Protein AF-0000000084557630 (afdb_homodimer)

Nearest PDB structures (foldseek):
  6l1n-assembly1_A  TM=9.238E-01  e=1.389E-36  Bacillus subtilis
  6l1n-assembly1_B  TM=9.199E-01  e=1.053E-36  Bacillus subtilis
  5bj3-assembly1_B  TM=9.329E-01  e=5.381E-33  Thermus aquaticus
  2gb3-assembly3_E  TM=9.002E-01  e=1.197E-29  Thermotoga maritima
  1v2d-assembly1_A-2  TM=9.119E-01  e=4.164E-28  Thermus thermophilus

Secondary structure (DSSP, 8-state):
----PPPHHHHTS---HHHHHHHHHHHHHHTT---EE-S-----SPPPHHHHHHHHHHHTSGGGGSPPPTT--HHHHHHHHHHHHHHH-----TTTSEEEESSHHHHHHHHHHHHPPTT-EEEEEES--HHHHTHHHHTTTPEEEEEEP-GGGTT---GGGSPTT-SEEEE-SS-TTT-----HHHHHHHHHHHHHHT-EEEEE-TTTT-B-TT--PPPHHHH-SSSEEEEESTTTT--GGG--EEEEE-HHHHHHHHHHHHHH-----HHHHHHHHHHHHTS-TT-PPPHHHHHHHHHHHHHHHHHHHHHHHTT--B---SBSSEEEEE-SS-HHHHHHHHHHTTEE-EEGGGG-GGGTTEEEEE--S-HHHHHHHHHHHHHHHH-TT-/----PPPHHHHTS---HHHHHHHHHHHHHHTT---EE-S-----SPPPHHHHHHHHHHHTSGGGGSPPPTT--HHHHHHHHHHHHHHH-----TTTSEEEESSHHHHHHHHHHHHPPTT-EEEEEES--HHHHTHHHHTTT-EEEEEEP-GGGTT---GGGSPTT-SEEEE-SS-TTT-----HHHHHHHHHHHHHHT-EEEEE-TTTT-B-TT--PPPHHHH-SSSEEEEESTTTT--GGG--EEEEE-HHHHHHHHHHHHHH-----HHHHHHHHHHHHTS-TT----HHHHHHHHHHHHHHHHHHHHHHHTT--B---SBSSEEEEE-SS-HHHHHHHHHHTTEE-EEGGGG-GGGTTEEEEE--S-HHHHHHHHHHHHHHHH-TT-

Radius of gyration: 26.82 Å; Cα contacts (8 Å, |Δi|>4): 1753; chains: 2; bounding box: 57×84×60 Å

Solvent-accessible surface area (backbone atoms only — not comparable to full-atom values): 38888 Å² total; per-residue (Å²): 132,83,85,69,69,63,10,68,58,52,67,65,52,66,78,53,65,62,54,60,54,50,50,53,47,49,54,41,44,72,74,65,48,74,69,46,70,20,53,59,93,55,64,66,58,60,46,54,63,71,32,51,50,44,21,44,58,33,50,72,36,56,84,29,32,31,73,31,45,38,45,36,56,66,69,41,28,41,43,52,25,52,45,38,32,39,58,67,69,38,89,55,54,35,86,50,19,35,32,43,29,58,17,36,62,34,48,58,37,37,42,34,56,17,43,45,41,68,66,38,33,36,38,21,48,12,52,19,60,52,50,59,59,39,44,29,16,46,68,37,48,32,38,66,46,73,37,67,36,37,77,93,55,58,50,45,82,55,69,90,69,52,72,79,69,26,52,30,36,49,47,53,42,27,18,57,54,60,5,33,67,60,56,58,68,59,45,32,52,54,49,49,51,22,62,74,41,66,23,44,41,37,37,42,34,47,29,42,71,35,47,37,94,87,50,72,50,55,58,68,64,75,54,40,61,77,29,39,35,31,31,39,39,26,61,64,49,22,32,41,10,69,39,37,21,30,36,41,34,25,47,57,59,37,48,33,32,34,56,44,36,56,56,47,44,58,41,50,37,37,15,58,43,55,14,49,37,50,54,59,59,56,39,50,83,76,39,46,74,32,71,73,49,40,51,53,49,50,52,43,51,51,25,44,48,52,49,46,53,48,41,41,72,71,67,38,70,60,69,84,55,46,14,49,60,31,44,35,34,56,71,85,45,57,23,67,61,52,40,52,55,34,46,74,67,28,30,41,54,32,44,25,53,68,28,26,80,68,30,72,20,21,36,32,36,30,40,49,49,57,59,69,55,47,52,49,49,47,51,47,48,51,54,51,69,71,43,61,91,106,131,82,83,69,68,63,9,69,58,54,67,65,52,66,78,54,62,62,54,60,54,50,51,53,48,50,54,42,44,74,72,66,49,73,69,47,70,19,52,60,93,55,65,66,58,60,46,55,63,72,32,51,51,44,21,42,60,35,50,72,37,57,84,31,32,30,72,31,47,37,45,36,57,67,70,40,28,42,42,52,26,51,46,38,32,40,59,70,68,38,89,54,53,36,87,49,18,36,33,43,30,57,17,38,62,33,48,58,38,38,44,33,57,16,44,46,40,68,66,39,35,35,38,20,47,13,52,20,60,52,51,60,58,39,44,30,17,45,67,37,50,32,39,66,48,74,38,66,36,39,76,94,54,58,52,45,81,56,68,89,70,51,71,79,70,25,50,31,35,48,48,52,42,25,18,56,56,58,3,33,66,60,54,56,69,57,46,32,53,53,49,50,52,23,63,75,41,65,23,44,41,37,37,41,34,48,29,43,73,34,46,36,94,86,50,71,50,59,57,66,61,76,53,39,60,77,30,39,36,30,31,39,39,26,60,64,50,22,32,41,10,70,38,37,23,29,37,42,36,24,46,56,58,38,49,33,34,33,56,42,35,56,58,46,45,58,40,48,37,38,16,57,44,54,14,48,37,51,55,58,60,55,39,46,83,77,39,45,75,32,72,73,49,41,49,53,46,51,52,43,52,49,25,43,49,52,49,46,54,47,42,39,72,72,67,39,70,58,70,83,55,46,14,49,62,32,43,34,33,55,71,84,43,58,22,68,61,52,40,51,56,34,47,74,68,27,30,40,53,32,43,25,50,69,27,27,78,68,29,72,18,20,36,31,35,31,40,51,51,56,60,70,57,48,52,50,50,48,52,49,48,50,54,51,68,71,44,62,90,104

Foldseek 3Di:
DDDDDDDPLVVPDPDLPVVVLVVLLVVCVVVPDAFDEQADQFFQDDFPPLLVVLLVVLCVDPVLQDFAALQGDLLLLVLVQLLCCLAAVDHADSVQFKGKFLALLLLLQQLLVLFPAAAAEEEEEALADCSRQRNNCSVRNYHYDYFYQDVVNQRDGDCVRPDAQHAEYEDEPCGPPALGHDDLVSLLVVVVSCVVRVYAYEYEYQFQQLFADPDGGHDSCSSHQRHKYKYGCCALRVCVVLRIIMMGGDSVSSVSSSVSSNVPHRDRRSSSSSSVSVVSVQADSNSHRHPVSVVVSVQLLVLLVLLQVLVVVLPWDWDRRGTRQKTKTFQPDFQVVVQVLLVVLNYHWAGSCSSPNNDTRMIIGGSSDGNVSSVVSSVSVSVSSVPVVD/DDDDDDDPLVVPDPDLPVVVLVVLLVVVVVVPDAFDEQADQFFQDDFPPLLVVLLVVLCVDPVLQDFAALQGDLLLLVLVQLLCCLAAVDHADSVQFKGKFLALLLLLQQLLVLFPAAAAEEEEEALADCSRQRNNCSVRNYHYDYFYQDVVNQRDGDCVRPDAQHAEYEDEPCGPPALGHDDPVSLLVVVVSCVVRVYAYEYEYQFQQLFDDPDGGHDSCSSHQRHKYKYGCCALRVCVVLRIIMMGGDSVSSVSSSVSSNVPHRDRRSSSSSSVSVVSVQADSNSHDHPVSVVVSVQLLVLLVLLQVLVVVLPWDWDRRGTRQKTKTQQPDFQVVVQVLLVVLNYHWAGSCSSPNNDTRMIIGGSSDGNVSSVVSSVSVSVCSVPVVD

Organism: NCBI:txid1577791

InterPro domains:
  IPR004838 Aminotransferases, class-I, pyridoxal-phosphate-binding site [PS00105] (232-245)
  IPR004839 Aminotransferase, class I/classII, large domain [PF00155] (34-380)
  IPR015421 Pyridoxal phosphate-dependent transferase, major domain [G3DSA:3.40.640.10] (45-282)
  IPR015422 Pyridoxal phosphate-dependent transferase, small domain [G3DSA:3.90.1150.10] (22-382)
  IPR015424 Pyridoxal phosphate-dependent transferase [SSF53383] (6-382)
  IPR050881 LL-diaminopimelate aminotransferase [PTHR42832] (7-384)

Sequence (780 aa):
MAKFEQSERLKALPPYLFVRLEELAAVKRKEGMDMIDFGIGDPDLPTPEKIVKTMQIAAAVNDNQKYSSSQGEKDLRIAVAKWYKKRFGIDVDPDKQVCITIGSKEAIFNISQAFVNPGETIIAPSPGYPVYSGASTLFNEAKCVLVPLRAEKDWLLDMNECPKGAKMLYINYPNNPTGATCDLQYLKKVYEWCQTNNTILCYDNAYSEMCYDDYRAPSALQAGPDCIEFGSFSKTFNMTGFRLGYAVGHPDLVAGLKKCKGQIDSGAPIFIQKAAITALELYNDDGKLPGVLKNNMDIYAERRRVLVDGLRELGFNVTMPKGTFYVWFNCRMPSEEFTRMMLDIGVIVTPGPGFGNSVEGYIRMTVTEPVERIREALARMKCRCVDPHHMAKFEQSERLKALPPYLFVRLEELAAVKRKEGMDMIDFGIGDPDLPTPEKIVKTMQIAAAVNDNQKYSSSQGEKDLRIAVAKWYKKRFGIDVDPDKQVCITIGSKEAIFNISQAFVNPGETIIAPSPGYPVYSGASTLFNEAKCVLVPLRAEKDWLLDMNECPKGAKMLYINYPNNPTGATCDLQYLKKVYEWCQTNNTILCYDNAYSEMCYDDYRAPSALQAGPDCIEFGSFSKTFNMTGFRLGYAVGHPDLVAGLKKCKGQIDSGAPIFIQKAAITALELYNDDGKLPGVLKNNMDIYAERRRVLVDGLRELGFNVTMPKGTFYVWFNCRMPSEEFTRMMLDIGVIVTPGPGFGNSVEGYIRMTVTEPVERIREALARMKCRCVDPHH

Structure (mmCIF, N/CA/C/O backbone):
data_AF-0000000084557630-model_v1
#
loop_
_entity.id
_entity.type
_entity.pdbx_description
1 polymer Aminotransferase
#
loop_
_atom_site.group_PDB
_atom_site.id
_atom_site.type_symbol
_atom_site.label_atom_id
_atom_site.label_alt_id
_atom_site.label_comp_id
_atom_site.label_asym_id
_atom_site.label_entity_id
_atom_site.label_seq_id
_atom_site.pdbx_PDB_ins_code
_atom_site.Cartn_x
_atom_site.Cartn_y
_atom_site.Cartn_z
_atom_site.occupancy
_atom_site.B_iso_or_equiv
_atom_site.auth_seq_id
_atom_site.auth_comp_id
_atom_site.auth_asym_id
_atom_site.auth_atom_id
_atom_site.pdbx_PDB_model_num
ATOM 1 N N . MET A 1 1 ? 25.984 1.064 -19.172 1 66.75 1 MET A N 1
ATOM 2 C CA . MET A 1 1 ? 24.688 0.909 -18.516 1 66.75 1 MET A CA 1
ATOM 3 C C . MET A 1 1 ? 23.594 1.636 -19.281 1 66.75 1 MET A C 1
ATOM 5 O O . MET A 1 1 ? 23.797 2.754 -19.75 1 66.75 1 MET A O 1
ATOM 9 N N . ALA A 1 2 ? 22.484 0.89 -19.578 1 81.81 2 ALA A N 1
ATOM 10 C CA . ALA A 1 2 ? 21.359 1.477 -20.312 1 81.81 2 ALA A CA 1
ATOM 11 C C . ALA A 1 2 ? 20.75 2.635 -19.516 1 81.81 2 ALA A C 1
ATOM 13 O O . ALA A 1 2 ? 20.969 2.76 -18.312 1 81.81 2 ALA A O 1
ATOM 14 N N . LYS A 1 3 ? 20.297 3.721 -20.188 1 84.62 3 LYS A N 1
ATOM 15 C CA . LYS A 1 3 ? 19.531 4.793 -19.562 1 84.62 3 LYS A CA 1
ATOM 16 C C . LYS A 1 3 ? 18.031 4.539 -19.703 1 84.62 3 LYS A C 1
ATOM 18 O O . LYS A 1 3 ? 17.562 4.152 -20.781 1 84.62 3 LYS A O 1
ATOM 23 N N . PHE A 1 4 ? 17.344 4.566 -18.656 1 92.19 4 PHE A N 1
ATOM 24 C CA . PHE A 1 4 ? 15.891 4.402 -18.688 1 92.19 4 PHE A CA 1
ATOM 25 C C . PHE A 1 4 ? 15.188 5.719 -18.391 1 92.19 4 PHE A C 1
ATOM 27 O O . PHE A 1 4 ? 15.438 6.344 -17.344 1 92.19 4 PHE A O 1
ATOM 34 N N . GLU A 1 5 ? 14.336 6.07 -19.281 1 90.69 5 GLU A N 1
ATOM 35 C CA . GLU A 1 5 ? 13.633 7.348 -19.156 1 90.69 5 GLU A CA 1
ATOM 36 C C . GLU A 1 5 ? 12.305 7.176 -18.422 1 90.69 5 GLU A C 1
ATOM 38 O O . GLU A 1 5 ? 11.5 6.32 -18.781 1 90.69 5 GLU A O 1
ATOM 43 N N . GLN A 1 6 ? 12.094 7.996 -17.375 1 92.88 6 GLN A N 1
ATOM 44 C CA . GLN A 1 6 ? 10.852 7.969 -16.625 1 92.88 6 GLN A CA 1
ATOM 45 C C . GLN A 1 6 ? 9.672 8.422 -17.484 1 92.88 6 GLN A C 1
ATOM 47 O O . GLN A 1 6 ? 9.859 9.094 -18.484 1 92.88 6 GLN A O 1
ATOM 52 N N . SER A 1 7 ? 8.477 8.023 -17.141 1 92.75 7 SER A N 1
ATOM 53 C CA . SER A 1 7 ? 7.258 8.477 -17.812 1 92.75 7 SER A CA 1
ATOM 54 C C . SER A 1 7 ? 7.082 9.984 -17.672 1 92.75 7 SER A C 1
ATOM 56 O O . SER A 1 7 ? 7.672 10.609 -16.797 1 92.75 7 SER A O 1
ATOM 58 N N . GLU A 1 8 ? 6.215 10.562 -18.531 1 90.69 8 GLU A N 1
ATOM 59 C CA . GLU A 1 8 ? 5.969 12 -18.516 1 90.69 8 GLU A CA 1
ATOM 60 C C . GLU A 1 8 ? 5.312 12.445 -17.219 1 90.69 8 GLU A C 1
ATOM 62 O O . GLU A 1 8 ? 5.613 13.523 -16.703 1 90.69 8 GLU A O 1
ATOM 67 N N . ARG A 1 9 ? 4.402 11.656 -16.672 1 89.31 9 ARG A N 1
ATOM 68 C CA . ARG A 1 9 ? 3.727 12 -15.43 1 89.31 9 ARG A CA 1
ATOM 69 C C . ARG A 1 9 ? 4.719 12.078 -14.273 1 89.31 9 ARG A C 1
ATOM 71 O O . ARG A 1 9 ? 4.598 12.945 -13.406 1 89.31 9 ARG A O 1
ATOM 78 N N . LEU A 1 10 ? 5.707 11.203 -14.25 1 89 10 LEU A N 1
ATOM 79 C CA . LEU A 1 10 ? 6.699 11.219 -13.18 1 89 10 LEU A CA 1
ATOM 80 C C . LEU A 1 10 ? 7.641 12.414 -13.328 1 89 10 LEU A C 1
ATOM 82 O O . LEU A 1 10 ? 8.078 12.984 -12.328 1 89 10 LEU A O 1
ATOM 86 N N . LYS A 1 11 ? 7.953 12.719 -14.57 1 88.5 11 LYS A N 1
ATOM 87 C CA . LYS A 1 11 ? 8.82 13.867 -14.828 1 88.5 11 LYS A CA 1
ATOM 88 C C . LYS A 1 11 ? 8.172 15.164 -14.375 1 88.5 11 LYS A C 1
ATOM 90 O O . LYS A 1 11 ? 8.859 16.125 -14.047 1 88.5 11 LYS A O 1
ATOM 95 N N . ALA A 1 12 ? 6.883 15.117 -14.352 1 85.06 12 ALA A N 1
ATOM 96 C CA . ALA A 1 12 ? 6.125 16.328 -14.031 1 85.06 12 ALA A CA 1
ATOM 97 C C . ALA A 1 12 ? 6.098 16.578 -12.531 1 85.06 12 ALA A C 1
ATOM 99 O O . ALA A 1 12 ? 5.715 17.656 -12.078 1 85.06 12 ALA A O 1
ATOM 100 N N . LEU A 1 13 ? 6.496 15.609 -11.773 1 82.25 13 LEU A N 1
ATOM 101 C CA . LEU A 1 13 ? 6.523 15.773 -10.32 1 82.25 13 LEU A CA 1
ATOM 102 C C . LEU A 1 13 ? 7.656 16.703 -9.906 1 82.25 13 LEU A C 1
ATOM 104 O O . LEU A 1 13 ? 8.812 16.484 -10.266 1 82.25 13 LEU A O 1
ATOM 108 N N . PRO A 1 14 ? 7.293 17.859 -9.344 1 69.69 14 PRO A N 1
ATOM 109 C CA . PRO A 1 14 ? 8.367 18.719 -8.844 1 69.69 14 PRO A CA 1
ATOM 110 C C . PRO A 1 14 ? 9.188 18.047 -7.738 1 69.69 14 PRO A C 1
ATOM 112 O O . PRO A 1 14 ? 8.711 17.125 -7.086 1 69.69 14 PRO A O 1
ATOM 115 N N . PRO A 1 15 ? 10.547 18.438 -7.887 1 60.72 15 PRO A N 1
ATOM 116 C CA . PRO A 1 15 ? 11.266 17.922 -6.715 1 60.72 15 PRO A CA 1
ATOM 117 C C . PRO A 1 15 ? 10.586 18.297 -5.398 1 60.72 15 PRO A C 1
ATOM 119 O O . PRO A 1 15 ? 10.047 19.406 -5.273 1 60.72 15 PRO A O 1
ATOM 122 N N . TYR A 1 16 ? 10.188 17.297 -4.773 1 56.97 16 TYR A N 1
ATOM 123 C CA . TYR A 1 16 ? 9.516 17.578 -3.508 1 56.97 16 TYR A CA 1
ATOM 124 C C . TYR A 1 16 ? 10.336 18.531 -2.646 1 56.97 16 TYR A C 1
ATOM 126 O O . TYR A 1 16 ? 11.516 18.281 -2.391 1 56.97 16 TYR A O 1
ATOM 134 N N . LEU A 1 17 ? 10.055 19.891 -2.65 1 59.41 17 LEU A N 1
ATOM 135 C CA . LEU A 1 17 ? 10.688 20.875 -1.771 1 59.41 17 LEU A CA 1
ATOM 136 C C . LEU A 1 17 ? 11.203 20.203 -0.502 1 59.41 17 LEU A C 1
ATOM 138 O O . LEU A 1 17 ? 12.32 20.484 -0.054 1 59.41 17 LEU A O 1
ATOM 142 N N . PHE A 1 18 ? 10.562 19.156 -0.12 1 61.75 18 PHE A N 1
ATOM 143 C CA . PHE A 1 18 ? 10.906 18.484 1.127 1 61.75 18 PHE A CA 1
ATOM 144 C C . PHE A 1 18 ? 12.195 17.688 0.978 1 61.75 18 PHE A C 1
ATOM 146 O O . PHE A 1 18 ? 12.969 17.562 1.931 1 61.75 18 PHE A O 1
ATOM 153 N N . VAL A 1 19 ? 12.414 17.359 -0.316 1 61.09 19 VAL A N 1
ATOM 154 C CA . VAL A 1 19 ? 13.609 16.547 -0.529 1 61.09 19 VAL A CA 1
ATOM 155 C C . VAL A 1 19 ? 14.859 17.406 -0.344 1 61.09 19 VAL A C 1
ATOM 157 O O . VAL A 1 19 ? 15.828 16.984 0.285 1 61.09 19 VAL A O 1
ATOM 160 N N . ARG A 1 20 ? 14.852 18.656 -0.818 1 66.69 20 ARG A N 1
ATOM 161 C CA . ARG A 1 20 ? 15.992 19.562 -0.698 1 66.69 20 ARG A CA 1
ATOM 162 C C . ARG A 1 20 ? 16.25 19.938 0.759 1 66.69 20 ARG A C 1
ATOM 164 O O . ARG A 1 20 ? 17.391 19.969 1.204 1 66.69 20 ARG A O 1
ATOM 171 N N . LEU A 1 21 ? 15.156 20.141 1.488 1 72.75 21 LEU A N 1
ATOM 172 C CA . LEU A 1 21 ? 15.281 20.5 2.896 1 72.75 21 LEU A CA 1
ATOM 173 C C . LEU A 1 21 ? 15.82 19.328 3.713 1 72.75 21 LEU A C 1
ATOM 175 O O . LEU A 1 21 ? 16.641 19.516 4.617 1 72.75 21 LEU A O 1
ATOM 179 N N . GLU A 1 22 ? 15.344 18.172 3.305 1 71.31 22 GLU A N 1
ATOM 180 C CA . GLU A 1 22 ? 15.805 16.969 3.98 1 71.31 22 GLU A CA 1
ATOM 181 C C . GLU A 1 22 ? 17.297 16.734 3.734 1 71.31 22 GLU A C 1
ATOM 183 O O . GLU A 1 22 ? 18.031 16.328 4.641 1 71.31 22 GLU A O 1
ATOM 188 N N . GLU A 1 23 ? 17.719 17.047 2.518 1 72.5 23 GLU A N 1
ATOM 189 C CA . GLU A 1 23 ? 19.125 16.891 2.166 1 72.5 23 GLU A CA 1
ATOM 190 C C . GLU A 1 23 ? 20 17.891 2.922 1 72.5 23 GLU A C 1
ATOM 192 O O . GLU A 1 23 ? 21.062 17.531 3.43 1 72.5 23 GLU A O 1
ATOM 197 N N . LEU A 1 24 ? 19.516 19.047 2.949 1 78.69 24 LEU A N 1
ATOM 198 C CA . LEU A 1 24 ? 20.266 20.078 3.646 1 78.69 24 LEU A CA 1
ATOM 199 C C . LEU A 1 24 ? 20.344 19.797 5.141 1 78.69 24 LEU A C 1
ATOM 201 O O . LEU A 1 24 ? 21.391 19.969 5.762 1 78.69 24 LEU A O 1
ATOM 205 N N . ALA A 1 25 ? 19.281 19.312 5.672 1 82.5 25 ALA A N 1
ATOM 206 C CA . ALA A 1 25 ? 19.25 18.953 7.082 1 82.5 25 ALA A CA 1
ATOM 207 C C . ALA A 1 25 ? 20.188 17.781 7.371 1 82.5 25 ALA A C 1
ATOM 209 O O . ALA A 1 25 ? 20.844 17.75 8.406 1 82.5 25 ALA A O 1
ATOM 210 N N . ALA A 1 26 ? 20.234 16.891 6.477 1 78.44 26 ALA A N 1
ATOM 211 C CA . ALA A 1 26 ? 21.109 15.727 6.629 1 78.44 26 ALA A CA 1
ATOM 212 C C . ALA A 1 26 ? 22.578 16.141 6.66 1 78.44 26 ALA A C 1
ATOM 214 O O . ALA A 1 26 ? 23.359 15.594 7.438 1 78.44 26 ALA A O 1
ATOM 215 N N . VAL A 1 27 ? 22.922 17.062 5.824 1 84.12 27 VAL A N 1
ATOM 216 C CA . VAL A 1 27 ? 24.281 17.578 5.777 1 84.12 27 VAL A CA 1
ATOM 217 C C . VAL A 1 27 ? 24.625 18.234 7.113 1 84.12 27 VAL A C 1
ATOM 219 O O . VAL A 1 27 ? 25.703 17.984 7.668 1 84.12 27 VAL A O 1
ATOM 222 N N . LYS A 1 28 ? 23.734 18.969 7.605 1 89.06 28 LYS A N 1
ATOM 223 C CA . LYS A 1 28 ? 23.969 19.656 8.867 1 89.06 28 LYS A CA 1
ATOM 224 C C . LYS A 1 28 ? 24.062 18.672 10.031 1 89.06 28 LYS A C 1
ATOM 226 O O . LYS A 1 28 ? 24.891 18.844 10.922 1 89.06 28 LYS A O 1
ATOM 231 N N . ARG A 1 29 ? 23.219 17.703 9.977 1 87.25 29 ARG A N 1
ATOM 232 C CA . ARG A 1 29 ? 23.281 16.641 10.977 1 87.25 29 ARG A CA 1
ATOM 233 C C . ARG A 1 29 ? 24.641 15.938 10.938 1 87.25 29 ARG A C 1
ATOM 235 O O . ARG A 1 29 ? 25.203 15.617 11.984 1 87.25 29 ARG A O 1
ATOM 242 N N . LYS A 1 30 ? 25.141 15.672 9.82 1 84.88 30 LYS A N 1
ATOM 243 C CA . LYS A 1 30 ? 26.438 15 9.648 1 84.88 30 LYS A CA 1
ATOM 244 C C . LYS A 1 30 ? 27.578 15.867 10.18 1 84.88 30 LYS A C 1
ATOM 246 O O . LYS A 1 30 ? 28.578 15.344 10.656 1 84.88 30 LYS A O 1
ATOM 251 N N . GLU A 1 31 ? 27.375 17.125 10.078 1 90.94 31 GLU A N 1
ATOM 252 C CA . GLU A 1 31 ? 28.359 18.078 10.562 1 90.94 31 GLU A CA 1
ATOM 253 C C . GLU A 1 31 ? 28.281 18.234 12.078 1 90.94 31 GLU A C 1
ATOM 255 O O . GLU A 1 31 ? 29.031 19.016 12.664 1 90.94 31 GLU A O 1
ATOM 260 N N . GLY A 1 32 ? 27.281 17.594 12.703 1 91.31 32 GLY A N 1
ATOM 261 C CA . GLY A 1 32 ? 27.203 17.531 14.156 1 91.31 32 GLY A CA 1
ATOM 262 C C . GLY A 1 32 ? 26.219 18.531 14.742 1 91.31 32 GLY A C 1
ATOM 263 O O . GLY A 1 32 ? 26.125 18.672 15.961 1 91.31 32 GLY A O 1
ATOM 264 N N . MET A 1 33 ? 25.531 19.156 13.922 1 93.56 33 MET A N 1
ATOM 265 C CA . MET A 1 33 ? 24.547 20.125 14.414 1 93.56 33 MET A CA 1
ATOM 266 C C . MET A 1 33 ? 23.344 19.422 15.031 1 93.56 33 MET A C 1
ATOM 268 O O . MET A 1 33 ? 22.844 18.453 14.469 1 93.56 33 MET A O 1
ATOM 272 N N . ASP A 1 34 ? 22.969 19.906 16.188 1 95.19 34 ASP A N 1
ATOM 273 C CA . ASP A 1 34 ? 21.734 19.422 16.812 1 95.19 34 ASP A CA 1
ATOM 274 C C . ASP A 1 34 ? 20.5 20.016 16.125 1 95.19 34 ASP A C 1
ATOM 276 O O . ASP A 1 34 ? 20.203 21.188 16.297 1 95.19 34 ASP A O 1
ATOM 280 N N . MET A 1 35 ? 19.859 19.156 15.43 1 94.69 35 MET A N 1
ATOM 281 C CA . MET A 1 35 ? 18.703 19.625 14.656 1 94.69 35 MET A CA 1
ATOM 282 C C . MET A 1 35 ? 17.406 19.422 15.43 1 94.69 35 MET A C 1
ATOM 284 O O . MET A 1 35 ? 17.219 18.375 16.062 1 94.69 35 MET A O 1
ATOM 288 N N . ILE A 1 36 ? 16.547 20.406 15.508 1 95.62 36 ILE A N 1
ATOM 289 C CA . ILE A 1 36 ? 15.18 20.312 16.016 1 95.62 36 ILE A CA 1
ATOM 290 C C . ILE A 1 36 ? 14.195 20.359 14.852 1 95.62 36 ILE A C 1
ATOM 292 O O . ILE A 1 36 ? 14.117 21.344 14.125 1 95.62 36 ILE A O 1
ATOM 296 N N . ASP A 1 37 ? 13.398 19.312 14.68 1 93.06 37 ASP A N 1
ATOM 297 C CA . ASP A 1 37 ? 12.641 19.094 13.453 1 93.06 37 ASP A CA 1
ATOM 298 C C . ASP A 1 37 ? 11.164 19.406 13.664 1 93.06 37 ASP A C 1
ATOM 300 O O . ASP A 1 37 ? 10.43 18.609 14.258 1 93.06 37 ASP A O 1
ATOM 304 N N . PHE A 1 38 ? 10.734 20.5 13.117 1 94.81 38 PHE A N 1
ATOM 305 C CA . PHE A 1 38 ? 9.32 20.875 13.125 1 94.81 38 PHE A CA 1
ATOM 306 C C . PHE A 1 38 ? 8.68 20.594 11.773 1 94.81 38 PHE A C 1
ATOM 308 O O . PHE A 1 38 ? 7.57 21.062 11.5 1 94.81 38 PHE A O 1
ATOM 315 N N . GLY A 1 39 ? 9.367 19.875 10.898 1 88.81 39 GLY A N 1
ATOM 316 C CA . GLY A 1 39 ? 8.93 19.781 9.516 1 88.81 39 GLY A CA 1
ATOM 317 C C . GLY A 1 39 ? 8.062 18.578 9.242 1 88.81 39 GLY A C 1
ATOM 318 O O . GLY A 1 39 ? 7.32 18.531 8.258 1 88.81 39 GLY A O 1
ATOM 319 N N . ILE A 1 40 ? 8.102 17.547 10.008 1 78.25 40 ILE A N 1
ATOM 320 C CA . ILE A 1 40 ? 7.402 16.312 9.664 1 78.25 40 ILE A CA 1
ATOM 321 C C . ILE A 1 40 ? 6.156 16.172 10.539 1 78.25 40 ILE A C 1
ATOM 323 O O . ILE A 1 40 ? 6.23 16.297 11.758 1 78.25 40 ILE A O 1
ATOM 327 N N . GLY A 1 41 ? 5.043 15.953 9.914 1 82.94 41 GLY A N 1
ATOM 328 C CA . GLY A 1 41 ? 3.779 15.773 10.617 1 82.94 41 GLY A CA 1
ATOM 329 C C . GLY A 1 41 ? 3.594 14.367 11.148 1 82.94 41 GLY A C 1
ATOM 330 O O . GLY A 1 41 ? 2.547 13.75 10.938 1 82.94 41 GLY A O 1
ATOM 331 N N . ASP A 1 42 ? 4.566 13.836 11.82 1 87.44 42 ASP A N 1
ATOM 332 C CA . ASP A 1 42 ? 4.531 12.508 12.438 1 87.44 42 ASP A CA 1
ATOM 333 C C . ASP A 1 42 ? 4.488 12.617 13.961 1 87.44 42 ASP A C 1
ATOM 335 O O . ASP A 1 42 ? 5.41 13.156 14.578 1 87.44 42 ASP A O 1
ATOM 339 N N . PRO A 1 43 ? 3.426 12.078 14.539 1 92.81 43 PRO A N 1
ATOM 340 C CA . PRO A 1 43 ? 3.406 12.055 16 1 92.81 43 PRO A CA 1
ATOM 341 C C . PRO A 1 43 ? 4.66 11.422 16.609 1 92.81 43 PRO A C 1
ATOM 343 O O . PRO A 1 43 ? 5.156 10.414 16.078 1 92.81 43 PRO A O 1
ATOM 346 N N . ASP A 1 44 ? 5.188 12.047 17.656 1 94.88 44 ASP A N 1
ATOM 347 C CA . ASP A 1 44 ? 6.41 11.539 18.266 1 94.88 44 ASP A CA 1
ATOM 348 C C . ASP A 1 44 ? 6.094 10.625 19.453 1 94.88 44 ASP A C 1
ATOM 350 O O . ASP A 1 44 ? 6.957 9.875 19.922 1 94.88 44 ASP A O 1
ATOM 354 N N . LEU A 1 45 ? 4.891 10.711 19.969 1 96.44 45 LEU A N 1
ATOM 355 C CA . LEU A 1 45 ? 4.492 9.906 21.125 1 96.44 45 LEU A CA 1
ATOM 356 C C . LEU A 1 45 ? 4.227 8.461 20.719 1 96.44 45 LEU A C 1
ATOM 358 O O . LEU A 1 45 ? 3.85 8.195 19.578 1 96.44 45 LEU A O 1
ATOM 362 N N . PRO A 1 46 ? 4.449 7.547 21.609 1 97.06 46 PRO A N 1
ATOM 363 C CA . PRO A 1 46 ? 4.238 6.141 21.266 1 97.06 46 PRO A CA 1
ATOM 364 C C . PRO A 1 46 ? 2.764 5.785 21.109 1 97.06 46 PRO A C 1
ATOM 366 O O . PRO A 1 46 ? 1.901 6.422 21.719 1 97.06 46 PRO A O 1
ATOM 369 N N . THR A 1 47 ? 2.52 4.801 20.297 1 98 47 THR A N 1
ATOM 370 C CA . THR A 1 47 ? 1.2 4.176 20.266 1 98 47 THR A CA 1
ATOM 371 C C . THR A 1 47 ? 0.838 3.615 21.641 1 98 47 THR A C 1
ATOM 373 O O . THR A 1 47 ? 1.669 2.986 22.297 1 98 47 THR A O 1
ATOM 376 N N . PRO A 1 48 ? -0.391 3.861 22.094 1 97.44 48 PRO A N 1
ATOM 377 C CA . PRO A 1 48 ? -0.786 3.293 23.391 1 97.44 48 PRO A CA 1
ATOM 378 C C . PRO A 1 48 ? -0.472 1.802 23.5 1 97.44 48 PRO A C 1
ATOM 380 O O . PRO A 1 48 ? -0.751 1.039 22.562 1 97.44 48 PRO A O 1
ATOM 383 N N . GLU A 1 49 ? 0.052 1.407 24.641 1 97.19 49 GLU A N 1
ATOM 384 C CA . GLU A 1 49 ? 0.601 0.073 24.859 1 97.19 49 GLU A CA 1
ATOM 385 C C . GLU A 1 49 ? -0.446 -1.006 24.594 1 97.19 49 GLU A C 1
ATOM 387 O O . GLU A 1 49 ? -0.129 -2.068 24.062 1 97.19 49 GLU A O 1
ATOM 392 N N . LYS A 1 50 ? -1.659 -0.777 25 1 97.56 50 LYS A N 1
ATOM 393 C CA . LYS A 1 50 ? -2.73 -1.755 24.828 1 97.56 50 LYS A CA 1
ATOM 394 C C . LYS A 1 50 ? -2.924 -2.111 23.359 1 97.56 50 LYS A C 1
ATOM 396 O O . LYS A 1 50 ? -3.203 -3.266 23.031 1 97.56 50 LYS A O 1
ATOM 401 N N . ILE A 1 51 ? -2.811 -1.137 22.5 1 98.44 51 ILE A N 1
ATOM 402 C CA . ILE A 1 51 ? -2.967 -1.329 21.062 1 98.44 51 ILE A CA 1
ATOM 403 C C . ILE A 1 51 ? -1.821 -2.186 20.531 1 98.44 51 ILE A C 1
ATOM 405 O O . ILE A 1 51 ? -2.049 -3.15 19.797 1 98.44 51 ILE A O 1
ATOM 409 N N . VAL A 1 52 ? -0.561 -1.892 20.922 1 98.62 52 VAL A N 1
ATOM 410 C CA . VAL A 1 52 ? 0.626 -2.613 20.469 1 98.62 52 VAL A CA 1
ATOM 411 C C . VAL A 1 52 ? 0.55 -4.066 20.938 1 98.62 52 VAL A C 1
ATOM 413 O O . VAL A 1 52 ? 0.835 -4.988 20.156 1 98.62 52 VAL A O 1
ATOM 416 N N . LYS A 1 53 ? 0.14 -4.289 22.172 1 98.62 53 LYS A N 1
ATOM 417 C CA . LYS A 1 53 ? 0.039 -5.629 22.734 1 98.62 53 LYS A CA 1
ATOM 418 C C . LYS A 1 53 ? -0.968 -6.477 21.953 1 98.62 53 LYS A C 1
ATOM 420 O O . LYS A 1 53 ? -0.723 -7.656 21.688 1 98.62 53 LYS A O 1
ATOM 425 N N . THR A 1 54 ? -2.082 -5.875 21.641 1 98.69 54 THR A N 1
ATOM 426 C CA . THR A 1 54 ? -3.086 -6.586 20.859 1 98.69 54 THR A CA 1
ATOM 427 C C . THR A 1 54 ? -2.512 -7.016 19.516 1 98.69 54 THR A C 1
ATOM 429 O O . THR A 1 54 ? -2.75 -8.141 19.062 1 98.69 54 THR A O 1
ATOM 432 N N . MET A 1 55 ? -1.806 -6.172 18.875 1 98.69 55 MET A N 1
ATOM 433 C CA . MET A 1 55 ? -1.189 -6.504 17.594 1 98.69 55 MET A CA 1
ATOM 434 C C . MET A 1 55 ? -0.216 -7.668 17.734 1 98.69 55 MET A C 1
ATOM 436 O O . MET A 1 55 ? -0.194 -8.578 16.906 1 98.69 55 MET A O 1
ATOM 440 N N . GLN A 1 56 ? 0.64 -7.578 18.812 1 98.69 56 GLN A N 1
ATOM 441 C CA . GLN A 1 56 ? 1.63 -8.617 19.062 1 98.69 56 GLN A CA 1
ATOM 442 C C . GLN A 1 56 ? 0.965 -9.984 19.219 1 98.69 56 GLN A C 1
ATOM 444 O O . GLN A 1 56 ? 1.408 -10.969 18.641 1 98.69 56 GLN A O 1
ATOM 449 N N . ILE A 1 57 ? -0.127 -10.016 19.969 1 98.62 57 ILE A N 1
ATOM 450 C CA . ILE A 1 57 ? -0.864 -11.25 20.203 1 98.62 57 ILE A CA 1
ATOM 451 C C . ILE A 1 57 ? -1.477 -11.742 18.891 1 98.62 57 ILE A C 1
ATOM 453 O O . ILE A 1 57 ? -1.362 -12.922 18.547 1 98.62 57 ILE A O 1
ATOM 457 N N . ALA A 1 58 ? -2.062 -10.852 18.125 1 98.69 58 ALA A N 1
ATOM 458 C CA . ALA A 1 58 ? -2.727 -11.195 16.875 1 98.69 58 ALA A CA 1
ATOM 459 C C . ALA A 1 58 ? -1.723 -11.711 15.852 1 98.69 58 ALA A C 1
ATOM 461 O O . ALA A 1 58 ? -2.043 -12.586 15.039 1 98.69 58 ALA A O 1
ATOM 462 N N . ALA A 1 59 ? -0.517 -11.195 15.875 1 98.38 59 ALA A N 1
ATOM 463 C CA . ALA A 1 59 ? 0.499 -11.539 14.883 1 98.38 59 ALA A CA 1
ATOM 464 C C . ALA A 1 59 ? 0.956 -12.984 15.047 1 98.38 59 ALA A C 1
ATOM 466 O O . ALA A 1 59 ? 1.48 -13.594 14.109 1 98.38 59 ALA A O 1
ATOM 467 N N . ALA A 1 60 ? 0.792 -13.531 16.203 1 97.69 60 ALA A N 1
ATOM 468 C CA . ALA A 1 60 ? 1.243 -14.891 16.484 1 97.69 60 ALA A CA 1
ATOM 469 C C . ALA A 1 60 ? 0.22 -15.922 16.016 1 97.69 60 ALA A C 1
ATOM 471 O O . ALA A 1 60 ? 0.5 -17.125 15.992 1 97.69 60 ALA A O 1
ATOM 472 N N . VAL A 1 61 ? -0.968 -15.492 15.625 1 98 61 VAL A N 1
ATOM 473 C CA . VAL A 1 61 ? -2.029 -16.375 15.133 1 98 61 VAL A CA 1
ATOM 474 C C . VAL A 1 61 ? -1.876 -16.578 13.633 1 98 61 VAL A C 1
ATOM 476 O O . VAL A 1 61 ? -1.931 -15.625 12.852 1 98 61 VAL A O 1
ATOM 479 N N . ASN A 1 62 ? -1.729 -17.797 13.148 1 96.81 62 ASN A N 1
ATOM 480 C CA . ASN A 1 62 ? -1.462 -18.141 11.75 1 96.81 62 ASN A CA 1
ATOM 481 C C . ASN A 1 62 ? -2.518 -17.547 10.82 1 96.81 62 ASN A C 1
ATOM 483 O O . ASN A 1 62 ? -2.188 -17.016 9.766 1 96.81 62 ASN A O 1
ATOM 487 N N . ASP A 1 63 ? -3.754 -17.562 11.18 1 95.62 63 ASP A N 1
ATOM 488 C CA . ASP A 1 63 ? -4.836 -17.078 10.336 1 95.62 63 ASP A CA 1
ATOM 489 C C . ASP A 1 63 ? -4.707 -15.57 10.094 1 95.62 63 ASP A C 1
ATOM 491 O O . ASP A 1 63 ? -5.234 -15.047 9.117 1 95.62 63 ASP A O 1
ATOM 495 N N . ASN A 1 64 ? -4.02 -14.867 11.008 1 97.5 64 ASN A N 1
ATOM 496 C CA . ASN A 1 64 ? -3.811 -13.43 10.867 1 97.5 64 ASN A CA 1
ATOM 497 C C . ASN A 1 64 ? -2.572 -13.125 10.023 1 97.5 64 ASN A C 1
ATOM 499 O O . ASN A 1 64 ? -2.238 -11.961 9.805 1 97.5 64 ASN A O 1
ATOM 503 N N . GLN A 1 65 ? -1.856 -14.156 9.57 1 97.31 65 GLN A N 1
ATOM 504 C CA . GLN A 1 65 ? -0.628 -13.984 8.805 1 97.31 65 GLN A CA 1
ATOM 505 C C . GLN A 1 65 ? -0.891 -14.125 7.309 1 97.31 65 GLN A C 1
ATOM 507 O O . GLN A 1 65 ? 0.045 -14.141 6.508 1 97.31 65 GLN A O 1
ATOM 512 N N . LYS A 1 66 ? -2.164 -14.211 6.902 1 94.25 66 LYS A N 1
ATOM 513 C CA . LYS A 1 66 ? -2.592 -14.438 5.523 1 94.25 66 LYS A CA 1
ATOM 514 C C . LYS A 1 66 ? -3.092 -13.141 4.887 1 94.25 66 LYS A C 1
ATOM 516 O O . LYS A 1 66 ? -3.086 -12.086 5.527 1 94.25 66 LYS A O 1
ATOM 521 N N . TYR A 1 67 ? -3.443 -13.227 3.627 1 90.5 67 TYR A N 1
ATOM 522 C CA . TYR A 1 67 ? -3.992 -12.07 2.934 1 90.5 67 TYR A CA 1
ATOM 523 C C . TYR A 1 67 ? -5.273 -11.586 3.607 1 90.5 67 TYR A C 1
ATOM 525 O O . TYR A 1 67 ? -6.094 -12.391 4.047 1 90.5 67 TYR A O 1
ATOM 533 N N . SER A 1 68 ? -5.387 -10.297 3.699 1 89.94 68 SER A N 1
ATOM 534 C CA . SER A 1 68 ? -6.688 -9.688 3.945 1 89.94 68 SER A CA 1
ATOM 535 C C . SER A 1 68 ? -7.426 -9.414 2.639 1 89.94 68 SER A C 1
ATOM 537 O O . SER A 1 68 ? -6.836 -9.492 1.559 1 89.94 68 SER A O 1
ATOM 539 N N . SER A 1 69 ? -8.703 -9.227 2.723 1 82.19 69 SER A N 1
ATOM 540 C CA . SER A 1 69 ? -9.414 -8.766 1.535 1 82.19 69 SER A CA 1
ATOM 541 C C . SER A 1 69 ? -9.094 -7.305 1.233 1 82.19 69 SER A C 1
ATOM 543 O O . SER A 1 69 ? -8.586 -6.586 2.096 1 82.19 69 SER A O 1
ATOM 545 N N . SER A 1 70 ? -9.383 -6.863 0.019 1 82.38 70 SER A N 1
ATOM 546 C CA . SER A 1 70 ? -9.164 -5.477 -0.375 1 82.38 70 SER A CA 1
ATOM 547 C C . SER A 1 70 ? -10.07 -4.531 0.404 1 82.38 70 SER A C 1
ATOM 549 O O . SER A 1 70 ? -9.742 -3.357 0.587 1 82.38 70 SER A O 1
ATOM 551 N N . GLN A 1 71 ? -11.148 -4.992 0.867 1 90.75 71 GLN A N 1
ATOM 552 C CA . GLN A 1 71 ? -12.07 -4.184 1.651 1 90.75 71 GLN A CA 1
ATOM 553 C C . GLN A 1 71 ? -11.656 -4.133 3.117 1 90.75 71 GLN A C 1
ATOM 555 O O . GLN A 1 71 ? -12.102 -3.26 3.865 1 90.75 71 GLN A O 1
ATOM 560 N N . GLY A 1 72 ? -10.789 -5.047 3.518 1 95 72 GLY A N 1
ATOM 561 C CA . GLY A 1 72 ? -10.406 -5.172 4.914 1 95 72 GLY A CA 1
ATOM 562 C C . GLY A 1 72 ? -11.266 -6.16 5.684 1 95 72 GLY A C 1
ATOM 563 O O . GLY A 1 72 ? -12.312 -6.59 5.195 1 95 72 GLY A O 1
ATOM 564 N N . GLU A 1 73 ? -10.828 -6.527 6.836 1 97.31 73 GLU A N 1
ATOM 565 C CA . GLU A 1 73 ? -11.508 -7.52 7.664 1 97.31 73 GLU A CA 1
ATOM 566 C C . GLU A 1 73 ? -12.859 -7.004 8.141 1 97.31 73 GLU A C 1
ATOM 568 O O . GLU A 1 73 ? -13 -5.828 8.492 1 97.31 73 GLU A O 1
ATOM 573 N N . LYS A 1 74 ? -13.875 -7.848 8.203 1 96.44 74 LYS A N 1
ATOM 574 C CA . LYS A 1 74 ? -15.242 -7.48 8.547 1 96.44 74 LYS A CA 1
ATOM 575 C C . LYS A 1 74 ? -15.32 -6.91 9.961 1 96.44 74 LYS A C 1
ATOM 577 O O . LYS A 1 74 ? -16.031 -5.941 10.203 1 96.44 74 LYS A O 1
ATOM 582 N N . ASP A 1 75 ? -14.625 -7.508 10.891 1 98.12 75 ASP A N 1
ATOM 583 C CA . ASP A 1 75 ? -14.703 -7.066 12.281 1 98.12 75 ASP A CA 1
ATOM 584 C C . ASP A 1 75 ? -14.164 -5.648 12.438 1 98.12 75 ASP A C 1
ATOM 586 O O . ASP A 1 75 ? -14.695 -4.859 13.219 1 98.12 75 ASP A O 1
ATOM 590 N N . LEU A 1 76 ? -13.086 -5.273 11.688 1 98.69 76 LEU A N 1
ATOM 591 C CA . LEU A 1 76 ? -12.617 -3.893 11.758 1 98.69 76 LEU A CA 1
ATOM 592 C C . LEU A 1 76 ? -13.625 -2.947 11.109 1 98.69 76 LEU A C 1
ATOM 594 O O . LEU A 1 76 ? -13.867 -1.85 11.617 1 98.69 76 LEU A O 1
ATOM 598 N N . ARG A 1 77 ? -14.211 -3.324 9.969 1 98.69 77 ARG A N 1
ATOM 599 C CA . ARG A 1 77 ? -15.227 -2.486 9.336 1 98.69 77 ARG A CA 1
ATOM 600 C C . ARG A 1 77 ? -16.406 -2.242 10.281 1 98.69 77 ARG A C 1
ATOM 602 O O . ARG A 1 77 ? -16.922 -1.129 10.352 1 98.69 77 ARG A O 1
ATOM 609 N N . ILE A 1 78 ? -16.781 -3.285 11 1 98.56 78 ILE A N 1
ATOM 610 C CA . ILE A 1 78 ? -17.844 -3.162 11.984 1 98.56 78 ILE A CA 1
ATOM 611 C C . ILE A 1 78 ? -17.422 -2.199 13.094 1 98.56 78 ILE A C 1
ATOM 613 O O . ILE A 1 78 ? -18.203 -1.349 13.516 1 98.56 78 ILE A O 1
ATOM 617 N N . ALA A 1 79 ? -16.188 -2.318 13.555 1 98.44 79 ALA A N 1
ATOM 618 C CA . ALA A 1 79 ? -15.68 -1.427 14.594 1 98.44 79 ALA A CA 1
ATOM 619 C C . ALA A 1 79 ? -15.695 0.027 14.125 1 98.44 79 ALA A C 1
ATOM 621 O O . ALA A 1 79 ? -16.047 0.927 14.898 1 98.44 79 ALA A O 1
ATOM 622 N N . VAL A 1 80 ? -15.352 0.269 12.883 1 98.62 80 VAL A N 1
ATOM 623 C CA . VAL A 1 80 ? -15.383 1.613 12.32 1 98.62 80 VAL A CA 1
ATOM 624 C C . VAL A 1 80 ? -16.828 2.131 12.297 1 98.62 80 VAL A C 1
ATOM 626 O O . VAL A 1 80 ? -17.078 3.266 12.703 1 98.62 80 VAL A O 1
ATOM 629 N N . ALA A 1 81 ? -17.719 1.296 11.82 1 98.38 81 ALA A N 1
ATOM 630 C CA . ALA A 1 81 ? -19.125 1.68 11.773 1 98.38 81 ALA A CA 1
ATOM 631 C C . ALA A 1 81 ? -19.641 2.041 13.164 1 98.38 81 ALA A C 1
ATOM 633 O O . ALA A 1 81 ? -20.312 3.055 13.336 1 98.38 81 ALA A O 1
ATOM 634 N N . LYS A 1 82 ? -19.312 1.227 14.125 1 97.5 82 LYS A N 1
ATOM 635 C CA . LYS A 1 82 ? -19.719 1.488 15.5 1 97.5 82 LYS A CA 1
ATOM 636 C C . LYS A 1 82 ? -19.156 2.812 16 1 97.5 82 LYS A C 1
ATOM 638 O O . LYS A 1 82 ? -19.828 3.557 16.719 1 97.5 82 LYS A O 1
ATOM 643 N N . TRP A 1 83 ? -17.953 3.078 15.719 1 96.75 83 TRP A N 1
ATOM 644 C CA . TRP A 1 83 ? -17.328 4.32 16.141 1 96.75 83 TRP A CA 1
ATOM 645 C C . TRP A 1 83 ? -18.016 5.527 15.531 1 96.75 83 TRP A C 1
ATOM 647 O O . TRP A 1 83 ? -18.219 6.547 16.203 1 96.75 83 TRP A O 1
ATOM 657 N N . TYR A 1 84 ? -18.406 5.453 14.234 1 97.62 84 TYR A N 1
ATOM 658 C CA . TYR A 1 84 ? -19.125 6.543 13.586 1 97.62 84 TYR A CA 1
ATOM 659 C C . TYR A 1 84 ? -20.453 6.816 14.273 1 97.62 84 TYR A C 1
ATOM 661 O O . TYR A 1 84 ? -20.875 7.969 14.398 1 97.62 84 TYR A O 1
ATOM 669 N N . LYS A 1 85 ? -21.078 5.758 14.664 1 96.75 85 LYS A N 1
ATOM 670 C CA . LYS A 1 85 ? -22.328 5.914 15.406 1 96.75 85 LYS A CA 1
ATOM 671 C C . LYS A 1 85 ? -22.094 6.625 16.734 1 96.75 85 LYS A C 1
ATOM 673 O O . LYS A 1 85 ? -22.812 7.562 17.078 1 96.75 85 LYS A O 1
ATOM 678 N N . LYS A 1 86 ? -21.109 6.199 17.422 1 95.19 86 LYS A N 1
ATOM 679 C CA . LYS A 1 86 ? -20.797 6.746 18.734 1 95.19 86 LYS A CA 1
ATOM 680 C C . LYS A 1 86 ? -20.328 8.195 18.641 1 95.19 86 LYS A C 1
ATOM 682 O O . LYS A 1 86 ? -20.75 9.047 19.422 1 95.19 86 LYS A O 1
ATOM 687 N N . ARG A 1 87 ? -19.469 8.461 17.719 1 96.19 87 ARG A N 1
ATOM 688 C CA . ARG A 1 87 ? -18.75 9.734 17.641 1 96.19 87 ARG A CA 1
ATOM 689 C C . ARG A 1 87 ? -19.578 10.789 16.906 1 96.19 87 ARG A C 1
ATOM 691 O O . ARG A 1 87 ? -19.562 11.969 17.281 1 96.19 87 ARG A O 1
ATOM 698 N N . PHE A 1 88 ? -20.312 10.32 15.82 1 96.38 88 PHE A N 1
ATOM 699 C CA . PHE A 1 88 ? -20.953 11.297 14.945 1 96.38 88 PHE A CA 1
ATOM 700 C C . PHE A 1 88 ? -22.453 11.07 14.883 1 96.38 88 PHE A C 1
ATOM 702 O O . PHE A 1 88 ? -23.188 11.859 14.281 1 96.38 88 PHE A O 1
ATOM 709 N N . GLY A 1 89 ? -22.953 9.938 15.461 1 95.88 89 GLY A N 1
ATOM 710 C CA . GLY A 1 89 ? -24.375 9.617 15.414 1 95.88 89 GLY A CA 1
ATOM 711 C C . GLY A 1 89 ? -24.828 9.148 14.047 1 95.88 89 GLY A C 1
ATOM 712 O O . GLY A 1 89 ? -25.984 9.352 13.672 1 95.88 89 GLY A O 1
ATOM 713 N N . ILE A 1 90 ? -23.953 8.578 13.328 1 97.06 90 ILE A N 1
ATOM 714 C CA . ILE A 1 90 ? -24.25 8.18 11.953 1 97.06 90 ILE A CA 1
ATOM 715 C C . ILE A 1 90 ? -24.25 6.656 11.852 1 97.06 90 ILE A C 1
ATOM 717 O O . ILE A 1 90 ? -23.328 5.996 12.328 1 97.06 90 ILE A O 1
ATOM 721 N N . ASP A 1 91 ? -25.266 6.125 11.242 1 97.69 91 ASP A N 1
ATOM 722 C CA . ASP A 1 91 ? -25.297 4.699 10.922 1 97.69 91 ASP A CA 1
ATOM 723 C C . ASP A 1 91 ? -24.656 4.43 9.57 1 97.69 91 ASP A C 1
ATOM 725 O O . ASP A 1 91 ? -25.047 5.023 8.562 1 97.69 91 ASP A O 1
ATOM 729 N N . VAL A 1 92 ? -23.672 3.613 9.609 1 97.19 92 VAL A N 1
ATOM 730 C CA . VAL A 1 92 ? -22.984 3.236 8.383 1 97.19 92 VAL A CA 1
ATOM 731 C C . VAL A 1 92 ? -23.016 1.72 8.211 1 97.19 92 VAL A C 1
ATOM 733 O O . VAL A 1 92 ? -22.875 0.976 9.188 1 97.19 92 VAL A O 1
ATOM 736 N N . ASP A 1 93 ? -23.328 1.256 6.984 1 98.5 93 ASP A N 1
ATOM 737 C CA . ASP A 1 93 ? -23.266 -0.167 6.664 1 98.5 93 ASP A CA 1
ATOM 738 C C . ASP A 1 93 ? -21.812 -0.627 6.504 1 98.5 93 ASP A C 1
ATOM 740 O O . ASP A 1 93 ? -21.141 -0.256 5.543 1 98.5 93 ASP A O 1
ATOM 744 N N . PRO A 1 94 ? -21.328 -1.455 7.398 1 98.38 94 PRO A N 1
ATOM 745 C CA . PRO A 1 94 ? -19.922 -1.861 7.328 1 98.38 94 PRO A CA 1
ATOM 746 C C . PRO A 1 94 ? -19.594 -2.611 6.039 1 98.38 94 PRO A C 1
ATOM 748 O O . PRO A 1 94 ? -18.438 -2.629 5.609 1 98.38 94 PRO A O 1
ATOM 751 N N . ASP A 1 95 ? -20.547 -3.242 5.332 1 96.44 95 ASP A N 1
ATOM 752 C CA . ASP A 1 95 ? -20.297 -4.059 4.148 1 96.44 95 ASP A CA 1
ATOM 753 C C . ASP A 1 95 ? -20.281 -3.199 2.885 1 96.44 95 ASP A C 1
ATOM 755 O O . ASP A 1 95 ? -19.594 -3.523 1.914 1 96.44 95 ASP A O 1
ATOM 759 N N . LYS A 1 96 ? -21.016 -2.074 2.953 1 97.38 96 LYS A N 1
ATOM 760 C CA . LYS A 1 96 ? -21.203 -1.32 1.717 1 97.38 96 LYS A CA 1
ATOM 761 C C . LYS A 1 96 ? -20.547 0.06 1.811 1 97.38 96 LYS A C 1
ATOM 763 O O . LYS A 1 96 ? -20.281 0.697 0.79 1 97.38 96 LYS A O 1
ATOM 768 N N . GLN A 1 97 ? -20.281 0.498 3.068 1 98.5 97 GLN A N 1
ATOM 769 C CA . GLN A 1 97 ? -19.922 1.909 3.201 1 98.5 97 GLN A CA 1
ATOM 770 C C . GLN A 1 97 ? -18.578 2.082 3.896 1 98.5 97 GLN A C 1
ATOM 772 O O . GLN A 1 97 ? -18.172 3.205 4.211 1 98.5 97 GLN A O 1
ATOM 777 N N . VAL A 1 98 ? -17.906 0.998 4.203 1 98.75 98 VAL A N 1
ATOM 778 C CA . VAL A 1 98 ? -16.625 1.079 4.887 1 98.75 98 VAL A CA 1
ATOM 779 C C . VAL A 1 98 ? -15.57 0.292 4.109 1 98.75 98 VAL A C 1
ATOM 781 O O . VAL A 1 98 ? -15.828 -0.83 3.666 1 98.75 98 VAL A O 1
ATOM 784 N N . CYS A 1 99 ? -14.422 0.902 3.885 1 98.44 99 CYS A N 1
ATOM 785 C CA . CYS A 1 99 ? -13.258 0.253 3.289 1 98.44 99 CYS A CA 1
ATOM 786 C C . CYS A 1 99 ? -12 0.54 4.098 1 98.44 99 CYS A C 1
ATOM 788 O O . CYS A 1 99 ? -11.68 1.7 4.359 1 98.44 99 CYS A O 1
ATOM 790 N N . ILE A 1 100 ? -11.32 -0.56 4.531 1 98.62 100 ILE A N 1
ATOM 791 C CA . ILE A 1 100 ? -10.055 -0.397 5.23 1 98.62 100 ILE A CA 1
ATOM 792 C C . ILE A 1 100 ? -8.938 -0.108 4.227 1 98.62 100 ILE A C 1
ATOM 794 O O . ILE A 1 100 ? -8.898 -0.704 3.148 1 98.62 100 ILE A O 1
ATOM 798 N N . THR A 1 101 ? -8.094 0.823 4.57 1 97.88 101 THR A N 1
ATOM 799 C CA . THR A 1 101 ? -7.082 1.281 3.629 1 97.88 101 THR A CA 1
ATOM 800 C C . THR A 1 101 ? -5.691 1.225 4.258 1 97.88 101 THR A C 1
ATOM 802 O O . THR A 1 101 ? -5.562 1.089 5.477 1 97.88 101 THR A O 1
ATOM 805 N N . ILE A 1 102 ? -4.621 1.231 3.463 1 96.31 102 ILE A N 1
ATOM 806 C CA . ILE A 1 102 ? -3.234 1.274 3.908 1 96.31 102 ILE A CA 1
ATOM 807 C C . ILE A 1 102 ? -2.801 2.725 4.109 1 96.31 102 ILE A C 1
ATOM 809 O O . ILE A 1 102 ? -2.006 3.254 3.328 1 96.31 102 ILE A O 1
ATOM 813 N N . GLY A 1 103 ? -3.338 3.307 5.141 1 95.56 103 GLY A N 1
ATOM 814 C CA . GLY A 1 103 ? -3.248 4.742 5.344 1 95.56 103 GLY A CA 1
ATOM 815 C C . GLY A 1 103 ? -4.258 5.523 4.523 1 95.56 103 GLY A C 1
ATOM 816 O O . GLY A 1 103 ? -4.785 5.02 3.531 1 95.56 103 GLY A O 1
ATOM 817 N N . SER A 1 104 ? -4.512 6.754 4.961 1 95.62 104 SER A N 1
ATOM 818 C CA . SER A 1 104 ? -5.473 7.574 4.23 1 95.62 104 SER A CA 1
ATOM 819 C C . SER A 1 104 ? -4.895 8.055 2.904 1 95.62 104 SER A C 1
ATOM 821 O O . SER A 1 104 ? -5.633 8.305 1.949 1 95.62 104 SER A O 1
ATOM 823 N N . LYS A 1 105 ? -3.562 8.234 2.807 1 94.5 105 LYS A N 1
ATOM 824 C CA . LYS A 1 105 ? -2.904 8.664 1.577 1 94.5 105 LYS A CA 1
ATOM 825 C C . LYS A 1 105 ? -3.262 7.746 0.411 1 94.5 105 LYS A C 1
ATOM 827 O O . LYS A 1 105 ? -3.559 8.219 -0.688 1 94.5 105 LYS A O 1
ATOM 832 N N . GLU A 1 106 ? -3.238 6.465 0.675 1 94.44 106 GLU A N 1
ATOM 833 C CA . GLU A 1 106 ? -3.568 5.473 -0.343 1 94.44 106 GLU A CA 1
ATOM 834 C C . GLU A 1 106 ? -5 5.652 -0.843 1 94.44 106 GLU A C 1
ATOM 836 O O . GLU A 1 106 ? -5.254 5.578 -2.047 1 94.44 106 GLU A O 1
ATOM 841 N N . ALA A 1 107 ? -5.914 5.891 0.03 1 96.88 107 ALA A N 1
ATOM 842 C CA . ALA A 1 107 ? -7.316 6.07 -0.331 1 96.88 107 ALA A CA 1
ATOM 843 C C . ALA A 1 107 ? -7.512 7.34 -1.156 1 96.88 107 ALA A C 1
ATOM 845 O O . ALA A 1 107 ? -8.266 7.344 -2.131 1 96.88 107 ALA A O 1
ATOM 846 N N . ILE A 1 108 ? -6.832 8.367 -0.717 1 97.44 108 ILE A N 1
ATOM 847 C CA . ILE A 1 108 ? -6.922 9.656 -1.394 1 97.44 108 ILE A CA 1
ATOM 848 C C . ILE A 1 108 ? -6.402 9.531 -2.824 1 97.44 108 ILE A C 1
ATOM 850 O O . ILE A 1 108 ? -6.992 10.078 -3.756 1 97.44 108 ILE A O 1
ATOM 854 N N . PHE A 1 109 ? -5.367 8.789 -3.004 1 95.75 109 PHE A N 1
ATOM 855 C CA . PHE A 1 109 ? -4.816 8.531 -4.328 1 95.75 109 PHE A CA 1
ATOM 856 C C . PHE A 1 109 ? -5.77 7.664 -5.148 1 95.75 109 PHE A C 1
ATOM 858 O O . PHE A 1 109 ? -6.109 8.016 -6.281 1 95.75 109 PHE A O 1
ATOM 865 N N . ASN A 1 110 ? -6.297 6.578 -4.605 1 96.5 110 ASN A N 1
ATOM 866 C CA . ASN A 1 110 ? -7.047 5.555 -5.328 1 96.5 110 ASN A CA 1
ATOM 867 C C . ASN A 1 110 ? -8.438 6.051 -5.719 1 96.5 110 ASN A C 1
ATOM 869 O O . ASN A 1 110 ? -8.977 5.641 -6.746 1 96.5 110 ASN A O 1
ATOM 873 N N . ILE A 1 111 ? -9.023 6.918 -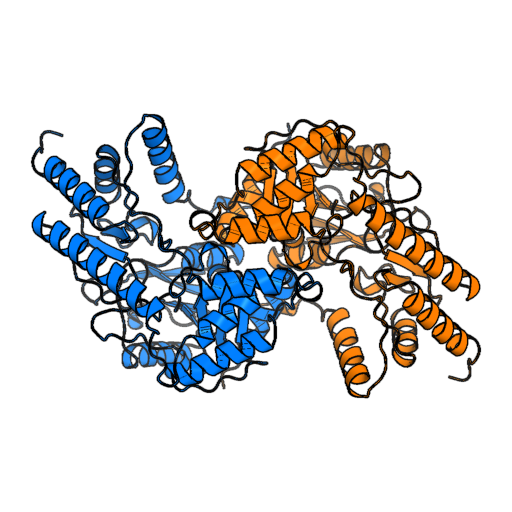4.914 1 98 111 ILE A N 1
ATOM 874 C CA . ILE A 1 111 ? -10.383 7.363 -5.207 1 98 111 ILE A CA 1
ATOM 875 C C . ILE A 1 111 ? -10.398 8.141 -6.523 1 98 111 ILE A C 1
ATOM 877 O O . ILE A 1 111 ? -11.359 8.047 -7.293 1 98 111 ILE A O 1
ATOM 881 N N . SER A 1 112 ? -9.367 8.906 -6.754 1 97.12 112 SER A N 1
ATOM 882 C CA . SER A 1 112 ? -9.289 9.625 -8.023 1 97.12 112 SER A CA 1
ATOM 883 C C . SER A 1 112 ? -9.102 8.656 -9.188 1 97.12 112 SER A C 1
ATOM 885 O O . SER A 1 112 ? -9.664 8.875 -10.266 1 97.12 112 SER A O 1
ATOM 887 N N . GLN A 1 113 ? -8.297 7.562 -8.992 1 95.06 113 GLN A N 1
ATOM 888 C CA . GLN A 1 113 ? -8.156 6.539 -10.023 1 95.06 113 GLN A CA 1
ATOM 889 C 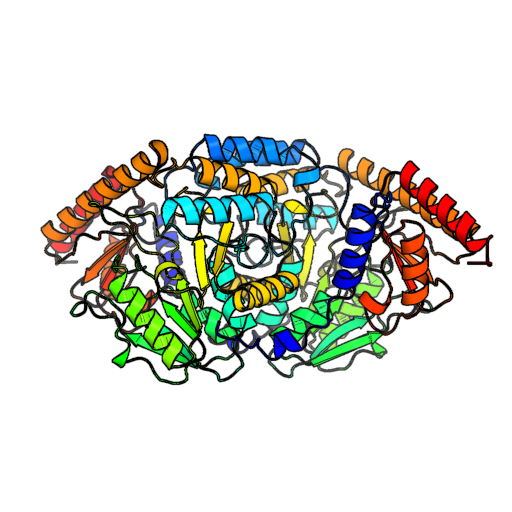C . GLN A 1 113 ? -9.508 5.91 -10.352 1 95.06 113 GLN A C 1
ATOM 891 O O . GLN A 1 113 ? -9.773 5.582 -11.508 1 95.06 113 GLN A O 1
ATOM 896 N N . ALA A 1 114 ? -10.305 5.77 -9.406 1 96.25 114 ALA A N 1
ATOM 897 C CA . ALA A 1 114 ? -11.57 5.043 -9.516 1 96.25 114 ALA A CA 1
ATOM 898 C C . ALA A 1 114 ? -12.617 5.871 -10.258 1 96.25 114 ALA A C 1
ATOM 900 O O . ALA A 1 114 ? -13.5 5.316 -10.914 1 96.25 114 ALA A O 1
ATOM 901 N N . PHE A 1 115 ? -12.484 7.215 -10.242 1 97.56 115 PHE A N 1
ATOM 902 C CA . PHE A 1 115 ? -13.672 7.949 -10.664 1 97.56 115 PHE A CA 1
ATOM 903 C C . PHE A 1 115 ? -13.305 9.039 -11.664 1 97.56 115 PHE A C 1
ATOM 905 O O . PHE A 1 115 ? -14.18 9.578 -12.344 1 97.56 115 PHE A O 1
ATOM 912 N N . VAL A 1 116 ? -12.109 9.43 -11.758 1 96.88 116 VAL A N 1
ATOM 913 C CA . VAL A 1 116 ? -11.734 10.578 -12.586 1 96.88 116 VAL A CA 1
ATOM 914 C C . VAL A 1 116 ? -11.133 10.094 -13.898 1 96.88 116 VAL A C 1
ATOM 916 O O . VAL A 1 116 ? -10.219 9.266 -13.898 1 96.88 116 VAL A O 1
ATOM 919 N N . ASN A 1 117 ? -11.594 10.57 -14.992 1 95.5 117 ASN A N 1
ATOM 920 C CA . ASN A 1 117 ? -11.023 10.289 -16.312 1 95.5 117 ASN A CA 1
ATOM 921 C C . ASN A 1 117 ? -10.008 11.352 -16.719 1 95.5 117 ASN A C 1
ATOM 923 O O . ASN A 1 117 ? -10.031 12.469 -16.203 1 95.5 117 ASN A O 1
ATOM 927 N N . PRO A 1 118 ? -9.039 10.953 -17.641 1 93.38 118 PRO A N 1
ATOM 928 C CA . PRO A 1 118 ? -8.117 11.969 -18.172 1 93.38 118 PRO A CA 1
ATOM 929 C C . PRO A 1 118 ? -8.844 13.211 -18.672 1 93.38 118 PRO A C 1
ATOM 931 O O . PRO A 1 118 ? -9.875 13.102 -19.344 1 93.38 118 PRO A O 1
ATOM 934 N N . GLY A 1 119 ? -8.344 14.336 -18.234 1 95.19 119 GLY A N 1
ATOM 935 C CA . GLY A 1 119 ? -8.906 15.594 -18.719 1 95.19 119 GLY A CA 1
ATOM 936 C C . GLY A 1 119 ? -9.992 16.141 -17.797 1 95.19 119 GLY A C 1
ATOM 937 O O . GLY A 1 119 ? -10.328 17.328 -17.875 1 95.19 119 GLY A O 1
ATOM 938 N N . GLU A 1 120 ? -10.602 15.344 -16.953 1 97.31 120 GLU A N 1
ATOM 939 C CA . GLU A 1 120 ? -11.594 15.836 -16 1 97.31 120 GLU A CA 1
ATOM 940 C C . GLU A 1 120 ? -10.938 16.641 -14.883 1 97.31 120 GLU A C 1
ATOM 942 O O . GLU A 1 120 ? -9.727 16.547 -14.672 1 97.31 120 GLU A O 1
ATOM 947 N N . THR A 1 121 ? -11.742 17.438 -14.195 1 98.12 121 THR A N 1
ATOM 948 C CA . THR A 1 121 ? -11.195 18.438 -13.289 1 98.12 121 THR A CA 1
ATOM 949 C C . THR A 1 121 ? -11.281 17.969 -11.844 1 98.12 121 THR A C 1
ATOM 951 O O . THR A 1 121 ? -12.32 17.484 -11.398 1 98.12 121 THR A O 1
ATOM 954 N N . ILE A 1 122 ? -10.203 18.078 -11.125 1 98.38 122 ILE A N 1
ATOM 955 C CA . ILE A 1 122 ? -10.125 17.922 -9.68 1 98.38 122 ILE A CA 1
ATOM 956 C C . ILE A 1 122 ? -9.852 19.281 -9.031 1 98.38 122 ILE A C 1
ATOM 958 O O . ILE A 1 122 ? -8.969 20.031 -9.477 1 98.38 122 ILE A O 1
ATOM 962 N N . ILE A 1 123 ? -10.688 19.641 -8.031 1 98.69 123 ILE A N 1
ATOM 963 C CA . ILE A 1 123 ? -10.461 20.844 -7.246 1 98.69 123 ILE A CA 1
ATOM 964 C C . ILE A 1 123 ? -9.656 20.5 -5.996 1 98.69 123 ILE A C 1
ATOM 966 O O . ILE A 1 123 ? -9.984 19.562 -5.277 1 98.69 123 ILE A O 1
ATOM 970 N N . ALA A 1 124 ? -8.594 21.219 -5.75 1 97.94 124 ALA A N 1
ATOM 971 C CA . ALA A 1 124 ? -7.797 21.078 -4.539 1 97.94 124 ALA A CA 1
ATOM 972 C C . ALA A 1 124 ? -7.539 22.453 -3.902 1 97.94 124 ALA A C 1
ATOM 974 O O . ALA A 1 124 ? -7.371 23.438 -4.605 1 97.94 124 ALA A O 1
ATOM 975 N N . PRO A 1 125 ? -7.547 22.484 -2.59 1 97.94 125 PRO A N 1
ATOM 976 C CA . PRO A 1 125 ? -7.195 23.734 -1.92 1 97.94 125 PRO A CA 1
ATOM 977 C C . PRO A 1 125 ? -5.707 24.062 -2.006 1 97.94 125 PRO A C 1
ATOM 979 O O . PRO A 1 125 ? -4.883 23.156 -2.146 1 97.94 125 PRO A O 1
ATOM 982 N N . SER A 1 126 ? -5.414 25.297 -1.946 1 96.81 126 SER A N 1
ATOM 983 C CA . SER A 1 126 ? -4.062 25.844 -1.821 1 96.81 126 SER A CA 1
ATOM 984 C C . SER A 1 126 ? -3.992 26.906 -0.738 1 96.81 126 SER A C 1
ATOM 986 O O . SER A 1 126 ? -4.465 28.031 -0.935 1 96.81 126 SER A O 1
ATOM 988 N N . PRO A 1 127 ? -3.311 26.688 0.402 1 96.81 127 PRO A N 1
ATOM 989 C CA . PRO A 1 127 ? -2.484 25.5 0.656 1 96.81 127 PRO A CA 1
ATOM 990 C C . PRO A 1 127 ? -3.316 24.25 0.962 1 96.81 127 PRO A C 1
ATOM 992 O O . PRO A 1 127 ? -4.473 24.375 1.372 1 96.81 127 PRO A O 1
ATOM 995 N N . GLY A 1 128 ? -2.809 23.125 0.725 1 95.5 128 GLY A N 1
ATOM 996 C CA . GLY A 1 128 ? -3.396 21.828 1.039 1 95.5 128 GLY A CA 1
ATOM 997 C C . GLY A 1 128 ? -2.398 20.688 0.979 1 95.5 128 GLY A C 1
ATOM 998 O O . GLY A 1 128 ? -1.262 20.875 0.537 1 95.5 128 GLY A O 1
ATOM 999 N N . TYR A 1 129 ? -2.809 19.625 1.499 1 94.06 129 TYR A N 1
ATOM 1000 C CA . TYR A 1 129 ? -1.982 18.438 1.428 1 94.06 129 TYR A CA 1
ATOM 1001 C C . TYR A 1 129 ? -1.588 18.125 -0.013 1 94.06 129 TYR A C 1
ATOM 1003 O O . TYR A 1 129 ? -2.447 18.031 -0.891 1 94.06 129 TYR A O 1
ATOM 1011 N N . PRO A 1 130 ? -0.362 17.875 -0.313 1 90.5 130 PRO A N 1
ATOM 1012 C CA . PRO A 1 130 ? 0.162 17.844 -1.681 1 90.5 130 PRO A CA 1
ATOM 1013 C C . PRO A 1 130 ? -0.427 16.703 -2.51 1 90.5 130 PRO A C 1
ATOM 1015 O O . PRO A 1 130 ? -0.49 16.797 -3.738 1 90.5 130 PRO A O 1
ATOM 1018 N N . VAL A 1 131 ? -0.857 15.633 -1.963 1 92.25 131 VAL A N 1
ATOM 1019 C CA . VAL A 1 131 ? -1.367 14.469 -2.689 1 92.25 131 VAL A CA 1
ATOM 1020 C C . VAL A 1 131 ? -2.627 14.859 -3.459 1 92.25 131 VAL A C 1
ATOM 1022 O O . VAL A 1 131 ? -2.889 14.328 -4.539 1 92.25 131 VAL A O 1
ATOM 1025 N N . TYR A 1 132 ? -3.404 15.844 -2.963 1 95.5 132 TYR A N 1
ATOM 1026 C CA . TYR A 1 132 ? -4.648 16.25 -3.605 1 95.5 132 TYR A CA 1
ATOM 1027 C C . TYR A 1 132 ? -4.395 16.734 -5.031 1 95.5 132 TYR A C 1
ATOM 1029 O O . TYR A 1 132 ? -5.082 16.312 -5.965 1 95.5 132 TYR A O 1
ATOM 1037 N N . SER A 1 133 ? -3.385 17.641 -5.141 1 92.31 133 SER A N 1
ATOM 1038 C CA . SER A 1 133 ? -3.111 18.297 -6.414 1 92.31 133 SER A CA 1
ATOM 1039 C C . SER A 1 133 ? -1.988 17.578 -7.168 1 92.31 133 SER A C 1
ATOM 1041 O O . SER A 1 133 ? -1.821 17.781 -8.375 1 92.31 133 SER A O 1
ATOM 1043 N N . GLY A 1 134 ? -1.167 16.828 -6.492 1 90.69 134 GLY A N 1
ATOM 1044 C CA . GLY A 1 134 ? -0.05 16.125 -7.102 1 90.69 134 GLY A CA 1
ATOM 1045 C C . GLY A 1 134 ? -0.429 14.758 -7.637 1 90.69 134 GLY A C 1
ATOM 1046 O O . GLY A 1 134 ? -0.938 14.641 -8.758 1 90.69 134 GLY A O 1
ATOM 1047 N N . ALA A 1 135 ? -0.29 13.773 -6.789 1 88.06 135 ALA A N 1
ATOM 1048 C CA . ALA A 1 135 ? -0.427 12.383 -7.203 1 88.06 135 ALA A CA 1
ATOM 1049 C C . ALA A 1 135 ? -1.839 12.094 -7.703 1 88.06 135 ALA A C 1
ATOM 1051 O O . ALA A 1 135 ? -2.018 11.438 -8.734 1 88.06 135 ALA A O 1
ATOM 1052 N N . SER A 1 136 ? -2.816 12.562 -7.035 1 91.25 136 SER A N 1
ATOM 1053 C CA . SER A 1 136 ? -4.203 12.281 -7.383 1 91.25 136 SER A CA 1
ATOM 1054 C C . SER A 1 136 ? -4.555 12.844 -8.758 1 91.25 136 SER A C 1
ATOM 1056 O O . SER A 1 136 ? -5.477 12.352 -9.414 1 91.25 136 SER A O 1
ATOM 1058 N N . THR A 1 137 ? -3.836 13.867 -9.172 1 91.25 137 THR A N 1
ATOM 1059 C CA . THR A 1 137 ? -4.102 14.492 -10.461 1 91.25 137 THR A CA 1
ATOM 1060 C C . THR A 1 137 ? -3.174 13.93 -11.539 1 91.25 137 THR A C 1
ATOM 1062 O O . THR A 1 137 ? -3.629 13.531 -12.617 1 91.25 137 THR A O 1
ATOM 1065 N N . LEU A 1 138 ? -1.954 13.836 -11.25 1 88.56 138 LEU A N 1
ATOM 1066 C CA . LEU A 1 138 ? -0.911 13.539 -12.227 1 88.56 138 LEU A CA 1
ATOM 1067 C C . LEU A 1 138 ? -1.046 12.117 -12.75 1 88.56 138 LEU A C 1
ATOM 1069 O O . LEU A 1 138 ? -0.889 11.875 -13.953 1 88.56 138 LEU A O 1
ATOM 1073 N N . PHE A 1 139 ? -1.338 11.219 -11.953 1 90.25 139 PHE A N 1
ATOM 1074 C CA . PHE A 1 139 ? -1.359 9.812 -12.344 1 90.25 139 PHE A CA 1
ATOM 1075 C C . PHE A 1 139 ? -2.652 9.477 -13.078 1 90.25 139 PHE A C 1
ATOM 1077 O O . PHE A 1 139 ? -2.793 8.383 -13.617 1 90.25 139 PHE A O 1
ATOM 1084 N N . ASN A 1 140 ? -3.605 10.438 -13.109 1 88.94 140 ASN A N 1
ATOM 1085 C CA . ASN A 1 140 ? -4.836 10.273 -13.875 1 88.94 140 ASN A CA 1
ATOM 1086 C C . ASN A 1 140 ? -4.887 11.219 -15.07 1 88.94 140 ASN A C 1
ATOM 1088 O O . ASN A 1 140 ? -5.902 11.297 -15.766 1 88.94 140 ASN A O 1
ATOM 1092 N N . GLU A 1 141 ? -3.883 11.969 -15.18 1 90.44 141 GLU A N 1
ATOM 1093 C CA . GLU A 1 141 ? -3.855 12.992 -16.219 1 90.44 141 GLU A CA 1
ATOM 1094 C C . GLU A 1 141 ? -5.059 13.922 -16.109 1 90.44 141 GLU A C 1
ATOM 1096 O O . GLU A 1 141 ? -5.68 14.266 -17.109 1 90.44 141 GLU A O 1
ATOM 1101 N N . ALA A 1 142 ? -5.457 14.164 -14.891 1 94.75 142 ALA A N 1
ATOM 1102 C CA . ALA A 1 142 ? -6.555 15.094 -14.617 1 94.75 142 ALA A CA 1
ATOM 1103 C C . ALA A 1 142 ? -6.074 16.547 -14.68 1 94.75 142 ALA A C 1
ATOM 1105 O O . ALA A 1 142 ? -4.871 16.797 -14.664 1 94.75 142 ALA A O 1
ATOM 1106 N N . LYS A 1 143 ? -7.047 17.422 -14.891 1 95.94 143 LYS A N 1
ATOM 1107 C CA . LYS A 1 143 ? -6.789 18.844 -14.695 1 95.94 143 LYS A CA 1
ATOM 1108 C C . LYS A 1 143 ? -6.984 19.25 -13.234 1 95.94 143 LYS A C 1
ATOM 1110 O O . LYS A 1 143 ? -8 18.922 -12.625 1 95.94 143 LYS A O 1
ATOM 1115 N N . CYS A 1 144 ? -6.051 19.875 -12.656 1 96.19 144 CYS A N 1
ATOM 1116 C CA . CYS A 1 144 ? -6.16 20.328 -11.273 1 96.19 144 CYS A CA 1
ATOM 1117 C C . CYS A 1 144 ? -6.449 21.828 -11.203 1 96.19 144 CYS A C 1
ATOM 1119 O O . CYS A 1 144 ? -5.75 22.625 -11.828 1 96.19 144 CYS A O 1
ATOM 1121 N N . VAL A 1 145 ? -7.473 22.203 -10.578 1 97.44 145 VAL A N 1
ATOM 1122 C CA . VAL A 1 145 ? -7.727 23.609 -10.25 1 97.44 145 VAL A CA 1
ATOM 1123 C C . VAL A 1 145 ? -7.441 23.844 -8.766 1 97.44 145 VAL A C 1
ATOM 1125 O O . VAL A 1 145 ? -8.109 23.281 -7.898 1 97.44 145 VAL A O 1
ATOM 1128 N N . LEU A 1 146 ? -6.445 24.656 -8.531 1 97.19 146 LEU A N 1
ATOM 1129 C CA . LEU A 1 146 ? -6.109 25.062 -7.172 1 97.19 146 LEU A CA 1
ATOM 1130 C C . LEU A 1 146 ? -6.941 26.266 -6.738 1 97.19 146 LEU A C 1
ATOM 1132 O O . LEU A 1 146 ? -6.922 27.312 -7.395 1 97.19 146 LEU A O 1
ATOM 1136 N N . VAL A 1 147 ? -7.676 26.109 -5.664 1 98.06 147 VAL A N 1
ATOM 1137 C CA . VAL A 1 147 ? -8.453 27.203 -5.098 1 98.06 147 VAL A CA 1
ATOM 1138 C C . VAL A 1 147 ? -7.73 27.766 -3.879 1 98.06 147 VAL A C 1
ATOM 1140 O O . VAL A 1 147 ? -7.496 27.062 -2.9 1 98.06 147 VAL A O 1
ATOM 1143 N N . PRO A 1 148 ? -7.41 29.031 -3.895 1 97.69 148 PRO A N 1
ATOM 1144 C CA . PRO A 1 148 ? -6.637 29.609 -2.789 1 97.69 148 PRO A CA 1
ATOM 1145 C C . PRO A 1 148 ? -7.441 29.703 -1.495 1 97.69 148 PRO A C 1
ATOM 1147 O O . PRO A 1 148 ? -8.602 30.109 -1.516 1 97.69 148 PRO A O 1
ATOM 1150 N N . LEU A 1 149 ? -6.875 29.172 -0.448 1 98.06 149 LEU A N 1
ATOM 1151 C CA . LEU A 1 149 ? -7.34 29.5 0.897 1 98.06 149 LEU A CA 1
ATOM 1152 C C . LEU A 1 149 ? -6.648 30.75 1.43 1 98.06 149 LEU A C 1
ATOM 1154 O O . LEU A 1 149 ? -5.461 30.953 1.178 1 98.06 149 LEU A O 1
ATOM 1158 N N . ARG A 1 150 ? -7.406 31.547 2.182 1 96.38 150 ARG A N 1
ATOM 1159 C CA . ARG A 1 150 ? -6.871 32.844 2.619 1 96.38 150 ARG A CA 1
ATOM 1160 C C . ARG A 1 150 ? -7.098 33.031 4.113 1 96.38 150 ARG A C 1
ATOM 1162 O O . ARG A 1 150 ? -8.125 32.625 4.652 1 96.38 150 ARG A O 1
ATOM 1169 N N . ALA A 1 151 ? -6.113 33.75 4.68 1 95.94 151 ALA A N 1
ATOM 1170 C CA . ALA A 1 151 ? -6.195 34.062 6.105 1 95.94 151 ALA A CA 1
ATOM 1171 C C . ALA A 1 151 ? -7.449 34.875 6.414 1 95.94 151 ALA A C 1
ATOM 1173 O O . ALA A 1 151 ? -8.086 34.688 7.449 1 95.94 151 ALA A O 1
ATOM 1174 N N . GLU A 1 152 ? -7.812 35.781 5.539 1 95.81 152 GLU A N 1
ATOM 1175 C CA . GLU A 1 152 ? -8.945 36.656 5.754 1 95.81 152 GLU A CA 1
ATOM 1176 C C . GLU A 1 152 ? -10.258 35.906 5.762 1 95.81 152 GLU A C 1
ATOM 1178 O O . GLU A 1 152 ? -11.281 36.438 6.215 1 95.81 152 GLU A O 1
ATOM 1183 N N . LYS A 1 153 ? -10.219 34.719 5.223 1 97.06 153 LYS A N 1
ATOM 1184 C CA . LYS A 1 153 ? -11.398 33.844 5.207 1 97.06 153 LYS A CA 1
ATOM 1185 C C . LYS A 1 153 ? -11.227 32.656 6.141 1 97.06 153 LYS A C 1
ATOM 1187 O O . LYS A 1 153 ? -11.773 31.594 5.895 1 97.06 153 LYS A O 1
ATOM 1192 N N . ASP A 1 154 ? -10.336 32.812 7.07 1 97.31 154 ASP A N 1
ATOM 1193 C CA . ASP A 1 154 ? -10.047 31.797 8.094 1 97.31 154 ASP A CA 1
ATOM 1194 C C . ASP A 1 154 ? -9.586 30.484 7.457 1 97.31 154 ASP A C 1
ATOM 1196 O O . ASP A 1 154 ? -9.875 29.406 7.973 1 97.31 154 ASP A O 1
ATOM 1200 N N . TRP A 1 155 ? -9.055 30.594 6.242 1 98.12 155 TRP A N 1
ATOM 1201 C CA . TRP A 1 155 ? -8.5 29.469 5.496 1 98.12 155 TRP A CA 1
ATOM 1202 C C . TRP A 1 155 ? -9.594 28.484 5.098 1 98.12 155 TRP A C 1
ATOM 1204 O O . TRP A 1 155 ? -9.32 27.297 4.875 1 98.12 155 TRP A O 1
ATOM 1214 N N . LEU A 1 156 ? -10.828 28.891 5.094 1 98.69 156 LEU A N 1
ATOM 1215 C CA . LEU A 1 156 ? -11.93 28.078 4.59 1 98.69 156 LEU A CA 1
ATOM 1216 C C . LEU A 1 156 ? -12.047 28.188 3.074 1 98.69 156 LEU A C 1
ATOM 1218 O O . LEU A 1 156 ? -11.859 29.281 2.516 1 98.69 156 LEU A O 1
ATOM 1222 N N . LEU A 1 157 ? -12.336 27.078 2.465 1 98.44 157 LEU A N 1
ATOM 1223 C CA . LEU A 1 157 ? -12.531 27.094 1.021 1 98.44 157 LEU A CA 1
ATOM 1224 C C . LEU A 1 157 ? -13.766 27.906 0.646 1 98.44 157 LEU A C 1
ATOM 1226 O O . LEU A 1 157 ? -14.82 27.766 1.266 1 98.44 157 LEU A O 1
ATOM 1230 N N . ASP A 1 158 ? -13.641 28.812 -0.301 1 98 158 ASP A N 1
ATOM 1231 C CA . ASP A 1 158 ? -14.758 29.578 -0.843 1 98 158 ASP A CA 1
ATOM 1232 C C . ASP A 1 158 ? -15.328 28.922 -2.096 1 98 158 ASP A C 1
ATOM 1234 O O . ASP A 1 158 ? -14.734 29 -3.174 1 98 158 ASP A O 1
ATOM 1238 N N . MET A 1 159 ? -16.484 28.359 -1.969 1 97.5 159 MET A N 1
ATOM 1239 C CA . MET A 1 159 ? -17.078 27.609 -3.068 1 97.5 159 MET A CA 1
ATOM 1240 C C . MET A 1 159 ? -17.328 28.5 -4.27 1 97.5 159 MET A C 1
ATOM 1242 O O . MET A 1 159 ? -17.406 28.031 -5.406 1 97.5 159 MET A O 1
ATOM 1246 N N . ASN A 1 160 ? -17.469 29.781 -4.016 1 97.19 160 ASN A N 1
ATOM 1247 C CA . ASN A 1 160 ? -17.672 30.719 -5.121 1 97.19 160 ASN A CA 1
ATOM 1248 C C . ASN A 1 160 ? -16.469 30.75 -6.059 1 97.19 160 ASN A C 1
ATOM 1250 O O . ASN A 1 160 ? -16.578 31.203 -7.199 1 97.19 160 ASN A O 1
ATOM 1254 N N . GLU A 1 161 ? -15.367 30.25 -5.633 1 97.56 161 GLU A N 1
ATOM 1255 C CA . GLU A 1 161 ? -14.148 30.25 -6.438 1 97.56 161 GLU A CA 1
ATOM 1256 C C . GLU A 1 161 ? -13.914 28.891 -7.09 1 97.56 161 GLU A C 1
ATOM 1258 O O . GLU A 1 161 ? -12.953 28.719 -7.84 1 97.56 161 GLU A O 1
ATOM 1263 N N . CYS A 1 162 ? -14.75 27.984 -6.801 1 97.94 162 CYS A N 1
ATOM 1264 C CA . CYS A 1 162 ? -14.656 26.656 -7.379 1 97.94 162 CYS A CA 1
ATOM 1265 C C . CYS A 1 162 ? -15.305 26.609 -8.75 1 97.94 162 CYS A C 1
ATOM 1267 O O . CYS A 1 162 ? -16.391 27.156 -8.953 1 97.94 162 CYS A O 1
ATOM 1269 N N . PRO A 1 163 ? -14.594 26 -9.672 1 97.88 163 PRO A N 1
ATOM 1270 C CA . PRO A 1 163 ? -15.242 25.844 -10.977 1 97.88 163 PRO A CA 1
ATOM 1271 C C . PRO A 1 163 ? -16.406 24.859 -10.945 1 97.88 163 PRO A C 1
ATOM 1273 O O . PRO A 1 163 ? -16.344 23.844 -10.242 1 97.88 163 PRO A O 1
ATOM 1276 N N . LYS A 1 164 ? -17.391 25.203 -11.758 1 96.12 164 LYS A N 1
ATOM 1277 C CA . LYS A 1 164 ? -18.5 24.266 -11.922 1 96.12 164 LYS A CA 1
ATOM 1278 C C . LYS A 1 164 ? -18.125 23.109 -12.852 1 96.12 164 LYS A C 1
ATOM 1280 O O . LYS A 1 164 ? -17.172 23.234 -13.633 1 96.12 164 LYS A O 1
ATOM 1285 N N . GLY A 1 165 ? -18.719 21.984 -12.672 1 93.94 165 GLY A N 1
ATOM 1286 C CA . GLY A 1 165 ? -18.484 20.844 -13.547 1 93.94 165 GLY A CA 1
ATOM 1287 C C . GLY A 1 165 ? -17.281 20.016 -13.148 1 93.94 165 GLY A C 1
ATOM 1288 O O . GLY A 1 165 ? -16.922 19.062 -13.836 1 93.94 165 GLY A O 1
ATOM 1289 N N . ALA A 1 166 ? -16.594 20.406 -12.102 1 97.88 166 ALA A N 1
ATOM 1290 C CA . ALA A 1 166 ? -15.477 19.578 -11.609 1 97.88 166 ALA A CA 1
ATOM 1291 C C . ALA A 1 166 ? -15.961 18.203 -11.188 1 97.88 166 ALA A C 1
ATOM 1293 O O . ALA A 1 166 ? -17.047 18.062 -10.633 1 97.88 166 ALA A O 1
ATOM 1294 N N . LYS A 1 167 ? -15.102 17.234 -11.469 1 98.19 167 LYS A N 1
ATOM 1295 C CA . LYS A 1 167 ? -15.461 15.852 -11.141 1 98.19 167 LYS A CA 1
ATOM 1296 C C . LYS A 1 167 ? -15.32 15.586 -9.648 1 98.19 167 LYS A C 1
ATOM 1298 O O . LYS A 1 167 ? -16.094 14.82 -9.07 1 98.19 167 LYS A O 1
ATOM 1303 N N . MET A 1 168 ? -14.375 16.156 -9.008 1 98.5 168 MET A N 1
ATOM 1304 C CA . MET A 1 168 ? -14.008 15.812 -7.637 1 98.5 168 MET A CA 1
ATOM 1305 C C . MET A 1 168 ? -13.453 17.031 -6.902 1 98.5 168 MET A C 1
ATOM 1307 O O . MET A 1 168 ? -12.789 17.875 -7.504 1 98.5 168 MET A O 1
ATOM 1311 N N . LEU A 1 169 ? -13.758 17.172 -5.617 1 98.75 169 LEU A N 1
ATOM 1312 C CA . LEU A 1 169 ? -13.234 18.188 -4.707 1 98.75 169 LEU A CA 1
ATOM 1313 C C . LEU A 1 169 ? -12.609 17.547 -3.475 1 98.75 169 LEU A C 1
ATOM 1315 O O . LEU A 1 169 ? -13.281 16.797 -2.756 1 98.75 169 LEU A O 1
ATOM 1319 N N . TYR A 1 170 ? -11.305 17.797 -3.244 1 98.69 170 TYR A N 1
ATOM 1320 C CA . TYR A 1 170 ? -10.672 17.453 -1.977 1 98.69 170 TYR A CA 1
ATOM 1321 C C . TYR A 1 170 ? -10.75 18.609 -0.991 1 98.69 170 TYR A C 1
ATOM 1323 O O . TYR A 1 170 ? -10.539 19.766 -1.364 1 98.69 170 TYR A O 1
ATOM 1331 N N . ILE A 1 171 ? -11.062 18.328 0.237 1 98.44 171 ILE A N 1
ATOM 1332 C CA . ILE A 1 171 ? -11.023 19.328 1.297 1 98.44 171 ILE A CA 1
ATOM 1333 C C . ILE A 1 171 ? -10.703 18.656 2.631 1 98.44 171 ILE A C 1
ATOM 1335 O O . ILE A 1 171 ? -10.906 17.453 2.791 1 98.44 171 ILE A O 1
ATOM 1339 N N . ASN A 1 172 ? -10.133 19.375 3.514 1 98.56 172 ASN A N 1
ATOM 1340 C CA . ASN A 1 172 ? -9.586 18.828 4.754 1 98.56 172 ASN A CA 1
ATOM 1341 C C . ASN A 1 172 ? -9.711 19.828 5.902 1 98.56 172 ASN A C 1
ATOM 1343 O O . ASN A 1 172 ? -9.125 20.906 5.859 1 98.56 172 ASN A O 1
ATOM 1347 N N . TYR A 1 173 ? -10.492 19.5 6.977 1 98.69 173 TYR A N 1
ATOM 1348 C CA . TYR A 1 173 ? -10.594 20.234 8.234 1 98.69 173 TYR A CA 1
ATOM 1349 C C . TYR A 1 173 ? -10.789 19.281 9.406 1 98.69 173 TYR A C 1
ATOM 1351 O O . TYR A 1 173 ? -11.711 18.469 9.406 1 98.69 173 TYR A O 1
ATOM 1359 N N . PRO A 1 174 ? -9.961 19.344 10.508 1 98.38 174 PRO A N 1
ATOM 1360 C CA . PRO A 1 174 ? -8.867 20.297 10.711 1 98.38 174 PRO A CA 1
ATOM 1361 C C . PRO A 1 174 ? -7.828 20.234 9.594 1 98.38 174 PRO A C 1
ATOM 1363 O O . PRO A 1 174 ? -7.539 19.156 9.062 1 98.38 174 PRO A O 1
ATOM 1366 N N . ASN A 1 175 ? -7.297 21.406 9.281 1 98.38 175 ASN A N 1
ATOM 1367 C CA . ASN A 1 175 ? -6.625 21.578 7.996 1 98.38 175 ASN A CA 1
ATOM 1368 C C . ASN A 1 175 ? -5.113 21.422 8.125 1 98.38 175 ASN A C 1
ATOM 1370 O O . ASN A 1 175 ? -4.512 21.969 9.055 1 98.38 175 ASN A O 1
ATOM 1374 N N . ASN A 1 176 ? -4.52 20.641 7.395 1 96.88 176 ASN A N 1
ATOM 1375 C CA . ASN A 1 176 ? -3.094 20.656 7.082 1 96.88 176 ASN A CA 1
ATOM 1376 C C . ASN A 1 176 ? -2.799 21.5 5.844 1 96.88 176 ASN A C 1
ATOM 1378 O O . ASN A 1 176 ? -3.244 21.156 4.742 1 96.88 176 ASN A O 1
ATOM 1382 N N . PRO A 1 177 ? -2.164 22.562 5.957 1 96.5 177 PRO A N 1
ATOM 1383 C CA . PRO A 1 177 ? -1.16 22.859 6.977 1 96.5 177 PRO A CA 1
ATOM 1384 C C . PRO A 1 177 ? -1.627 23.938 7.961 1 96.5 177 PRO A C 1
ATOM 1386 O O . PRO A 1 177 ? -0.934 24.234 8.938 1 96.5 177 PRO A O 1
ATOM 1389 N N . THR A 1 178 ? -2.785 24.5 7.816 1 97.69 178 THR A N 1
ATOM 1390 C CA . THR A 1 178 ? -3.086 25.781 8.43 1 97.69 178 THR A CA 1
ATOM 1391 C C . THR A 1 178 ? -3.58 25.609 9.859 1 97.69 178 THR A C 1
ATOM 1393 O O . THR A 1 178 ? -3.621 26.562 10.633 1 97.69 178 THR A O 1
ATOM 1396 N N . GLY A 1 179 ? -4.023 24.406 10.148 1 97.88 179 GLY A N 1
ATOM 1397 C CA . GLY A 1 179 ? -4.641 24.188 11.445 1 97.88 179 GLY A CA 1
ATOM 1398 C C . GLY A 1 179 ? -6.062 24.703 11.531 1 97.88 179 GLY A C 1
ATOM 1399 O O . GLY A 1 179 ? -6.711 24.594 12.57 1 97.88 179 GLY A O 1
ATOM 1400 N N . ALA A 1 180 ? -6.578 25.219 10.438 1 98.25 180 ALA A N 1
ATOM 1401 C CA . ALA A 1 180 ? -7.93 25.781 10.414 1 98.25 180 ALA A CA 1
ATOM 1402 C C . ALA A 1 180 ? -8.969 24.703 10.703 1 98.25 180 ALA A C 1
ATOM 1404 O O . ALA A 1 180 ? -8.75 23.531 10.414 1 98.25 180 ALA A O 1
ATOM 1405 N N . THR A 1 181 ? -10.062 25.109 11.297 1 98.5 181 THR A N 1
ATOM 1406 C CA . THR A 1 181 ? -11.18 24.219 11.602 1 98.5 181 THR A CA 1
ATOM 1407 C C . THR A 1 181 ? -12.469 24.734 10.969 1 98.5 181 THR A C 1
ATOM 1409 O O . THR A 1 181 ? -12.523 25.891 10.508 1 98.5 181 THR A O 1
ATOM 1412 N N . CYS A 1 182 ? -13.375 23.906 10.805 1 98.5 182 CYS A N 1
ATOM 1413 C CA . CYS A 1 182 ? -14.695 24.312 10.32 1 98.5 182 CYS A CA 1
ATOM 1414 C C . CYS A 1 182 ? -15.797 23.719 11.188 1 98.5 182 CYS A C 1
ATOM 1416 O O . CYS A 1 182 ? -15.539 22.844 12.016 1 98.5 182 CYS A O 1
ATOM 1418 N N . ASP A 1 183 ? -16.984 24.266 11.117 1 98.06 183 ASP A N 1
ATOM 1419 C CA . ASP A 1 183 ? -18.125 23.672 11.797 1 98.06 183 ASP A CA 1
ATOM 1420 C C . ASP A 1 183 ? -19.016 22.906 10.828 1 98.06 183 ASP A C 1
ATOM 1422 O O . ASP A 1 183 ? -18.719 22.844 9.633 1 98.06 183 ASP A O 1
ATOM 1426 N N . LEU A 1 184 ? -20.047 22.297 11.328 1 98.5 184 LEU A N 1
ATOM 1427 C CA . LEU A 1 184 ? -20.922 21.438 10.523 1 98.5 184 LEU A CA 1
ATOM 1428 C C . LEU A 1 184 ? -21.688 22.266 9.492 1 98.5 184 LEU A C 1
ATOM 1430 O O . LEU A 1 184 ? -21.938 21.797 8.383 1 98.5 184 LEU A O 1
ATOM 1434 N N . GLN A 1 185 ? -22.062 23.469 9.852 1 98.56 185 GLN A N 1
ATOM 1435 C CA . GLN A 1 185 ? -22.797 24.328 8.922 1 98.56 185 GLN A CA 1
ATOM 1436 C C . GLN A 1 185 ? -21.969 24.625 7.676 1 98.56 185 GLN A C 1
ATOM 1438 O O . GLN A 1 185 ? -22.484 24.609 6.559 1 98.56 185 GLN A O 1
ATOM 1443 N N . TYR A 1 186 ? -20.75 24.922 7.855 1 98.5 186 TYR A N 1
ATOM 1444 C CA . TYR A 1 186 ? -19.844 25.125 6.73 1 98.5 186 TYR A CA 1
ATOM 1445 C C . TYR A 1 186 ? -19.781 23.875 5.844 1 98.5 186 TYR A C 1
ATOM 1447 O O . TYR A 1 186 ? -19.875 23.969 4.621 1 98.5 186 TYR A O 1
ATOM 1455 N N . LEU A 1 187 ? -19.625 22.656 6.395 1 98.56 187 LEU A N 1
ATOM 1456 C CA . LEU A 1 187 ? -19.547 21.422 5.625 1 98.56 187 LEU A CA 1
ATOM 1457 C C . LEU A 1 187 ? -20.844 21.156 4.867 1 98.56 187 LEU A C 1
ATOM 1459 O O . LEU A 1 187 ? -20.828 20.609 3.762 1 98.56 187 LEU A O 1
ATOM 1463 N N . LYS A 1 188 ? -21.922 21.531 5.52 1 98.75 188 LYS A N 1
ATOM 1464 C CA . LYS A 1 188 ? -23.203 21.406 4.84 1 98.75 188 LYS A CA 1
ATOM 1465 C C . LYS A 1 188 ? -23.25 22.25 3.572 1 98.75 188 LYS A C 1
ATOM 1467 O O . LYS A 1 188 ? -23.781 21.828 2.547 1 98.75 188 LYS A O 1
ATOM 1472 N N . LYS A 1 189 ? -22.703 23.453 3.686 1 98.69 189 LYS A N 1
ATOM 1473 C CA . LYS A 1 189 ? -22.641 24.312 2.51 1 98.69 189 LYS A CA 1
ATOM 1474 C C . LYS A 1 189 ? -21.766 23.703 1.424 1 98.69 189 LYS A C 1
ATOM 1476 O O . LYS A 1 189 ? -22.109 23.75 0.24 1 98.69 189 LYS A O 1
ATOM 1481 N N . VAL A 1 190 ? -20.641 23.172 1.78 1 98.75 190 VAL A N 1
ATOM 1482 C CA . VAL A 1 190 ? -19.75 22.5 0.83 1 98.75 190 VAL A CA 1
ATOM 1483 C C . VAL A 1 190 ? -20.453 21.312 0.189 1 98.75 190 VAL A C 1
ATOM 1485 O O . VAL A 1 190 ? -20.406 21.141 -1.028 1 98.75 190 VAL A O 1
ATOM 1488 N N . TYR A 1 191 ? -21.094 20.5 1.035 1 98.44 191 TYR A N 1
ATOM 1489 C CA . TYR A 1 191 ? -21.844 19.344 0.583 1 98.44 191 TYR A CA 1
ATOM 1490 C C . TYR A 1 191 ? -22.906 19.734 -0.436 1 98.44 191 TYR A C 1
ATOM 1492 O O . TYR A 1 191 ? -23.016 19.109 -1.498 1 98.44 191 TYR A O 1
ATOM 1500 N N . GLU A 1 192 ? -23.641 20.75 -0.105 1 98.19 192 GLU A N 1
ATOM 1501 C CA . GLU A 1 192 ? -24.703 21.203 -0.991 1 98.19 192 GLU A CA 1
ATOM 1502 C C . GLU A 1 192 ? -24.141 21.703 -2.322 1 98.19 192 GLU A C 1
ATOM 1504 O O . GLU A 1 192 ? -24.719 21.438 -3.379 1 98.19 192 GLU A O 1
ATOM 1509 N N . TRP A 1 193 ? -23.094 22.438 -2.248 1 98.44 193 TRP A N 1
ATOM 1510 C CA . TRP A 1 193 ? -22.453 22.891 -3.477 1 98.44 193 TRP A CA 1
ATOM 1511 C C . TRP A 1 193 ? -22.062 21.703 -4.352 1 98.44 193 TRP A C 1
ATOM 1513 O O . TRP A 1 193 ? -22.281 21.719 -5.566 1 98.44 193 TRP A O 1
ATOM 1523 N N . CYS A 1 194 ? -21.469 20.688 -3.752 1 98.38 194 CYS A N 1
ATOM 1524 C CA . CYS A 1 194 ? -21.047 19.5 -4.488 1 98.38 194 CYS A CA 1
ATOM 1525 C C . CYS A 1 194 ? -22.234 18.797 -5.117 1 98.38 194 CYS A C 1
ATOM 1527 O O . CYS A 1 194 ? -22.172 18.344 -6.266 1 98.38 194 CYS A O 1
ATOM 1529 N N . GLN A 1 195 ? -23.344 18.703 -4.375 1 97.25 195 GLN A N 1
ATOM 1530 C CA . GLN A 1 195 ? -24.562 18.078 -4.895 1 97.25 195 GLN A CA 1
ATOM 1531 C C . GLN A 1 195 ? -25.094 18.844 -6.105 1 97.25 195 GLN A C 1
ATOM 1533 O O . GLN A 1 195 ? -25.438 18.234 -7.121 1 97.25 195 GLN A O 1
ATOM 1538 N N . THR A 1 196 ? -25.094 20.125 -5.949 1 97.06 196 THR A N 1
ATOM 1539 C CA . THR A 1 196 ? -25.641 20.984 -6.996 1 97.06 196 THR A CA 1
ATOM 1540 C C . THR A 1 196 ? -24.797 20.891 -8.266 1 97.06 196 THR A C 1
ATOM 1542 O O . THR A 1 196 ? -25.328 20.953 -9.375 1 97.06 196 THR A O 1
ATOM 1545 N N . ASN A 1 197 ? -23.547 20.688 -8.133 1 97.31 197 ASN A N 1
ATOM 1546 C CA . ASN A 1 197 ? -22.625 20.75 -9.266 1 97.31 197 ASN A CA 1
ATOM 1547 C C . ASN A 1 197 ? -22.172 19.359 -9.695 1 97.31 197 ASN A C 1
ATOM 1549 O O . ASN A 1 197 ? -21.297 19.219 -10.555 1 97.31 197 ASN A O 1
ATOM 1553 N N . ASN A 1 198 ? -22.734 18.297 -9.078 1 96.69 198 ASN A N 1
ATOM 1554 C CA . ASN A 1 198 ? -22.391 16.906 -9.375 1 96.69 198 ASN A CA 1
ATOM 1555 C C . ASN A 1 198 ? -20.891 16.656 -9.203 1 96.69 198 ASN A C 1
ATOM 1557 O O . ASN A 1 198 ? -20.266 16.062 -10.086 1 96.69 198 ASN A O 1
ATOM 1561 N N . THR A 1 199 ? -20.328 17.234 -8.203 1 98.12 199 THR A N 1
ATOM 1562 C CA . THR A 1 199 ? -18.922 17.078 -7.832 1 98.12 199 THR A CA 1
ATOM 1563 C C . THR A 1 199 ? -18.781 16.094 -6.668 1 98.12 199 THR A C 1
ATOM 1565 O O . THR A 1 199 ? -19.5 16.203 -5.672 1 98.12 199 THR A O 1
ATOM 1568 N N . ILE A 1 200 ? -17.953 15.078 -6.785 1 98.62 200 ILE A N 1
ATOM 1569 C CA . ILE A 1 200 ? -17.703 14.148 -5.691 1 98.62 200 ILE A CA 1
ATOM 1570 C C . ILE A 1 200 ? -16.984 14.867 -4.555 1 98.62 200 ILE A C 1
ATOM 1572 O O . ILE A 1 200 ? -15.906 15.438 -4.754 1 98.62 200 ILE A O 1
ATOM 1576 N N . LEU A 1 201 ? -17.562 14.938 -3.402 1 98.75 201 LEU A N 1
ATOM 1577 C CA . LEU A 1 201 ? -16.922 15.492 -2.219 1 98.75 201 LEU A CA 1
ATOM 1578 C C . LEU A 1 201 ? -16.031 14.461 -1.545 1 98.75 201 LEU A C 1
ATOM 1580 O O . LEU A 1 201 ? -16.516 13.445 -1.037 1 98.75 201 LEU A O 1
ATOM 1584 N N . CYS A 1 202 ? -14.758 14.672 -1.575 1 98.88 202 CYS A N 1
ATOM 1585 C CA . CYS A 1 202 ? -13.758 13.891 -0.859 1 98.88 202 CYS A CA 1
ATOM 1586 C C . CYS A 1 202 ? -13.25 14.641 0.367 1 98.88 202 CYS A C 1
ATOM 1588 O O . CYS A 1 202 ? -12.445 15.57 0.246 1 98.88 202 CYS A O 1
ATOM 1590 N N . TYR A 1 203 ? -13.648 14.188 1.509 1 98.88 203 TYR A N 1
ATOM 1591 C CA . TYR A 1 203 ? -13.328 14.883 2.75 1 98.88 203 TYR A CA 1
ATOM 1592 C C . TYR A 1 203 ? -12.242 14.141 3.527 1 98.88 203 TYR A C 1
ATOM 1594 O O . TYR A 1 203 ? -12.453 13.016 3.977 1 98.88 203 TYR A O 1
ATOM 1602 N N . ASP A 1 204 ? -11.07 14.727 3.645 1 98.69 204 ASP A N 1
ATOM 1603 C CA . ASP A 1 204 ? -9.945 14.18 4.402 1 98.69 204 ASP A CA 1
ATOM 1604 C C . ASP A 1 204 ? -10.031 14.578 5.871 1 98.69 204 ASP A C 1
ATOM 1606 O O . ASP A 1 204 ? -9.711 15.711 6.234 1 98.69 204 ASP A O 1
ATOM 1610 N N . ASN A 1 205 ? -10.383 13.656 6.691 1 98.56 205 ASN A N 1
ATOM 1611 C CA . ASN A 1 205 ? -10.625 13.93 8.102 1 98.56 205 ASN A CA 1
ATOM 1612 C C . ASN A 1 205 ? -9.594 13.242 8.992 1 98.56 205 ASN A C 1
ATOM 1614 O O . ASN A 1 205 ? -9.93 12.734 10.07 1 98.56 205 ASN A O 1
ATOM 1618 N N . ALA A 1 206 ? -8.367 13.266 8.586 1 97.44 206 ALA A N 1
ATOM 1619 C CA . ALA A 1 206 ? -7.273 12.57 9.258 1 97.44 206 ALA A CA 1
ATOM 1620 C C . ALA A 1 206 ? -7.074 13.109 10.672 1 97.44 206 ALA A C 1
ATOM 1622 O O . ALA A 1 206 ? -6.586 12.398 11.555 1 97.44 206 ALA A O 1
ATOM 1623 N N . TYR A 1 207 ? -7.5 14.336 10.969 1 97.81 207 TYR A N 1
ATOM 1624 C CA . TYR A 1 207 ? -7.215 14.992 12.242 1 97.81 207 TYR A CA 1
ATOM 1625 C C . TYR A 1 207 ? -8.484 15.164 13.062 1 97.81 207 TYR A C 1
ATOM 1627 O O . TYR A 1 207 ? -8.547 16.016 13.953 1 97.81 207 TYR A O 1
ATOM 1635 N N . SER A 1 208 ? -9.492 14.359 12.805 1 96.38 208 SER A N 1
ATOM 1636 C CA . SER A 1 208 ? -10.828 14.523 13.367 1 96.38 208 SER A CA 1
ATOM 1637 C C . SER A 1 208 ? -10.781 14.602 14.891 1 96.38 208 SER A C 1
ATOM 1639 O O . SER A 1 208 ? -11.617 15.266 15.508 1 96.38 208 SER A O 1
ATOM 1641 N N . GLU A 1 209 ? -9.766 13.938 15.477 1 95.94 209 GLU A N 1
ATOM 1642 C CA . GLU A 1 209 ? -9.75 13.867 16.938 1 95.94 209 GLU A CA 1
ATOM 1643 C C . GLU A 1 209 ? -8.586 14.664 17.516 1 95.94 209 GLU A C 1
ATOM 1645 O O . GLU A 1 209 ? -8.398 14.703 18.734 1 95.94 209 GLU A O 1
ATOM 1650 N N . MET A 1 210 ? -7.77 15.219 16.688 1 96.62 210 MET A N 1
ATOM 1651 C CA . MET A 1 210 ? -6.707 16.109 17.141 1 96.62 210 MET A CA 1
ATOM 1652 C C . MET A 1 210 ? -7.223 17.531 17.297 1 96.62 210 MET A C 1
ATOM 1654 O O . MET A 1 210 ? -6.875 18.422 16.5 1 96.62 210 MET A O 1
ATOM 1658 N N . CYS A 1 211 ? -8.023 17.719 18.312 1 97 211 CYS A N 1
ATOM 1659 C CA . CYS A 1 211 ? -8.727 18.969 18.531 1 97 211 CYS A CA 1
ATOM 1660 C C . CYS A 1 211 ? -8.492 19.5 19.938 1 97 211 CYS A C 1
ATOM 1662 O O . CYS A 1 211 ? -8.172 18.734 20.844 1 97 211 CYS A O 1
ATOM 1664 N N . TYR A 1 212 ? -8.641 20.766 20.078 1 96.88 212 TYR A N 1
ATOM 1665 C CA . TYR A 1 212 ? -8.359 21.453 21.344 1 96.88 212 TYR A CA 1
ATOM 1666 C C . TYR A 1 212 ? -9.484 22.422 21.688 1 96.88 212 TYR A C 1
ATOM 1668 O O . TYR A 1 212 ? -10.352 22.719 20.859 1 96.88 212 TYR A O 1
ATOM 1676 N N . ASP A 1 213 ? -9.492 22.859 22.953 1 95.75 213 ASP A N 1
ATOM 1677 C CA . ASP A 1 213 ? -10.367 23.906 23.453 1 95.75 213 ASP A CA 1
ATOM 1678 C C . ASP A 1 213 ? -11.836 23.609 23.141 1 95.75 213 ASP A C 1
ATOM 1680 O O . ASP A 1 213 ? -12.555 24.453 22.609 1 95.75 213 ASP A O 1
ATOM 1684 N N . ASP A 1 214 ? -12.266 22.453 23.25 1 92.94 214 ASP A N 1
ATOM 1685 C CA . ASP A 1 214 ? -13.641 21.969 23.203 1 92.94 214 ASP A CA 1
ATOM 1686 C C . ASP A 1 214 ? -14.156 21.891 21.766 1 92.94 214 ASP A C 1
ATOM 1688 O O . ASP A 1 214 ? -15.336 21.641 21.547 1 92.94 214 ASP A O 1
ATOM 1692 N N . TYR A 1 215 ? -13.266 22.188 20.875 1 96.5 215 TYR A N 1
ATOM 1693 C CA . TYR A 1 215 ? -13.648 22 19.469 1 96.5 215 TYR A CA 1
ATOM 1694 C C . TYR A 1 215 ? -13.773 20.516 19.141 1 96.5 215 TYR A C 1
ATOM 1696 O O . TYR A 1 215 ? -12.938 19.703 19.547 1 96.5 215 TYR A O 1
ATOM 1704 N N . ARG A 1 216 ? -14.852 20.172 18.469 1 95.31 216 ARG A N 1
ATOM 1705 C CA . ARG A 1 216 ? -15.055 18.828 17.938 1 95.31 216 ARG A CA 1
ATOM 1706 C C . ARG A 1 216 ? -15.266 18.859 16.422 1 95.31 216 ARG A C 1
ATOM 1708 O O . ARG A 1 216 ? -16.25 19.422 15.938 1 95.31 216 ARG A O 1
ATOM 1715 N N . ALA A 1 217 ? -14.398 18.297 15.703 1 97.56 217 ALA A N 1
ATOM 1716 C CA . ALA A 1 217 ? -14.445 18.359 14.25 1 97.56 217 ALA A CA 1
ATOM 1717 C C . ALA A 1 217 ? -15.633 17.562 13.703 1 97.56 217 ALA A C 1
ATOM 1719 O O . ALA A 1 217 ? -15.93 16.469 14.188 1 97.56 217 ALA A O 1
ATOM 1720 N N . PRO A 1 218 ? -16.312 18.078 12.711 1 98.5 218 PRO A N 1
ATOM 1721 C CA . PRO A 1 218 ? -17.453 17.359 12.117 1 98.5 218 PRO A CA 1
ATOM 1722 C C . PRO A 1 218 ? -17.016 16.344 11.07 1 98.5 218 PRO A C 1
ATOM 1724 O O . PRO A 1 218 ? -15.867 16.359 10.625 1 98.5 218 PRO A O 1
ATOM 1727 N N . SER A 1 219 ? -17.906 15.414 10.789 1 98.56 219 SER A N 1
ATOM 1728 C CA . SER A 1 219 ? -17.812 14.5 9.648 1 98.56 219 SER A CA 1
ATOM 1729 C C . SER A 1 219 ? -18.594 15.023 8.453 1 98.56 219 SER A C 1
ATOM 1731 O O . SER A 1 219 ? -19.688 15.578 8.609 1 98.56 219 SER A O 1
ATOM 1733 N N . ALA A 1 220 ? -18.047 14.836 7.281 1 98.5 220 ALA A N 1
ATOM 1734 C CA . ALA A 1 220 ? -18.781 15.195 6.07 1 98.5 220 ALA A CA 1
ATOM 1735 C C . ALA A 1 220 ? -20.078 14.383 5.957 1 98.5 220 ALA A C 1
ATOM 1737 O O . ALA A 1 220 ? -21.047 14.844 5.359 1 98.5 220 ALA A O 1
ATOM 1738 N N . LEU A 1 221 ? -20.094 13.203 6.566 1 98.56 221 LEU A N 1
ATOM 1739 C CA . LEU A 1 221 ? -21.25 12.328 6.488 1 98.56 221 LEU A CA 1
ATOM 1740 C C . LEU A 1 221 ? -22.391 12.867 7.34 1 98.56 221 LEU A C 1
ATOM 1742 O O . LEU A 1 221 ? -23.547 12.445 7.184 1 98.56 221 LEU A O 1
ATOM 1746 N N . GLN A 1 222 ? -22.109 13.773 8.258 1 98.5 222 GLN A N 1
ATOM 1747 C CA . GLN A 1 222 ? -23.156 14.469 8.977 1 98.5 222 GLN A CA 1
ATOM 1748 C C . GLN A 1 222 ? -23.875 15.469 8.078 1 98.5 222 GLN A C 1
ATOM 1750 O O . GLN A 1 222 ? -25.031 15.828 8.328 1 98.5 222 GLN A O 1
ATOM 1755 N N . ALA A 1 223 ? -23.172 15.992 7.105 1 98.12 223 ALA A N 1
ATOM 1756 C CA . ALA A 1 223 ? -23.766 16.891 6.133 1 98.12 223 ALA A CA 1
ATOM 1757 C C . ALA A 1 223 ? -24.672 16.141 5.164 1 98.12 223 ALA A C 1
ATOM 1759 O O . ALA A 1 223 ? -25.703 16.656 4.719 1 98.12 223 ALA A O 1
ATOM 1760 N N . GLY A 1 224 ? -24.266 14.914 4.809 1 97.44 224 GLY A N 1
ATOM 1761 C CA . GLY A 1 224 ? -25.031 14.055 3.93 1 97.44 224 GLY A CA 1
ATOM 1762 C C . GLY A 1 224 ? -24.297 12.797 3.518 1 97.44 224 GLY A C 1
ATOM 1763 O O . GLY A 1 224 ? -23.078 12.695 3.693 1 97.44 224 GLY A O 1
ATOM 1764 N N . PRO A 1 225 ? -25 11.875 2.969 1 96.56 225 PRO A N 1
ATOM 1765 C CA . PRO A 1 225 ? -24.422 10.555 2.721 1 96.56 225 PRO A CA 1
ATOM 1766 C C . PRO A 1 225 ? -23.703 10.461 1.378 1 96.56 225 PRO A C 1
ATOM 1768 O O . PRO A 1 225 ? -22.969 9.5 1.134 1 96.56 225 PRO A O 1
ATOM 1771 N N . ASP A 1 226 ? -23.891 11.461 0.499 1 97.94 226 ASP A N 1
ATOM 1772 C CA . ASP A 1 226 ? -23.391 11.344 -0.864 1 97.94 226 ASP A CA 1
ATOM 1773 C C . ASP A 1 226 ? -21.984 11.922 -0.975 1 97.94 226 ASP A C 1
ATOM 1775 O O . ASP A 1 226 ? -21.734 12.828 -1.776 1 97.94 226 ASP A O 1
ATOM 1779 N N . CYS A 1 227 ? -21.094 11.406 -0.254 1 98.62 227 CYS A N 1
ATOM 1780 C CA . CYS A 1 227 ? -19.688 11.805 -0.222 1 98.62 227 CYS A CA 1
ATOM 1781 C C . CYS A 1 227 ? -18.812 10.672 0.305 1 98.62 227 CYS A C 1
ATOM 1783 O O . CYS A 1 227 ? -19.312 9.57 0.562 1 98.62 227 CYS A O 1
ATOM 1785 N N . ILE A 1 228 ? -17.531 10.898 0.315 1 98.81 228 ILE A N 1
ATOM 1786 C CA . ILE A 1 228 ? -16.609 9.945 0.915 1 98.81 228 ILE A CA 1
ATOM 1787 C C . ILE A 1 228 ? -15.648 10.672 1.853 1 98.81 228 ILE A C 1
ATOM 1789 O O . ILE A 1 228 ? -15.219 11.789 1.562 1 98.81 228 ILE A O 1
ATOM 1793 N N . GLU A 1 229 ? -15.43 10.047 2.984 1 98.88 229 GLU A N 1
ATOM 1794 C CA . GLU A 1 229 ? -14.57 10.586 4.035 1 98.88 229 GLU A CA 1
ATOM 1795 C C . GLU A 1 229 ? -13.422 9.633 4.348 1 98.88 229 GLU A C 1
ATOM 1797 O O . GLU A 1 229 ? -13.609 8.414 4.387 1 98.88 229 GLU A O 1
ATOM 1802 N N . PHE A 1 230 ? -12.242 10.211 4.531 1 98.75 230 PHE A N 1
ATOM 1803 C CA . PHE A 1 230 ? -11.055 9.414 4.816 1 98.75 230 PHE A CA 1
ATOM 1804 C C . PHE A 1 230 ? -10.578 9.648 6.246 1 98.75 230 PHE A C 1
ATOM 1806 O O . PHE A 1 230 ? -10.367 10.789 6.664 1 98.75 230 PHE A O 1
ATOM 1813 N N . GLY A 1 231 ? -10.414 8.547 6.98 1 98.19 231 GLY A N 1
ATOM 1814 C CA . GLY A 1 231 ? -9.875 8.594 8.328 1 98.19 231 GLY A CA 1
ATOM 1815 C C . GLY A 1 231 ? -8.547 7.879 8.469 1 98.19 231 GLY A C 1
ATOM 1816 O O . GLY A 1 231 ? -8.141 7.129 7.574 1 98.19 231 GLY A O 1
ATOM 1817 N N . SER A 1 232 ? -7.848 8.156 9.547 1 97.06 232 SER A N 1
ATOM 1818 C CA . SER A 1 232 ? -6.508 7.621 9.766 1 97.06 232 SER A CA 1
ATOM 1819 C C . SER A 1 232 ? -6.32 7.172 11.211 1 97.06 232 SER A C 1
ATOM 1821 O O . SER A 1 232 ? -6.867 7.781 12.133 1 97.06 232 SER A O 1
ATOM 1823 N N . PHE A 1 233 ? -5.539 6.16 11.43 1 98.12 233 PHE A N 1
ATOM 1824 C CA . PHE A 1 233 ? -5.156 5.734 12.766 1 98.12 233 PHE A CA 1
ATOM 1825 C C . PHE A 1 233 ? -3.818 6.348 13.164 1 98.12 233 PHE A C 1
ATOM 1827 O O . PHE A 1 233 ? -3.373 6.191 14.305 1 98.12 233 PHE A O 1
ATOM 1834 N N . SER A 1 234 ? -3.207 7.066 12.273 1 96.94 234 SER A N 1
ATOM 1835 C CA . SER A 1 234 ? -1.839 7.551 12.438 1 96.94 234 SER A CA 1
ATOM 1836 C C . SER A 1 234 ? -1.77 8.68 13.461 1 96.94 234 SER A C 1
ATOM 1838 O O . SER A 1 234 ? -0.751 8.852 14.133 1 96.94 234 SER A O 1
ATOM 1840 N N . LYS A 1 235 ? -2.863 9.492 13.477 1 95.5 235 LYS A N 1
ATOM 1841 C CA . LYS A 1 235 ? -2.787 10.742 14.234 1 95.5 235 LYS A CA 1
ATOM 1842 C C . LYS A 1 235 ? -3.371 10.57 15.633 1 95.5 235 LYS A C 1
ATOM 1844 O O . LYS A 1 235 ? -2.637 10.586 16.625 1 95.5 235 LYS A O 1
ATOM 1849 N N . THR A 1 236 ? -4.578 10.133 15.664 1 94.56 236 THR A N 1
ATOM 1850 C CA . THR A 1 236 ? -5.273 10 16.938 1 94.56 236 THR A CA 1
ATOM 1851 C C . THR A 1 236 ? -4.598 8.953 17.812 1 94.56 236 THR A C 1
ATOM 1853 O O . THR A 1 236 ? -4.457 9.148 19.031 1 94.56 236 THR A O 1
ATOM 1856 N N . PHE A 1 237 ? -4.133 7.895 17.25 1 97 237 PHE A N 1
ATOM 1857 C CA . PHE A 1 237 ? -3.68 6.746 18.016 1 97 237 PHE A CA 1
ATOM 1858 C C . PHE A 1 237 ? -2.168 6.586 17.922 1 97 237 PHE A C 1
ATOM 1860 O O . PHE A 1 237 ? -1.61 5.598 18.406 1 97 237 PHE A O 1
ATOM 1867 N N . ASN A 1 238 ? -1.509 7.504 17.25 1 96.94 238 ASN A N 1
ATOM 1868 C CA . ASN A 1 238 ? -0.066 7.453 17.031 1 96.94 238 ASN A CA 1
ATOM 1869 C C . ASN A 1 238 ? 0.357 6.156 16.359 1 96.94 238 ASN A C 1
ATOM 1871 O O . ASN A 1 238 ? 1.403 5.59 16.672 1 96.94 238 ASN A O 1
ATOM 1875 N N . MET A 1 239 ? -0.457 5.668 15.484 1 97.88 239 MET A N 1
ATOM 1876 C CA . MET A 1 239 ? -0.166 4.457 14.719 1 97.88 239 MET A CA 1
ATOM 1877 C C . MET A 1 239 ? 0.396 4.805 13.344 1 97.88 239 MET A C 1
ATOM 1879 O O . MET A 1 239 ? 0.012 4.203 12.344 1 97.88 239 MET A O 1
ATOM 1883 N N . THR A 1 240 ? 1.254 5.797 13.297 1 96.38 240 THR A N 1
ATOM 1884 C CA . THR A 1 240 ? 1.751 6.328 12.031 1 96.38 240 THR A CA 1
ATOM 1885 C C . THR A 1 240 ? 2.41 5.23 11.203 1 96.38 240 THR A C 1
ATOM 1887 O O . THR A 1 240 ? 2.064 5.035 10.031 1 96.38 240 THR A O 1
ATOM 1890 N N . GLY A 1 241 ? 3.307 4.504 11.805 1 96.19 241 GLY A N 1
ATOM 1891 C CA . GLY A 1 241 ? 4.07 3.5 11.086 1 96.19 241 GLY A CA 1
ATOM 1892 C C . GLY A 1 241 ? 3.279 2.238 10.805 1 96.19 241 GLY A C 1
ATOM 1893 O O . GLY A 1 241 ? 3.736 1.364 10.062 1 96.19 241 GLY A O 1
ATOM 1894 N N . PHE A 1 242 ? 2.086 2.105 11.367 1 97.81 242 PHE A N 1
ATOM 1895 C CA . PHE A 1 242 ? 1.255 0.924 11.172 1 97.81 242 PHE A CA 1
ATOM 1896 C C . PHE A 1 242 ? 0.584 0.955 9.797 1 97.81 242 PHE A C 1
ATOM 1898 O O . PHE A 1 242 ? 0.128 -0.078 9.305 1 97.81 242 PHE A O 1
ATOM 1905 N N . ARG A 1 243 ? 0.492 2.168 9.211 1 96.5 243 ARG A N 1
ATOM 1906 C CA . ARG A 1 243 ? -0.033 2.396 7.871 1 96.5 243 ARG A CA 1
ATOM 1907 C C . ARG A 1 243 ? -1.453 1.855 7.738 1 96.5 243 ARG A C 1
ATOM 1909 O O . ARG A 1 243 ? -1.73 1.034 6.863 1 96.5 243 ARG A O 1
ATOM 1916 N N . LEU A 1 244 ? -2.344 2.355 8.547 1 98.31 244 LEU A N 1
ATOM 1917 C CA . LEU A 1 244 ? -3.732 1.909 8.523 1 98.31 244 LEU A CA 1
ATOM 1918 C C . LEU A 1 244 ? -4.688 3.098 8.539 1 98.31 244 LEU A C 1
ATOM 1920 O O . LEU A 1 244 ? -4.457 4.074 9.258 1 98.31 244 LEU A O 1
ATOM 1924 N N . GLY A 1 245 ? -5.68 3.078 7.742 1 98.12 245 GLY A N 1
ATOM 1925 C CA . GLY A 1 245 ? -6.766 4.039 7.668 1 98.12 245 GLY A CA 1
ATOM 1926 C C . GLY A 1 245 ? -8.078 3.422 7.23 1 98.12 245 GLY A C 1
ATOM 1927 O O . GLY A 1 245 ? -8.25 2.201 7.285 1 98.12 245 GLY A O 1
ATOM 1928 N N . TYR A 1 246 ? -9.016 4.25 6.926 1 98.75 246 TYR A N 1
ATOM 1929 C CA . TYR A 1 246 ? -10.305 3.781 6.426 1 98.75 246 TYR A CA 1
ATOM 1930 C C . TYR A 1 246 ? -10.992 4.859 5.594 1 98.75 246 TYR A C 1
ATOM 1932 O O . TYR A 1 246 ? -10.625 6.035 5.672 1 98.75 246 TYR A O 1
ATOM 1940 N N . ALA A 1 247 ? -11.836 4.445 4.766 1 98.81 247 ALA A N 1
ATOM 1941 C CA . ALA A 1 247 ? -12.773 5.309 4.047 1 98.81 247 ALA A CA 1
ATOM 1942 C C . ALA A 1 247 ? -14.219 4.941 4.375 1 98.81 247 ALA A C 1
ATOM 1944 O O . ALA A 1 247 ? -14.555 3.764 4.5 1 98.81 247 ALA A O 1
ATOM 1945 N N . VAL A 1 248 ? -14.984 5.891 4.586 1 98.81 248 VAL A N 1
ATOM 1946 C CA . VAL A 1 248 ? -16.422 5.727 4.84 1 98.81 248 VAL A CA 1
ATOM 1947 C C . VAL A 1 248 ? -17.219 6.66 3.934 1 98.81 248 VAL A C 1
ATOM 1949 O O . VAL A 1 248 ? -16.875 7.84 3.793 1 98.81 248 VAL A O 1
ATOM 1952 N N . GLY A 1 249 ? -18.25 6.156 3.324 1 98.5 249 GLY A N 1
ATOM 1953 C CA . GLY A 1 249 ? -19.031 7.047 2.482 1 98.5 249 GLY A CA 1
ATOM 1954 C C . GLY A 1 249 ? -20.047 6.312 1.634 1 98.5 249 GLY A C 1
ATOM 1955 O O . GLY A 1 249 ? -20.531 5.242 2.016 1 98.5 249 GLY A O 1
ATOM 1956 N N . HIS A 1 250 ? -20.484 6.98 0.526 1 98.44 250 HIS A N 1
ATOM 1957 C CA . HIS A 1 250 ? -21.484 6.441 -0.395 1 98.44 250 HIS A CA 1
ATOM 1958 C C . HIS A 1 250 ? -21.078 5.074 -0.92 1 98.44 250 HIS A C 1
ATOM 1960 O O . HIS A 1 250 ? -19.922 4.875 -1.299 1 98.44 250 HIS A O 1
ATOM 1966 N N . PRO A 1 251 ? -22.031 4.09 -0.999 1 97.81 251 PRO A N 1
ATOM 1967 C CA . PRO A 1 251 ? -21.719 2.727 -1.422 1 97.81 251 PRO A CA 1
ATOM 1968 C C . PRO A 1 251 ? -21.016 2.678 -2.783 1 97.81 251 PRO A C 1
ATOM 1970 O O . PRO A 1 251 ? -20.078 1.906 -2.977 1 97.81 251 PRO A O 1
ATOM 1973 N N . ASP A 1 252 ? -21.438 3.533 -3.688 1 97.75 252 ASP A N 1
ATOM 1974 C CA . ASP A 1 252 ? -20.812 3.549 -5.008 1 97.75 252 ASP A CA 1
ATOM 1975 C C . ASP A 1 252 ? -19.344 3.943 -4.922 1 97.75 252 ASP A C 1
ATOM 1977 O O . ASP A 1 252 ? -18.5 3.367 -5.613 1 97.75 252 ASP A O 1
ATOM 1981 N N . LEU A 1 253 ? -19.094 4.992 -4.156 1 98.38 253 LEU A N 1
ATOM 1982 C CA . LEU A 1 253 ? -17.734 5.496 -4.023 1 98.38 253 LEU A CA 1
ATOM 1983 C C . LEU A 1 253 ? -16.844 4.469 -3.338 1 98.38 253 LEU A C 1
ATOM 1985 O O . LEU A 1 253 ? -15.711 4.219 -3.785 1 98.38 253 LEU A O 1
ATOM 1989 N N . VAL A 1 254 ? -17.375 3.848 -2.322 1 98.12 254 VAL A N 1
ATOM 1990 C CA . VAL A 1 254 ? -16.641 2.818 -1.596 1 98.12 254 VAL A CA 1
ATOM 1991 C C . VAL A 1 254 ? -16.406 1.613 -2.504 1 98.12 254 VAL A C 1
ATOM 1993 O O . VAL A 1 254 ? -15.312 1.025 -2.496 1 98.12 254 VAL A O 1
ATOM 1996 N N . ALA A 1 255 ? -17.359 1.267 -3.303 1 95.38 255 ALA A N 1
ATOM 1997 C CA . ALA A 1 255 ? -17.219 0.147 -4.23 1 95.38 255 ALA A CA 1
ATOM 1998 C C . ALA A 1 255 ? -16.109 0.415 -5.246 1 95.38 255 ALA A C 1
ATOM 2000 O O . ALA A 1 255 ? -15.328 -0.479 -5.566 1 95.38 255 ALA A O 1
ATOM 2001 N N . GLY A 1 256 ? -16.109 1.632 -5.797 1 96 256 GLY A N 1
ATOM 2002 C CA . GLY A 1 256 ? -15.039 1.997 -6.715 1 96 256 GLY A CA 1
ATOM 2003 C C . GLY A 1 256 ? -13.664 1.957 -6.078 1 96 256 GLY A C 1
ATOM 2004 O O . GLY A 1 256 ? -12.703 1.477 -6.688 1 96 256 GLY A O 1
ATOM 2005 N N . LEU A 1 257 ? -13.594 2.469 -4.867 1 96.88 257 LEU A N 1
ATOM 2006 C CA . LEU A 1 257 ? -12.336 2.447 -4.133 1 96.88 257 LEU A CA 1
ATOM 2007 C C . LEU A 1 257 ? -11.852 1.017 -3.926 1 96.88 257 LEU A C 1
ATOM 2009 O O . LEU A 1 257 ? -10.688 0.711 -4.172 1 96.88 257 LEU A O 1
ATOM 2013 N N . LYS A 1 258 ? -12.758 0.169 -3.492 1 94.5 258 LYS A N 1
ATOM 2014 C CA . LYS A 1 258 ? -12.453 -1.238 -3.254 1 94.5 258 LYS A CA 1
ATOM 2015 C C . LYS A 1 258 ? -11.945 -1.911 -4.523 1 94.5 258 LYS A C 1
ATOM 2017 O O . LYS A 1 258 ? -10.969 -2.668 -4.484 1 94.5 258 LYS A O 1
ATOM 2022 N N . LYS A 1 259 ? -12.625 -1.673 -5.574 1 91.88 259 LYS A N 1
ATOM 2023 C CA . LYS A 1 259 ? -12.25 -2.256 -6.859 1 91.88 259 LYS A CA 1
ATOM 2024 C C . LYS A 1 259 ? -10.852 -1.816 -7.273 1 91.88 259 LYS A C 1
ATOM 2026 O O . LYS A 1 259 ? -10.055 -2.629 -7.75 1 91.88 259 LYS A O 1
ATOM 2031 N N . CYS A 1 260 ? -10.578 -0.575 -7.094 1 92.69 260 CYS A N 1
ATOM 2032 C CA . CYS A 1 260 ? -9.25 -0.05 -7.402 1 92.69 260 CYS A CA 1
ATOM 2033 C C . CYS A 1 260 ? -8.188 -0.697 -6.52 1 92.69 260 CYS A C 1
ATOM 2035 O O . CYS A 1 260 ? -7.156 -1.149 -7.016 1 92.69 260 CYS A O 1
ATOM 2037 N N . LYS A 1 261 ? -8.445 -0.782 -5.242 1 92.62 261 LYS A N 1
ATOM 2038 C CA . LYS A 1 261 ? -7.512 -1.384 -4.297 1 92.62 261 LYS A CA 1
ATOM 2039 C C . LYS A 1 261 ? -7.219 -2.836 -4.664 1 92.62 261 LYS A C 1
ATOM 2041 O O . LYS A 1 261 ? -6.078 -3.287 -4.566 1 92.62 261 LYS A O 1
ATOM 2046 N N . GLY A 1 262 ? -8.211 -3.541 -5.094 1 89 262 GLY A N 1
ATOM 2047 C CA . GLY A 1 262 ? -8.055 -4.938 -5.465 1 89 262 GLY A CA 1
ATOM 2048 C C . GLY A 1 262 ? -7.051 -5.148 -6.586 1 89 262 GLY A C 1
ATOM 2049 O O . GLY A 1 262 ? -6.5 -6.242 -6.73 1 89 262 GLY A O 1
ATOM 2050 N N . GLN A 1 263 ? -6.742 -4.082 -7.316 1 87.56 263 GLN A N 1
ATOM 2051 C CA . GLN A 1 263 ? -5.809 -4.16 -8.438 1 87.56 263 GLN A CA 1
ATOM 2052 C C . GLN A 1 263 ? -4.398 -3.756 -8.008 1 87.56 263 GLN A C 1
ATOM 2054 O O . GLN A 1 263 ? -3.418 -4.125 -8.648 1 87.56 263 GLN A O 1
ATOM 2059 N N . ILE A 1 264 ? -4.289 -3.051 -6.891 1 89.75 264 ILE A N 1
ATOM 2060 C CA . ILE A 1 264 ? -3.043 -2.369 -6.555 1 89.75 264 ILE A CA 1
ATOM 2061 C C . ILE A 1 264 ? -2.396 -3.041 -5.344 1 89.75 264 ILE A C 1
ATOM 2063 O O . ILE A 1 264 ? -1.169 -3.135 -5.262 1 89.75 264 ILE A O 1
ATOM 2067 N N . ASP A 1 265 ? -3.256 -3.461 -4.461 1 90.06 265 ASP A N 1
ATOM 2068 C CA . ASP A 1 265 ? -2.691 -4.055 -3.25 1 90.06 265 ASP A CA 1
ATOM 2069 C C . ASP A 1 265 ? -3.482 -5.289 -2.824 1 90.06 265 ASP A C 1
ATOM 2071 O O . ASP A 1 265 ? -4.438 -5.684 -3.496 1 90.06 265 ASP A O 1
ATOM 2075 N N . SER A 1 266 ? -2.994 -5.957 -1.725 1 89.19 266 SER A N 1
ATOM 2076 C CA . SER A 1 266 ? -3.621 -7.18 -1.229 1 89.19 266 SER A CA 1
ATOM 2077 C C . SER A 1 266 ? -4.125 -7 0.198 1 89.19 266 SER A C 1
ATOM 2079 O O . SER A 1 266 ? -4.121 -7.949 0.986 1 89.19 266 SER A O 1
ATOM 2081 N N . GLY A 1 267 ? -4.461 -5.73 0.479 1 92.44 267 GLY A N 1
ATOM 2082 C CA . GLY A 1 267 ? -5.051 -5.469 1.782 1 92.44 267 GLY A CA 1
ATOM 2083 C C . GLY A 1 267 ? -4.023 -5.18 2.857 1 92.44 267 GLY A C 1
ATOM 2084 O O . GLY A 1 267 ? -2.836 -5.461 2.68 1 92.44 267 GLY A O 1
ATOM 2085 N N . ALA A 1 268 ? -4.496 -4.605 3.965 1 96.5 268 ALA A N 1
ATOM 2086 C CA . ALA A 1 268 ? -3.646 -4.305 5.113 1 96.5 268 ALA A CA 1
ATOM 2087 C C . ALA A 1 268 ? -3.445 -5.539 5.988 1 96.5 268 ALA A C 1
ATOM 2089 O O . ALA A 1 268 ? -4.32 -6.406 6.059 1 96.5 268 ALA A O 1
ATOM 2090 N N . PRO A 1 269 ? -2.297 -5.664 6.672 1 98 269 PRO A N 1
ATOM 2091 C CA . PRO A 1 269 ? -2.078 -6.816 7.551 1 98 269 PRO A CA 1
ATOM 2092 C C . PRO A 1 269 ? -3.207 -7.016 8.555 1 98 269 PRO A C 1
ATOM 2094 O O . PRO A 1 269 ? -3.617 -6.062 9.227 1 98 269 PRO A O 1
ATOM 2097 N N . ILE A 1 270 ? -3.639 -8.227 8.695 1 98.38 270 ILE A N 1
ATOM 2098 C CA . ILE A 1 270 ? -4.781 -8.547 9.547 1 98.38 270 ILE A CA 1
ATOM 2099 C C . ILE A 1 270 ? -4.438 -8.25 11.008 1 98.38 270 ILE A C 1
ATOM 2101 O O . ILE A 1 270 ? -5.27 -7.734 11.75 1 98.38 270 ILE A O 1
ATOM 2105 N N . PHE A 1 271 ? -3.211 -8.539 11.445 1 98.75 271 PHE A N 1
ATOM 2106 C CA . PHE A 1 271 ? -2.854 -8.336 12.844 1 98.75 271 PHE A CA 1
ATOM 2107 C C . PHE A 1 271 ? -2.812 -6.855 13.188 1 98.75 271 PHE A C 1
ATOM 2109 O O . PHE A 1 271 ? -3.053 -6.469 14.336 1 98.75 271 PHE A O 1
ATOM 2116 N N . ILE A 1 272 ? -2.523 -5.984 12.258 1 98.81 272 ILE A N 1
ATOM 2117 C CA . ILE A 1 272 ? -2.605 -4.547 12.492 1 98.81 272 ILE A CA 1
ATOM 2118 C C . ILE A 1 272 ? -4.07 -4.125 12.586 1 98.81 272 ILE A C 1
ATOM 2120 O O . ILE A 1 272 ? -4.422 -3.264 13.391 1 98.81 272 ILE A O 1
ATOM 2124 N N . GLN A 1 273 ? -4.914 -4.73 11.727 1 98.88 273 GLN A N 1
ATOM 2125 C CA . GLN A 1 273 ? -6.344 -4.434 11.773 1 98.88 273 GLN A CA 1
ATOM 2126 C C . GLN A 1 273 ? -6.945 -4.82 13.117 1 98.88 273 GLN A C 1
ATOM 2128 O O . GLN A 1 273 ? -7.805 -4.113 13.648 1 98.88 273 GLN A O 1
ATOM 2133 N N . LYS A 1 274 ? -6.48 -5.961 13.703 1 98.81 274 LYS A N 1
ATOM 2134 C CA . LYS A 1 274 ? -6.934 -6.352 15.039 1 98.81 274 LYS A CA 1
ATOM 2135 C C . LYS A 1 274 ? -6.562 -5.293 16.078 1 98.81 274 LYS A C 1
ATOM 2137 O O . LYS A 1 274 ? -7.359 -4.977 16.953 1 98.81 274 LYS A O 1
ATOM 2142 N N . ALA A 1 275 ? -5.371 -4.762 15.984 1 98.75 275 ALA A N 1
ATOM 2143 C CA . ALA A 1 275 ? -4.934 -3.688 16.875 1 98.75 275 ALA A CA 1
ATOM 2144 C C . ALA A 1 275 ? -5.832 -2.463 16.734 1 98.75 275 ALA A C 1
ATOM 2146 O O . ALA A 1 275 ? -6.141 -1.799 17.734 1 98.75 275 ALA A O 1
ATOM 2147 N N . ALA A 1 276 ? -6.242 -2.172 15.531 1 98.75 276 ALA A N 1
ATOM 2148 C CA . ALA A 1 276 ? -7.07 -1.002 15.258 1 98.75 276 ALA A CA 1
ATOM 2149 C C . ALA A 1 276 ? -8.453 -1.146 15.891 1 98.75 276 ALA A C 1
ATOM 2151 O O . ALA A 1 276 ? -9.055 -0.155 16.312 1 98.75 276 ALA A O 1
ATOM 2152 N N . ILE A 1 277 ? -8.969 -2.393 15.938 1 98.56 277 ILE A N 1
ATOM 2153 C CA . ILE A 1 277 ? -10.234 -2.633 16.625 1 98.56 277 ILE A CA 1
ATOM 2154 C C . ILE A 1 277 ? -10.109 -2.207 18.094 1 98.56 277 ILE A C 1
ATOM 2156 O O . ILE A 1 277 ? -10.969 -1.495 18.609 1 98.56 277 ILE A O 1
ATOM 2160 N N . THR A 1 278 ? -9 -2.609 18.703 1 98.06 278 THR A N 1
ATOM 2161 C CA . THR A 1 278 ? -8.734 -2.24 20.094 1 98.06 278 THR A CA 1
ATOM 2162 C C . THR A 1 278 ? -8.648 -0.725 20.25 1 98.06 278 THR A C 1
ATOM 2164 O O . THR A 1 278 ? -9.172 -0.16 21.203 1 98.06 278 THR A O 1
ATOM 2167 N N . ALA A 1 279 ? -8.039 -0.056 19.328 1 97.81 279 ALA A N 1
ATOM 2168 C CA . ALA A 1 279 ? -7.93 1.4 19.359 1 97.81 279 ALA A CA 1
ATOM 2169 C C . ALA A 1 279 ? -9.305 2.055 19.406 1 97.81 279 ALA A C 1
ATOM 2171 O O . ALA A 1 279 ? -9.555 2.93 20.234 1 97.81 279 ALA A O 1
ATOM 2172 N N . LEU A 1 280 ? -10.188 1.609 18.547 1 97.12 280 LEU A N 1
ATOM 2173 C CA . LEU A 1 280 ? -11.523 2.197 18.453 1 97.12 280 LEU A CA 1
ATOM 2174 C C . LEU A 1 280 ? -12.359 1.835 19.672 1 97.12 280 LEU A C 1
ATOM 2176 O O . LEU A 1 280 ? -13.227 2.611 20.078 1 97.12 280 LEU A O 1
ATOM 2180 N N . GLU A 1 281 ? -12.062 0.762 20.203 1 94.5 281 GLU A N 1
ATOM 2181 C CA . GLU A 1 281 ? -12.828 0.283 21.359 1 94.5 281 GLU A CA 1
ATOM 2182 C C . GLU A 1 281 ? -12.422 1.019 22.641 1 94.5 281 GLU A C 1
ATOM 2184 O O . GLU A 1 281 ? -13.117 0.929 23.656 1 94.5 281 GLU A O 1
ATOM 2189 N N . LEU A 1 282 ? -11.336 1.763 22.609 1 92.88 282 LEU A N 1
ATOM 2190 C CA . LEU A 1 282 ? -10.953 2.576 23.75 1 92.88 282 LEU A CA 1
ATOM 2191 C C . LEU A 1 282 ? -12.016 3.635 24.047 1 92.88 282 LEU A C 1
ATOM 2193 O O . LEU A 1 282 ? -12.102 4.137 25.172 1 92.88 282 LEU A O 1
ATOM 2197 N N . TYR A 1 283 ? -12.766 4.031 23 1 91.88 283 TYR A N 1
ATOM 2198 C CA . TYR A 1 283 ? -13.75 5.09 23.156 1 91.88 283 TYR A CA 1
ATOM 2199 C C . TYR A 1 283 ? -14.953 4.598 23.953 1 91.88 283 TYR A C 1
ATOM 2201 O O . TYR A 1 283 ? -15.414 3.471 23.766 1 91.88 283 TYR A O 1
ATOM 2209 N N . ASN A 1 284 ? -15.32 5.395 24.812 1 83.06 284 ASN A N 1
ATOM 2210 C CA . ASN A 1 284 ? -16.562 5.125 25.547 1 83.06 284 ASN A CA 1
ATOM 2211 C C . ASN A 1 284 ? -17.781 5.434 24.688 1 83.06 284 ASN A C 1
ATOM 2213 O O . ASN A 1 284 ? -17.656 5.91 23.562 1 83.06 284 ASN A O 1
ATOM 2217 N N . ASP A 1 285 ? -18.938 5.293 25.312 1 84.19 285 ASP A N 1
ATOM 2218 C CA . ASP A 1 285 ? -20.203 5.387 24.578 1 84.19 285 ASP A CA 1
ATOM 2219 C C . ASP A 1 285 ? -20.516 6.828 24.188 1 84.19 285 ASP A C 1
ATOM 2221 O O . ASP A 1 285 ? -21.297 7.078 23.281 1 84.19 285 ASP A O 1
ATOM 2225 N N . ASP A 1 286 ? -19.828 7.75 24.812 1 83.19 286 ASP A N 1
ATOM 2226 C CA . ASP A 1 286 ? -20.109 9.148 24.484 1 83.19 286 ASP A CA 1
ATOM 2227 C C . ASP A 1 286 ? -19.203 9.641 23.359 1 83.19 286 ASP A C 1
ATOM 2229 O O . ASP A 1 286 ? -19.281 10.805 22.969 1 83.19 286 ASP A O 1
ATOM 2233 N N . GLY A 1 287 ? -18.375 8.742 22.906 1 84.88 287 GLY A N 1
ATOM 2234 C CA . GLY A 1 287 ? -17.547 9.055 21.75 1 84.88 287 GLY A CA 1
ATOM 2235 C C . GLY A 1 287 ? -16.406 10.008 22.078 1 84.88 287 GLY A C 1
ATOM 2236 O O . GLY A 1 287 ? -15.789 10.57 21.172 1 84.88 287 GLY A O 1
ATOM 2237 N N . LYS A 1 288 ? -16.234 10.219 23.328 1 86.19 288 LYS A N 1
ATOM 2238 C CA . LYS A 1 288 ? -15.164 11.125 23.734 1 86.19 288 LYS A CA 1
ATOM 2239 C C . LYS A 1 288 ? -13.828 10.398 23.812 1 86.19 288 LYS A C 1
ATOM 2241 O O . LYS A 1 288 ? -13.789 9.172 23.953 1 86.19 288 LYS A O 1
ATOM 2246 N N . LEU A 1 289 ? -12.789 11.203 23.641 1 86.69 289 LEU A N 1
ATOM 2247 C CA . LEU A 1 289 ? -11.43 10.664 23.656 1 86.69 289 LEU A CA 1
ATOM 2248 C C . LEU A 1 289 ? -11.133 9.992 24.984 1 86.69 289 LEU A C 1
ATOM 2250 O O . LEU A 1 289 ? -11.352 10.586 26.047 1 86.69 289 LEU A O 1
ATOM 2254 N N . PRO A 1 290 ? -10.734 8.812 25 1 83.94 290 PRO A N 1
ATOM 2255 C CA . PRO A 1 290 ? -10.359 8.156 26.25 1 83.94 290 PRO A CA 1
ATOM 2256 C C . PRO A 1 290 ? -9.172 8.828 26.953 1 83.94 290 PRO A C 1
ATOM 2258 O O . PRO A 1 290 ? -8.523 9.695 26.359 1 83.94 290 PRO A O 1
ATOM 2261 N N . GLY A 1 291 ? -8.914 8.336 28.203 1 87.88 291 GLY A N 1
ATOM 2262 C CA . GLY A 1 291 ? -7.918 8.977 29.047 1 87.88 291 GLY A CA 1
ATOM 2263 C C . GLY A 1 291 ? -6.527 8.969 28.438 1 87.88 291 GLY A C 1
ATOM 2264 O O . GLY A 1 291 ? -5.836 9.984 28.438 1 87.88 291 GLY A O 1
ATOM 2265 N N . VAL A 1 292 ? -6.113 7.836 27.812 1 91 292 VAL A N 1
ATOM 2266 C CA . VAL A 1 292 ? -4.766 7.73 27.266 1 91 292 VAL A CA 1
ATOM 2267 C C . VAL A 1 292 ? -4.617 8.648 26.062 1 91 292 VAL A C 1
ATOM 2269 O O . VAL A 1 292 ? -3.57 9.273 25.875 1 91 292 VAL A O 1
ATOM 2272 N N . LEU A 1 293 ? -5.621 8.711 25.266 1 93 293 LEU A N 1
ATOM 2273 C CA . LEU A 1 293 ? -5.586 9.562 24.078 1 93 293 LEU A CA 1
ATOM 2274 C C . LEU A 1 293 ? -5.77 11.031 24.469 1 93 293 LEU A C 1
ATOM 2276 O O . LEU A 1 293 ? -5.188 11.914 23.844 1 93 293 LEU A O 1
ATOM 2280 N N . LYS A 1 294 ? -6.609 11.219 25.453 1 93.94 294 LYS A N 1
ATOM 2281 C CA . LYS A 1 294 ? -6.758 12.578 25.969 1 93.94 294 LYS A CA 1
ATOM 2282 C C . LYS A 1 294 ? -5.43 13.117 26.5 1 93.94 294 LYS A C 1
ATOM 2284 O O . LYS A 1 294 ? -5.094 14.281 26.281 1 93.94 294 LYS A O 1
ATOM 2289 N N . ASN A 1 295 ? -4.719 12.242 27.188 1 95.5 295 ASN A N 1
ATOM 2290 C CA . ASN A 1 295 ? -3.396 12.633 27.672 1 95.5 295 ASN A CA 1
ATOM 2291 C C . ASN A 1 295 ? -2.484 13.062 26.516 1 95.5 295 ASN A C 1
ATOM 2293 O O . ASN A 1 295 ? -1.743 14.039 26.641 1 95.5 295 ASN A O 1
ATOM 2297 N N . ASN A 1 296 ? -2.506 12.312 25.453 1 94.75 296 ASN A N 1
ATOM 2298 C CA . ASN A 1 296 ? -1.729 12.695 24.281 1 94.75 296 ASN A CA 1
ATOM 2299 C C . ASN A 1 296 ? -2.143 14.07 23.75 1 94.75 296 ASN A C 1
ATOM 2301 O O . ASN A 1 296 ? -1.291 14.898 23.422 1 94.75 296 ASN A O 1
ATOM 2305 N N . MET A 1 297 ? -3.461 14.281 23.688 1 95.12 297 MET A N 1
ATOM 2306 C CA . MET A 1 297 ? -3.971 15.555 23.188 1 95.12 297 MET A CA 1
ATOM 2307 C C . MET A 1 297 ? -3.576 16.703 24.109 1 95.12 297 MET A C 1
ATOM 2309 O O . MET A 1 297 ? -3.305 17.812 23.641 1 95.12 297 MET A O 1
ATOM 2313 N N . ASP A 1 298 ? -3.529 16.422 25.391 1 97 298 ASP A N 1
ATOM 2314 C CA . ASP A 1 298 ? -3.111 17.438 26.359 1 97 298 ASP A CA 1
ATOM 2315 C C . ASP A 1 298 ? -1.643 17.812 26.156 1 97 298 ASP A C 1
ATOM 2317 O O . ASP A 1 298 ? -1.27 18.984 26.297 1 97 298 ASP A O 1
ATOM 2321 N N . ILE A 1 299 ? -0.869 16.828 25.859 1 97.62 299 ILE A N 1
ATOM 2322 C CA . ILE A 1 299 ? 0.547 17.062 25.609 1 97.62 299 ILE A CA 1
ATOM 2323 C C . ILE A 1 299 ? 0.705 17.953 24.375 1 97.62 299 ILE A C 1
ATOM 2325 O O . ILE A 1 299 ? 1.432 18.953 24.406 1 97.62 299 ILE A O 1
ATOM 2329 N N . TYR A 1 300 ? -0.027 17.641 23.297 1 97.25 300 TYR A N 1
ATOM 2330 C CA . TYR A 1 300 ? 0.049 18.469 22.094 1 97.25 300 TYR A CA 1
ATOM 2331 C C . TYR A 1 300 ? -0.504 19.859 22.344 1 97.25 300 TYR A C 1
ATOM 2333 O O . TYR A 1 300 ? -0.013 20.844 21.781 1 97.25 300 TYR A O 1
ATOM 2341 N N . ALA A 1 301 ? -1.512 19.938 23.172 1 97.81 301 ALA A N 1
ATOM 2342 C CA . ALA A 1 301 ? -2.082 21.234 23.531 1 97.81 301 ALA A CA 1
ATOM 2343 C C . ALA A 1 301 ? -1.049 22.125 24.219 1 97.81 301 ALA A C 1
ATOM 2345 O O . ALA A 1 301 ? -0.947 23.312 23.938 1 97.81 301 ALA A O 1
ATOM 2346 N N . GLU A 1 302 ? -0.339 21.578 25.109 1 98.5 302 GLU A N 1
ATOM 2347 C CA . GLU A 1 302 ? 0.706 22.312 25.812 1 98.5 302 GLU A CA 1
ATOM 2348 C C . GLU A 1 302 ? 1.822 22.719 24.859 1 98.5 302 GLU A C 1
ATOM 2350 O O . GLU A 1 302 ? 2.281 23.875 24.891 1 98.5 302 GLU A O 1
ATOM 2355 N N . ARG A 1 303 ? 2.213 21.828 24.047 1 98.44 303 ARG A N 1
ATOM 2356 C CA . ARG A 1 303 ? 3.285 22.094 23.094 1 98.44 303 ARG A CA 1
ATOM 2357 C C . ARG A 1 303 ? 2.898 23.219 22.125 1 98.44 303 ARG A C 1
ATOM 2359 O O . ARG A 1 303 ? 3.707 24.094 21.844 1 98.44 303 ARG A O 1
ATOM 2366 N N . ARG A 1 304 ? 1.663 23.141 21.625 1 98.12 304 ARG A N 1
ATOM 2367 C CA . ARG A 1 304 ? 1.204 24.188 20.719 1 98.12 304 ARG A CA 1
ATOM 2368 C C . ARG A 1 304 ? 1.167 25.531 21.422 1 98.12 304 ARG A C 1
ATOM 2370 O O . ARG A 1 304 ? 1.501 26.562 20.828 1 98.12 304 ARG A O 1
ATOM 2377 N N . ARG A 1 305 ? 0.756 25.547 22.719 1 98.44 305 ARG A N 1
ATOM 2378 C CA . ARG A 1 305 ? 0.731 26.781 23.484 1 98.44 305 ARG A CA 1
ATOM 2379 C C . ARG A 1 305 ? 2.131 27.375 23.625 1 98.44 305 ARG A C 1
ATOM 2381 O O . ARG A 1 305 ? 2.328 28.578 23.406 1 98.44 305 ARG A O 1
ATOM 2388 N N . VAL A 1 306 ? 3.061 26.547 23.953 1 98.75 306 VAL A N 1
ATOM 2389 C CA . VAL A 1 306 ? 4.438 27 24.141 1 98.75 306 VAL A CA 1
ATOM 2390 C C . VAL A 1 306 ? 4.984 27.562 22.844 1 98.75 306 VAL 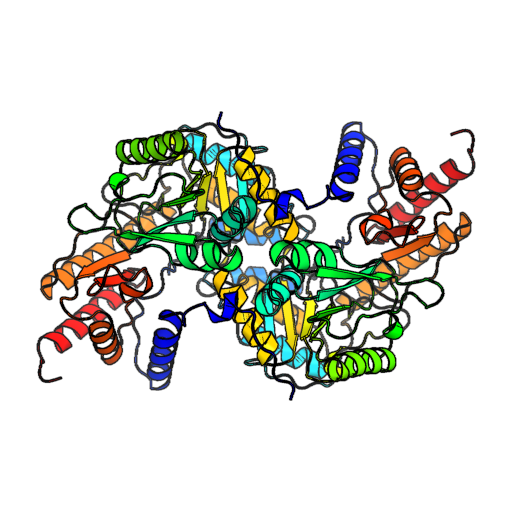A C 1
ATOM 2392 O O . VAL A 1 306 ? 5.605 28.625 22.828 1 98.75 306 VAL A O 1
ATOM 2395 N N . LEU A 1 307 ? 4.762 26.875 21.766 1 98.75 307 LEU A N 1
ATOM 2396 C CA . LEU A 1 307 ? 5.281 27.312 20.484 1 98.75 307 LEU A CA 1
ATOM 2397 C C . LEU A 1 307 ? 4.625 28.609 20.047 1 98.75 307 LEU A C 1
ATOM 2399 O O . LEU A 1 307 ? 5.312 29.547 19.625 1 98.75 307 LEU A O 1
ATOM 2403 N N . VAL A 1 308 ? 3.303 28.703 20.125 1 98.75 308 VAL A N 1
ATOM 2404 C CA . VAL A 1 308 ? 2.553 29.859 19.672 1 98.75 308 VAL A CA 1
ATOM 2405 C C . VAL A 1 308 ? 2.93 31.078 20.516 1 98.75 308 VAL A C 1
ATOM 2407 O O . VAL A 1 308 ? 3.217 32.156 19.969 1 98.75 308 VAL A O 1
ATOM 2410 N N . ASP A 1 309 ? 2.926 30.891 21.828 1 98.62 309 ASP A N 1
ATOM 2411 C CA . ASP A 1 309 ? 3.297 32 22.703 1 98.62 309 ASP A CA 1
ATOM 2412 C C . ASP A 1 309 ? 4.727 32.469 22.438 1 98.62 309 ASP A C 1
ATOM 2414 O O . ASP A 1 309 ? 5.004 33.656 22.406 1 98.62 309 ASP A O 1
ATOM 2418 N N . GLY A 1 310 ? 5.613 31.516 22.266 1 98.5 310 GLY A N 1
ATOM 2419 C CA . GLY A 1 310 ? 6.992 31.844 21.938 1 98.5 310 GLY A CA 1
ATOM 2420 C C . GLY A 1 310 ? 7.137 32.594 20.625 1 98.5 310 GLY A C 1
ATOM 2421 O O . GLY A 1 310 ? 7.898 33.562 20.547 1 98.5 310 GLY A O 1
ATOM 2422 N N . LEU A 1 311 ? 6.453 32.156 19.594 1 98.31 311 LEU A N 1
ATOM 2423 C CA . LEU A 1 311 ? 6.488 32.844 18.312 1 98.31 311 LEU A CA 1
ATOM 2424 C C . LEU A 1 311 ? 5.918 34.25 18.422 1 98.31 311 LEU A C 1
ATOM 2426 O O . LEU A 1 311 ? 6.438 35.188 17.797 1 98.31 311 LEU A O 1
ATOM 2430 N N . ARG A 1 312 ? 4.859 34.406 19.203 1 98.06 312 ARG A N 1
ATOM 2431 C CA . ARG A 1 312 ? 4.281 35.719 19.438 1 98.06 312 ARG A CA 1
ATOM 2432 C C . ARG A 1 312 ? 5.281 36.656 20.141 1 98.06 312 ARG A C 1
ATOM 2434 O O . ARG A 1 312 ? 5.391 37.844 19.797 1 98.06 312 ARG A O 1
ATOM 2441 N N . GLU A 1 313 ? 5.957 36.094 21.031 1 97.44 313 GLU A N 1
ATOM 2442 C CA . GLU A 1 313 ? 6.977 36.875 21.734 1 97.44 313 GLU A CA 1
ATOM 2443 C C . GLU A 1 313 ? 8.078 37.312 20.781 1 97.44 313 GLU A C 1
ATOM 2445 O O . GLU A 1 313 ? 8.672 38.375 20.969 1 97.44 313 GLU A O 1
ATOM 2450 N N . LEU A 1 314 ? 8.352 36.531 19.812 1 96.5 314 LEU A N 1
ATOM 2451 C CA . LEU A 1 314 ? 9.367 36.844 18.812 1 96.5 314 LEU A CA 1
ATOM 2452 C C . LEU A 1 314 ? 8.82 37.844 17.797 1 96.5 314 LEU A C 1
ATOM 2454 O O . LEU A 1 314 ? 9.555 38.281 16.906 1 96.5 314 LEU A O 1
ATOM 2458 N N . GLY A 1 315 ? 7.52 38.156 17.844 1 95.94 315 GLY A N 1
ATOM 2459 C CA . GLY A 1 315 ? 6.961 39.219 17.016 1 95.94 315 GLY A CA 1
ATOM 2460 C C . GLY A 1 315 ? 6.082 38.688 15.891 1 95.94 315 GLY A C 1
ATOM 2461 O O . GLY A 1 315 ? 5.574 39.469 15.086 1 95.94 315 GLY A O 1
ATOM 2462 N N . PHE A 1 316 ? 5.855 37.406 15.836 1 96.81 316 PHE A N 1
ATOM 2463 C CA . PHE A 1 316 ? 5.023 36.844 14.773 1 96.81 316 PHE A CA 1
ATOM 2464 C C . PHE A 1 316 ? 3.551 36.875 15.172 1 96.81 316 PHE A C 1
ATOM 2466 O O . PHE A 1 316 ? 3.217 36.781 16.359 1 96.81 316 PHE A O 1
ATOM 2473 N N . ASN A 1 317 ? 2.752 37.156 14.211 1 95.25 317 ASN A N 1
ATOM 2474 C CA . ASN A 1 317 ? 1.312 37 14.398 1 95.25 317 ASN A CA 1
ATOM 2475 C C . ASN A 1 317 ? 0.851 35.562 14.141 1 95.25 317 ASN A C 1
ATOM 2477 O O . ASN A 1 317 ? 0.817 35.125 12.992 1 95.25 317 ASN A O 1
ATOM 2481 N N . VAL A 1 318 ? 0.487 34.906 15.172 1 97.56 318 VAL A N 1
ATOM 2482 C CA . VAL A 1 318 ? 0.164 33.469 15.07 1 97.56 318 VAL A CA 1
ATOM 2483 C C . VAL A 1 318 ? -1.179 33.188 15.742 1 97.56 318 VAL A C 1
ATOM 2485 O O . VAL A 1 318 ? -1.388 33.562 16.906 1 97.56 318 VAL A O 1
ATOM 2488 N N . THR A 1 319 ? -2.088 32.625 15.008 1 96.88 319 THR A N 1
ATOM 2489 C CA . THR A 1 319 ? -3.355 32.156 15.562 1 96.88 319 THR A CA 1
ATOM 2490 C C . THR A 1 319 ? -3.188 30.828 16.266 1 96.88 319 THR A C 1
ATOM 2492 O O . THR A 1 319 ? -2.537 29.922 15.75 1 96.88 319 THR A O 1
ATOM 2495 N N . MET A 1 320 ? -3.699 30.766 17.531 1 98.06 320 MET A N 1
ATOM 2496 C CA . MET A 1 320 ? -3.693 29.484 18.219 1 98.06 320 MET A CA 1
ATOM 2497 C C . MET A 1 320 ? -4.586 28.469 17.516 1 98.06 320 MET A C 1
ATOM 2499 O O . MET A 1 320 ? -5.797 28.672 17.406 1 98.06 320 MET A O 1
ATOM 2503 N N . PRO A 1 321 ? -4.012 27.438 16.938 1 97.81 321 PRO A N 1
ATOM 2504 C CA . PRO A 1 321 ? -4.859 26.484 16.234 1 97.81 321 PRO A CA 1
ATOM 2505 C C . PRO A 1 321 ? -5.75 25.672 17.172 1 97.81 321 PRO A C 1
ATOM 2507 O O . PRO A 1 321 ? -5.332 25.328 18.281 1 97.81 321 PRO A O 1
ATOM 2510 N N . LYS A 1 322 ? -6.914 25.297 16.688 1 98 322 LYS A N 1
ATOM 2511 C CA . LYS A 1 322 ? -7.824 24.469 17.469 1 98 322 LYS A CA 1
ATOM 2512 C C . LYS A 1 322 ? -7.797 23.016 16.969 1 98 322 LYS A C 1
ATOM 2514 O O . LYS A 1 322 ? -8.461 22.156 17.547 1 98 322 LYS A O 1
ATOM 2519 N N . GLY A 1 323 ? -7.062 22.781 15.914 1 97.5 323 GLY A N 1
ATOM 2520 C CA . GLY A 1 323 ? -6.961 21.438 15.383 1 97.5 323 GLY A CA 1
ATOM 2521 C C . GLY A 1 323 ? -5.582 21.109 14.836 1 97.5 323 GLY A C 1
ATOM 2522 O O . GLY A 1 323 ? -4.809 22.016 14.523 1 97.5 323 GLY A O 1
ATOM 2523 N N . THR A 1 324 ? -5.332 19.828 14.75 1 97.56 324 THR A N 1
ATOM 2524 C CA . THR A 1 324 ? -4.094 19.25 14.234 1 97.56 324 THR A CA 1
ATOM 2525 C C . THR A 1 324 ? -2.943 19.5 15.211 1 97.56 324 THR A C 1
ATOM 2527 O O . THR A 1 324 ? -3.17 19.75 16.391 1 97.56 324 THR A O 1
ATOM 2530 N N . PHE A 1 325 ? -1.733 19.266 14.859 1 97.25 325 PHE A N 1
ATOM 2531 C CA . PHE A 1 325 ? -0.547 19.656 15.617 1 97.25 325 PHE A CA 1
ATOM 2532 C C . PHE A 1 325 ? 0.357 20.547 14.781 1 97.25 325 PHE A C 1
ATOM 2534 O O . PHE A 1 325 ? 1.583 20.469 14.867 1 97.25 325 PHE A O 1
ATOM 2541 N N . TYR A 1 326 ? -0.272 21.375 13.898 1 97.69 326 TYR A N 1
ATOM 2542 C CA . TYR A 1 326 ? 0.438 22.297 13.039 1 97.69 326 TYR A CA 1
ATOM 2543 C C . TYR A 1 326 ? 0.215 23.75 13.492 1 97.69 326 TYR A C 1
ATOM 2545 O O . TYR A 1 326 ? -0.909 24.125 13.82 1 97.69 326 TYR A O 1
ATOM 2553 N N . VAL A 1 327 ? 1.285 24.438 13.531 1 98.38 327 VAL A N 1
ATOM 2554 C CA . VAL A 1 327 ? 1.254 25.891 13.719 1 98.38 327 VAL A CA 1
ATOM 2555 C C . VAL A 1 327 ? 1.637 26.594 12.414 1 98.38 327 VAL A C 1
ATOM 2557 O O . VAL A 1 327 ? 2.678 26.297 11.828 1 98.38 327 VAL A O 1
ATOM 2560 N N . TRP A 1 328 ? 0.76 27.406 11.969 1 98.19 328 TRP A N 1
ATOM 2561 C CA . TRP A 1 328 ? 0.845 28.078 10.68 1 98.19 328 TRP A CA 1
ATOM 2562 C C . TRP A 1 328 ? 0.929 29.594 10.867 1 98.19 328 TRP A C 1
ATOM 2564 O O . TRP A 1 328 ? 0.07 30.188 11.516 1 98.19 328 TRP A O 1
ATOM 2574 N N . PHE A 1 329 ? 2.035 30.234 10.281 1 97.88 329 PHE A N 1
ATOM 2575 C CA . PHE A 1 329 ? 2.162 31.672 10.516 1 97.88 329 PHE A CA 1
ATOM 2576 C C . PHE A 1 329 ? 2.924 32.344 9.383 1 97.88 329 PHE A C 1
ATOM 2578 O O . PHE A 1 329 ? 3.668 31.672 8.648 1 97.88 329 PHE A O 1
ATOM 2585 N N . ASN A 1 330 ? 2.645 33.625 9.211 1 97.44 330 ASN A N 1
ATOM 2586 C CA . ASN A 1 330 ? 3.373 34.469 8.266 1 97.44 330 ASN A CA 1
ATOM 2587 C C . ASN A 1 330 ? 4.73 34.875 8.82 1 97.44 330 ASN A C 1
ATOM 2589 O O . ASN A 1 330 ? 4.805 35.531 9.859 1 97.44 330 ASN A O 1
ATOM 2593 N N . CYS A 1 331 ? 5.766 34.469 8.141 1 96.56 331 CYS A N 1
ATOM 2594 C CA . CYS A 1 331 ? 7.113 34.75 8.641 1 96.56 331 CYS A CA 1
ATOM 2595 C C . CYS A 1 331 ? 7.617 36.094 8.172 1 96.56 331 CYS A C 1
ATOM 2597 O O . CYS A 1 331 ? 8.742 36.5 8.484 1 96.56 331 CYS A O 1
ATOM 2599 N N . ARG A 1 332 ? 6.91 36.844 7.344 1 93.81 332 ARG A N 1
ATOM 2600 C CA . ARG A 1 332 ? 7.109 38.25 6.941 1 93.81 332 ARG A CA 1
ATOM 2601 C C . ARG A 1 332 ? 8.297 38.375 5.992 1 93.81 332 ARG A C 1
ATOM 2603 O O . ARG A 1 332 ? 8.922 39.438 5.906 1 93.81 332 ARG A O 1
ATOM 2610 N N . MET A 1 333 ? 8.711 37.375 5.344 1 95.19 333 MET A N 1
ATOM 2611 C CA . MET A 1 333 ? 9.734 37.312 4.301 1 95.19 333 MET A CA 1
ATOM 2612 C C . MET A 1 333 ? 9.5 36.094 3.414 1 95.19 333 MET A C 1
ATOM 2614 O O . MET A 1 333 ? 8.602 35.281 3.68 1 95.19 333 MET A O 1
ATOM 2618 N N . PRO A 1 334 ? 10.203 36.031 2.32 1 95.06 334 PRO A N 1
ATOM 2619 C CA . PRO A 1 334 ? 10.031 34.812 1.511 1 95.06 334 PRO A CA 1
ATOM 2620 C C . PRO A 1 334 ? 10.25 33.531 2.312 1 95.06 334 PRO A C 1
ATOM 2622 O O . PRO A 1 334 ? 11.211 33.438 3.084 1 95.06 334 PRO A O 1
ATOM 2625 N N . SER A 1 335 ? 9.32 32.594 2.141 1 94.88 335 SER A N 1
ATOM 2626 C CA . SER A 1 335 ? 9.328 31.344 2.912 1 94.88 335 SER A CA 1
ATOM 2627 C C . SER A 1 335 ? 10.68 30.641 2.816 1 94.88 335 SER A C 1
ATOM 2629 O O . SER A 1 335 ? 11.164 30.078 3.799 1 94.88 335 SER A O 1
ATOM 2631 N N . GLU A 1 336 ? 11.242 30.609 1.634 1 90.88 336 GLU A N 1
ATOM 2632 C CA . GLU A 1 336 ? 12.516 29.922 1.413 1 90.88 336 GLU A CA 1
ATOM 2633 C C . GLU A 1 336 ? 13.633 30.578 2.223 1 90.88 336 GLU A C 1
ATOM 2635 O O . GLU A 1 336 ? 14.492 29.891 2.781 1 90.88 336 GLU A O 1
ATOM 2640 N N . GLU A 1 337 ? 13.656 31.906 2.188 1 93 337 GLU A N 1
ATOM 2641 C CA . GLU A 1 337 ? 14.664 32.656 2.951 1 93 337 GLU A CA 1
ATOM 2642 C C . GLU A 1 337 ? 14.539 32.344 4.445 1 93 337 GLU A C 1
ATOM 2644 O O . GLU A 1 337 ? 15.547 32.125 5.117 1 93 337 GLU A O 1
ATOM 2649 N N . PHE A 1 338 ? 13.375 32.438 4.902 1 94.88 338 PHE A N 1
ATOM 2650 C CA . PHE A 1 338 ? 13.133 32.125 6.309 1 94.88 338 PHE A CA 1
ATOM 2651 C C . PHE A 1 338 ? 13.586 30.719 6.641 1 94.88 338 PHE A C 1
ATOM 2653 O O . PHE A 1 338 ? 14.219 30.484 7.672 1 94.88 338 PHE A O 1
ATOM 2660 N N . THR A 1 339 ? 13.242 29.75 5.836 1 93.94 339 THR A N 1
ATOM 2661 C CA . THR A 1 339 ? 13.578 28.344 6.043 1 93.94 339 THR A CA 1
ATOM 2662 C C . THR A 1 339 ? 15.094 28.156 6.117 1 93.94 339 THR A C 1
ATOM 2664 O O . THR A 1 339 ? 15.594 27.406 6.957 1 93.94 339 THR A O 1
ATOM 2667 N N . ARG A 1 340 ? 15.836 28.812 5.258 1 91.25 340 ARG A N 1
ATOM 2668 C CA . ARG A 1 340 ? 17.297 28.75 5.27 1 91.25 340 ARG A CA 1
ATOM 2669 C C . ARG A 1 340 ? 17.859 29.312 6.57 1 91.25 340 ARG A C 1
ATOM 2671 O O . ARG A 1 340 ? 18.781 28.75 7.148 1 91.25 340 ARG A O 1
ATOM 2678 N N . MET A 1 341 ? 17.281 30.422 6.938 1 93.38 341 MET A N 1
ATOM 2679 C CA . MET A 1 341 ? 17.703 31.031 8.195 1 93.38 341 MET A CA 1
ATOM 2680 C C . MET A 1 341 ? 17.5 30.078 9.359 1 93.38 341 MET A C 1
ATOM 2682 O O . MET A 1 341 ? 18.359 29.969 10.242 1 93.38 341 MET A O 1
ATOM 2686 N N . MET A 1 342 ? 16.375 29.438 9.398 1 95.06 342 MET A N 1
ATOM 2687 C CA . MET A 1 342 ? 16.062 28.484 10.461 1 95.06 342 MET A CA 1
ATOM 2688 C C . MET A 1 342 ? 17.031 27.312 10.438 1 95.06 342 MET A C 1
ATOM 2690 O O . MET A 1 342 ? 17.516 26.875 11.484 1 95.06 342 MET A O 1
ATOM 2694 N N . LEU A 1 343 ? 17.281 26.812 9.25 1 92.88 343 LEU A N 1
ATOM 2695 C CA . LEU A 1 343 ? 18.219 25.703 9.102 1 92.88 343 LEU A CA 1
ATOM 2696 C C . LEU A 1 343 ? 19.578 26.062 9.656 1 92.88 343 LEU A C 1
ATOM 2698 O O . LEU A 1 343 ? 20.266 25.219 10.25 1 92.88 343 LEU A O 1
ATOM 2702 N N . ASP A 1 344 ? 20 27.25 9.43 1 92.38 344 ASP A N 1
ATOM 2703 C CA . ASP A 1 344 ? 21.297 27.734 9.867 1 92.38 344 ASP A CA 1
ATOM 2704 C C . ASP A 1 344 ? 21.422 27.672 11.391 1 92.38 344 ASP A C 1
ATOM 2706 O O . ASP A 1 344 ? 22.531 27.594 11.93 1 92.38 344 ASP A O 1
ATOM 2710 N N . ILE A 1 345 ? 20.344 27.719 12.023 1 95.12 345 ILE A N 1
ATOM 2711 C CA . ILE A 1 345 ? 20.391 27.688 13.484 1 95.12 345 ILE A CA 1
ATOM 2712 C C . ILE A 1 345 ? 19.906 26.344 13.992 1 95.12 345 ILE A C 1
ATOM 2714 O O . ILE A 1 345 ? 19.547 26.203 15.164 1 95.12 345 ILE A O 1
ATOM 2718 N N . GLY A 1 346 ? 19.703 25.375 13.148 1 94.88 346 GLY A N 1
ATOM 2719 C CA . GLY A 1 346 ? 19.406 24.016 13.531 1 94.88 346 GLY A CA 1
ATOM 2720 C C . GLY A 1 346 ? 17.922 23.75 13.727 1 94.88 346 GLY A C 1
ATOM 2721 O O . GLY A 1 346 ? 17.531 22.906 14.523 1 94.88 346 GLY A O 1
ATOM 2722 N N . VAL A 1 347 ? 17.125 24.531 13.102 1 95.94 347 VAL A N 1
ATOM 2723 C CA . VAL A 1 347 ? 15.68 24.359 13.195 1 95.94 347 VAL A CA 1
ATOM 2724 C C . VAL A 1 347 ? 15.102 24.062 11.82 1 95.94 347 VAL A C 1
ATOM 2726 O O . VAL A 1 347 ? 15.32 24.812 10.867 1 95.94 347 VAL A O 1
ATOM 2729 N N . ILE A 1 348 ? 14.391 22.938 11.727 1 94.56 348 ILE A N 1
ATOM 2730 C CA . ILE A 1 348 ? 13.766 22.562 10.469 1 94.56 348 ILE A CA 1
ATOM 2731 C C . ILE A 1 348 ? 12.305 23 10.469 1 94.56 348 ILE A C 1
ATOM 2733 O O . ILE A 1 348 ? 11.555 22.703 11.406 1 94.56 348 ILE A O 1
ATOM 2737 N N . VAL A 1 349 ? 11.906 23.734 9.5 1 95.06 349 VAL A N 1
ATOM 2738 C CA . VAL A 1 349 ? 10.531 24.172 9.32 1 95.06 349 VAL A CA 1
ATOM 2739 C C . VAL A 1 349 ? 10.07 23.891 7.891 1 95.06 349 VAL A C 1
ATOM 2741 O O . VAL A 1 349 ? 10.891 23.562 7.027 1 95.06 349 VAL A O 1
ATOM 2744 N N . THR A 1 350 ? 8.797 23.969 7.641 1 93.62 350 THR A N 1
ATOM 2745 C CA . THR A 1 350 ? 8.273 23.688 6.309 1 93.62 350 THR A CA 1
ATOM 2746 C C . THR A 1 350 ? 7.723 24.953 5.664 1 93.62 350 THR A C 1
ATOM 2748 O O . THR A 1 350 ? 6.801 25.578 6.191 1 93.62 350 THR A O 1
ATOM 2751 N N . PRO A 1 351 ? 8.258 25.281 4.516 1 93.94 351 PRO A N 1
ATOM 2752 C CA . PRO A 1 351 ? 7.789 26.484 3.826 1 93.94 351 PRO A CA 1
ATOM 2753 C C . PRO A 1 351 ? 6.402 26.312 3.213 1 93.94 351 PRO A C 1
ATOM 2755 O O . PRO A 1 351 ? 6.094 25.25 2.67 1 93.94 351 PRO A O 1
ATOM 2758 N N . GLY A 1 352 ? 5.566 27.328 3.26 1 93.5 352 GLY A N 1
ATOM 2759 C CA . GLY A 1 352 ? 4.191 27.344 2.785 1 93.5 352 GLY A CA 1
ATOM 2760 C C . GLY A 1 352 ? 4.055 26.906 1.341 1 93.5 352 GLY A C 1
ATOM 2761 O O . GLY A 1 352 ? 3.162 26.125 1.007 1 93.5 352 GLY A O 1
ATOM 2762 N N . PRO A 1 353 ? 4.918 27.328 0.445 1 91.12 353 PRO A N 1
ATOM 2763 C CA . PRO A 1 353 ? 4.809 26.984 -0.973 1 91.12 353 PRO A CA 1
ATOM 2764 C C . PRO A 1 353 ? 4.902 25.484 -1.22 1 91.12 353 PRO A C 1
ATOM 2766 O O . PRO A 1 353 ? 4.543 25 -2.299 1 91.12 353 PRO A O 1
ATOM 2769 N N . GLY A 1 354 ? 5.352 24.719 -0.23 1 89.12 354 GLY A N 1
ATOM 2770 C CA . GLY A 1 354 ? 5.309 23.266 -0.323 1 89.12 354 GLY A CA 1
ATOM 2771 C C . GLY A 1 354 ? 3.898 22.719 -0.327 1 89.12 354 GLY A C 1
ATOM 2772 O O . GLY A 1 354 ? 3.678 21.578 -0.731 1 89.12 354 GLY A O 1
ATOM 2773 N N . PHE A 1 355 ? 2.926 23.5 0.091 1 92.88 355 PHE A N 1
ATOM 2774 C CA . PHE A 1 355 ? 1.532 23.094 0.185 1 92.88 355 PHE A CA 1
ATOM 2775 C C . PHE A 1 355 ? 0.688 23.781 -0.884 1 92.88 355 PHE A C 1
ATOM 2777 O O . PHE A 1 355 ? -0.534 23.625 -0.911 1 92.88 355 PHE A O 1
ATOM 2784 N N . GLY A 1 356 ? 1.298 24.531 -1.695 1 89.75 356 GLY A N 1
ATOM 2785 C CA . GLY A 1 356 ? 0.607 25.281 -2.734 1 89.75 356 GLY A CA 1
ATOM 2786 C C . GLY A 1 356 ? 1.193 26.656 -2.965 1 89.75 356 GLY A C 1
ATOM 2787 O O . GLY A 1 356 ? 1.743 27.266 -2.045 1 89.75 356 GLY A O 1
ATOM 2788 N N . ASN A 1 357 ? 1.062 27.281 -4.02 1 84.69 357 ASN A N 1
ATOM 2789 C CA . ASN A 1 357 ? 1.773 28.469 -4.453 1 84.69 357 ASN A CA 1
ATOM 2790 C C . ASN A 1 357 ? 1.098 29.75 -3.941 1 84.69 357 ASN A C 1
ATOM 2792 O O . ASN A 1 357 ? 1.663 30.828 -4.035 1 84.69 357 ASN A O 1
ATOM 2796 N N . SER A 1 358 ? -0 29.656 -3.291 1 87.31 358 SER A N 1
ATOM 2797 C CA . SER A 1 358 ? -0.762 30.828 -2.885 1 87.31 358 SER A CA 1
ATOM 2798 C C . SER A 1 358 ? -0.351 31.297 -1.493 1 87.31 358 SER A C 1
ATOM 2800 O O . SER A 1 358 ? -0.916 32.25 -0.965 1 87.31 358 SER A O 1
ATOM 2802 N N . VAL A 1 359 ? 0.662 30.688 -1.004 1 92.5 359 VAL A N 1
ATOM 2803 C CA . VAL A 1 359 ? 0.892 30.969 0.411 1 92.5 359 VAL A CA 1
ATOM 2804 C C . VAL A 1 359 ? 2.367 31.281 0.643 1 92.5 359 VAL A C 1
ATOM 2806 O O . VAL A 1 359 ? 2.973 30.781 1.594 1 92.5 359 VAL A O 1
ATOM 2809 N N . GLU A 1 360 ? 2.912 32.031 -0.27 1 93.25 360 GLU A N 1
ATOM 2810 C CA . GLU A 1 360 ? 4.254 32.562 -0.044 1 93.25 360 GLU A CA 1
ATOM 2811 C C . GLU A 1 360 ? 4.312 33.375 1.245 1 93.25 360 GLU A C 1
ATOM 2813 O O . GLU A 1 360 ? 3.369 34.094 1.571 1 93.25 360 GLU A O 1
ATOM 2818 N N . GLY A 1 361 ? 5.387 33.188 1.981 1 95.94 361 GLY A N 1
ATOM 2819 C CA . GLY A 1 361 ? 5.57 33.906 3.219 1 95.94 361 GLY A CA 1
ATOM 2820 C C . GLY A 1 361 ? 5.043 33.188 4.438 1 95.94 361 GLY A C 1
ATOM 2821 O O . GLY A 1 361 ? 5.191 33.656 5.566 1 95.94 361 GLY A O 1
ATOM 2822 N N . TYR A 1 362 ? 4.523 32.031 4.242 1 97.12 362 TYR A N 1
ATOM 2823 C CA . TYR A 1 362 ? 3.996 31.266 5.363 1 97.12 362 TYR A CA 1
ATOM 2824 C C . TYR A 1 362 ? 4.887 30.062 5.68 1 97.12 362 TYR A C 1
ATOM 2826 O O . TYR A 1 362 ? 5.621 29.594 4.812 1 97.12 362 TYR A O 1
ATOM 2834 N N . ILE A 1 363 ? 4.82 29.641 6.98 1 96.75 363 ILE A N 1
ATOM 2835 C CA . ILE A 1 363 ? 5.605 28.516 7.5 1 96.75 363 ILE A CA 1
ATOM 2836 C C . ILE A 1 363 ? 4.711 27.609 8.328 1 96.75 363 ILE A C 1
ATOM 2838 O O . ILE A 1 363 ? 3.848 28.078 9.078 1 96.75 363 ILE A O 1
ATOM 2842 N N . ARG A 1 364 ? 4.941 26.344 8.156 1 96.62 364 ARG A N 1
ATOM 2843 C CA . ARG A 1 364 ? 4.34 25.391 9.078 1 96.62 364 ARG A CA 1
ATOM 2844 C C . ARG A 1 364 ? 5.375 24.828 10.047 1 96.62 364 ARG A C 1
ATOM 2846 O O . ARG A 1 364 ? 6.461 24.422 9.625 1 96.62 364 ARG A O 1
ATOM 2853 N N . MET A 1 365 ? 5.051 24.828 11.305 1 97.19 365 MET A N 1
ATOM 2854 C CA . MET A 1 365 ? 5.816 24.125 12.328 1 97.19 365 MET A CA 1
ATOM 2855 C C . MET A 1 365 ? 4.949 23.094 13.047 1 97.19 365 MET A C 1
ATOM 2857 O O . MET A 1 365 ? 3.803 23.375 13.406 1 97.19 365 MET A O 1
ATOM 2861 N N . THR A 1 366 ? 5.426 21.922 13.211 1 96.75 366 THR A N 1
ATOM 2862 C CA . THR A 1 366 ? 4.703 20.875 13.914 1 96.75 366 THR A CA 1
ATOM 2863 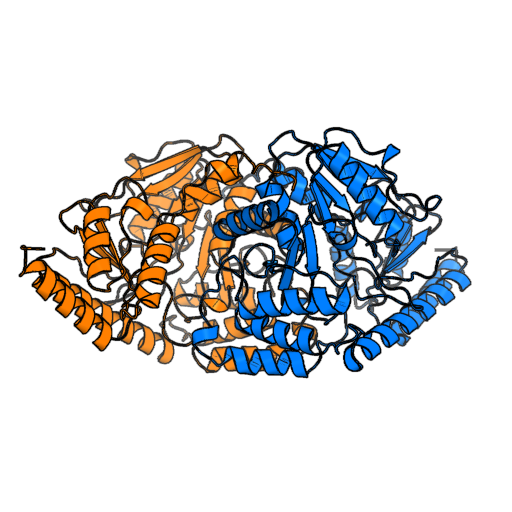C C . THR A 1 366 ? 5.082 20.859 15.391 1 96.75 366 THR A C 1
ATOM 2865 O O . THR A 1 366 ? 6.215 21.172 15.75 1 96.75 366 THR A O 1
ATOM 2868 N N . VAL A 1 367 ? 4.199 20.469 16.234 1 96.81 367 VAL A N 1
ATOM 2869 C CA . VAL A 1 367 ? 4.48 20.438 17.672 1 96.81 367 VAL A CA 1
ATOM 2870 C C . VAL A 1 367 ? 4.746 19 18.125 1 96.81 367 VAL A C 1
ATOM 2872 O O . VAL A 1 367 ? 4.266 18.578 19.172 1 96.81 367 VAL A O 1
ATOM 2875 N N . THR A 1 368 ? 5.453 18.297 17.297 1 95.44 368 THR A N 1
ATOM 2876 C CA . THR A 1 368 ? 5.781 16.906 17.594 1 95.44 368 THR A CA 1
ATOM 2877 C C . THR A 1 368 ? 7.172 16.797 18.219 1 95.44 368 THR A C 1
ATOM 2879 O O . THR A 1 368 ? 7.938 15.891 17.891 1 95.44 368 THR A O 1
ATOM 2882 N N . GLU A 1 369 ? 7.559 17.781 19.031 1 95.31 369 GLU A N 1
ATOM 2883 C CA . GLU A 1 369 ? 8.758 17.859 19.859 1 95.31 369 GLU A CA 1
ATOM 2884 C C . GLU A 1 369 ? 8.406 18.125 21.312 1 95.31 369 GLU A C 1
ATOM 2886 O O . GLU A 1 369 ? 7.43 18.828 21.609 1 95.31 369 GLU A O 1
ATOM 2891 N N . PRO A 1 370 ? 9.227 17.578 22.219 1 96.81 370 PRO A N 1
ATOM 2892 C CA . PRO A 1 370 ? 8.992 17.906 23.625 1 96.81 370 PRO A CA 1
ATOM 2893 C C . PRO A 1 370 ? 9.094 19.406 23.891 1 96.81 370 PRO A C 1
ATOM 2895 O O . PRO A 1 370 ? 9.773 20.125 23.156 1 96.81 370 PRO A O 1
ATOM 2898 N N . VAL A 1 371 ? 8.469 19.812 24.953 1 98.19 371 VAL A N 1
ATOM 2899 C CA . VAL A 1 371 ? 8.391 21.219 25.312 1 98.19 371 VAL A CA 1
ATOM 2900 C C . VAL A 1 371 ? 9.797 21.812 25.438 1 98.19 371 VAL A C 1
ATOM 2902 O O . VAL A 1 371 ? 10.047 22.938 25 1 98.19 371 VAL A O 1
ATOM 2905 N N . GLU A 1 372 ? 10.727 21.047 25.984 1 98.31 372 GLU A N 1
ATOM 2906 C CA . GLU A 1 372 ? 12.094 21.516 26.172 1 98.31 372 GLU A CA 1
ATOM 2907 C C . GLU A 1 372 ? 12.766 21.812 24.828 1 98.31 372 GLU A C 1
ATOM 2909 O O . GLU A 1 372 ? 13.508 22.797 24.719 1 98.31 372 GLU A O 1
ATOM 2914 N N . ARG A 1 373 ? 12.508 20.984 23.859 1 97.81 373 ARG A N 1
ATOM 2915 C CA . ARG A 1 373 ? 13.078 21.188 22.531 1 97.81 373 ARG A CA 1
ATOM 2916 C C . ARG A 1 373 ? 12.43 22.359 21.828 1 97.81 373 ARG A C 1
ATOM 2918 O O . ARG A 1 373 ? 13.094 23.109 21.109 1 97.81 373 ARG A O 1
ATOM 2925 N N . ILE A 1 374 ? 11.156 22.547 22.047 1 98.44 374 ILE A N 1
ATOM 2926 C CA . ILE A 1 374 ? 10.445 23.703 21.484 1 98.44 374 ILE A CA 1
ATOM 2927 C C . ILE A 1 374 ? 11.016 24.984 22.062 1 98.44 374 ILE A C 1
ATOM 2929 O O . ILE A 1 374 ? 11.297 25.938 21.312 1 98.44 374 ILE A O 1
ATOM 2933 N N . ARG A 1 375 ? 11.234 25.016 23.328 1 98.56 375 ARG A N 1
ATOM 2934 C CA . ARG A 1 375 ? 11.797 26.188 23.984 1 98.56 375 ARG A CA 1
ATOM 2935 C C . ARG A 1 375 ? 13.203 26.469 23.469 1 98.56 375 ARG A C 1
ATOM 2937 O O . ARG A 1 375 ? 13.578 27.641 23.266 1 98.56 375 ARG A O 1
ATOM 2944 N N . GLU A 1 376 ? 13.914 25.391 23.281 1 98.31 376 GLU A N 1
ATOM 2945 C CA . GLU A 1 376 ? 15.266 25.547 22.75 1 98.31 376 GLU A CA 1
ATOM 2946 C C . GLU A 1 376 ? 15.234 26.156 21.344 1 98.31 376 GLU A C 1
ATOM 2948 O O . GLU A 1 376 ? 16.031 27.031 21.031 1 98.31 376 GLU A O 1
ATOM 2953 N N . ALA A 1 377 ? 14.367 25.672 20.531 1 98.06 377 ALA A N 1
ATOM 2954 C CA . ALA A 1 377 ? 14.234 26.219 19.188 1 98.06 377 ALA A CA 1
ATOM 2955 C C . ALA A 1 377 ? 13.867 27.703 19.234 1 98.06 377 ALA A C 1
ATOM 2957 O O . ALA A 1 377 ? 14.422 28.516 18.484 1 98.06 377 ALA A O 1
ATOM 2958 N N . LEU A 1 378 ? 12.961 28.078 20.094 1 98.12 378 LEU A N 1
ATOM 2959 C CA . LEU A 1 378 ? 12.531 29.469 20.25 1 98.12 378 LEU A CA 1
ATOM 2960 C C . LEU A 1 378 ? 13.688 30.344 20.719 1 98.12 378 LEU A C 1
ATOM 2962 O O . LEU A 1 378 ? 13.82 31.484 20.297 1 98.12 378 LEU A O 1
ATOM 2966 N N . ALA A 1 379 ? 14.484 29.797 21.562 1 97.94 379 ALA A N 1
ATOM 2967 C CA . ALA A 1 379 ? 15.664 30.531 22.031 1 97.94 379 ALA A CA 1
ATOM 2968 C C . ALA A 1 379 ? 16.656 30.766 20.891 1 97.94 379 ALA A C 1
ATOM 2970 O O . ALA A 1 379 ? 17.219 31.859 20.781 1 97.94 379 ALA A O 1
ATOM 2971 N N . ARG A 1 380 ? 16.828 29.781 20.094 1 97.25 380 ARG A N 1
ATOM 2972 C CA . ARG A 1 380 ? 17.703 29.938 18.938 1 97.25 380 ARG A CA 1
ATOM 2973 C C . ARG A 1 380 ? 17.156 31 17.984 1 97.25 380 ARG A C 1
ATOM 2975 O O . ARG A 1 380 ? 17.922 31.797 17.438 1 97.25 380 ARG A O 1
ATOM 2982 N N . MET A 1 381 ? 15.922 30.984 17.797 1 96.88 381 MET A N 1
ATOM 2983 C CA . MET A 1 381 ? 15.266 31.938 16.922 1 96.88 381 MET A CA 1
ATOM 2984 C C . MET A 1 381 ? 15.422 33.375 17.469 1 96.88 381 MET A C 1
ATOM 2986 O O . MET A 1 381 ? 15.656 34.312 16.703 1 96.88 381 MET A O 1
ATOM 2990 N N . LYS A 1 382 ? 15.242 33.438 18.719 1 95.62 382 LYS A N 1
ATOM 2991 C CA . LYS A 1 382 ? 15.398 34.75 19.359 1 95.62 382 LYS A CA 1
ATOM 2992 C C . LYS A 1 382 ? 16.797 35.312 19.141 1 95.62 382 LYS A C 1
ATOM 2994 O O . LYS A 1 382 ? 16.953 36.5 18.828 1 95.62 382 LYS A O 1
ATOM 2999 N N . CYS A 1 383 ? 17.734 34.5 19.219 1 90.56 383 CYS A N 1
ATOM 3000 C CA . CYS A 1 383 ? 19.125 34.906 19.031 1 90.56 383 CYS A CA 1
ATOM 3001 C C . CYS A 1 383 ? 19.375 35.344 17.594 1 90.56 383 CYS A C 1
ATOM 3003 O O . CYS A 1 383 ? 20.141 36.281 17.328 1 90.56 383 CYS A O 1
ATOM 3005 N N . ARG A 1 384 ? 18.797 34.656 16.688 1 84.31 384 ARG A N 1
ATOM 3006 C CA . ARG A 1 384 ? 18.984 34.938 15.273 1 84.31 384 ARG A CA 1
ATOM 3007 C C . ARG A 1 384 ? 18.281 36.219 14.875 1 84.31 384 ARG A C 1
ATOM 3009 O O . ARG A 1 384 ? 18.766 36.969 14.031 1 84.31 384 ARG A O 1
ATOM 3016 N N . CYS A 1 385 ? 17.094 36.438 15.328 1 71.31 385 CYS A N 1
ATOM 3017 C CA . CYS A 1 385 ? 16.312 37.625 14.992 1 71.31 385 CYS A CA 1
ATOM 3018 C C . CYS A 1 385 ? 16.922 38.875 15.617 1 71.31 385 CYS A C 1
ATOM 3020 O O . CYS A 1 385 ? 16.828 39.969 15.055 1 71.31 385 CYS A O 1
ATOM 3022 N N . VAL A 1 386 ? 17.531 38.844 16.844 1 63.81 386 VAL A N 1
ATOM 3023 C CA . VAL A 1 386 ? 18.172 40 17.5 1 63.81 386 VAL A CA 1
ATOM 3024 C C . VAL A 1 386 ? 19.5 40.281 16.828 1 63.81 386 VAL A C 1
ATOM 3026 O O . VAL A 1 386 ? 19.938 41.438 16.766 1 63.81 386 VAL A O 1
ATOM 3029 N N . ASP A 1 387 ? 20.203 39.312 16.438 1 50.47 387 ASP A N 1
ATOM 3030 C CA . ASP A 1 387 ? 21.484 39.594 15.797 1 50.47 387 ASP A CA 1
ATOM 3031 C C . ASP A 1 387 ? 21.312 39.781 14.297 1 50.47 387 ASP A C 1
ATOM 3033 O O . ASP A 1 387 ? 21.312 38.812 13.531 1 50.47 387 ASP A O 1
ATOM 3037 N N . PRO A 1 388 ? 20.734 40.906 13.898 1 46.59 388 PRO A N 1
ATOM 3038 C CA . PRO A 1 388 ? 20.531 41.156 12.469 1 46.59 388 PRO A CA 1
ATOM 3039 C C . PRO A 1 388 ? 21.812 40.969 11.656 1 46.59 388 PRO A C 1
ATOM 3041 O O . PRO A 1 388 ? 21.797 41.125 10.438 1 46.59 388 PRO A O 1
ATOM 3044 N N . HIS A 1 389 ? 22.984 41.156 12.227 1 42.5 389 HIS A N 1
ATOM 3045 C CA . HIS A 1 389 ? 24.203 41.094 11.414 1 42.5 389 HIS A CA 1
ATOM 3046 C C . HIS A 1 389 ? 24.391 39.719 10.805 1 42.5 389 HIS A C 1
ATOM 3048 O O . HIS A 1 389 ? 25.406 39.469 10.141 1 42.5 389 HIS A O 1
ATOM 3054 N N . HIS A 1 390 ? 23.625 38.719 11.109 1 34.88 390 HIS A N 1
ATOM 3055 C CA . HIS A 1 390 ? 23.562 37.719 10.055 1 34.88 390 HIS A CA 1
ATOM 3056 C C . HIS A 1 390 ? 22.422 38 9.086 1 34.88 390 HIS A C 1
ATOM 3058 O O . HIS A 1 390 ? 21.328 38.375 9.508 1 34.88 390 HIS A O 1
ATOM 3064 N N . MET B 1 1 ? -30.438 9.039 -3.58 1 66.25 1 MET B N 1
ATOM 3065 C CA . MET B 1 1 ? -29 8.836 -3.506 1 66.25 1 MET B CA 1
ATOM 3066 C C . MET B 1 1 ? -28.344 9.07 -4.863 1 66.25 1 MET B C 1
ATOM 3068 O O . MET B 1 1 ? -28.859 8.641 -5.895 1 66.25 1 MET B O 1
ATOM 3072 N N . ALA B 1 2 ? -27.297 9.953 -4.887 1 81.31 2 ALA B N 1
ATOM 3073 C CA . ALA B 1 2 ? -26.578 10.258 -6.125 1 81.31 2 ALA B CA 1
ATOM 3074 C C . ALA B 1 2 ? -25.938 9 -6.703 1 81.31 2 ALA B C 1
ATOM 3076 O O . ALA B 1 2 ? -25.75 8.008 -5.992 1 81.31 2 ALA B O 1
ATOM 3077 N N . LYS B 1 3 ? -25.922 8.812 -8.039 1 83.56 3 LYS B N 1
ATOM 3078 C CA . LYS B 1 3 ? -25.156 7.766 -8.703 1 83.56 3 LYS B CA 1
ATOM 3079 C C . LYS B 1 3 ? -23.781 8.273 -9.117 1 83.56 3 LYS B C 1
ATOM 3081 O O . LYS B 1 3 ? -23.641 9.383 -9.633 1 83.56 3 LYS B O 1
ATOM 3086 N N . PHE B 1 4 ? -22.781 7.602 -8.727 1 91.94 4 PHE B N 1
ATOM 3087 C CA . PHE B 1 4 ? -21.422 7.965 -9.125 1 91.94 4 PHE B CA 1
ATOM 3088 C C . PHE B 1 4 ? -20.875 6.973 -10.141 1 91.94 4 PHE B C 1
ATOM 3090 O O . PHE B 1 4 ? -20.844 5.766 -9.883 1 91.94 4 PHE B O 1
ATOM 3097 N N . GLU B 1 5 ? -20.453 7.52 -11.227 1 90.12 5 GLU B N 1
ATOM 3098 C CA . GLU B 1 5 ? -19.953 6.672 -12.305 1 90.12 5 GLU B CA 1
ATOM 3099 C C . GLU B 1 5 ? -18.453 6.461 -12.188 1 90.12 5 GLU B C 1
ATOM 3101 O O . GLU B 1 5 ? -17.688 7.426 -12.07 1 90.12 5 GLU B O 1
ATOM 3106 N N . GLN B 1 6 ? -18.031 5.191 -12.227 1 92.5 6 GLN B N 1
ATOM 3107 C CA . GLN B 1 6 ? -16.609 4.848 -12.18 1 92.5 6 GLN B CA 1
ATOM 3108 C C . GLN B 1 6 ? -15.883 5.34 -13.422 1 92.5 6 GLN B C 1
ATOM 3110 O O . GLN B 1 6 ? -16.5 5.586 -14.453 1 92.5 6 GLN B O 1
ATOM 3115 N N . SER B 1 7 ? -14.594 5.555 -13.336 1 92.44 7 SER B N 1
ATOM 3116 C CA . SER B 1 7 ? -13.758 5.914 -14.477 1 92.44 7 SER B CA 1
ATOM 3117 C C . SER B 1 7 ? -13.781 4.828 -15.547 1 92.44 7 SER B C 1
ATOM 3119 O O . SER B 1 7 ? -14.125 3.676 -15.258 1 92.44 7 SER B O 1
ATOM 3121 N N . GLU B 1 8 ? -13.359 5.184 -16.766 1 90.5 8 GLU B N 1
ATOM 3122 C CA . GLU B 1 8 ? -13.344 4.242 -17.891 1 90.5 8 GLU B CA 1
ATOM 3123 C C . GLU B 1 8 ? -12.359 3.105 -17.641 1 90.5 8 GLU B C 1
ATOM 3125 O O . GLU B 1 8 ? -12.625 1.956 -18 1 90.5 8 GLU B O 1
ATOM 3130 N N . ARG B 1 9 ? -11.219 3.389 -17.047 1 89.06 9 ARG B N 1
ATOM 3131 C CA . ARG B 1 9 ? -10.211 2.365 -16.781 1 89.06 9 ARG B CA 1
ATOM 3132 C C . ARG B 1 9 ? -10.758 1.323 -15.797 1 89.06 9 ARG B C 1
ATOM 3134 O O . ARG B 1 9 ? -10.477 0.13 -15.938 1 89.06 9 ARG B O 1
ATOM 3141 N N . LEU B 1 10 ? -11.523 1.738 -14.82 1 88.81 10 LEU B N 1
ATOM 3142 C CA . LEU B 1 10 ? -12.078 0.809 -13.844 1 88.81 10 LEU B CA 1
ATOM 3143 C C . LEU B 1 10 ? -13.18 -0.041 -14.469 1 88.81 10 LEU B C 1
ATOM 3145 O O . LEU B 1 10 ? -13.328 -1.217 -14.133 1 88.81 10 LEU B O 1
ATOM 3149 N N . LYS B 1 11 ? -13.945 0.595 -15.328 1 88.31 11 LYS B N 1
ATOM 3150 C CA . LYS B 1 11 ? -15.016 -0.127 -16.016 1 88.31 11 LYS B CA 1
ATOM 3151 C C . LYS B 1 11 ? -14.453 -1.229 -16.906 1 88.31 11 LYS B C 1
ATOM 3153 O O . LYS B 1 11 ? -15.125 -2.23 -17.156 1 88.31 11 LYS B O 1
ATOM 3158 N N . ALA B 1 12 ? -13.242 -1.014 -17.297 1 85 12 ALA B N 1
ATOM 3159 C CA . ALA B 1 12 ? -12.617 -1.94 -18.234 1 85 12 ALA B CA 1
ATOM 3160 C C . ALA B 1 12 ? -12.109 -3.188 -17.516 1 85 12 ALA B C 1
ATOM 3162 O O . ALA B 1 12 ? -11.766 -4.184 -18.172 1 85 12 ALA B O 1
ATOM 3163 N N . LEU B 1 13 ? -12.07 -3.143 -16.234 1 82.19 13 LEU B N 1
ATOM 3164 C CA . LEU B 1 13 ? -11.617 -4.305 -15.469 1 82.19 13 LEU B CA 1
ATOM 3165 C C . LEU B 1 13 ? -12.656 -5.414 -15.5 1 82.19 13 LEU B C 1
ATOM 3167 O O . LEU B 1 13 ? -13.82 -5.191 -15.156 1 82.19 13 LEU B O 1
ATOM 3171 N N . PRO B 1 14 ? -12.305 -6.531 -16.109 1 69.62 14 PRO B N 1
ATOM 3172 C CA . PRO B 1 14 ? -13.25 -7.648 -16.047 1 69.62 14 PRO B CA 1
ATOM 3173 C C . PRO B 1 14 ? -13.523 -8.117 -14.625 1 69.62 14 PRO B C 1
ATOM 3175 O O . PRO B 1 14 ? -12.711 -7.875 -13.727 1 69.62 14 PRO B O 1
ATOM 3178 N N . PRO B 1 15 ? -14.891 -8.477 -14.523 1 60.5 15 PRO B N 1
ATOM 3179 C CA . PRO B 1 15 ? -15.062 -9.094 -13.203 1 60.5 15 PRO B CA 1
ATOM 3180 C C . PRO B 1 15 ? -14.023 -10.172 -12.914 1 60.5 15 PRO B C 1
ATOM 3182 O O . PRO B 1 15 ? -13.641 -10.922 -13.812 1 60.5 15 PRO B O 1
ATOM 3185 N N . TYR B 1 16 ? -13.312 -9.875 -11.93 1 56.91 16 TYR B N 1
ATOM 3186 C CA . TYR B 1 16 ? -12.297 -10.867 -11.594 1 56.91 16 TYR B CA 1
ATOM 3187 C C . TYR B 1 16 ? -12.898 -12.258 -11.469 1 56.91 16 TYR B C 1
ATOM 3189 O O . TYR B 1 16 ? -13.859 -12.461 -10.727 1 56.91 16 TYR B O 1
ATOM 3197 N N . LEU B 1 17 ? -12.859 -13.148 -12.547 1 59.41 17 LEU B N 1
ATOM 3198 C CA . LEU B 1 17 ? -13.297 -14.539 -12.5 1 59.41 17 LEU B CA 1
ATOM 3199 C C . LEU B 1 17 ? -13.234 -15.078 -11.078 1 59.41 17 LEU B C 1
ATOM 3201 O O . LEU B 1 17 ? -14.156 -15.766 -10.633 1 59.41 17 LEU B O 1
ATOM 3205 N N . PHE B 1 18 ? -12.336 -14.555 -10.312 1 61.47 18 PHE B N 1
ATOM 3206 C CA . PHE B 1 18 ? -12.117 -15.055 -8.961 1 61.47 18 PHE B CA 1
ATOM 3207 C C . PHE B 1 18 ? -13.242 -14.609 -8.031 1 61.47 18 PHE B C 1
ATOM 3209 O O . PHE B 1 18 ? -13.602 -15.328 -7.102 1 61.47 18 PHE B O 1
ATOM 3216 N N . VAL B 1 19 ? -13.836 -13.492 -8.492 1 61.19 19 VAL B N 1
ATOM 3217 C CA . VAL B 1 19 ? -14.891 -12.969 -7.621 1 61.19 19 VAL B CA 1
ATOM 3218 C C . VAL B 1 19 ? -16.125 -13.867 -7.711 1 61.19 19 VAL B C 1
ATOM 3220 O O . VAL B 1 19 ? -16.734 -14.18 -6.695 1 61.19 19 VAL B O 1
ATOM 3223 N N . ARG B 1 20 ? -16.469 -14.352 -8.898 1 66.94 20 ARG B N 1
ATOM 3224 C CA . ARG B 1 20 ? -17.641 -15.211 -9.086 1 66.94 20 ARG B CA 1
ATOM 3225 C C . ARG B 1 20 ? -17.438 -16.562 -8.398 1 66.94 20 ARG B C 1
ATOM 3227 O O . ARG B 1 20 ? -18.375 -17.078 -7.773 1 66.94 20 ARG B O 1
ATOM 3234 N N . LEU B 1 21 ? -16.219 -17.094 -8.492 1 72.94 21 LEU B N 1
ATOM 3235 C CA . LEU B 1 21 ? -15.922 -18.375 -7.871 1 72.94 21 LEU B CA 1
ATOM 3236 C C . LEU B 1 21 ? -15.961 -18.266 -6.352 1 72.94 21 LEU B C 1
ATOM 3238 O O . LEU B 1 21 ? -16.438 -19.172 -5.668 1 72.94 21 LEU B O 1
ATOM 3242 N N . GLU B 1 22 ? -15.461 -17.109 -5.918 1 71.19 22 GLU B N 1
ATOM 3243 C CA . GLU B 1 22 ? -15.477 -16.875 -4.48 1 71.19 22 GLU B CA 1
ATOM 3244 C C . GLU B 1 22 ? -16.906 -16.75 -3.953 1 71.19 22 GLU B C 1
ATOM 3246 O O . GLU B 1 22 ? -17.219 -17.25 -2.869 1 71.19 22 GLU B O 1
ATOM 3251 N N . GLU B 1 23 ? -17.75 -16.141 -4.762 1 72.56 23 GLU B N 1
ATOM 3252 C CA . GLU B 1 23 ? -19.156 -15.984 -4.379 1 72.56 23 GLU B CA 1
ATOM 3253 C C . GLU B 1 23 ? -19.859 -17.328 -4.355 1 72.56 23 GLU B C 1
ATOM 3255 O O . GLU B 1 23 ? -20.625 -17.625 -3.43 1 72.56 23 GLU B O 1
ATOM 3260 N N . LEU B 1 24 ? -19.594 -18.062 -5.34 1 78.62 24 LEU B N 1
ATOM 3261 C CA . LEU B 1 24 ? -20.219 -19.375 -5.414 1 78.62 24 LEU B CA 1
ATOM 3262 C C . LEU B 1 24 ? -19.734 -20.281 -4.285 1 78.62 24 LEU B C 1
ATOM 3264 O O . LEU B 1 24 ? -20.531 -21 -3.682 1 78.62 24 LEU B O 1
ATOM 3268 N N . ALA B 1 25 ? -18.5 -20.188 -3.982 1 82.5 25 ALA B N 1
ATOM 3269 C CA . ALA B 1 25 ? -17.938 -20.969 -2.885 1 82.5 25 ALA B CA 1
ATOM 3270 C C . ALA B 1 25 ? -18.531 -20.531 -1.544 1 82.5 25 ALA B C 1
ATOM 3272 O O . ALA B 1 25 ? -18.781 -21.359 -0.673 1 82.5 25 ALA B O 1
ATOM 3273 N N . ALA B 1 26 ? -18.734 -19.281 -1.413 1 78.38 26 ALA B N 1
ATOM 3274 C CA . ALA B 1 26 ? -19.297 -18.75 -0.181 1 78.38 26 ALA B CA 1
ATOM 3275 C C . ALA B 1 26 ? -20.719 -19.266 0.04 1 78.38 26 ALA B C 1
ATOM 3277 O O . ALA B 1 26 ? -21.094 -19.578 1.169 1 78.38 26 ALA B O 1
ATOM 3278 N N . VAL B 1 27 ? -21.453 -19.328 -1.016 1 84.19 27 VAL B N 1
ATOM 3279 C CA . VAL B 1 27 ? -22.828 -19.844 -0.948 1 84.19 27 VAL B CA 1
ATOM 3280 C C . VAL B 1 27 ? -22.797 -21.312 -0.5 1 84.19 27 VAL B C 1
ATOM 3282 O O . VAL B 1 27 ? -23.562 -21.703 0.38 1 84.19 27 VAL B O 1
ATOM 3285 N N . LYS B 1 28 ? -21.922 -22.031 -1.035 1 89.12 28 LYS B N 1
ATOM 3286 C CA . LYS B 1 28 ? -21.828 -23.453 -0.702 1 89.12 28 LYS B CA 1
ATOM 3287 C C . LYS B 1 28 ? -21.375 -23.641 0.739 1 89.12 28 LYS B C 1
ATOM 3289 O O . LYS B 1 28 ? -21.859 -24.531 1.438 1 89.12 28 LYS B O 1
ATOM 3294 N N . ARG B 1 29 ? -20.438 -22.828 1.109 1 87.69 29 ARG B N 1
ATOM 3295 C CA . ARG B 1 29 ? -20 -22.859 2.498 1 87.69 29 ARG B CA 1
ATOM 3296 C C . ARG B 1 29 ? -21.156 -22.578 3.449 1 87.69 29 ARG B C 1
ATOM 3298 O O . ARG B 1 29 ? -21.266 -23.188 4.508 1 87.69 29 ARG B O 1
ATOM 3305 N N . LYS B 1 30 ? -21.969 -21.641 3.16 1 84.81 30 LYS B N 1
ATOM 3306 C CA . LYS B 1 30 ? -23.125 -21.25 3.98 1 84.81 30 LYS B CA 1
ATOM 3307 C C . LYS B 1 30 ? -24.141 -22.391 4.062 1 84.81 30 LYS B C 1
ATOM 3309 O O . LYS B 1 30 ? -24.828 -22.531 5.074 1 84.81 30 LYS B O 1
ATOM 3314 N N . GLU B 1 31 ? -24.156 -23.125 3.031 1 90.88 31 GLU B N 1
ATOM 3315 C CA . GLU B 1 31 ? -25.062 -24.281 2.977 1 90.88 31 GLU B CA 1
ATOM 3316 C C . GLU B 1 31 ? -24.484 -25.469 3.734 1 90.88 31 GLU B C 1
ATOM 3318 O O . GLU B 1 31 ? -25.109 -26.531 3.785 1 90.88 31 GLU B O 1
ATOM 3323 N N . GLY B 1 32 ? -23.266 -25.328 4.246 1 91.19 32 GLY B N 1
ATOM 3324 C CA . GLY B 1 32 ? -22.703 -26.344 5.125 1 91.19 32 GLY B CA 1
ATOM 3325 C C . GLY B 1 32 ? -21.75 -27.281 4.418 1 91.19 32 GLY B C 1
ATOM 3326 O O . GLY B 1 32 ? -21.25 -28.234 5.016 1 91.19 32 GLY B O 1
ATOM 3327 N N . MET B 1 33 ? -21.484 -27.016 3.229 1 93.44 33 MET B N 1
ATOM 3328 C CA . MET B 1 33 ? -20.562 -27.875 2.486 1 93.44 33 MET B CA 1
ATOM 3329 C C . MET B 1 33 ? -19.125 -27.656 2.947 1 93.44 33 MET B C 1
ATOM 3331 O O . MET B 1 33 ? -18.703 -26.516 3.152 1 93.44 33 MET B O 1
ATOM 3335 N N . ASP B 1 34 ? -18.453 -28.766 3.154 1 95.19 34 ASP B N 1
ATOM 3336 C CA . ASP B 1 34 ? -17.031 -28.703 3.463 1 95.19 34 ASP B CA 1
ATOM 3337 C C . ASP B 1 34 ? -16.203 -28.422 2.207 1 95.19 34 ASP B C 1
ATOM 3339 O O . ASP B 1 34 ? -16.047 -29.281 1.353 1 95.19 34 ASP B O 1
ATOM 3343 N N . MET B 1 35 ? -15.711 -27.234 2.162 1 94.62 35 MET B N 1
ATOM 3344 C CA . MET B 1 35 ? -14.984 -26.812 0.967 1 94.62 35 MET B CA 1
ATOM 3345 C C . MET B 1 35 ? -13.484 -27.031 1.146 1 94.62 35 MET B C 1
ATOM 3347 O O . MET B 1 35 ? -12.938 -26.734 2.213 1 94.62 35 MET B O 1
ATOM 3351 N N . ILE B 1 36 ? -12.805 -27.609 0.194 1 95.62 36 ILE B N 1
ATOM 3352 C CA . ILE B 1 36 ? -11.352 -27.703 0.098 1 95.62 36 ILE B CA 1
ATOM 3353 C C . ILE B 1 36 ? -10.844 -26.734 -0.974 1 95.62 36 ILE B C 1
ATOM 3355 O O . ILE B 1 36 ? -11.172 -26.891 -2.152 1 95.62 36 ILE B O 1
ATOM 3359 N N . ASP B 1 37 ? -10.008 -25.797 -0.588 1 93 37 ASP B N 1
ATOM 3360 C CA . ASP B 1 37 ? -9.695 -24.641 -1.435 1 93 37 ASP B CA 1
ATOM 3361 C C . ASP B 1 37 ? -8.297 -24.781 -2.043 1 93 37 ASP B C 1
ATOM 3363 O O . ASP B 1 37 ? -7.297 -24.562 -1.362 1 93 37 ASP B O 1
ATOM 3367 N N . PHE B 1 38 ? -8.258 -25.062 -3.305 1 94.81 38 PHE B N 1
ATOM 3368 C CA . PHE B 1 38 ? -7 -25.094 -4.043 1 94.81 38 PHE B CA 1
ATOM 3369 C C . PHE B 1 38 ? -6.828 -23.844 -4.887 1 94.81 38 PHE B C 1
ATOM 3371 O O . PHE B 1 38 ? -5.973 -23.797 -5.77 1 94.81 38 PHE B O 1
ATOM 3378 N N . GLY B 1 39 ? -7.656 -22.844 -4.664 1 88.81 39 GLY B N 1
ATOM 3379 C CA . GLY B 1 39 ? -7.715 -21.719 -5.586 1 88.81 39 GLY B CA 1
ATOM 3380 C C . GLY B 1 39 ? -6.816 -20.562 -5.18 1 88.81 39 GLY B C 1
ATOM 3381 O O . GLY B 1 39 ? -6.457 -19.719 -6.012 1 88.81 39 GLY B O 1
ATOM 3382 N N . ILE B 1 40 ? -6.438 -20.406 -3.959 1 78.38 40 ILE B N 1
ATOM 3383 C CA . ILE B 1 40 ? -5.715 -19.219 -3.525 1 78.38 40 ILE B CA 1
ATOM 3384 C C . ILE B 1 40 ? -4.238 -19.562 -3.316 1 78.38 40 ILE B C 1
ATOM 3386 O O . ILE B 1 40 ? -3.912 -20.547 -2.641 1 78.38 40 ILE B O 1
ATOM 3390 N N . GLY B 1 41 ? -3.387 -18.812 -3.93 1 83 41 GLY B N 1
ATOM 3391 C CA . GLY B 1 41 ? -1.949 -19 -3.812 1 83 41 GLY B CA 1
ATOM 3392 C C . GLY B 1 41 ? -1.372 -18.406 -2.541 1 83 41 GLY B C 1
ATOM 3393 O O . GLY B 1 41 ? -0.381 -17.672 -2.584 1 83 41 GLY B O 1
ATOM 3394 N N . ASP B 1 42 ? -1.961 -18.688 -1.414 1 87.44 42 ASP B N 1
ATOM 3395 C CA . ASP B 1 42 ? -1.511 -18.234 -0.102 1 87.44 42 ASP B CA 1
ATOM 3396 C C . ASP B 1 42 ? -0.961 -19.391 0.723 1 87.44 42 ASP B C 1
ATOM 3398 O O . ASP B 1 42 ? -1.683 -20.344 1.017 1 87.44 42 ASP B O 1
ATOM 3402 N N . PRO B 1 43 ? 0.306 -19.266 1.104 1 93.06 43 PRO B N 1
ATOM 3403 C CA . PRO B 1 43 ? 0.831 -20.297 2.002 1 93.06 43 PRO B CA 1
ATOM 3404 C C . PRO B 1 43 ? -0.035 -20.5 3.242 1 93.06 43 PRO B C 1
ATOM 3406 O O . PRO B 1 43 ? -0.534 -19.516 3.814 1 93.06 43 PRO B O 1
ATOM 3409 N N . ASP B 1 44 ? -0.253 -21.75 3.609 1 95 44 ASP B N 1
ATOM 3410 C CA . ASP B 1 44 ? -1.101 -22.047 4.762 1 95 44 ASP B CA 1
ATOM 3411 C C . ASP B 1 44 ? -0.265 -22.219 6.027 1 95 44 ASP B C 1
ATOM 3413 O O . ASP B 1 44 ? -0.795 -22.172 7.137 1 95 44 ASP B O 1
ATOM 3417 N N . LEU B 1 45 ? 1.018 -22.484 5.871 1 96.44 45 LEU B N 1
ATOM 3418 C CA . LEU B 1 45 ? 1.902 -22.703 7.008 1 96.44 45 LEU B CA 1
ATOM 3419 C C . LEU B 1 45 ? 2.23 -21.391 7.711 1 96.44 45 LEU B C 1
ATOM 3421 O O . LEU B 1 45 ? 2.234 -20.328 7.082 1 96.44 45 LEU B O 1
ATOM 3425 N N . PRO B 1 46 ? 2.471 -21.469 8.984 1 97 46 PRO B N 1
ATOM 3426 C CA . PRO B 1 46 ? 2.758 -20.219 9.719 1 97 46 PRO B CA 1
ATOM 3427 C C . PRO B 1 46 ? 4.129 -19.641 9.375 1 97 46 PRO B C 1
ATOM 3429 O O . PRO B 1 46 ? 5.039 -20.375 9 1 97 46 PRO B O 1
ATOM 3432 N N . THR B 1 47 ? 4.234 -18.359 9.516 1 98 47 THR B N 1
ATOM 3433 C CA . THR B 1 47 ? 5.543 -17.703 9.492 1 98 47 THR B CA 1
ATOM 3434 C C . THR B 1 47 ? 6.434 -18.266 10.602 1 98 47 THR B C 1
ATOM 3436 O O . THR B 1 47 ? 5.984 -18.438 11.734 1 98 47 THR B O 1
ATOM 3439 N N . PRO B 1 48 ? 7.691 -18.578 10.281 1 97.38 48 PRO B N 1
ATOM 3440 C CA . PRO B 1 48 ? 8.586 -19.062 11.336 1 97.38 48 PRO B CA 1
ATOM 3441 C C . PRO B 1 48 ? 8.555 -18.172 12.586 1 97.38 48 PRO B C 1
ATOM 3443 O O . PRO B 1 48 ? 8.617 -16.953 12.477 1 97.38 48 PRO B O 1
ATOM 3446 N N . GLU B 1 49 ? 8.516 -18.812 13.734 1 97.19 49 GLU B N 1
ATOM 3447 C CA . GLU B 1 49 ? 8.289 -18.156 15.016 1 97.19 49 GLU B CA 1
ATOM 3448 C C . GLU B 1 49 ? 9.336 -17.078 15.281 1 97.19 49 GLU B C 1
ATOM 3450 O O . GLU B 1 49 ? 9.023 -16.016 15.828 1 97.19 49 GLU B O 1
ATOM 3455 N N . LYS B 1 50 ? 10.555 -17.344 14.945 1 97.44 50 LYS B N 1
ATOM 3456 C CA . LYS B 1 50 ? 11.648 -16.391 15.18 1 97.44 50 LYS B CA 1
ATOM 3457 C C . LYS B 1 50 ? 11.383 -15.062 14.484 1 97.44 50 LYS B C 1
ATOM 3459 O O . LYS B 1 50 ? 11.711 -14 15.023 1 97.44 50 LYS B O 1
ATOM 3464 N N . ILE B 1 51 ? 10.836 -15.109 13.305 1 98.38 51 ILE B N 1
ATOM 3465 C CA . ILE B 1 51 ? 10.516 -13.922 12.523 1 98.38 51 ILE B CA 1
ATOM 3466 C C . ILE B 1 51 ? 9.406 -13.133 13.211 1 98.38 51 ILE B C 1
ATOM 3468 O O . ILE B 1 51 ? 9.516 -11.914 13.391 1 98.38 51 ILE B O 1
ATOM 3472 N N . VAL B 1 52 ? 8.328 -13.812 13.672 1 98.62 52 VAL B N 1
ATOM 3473 C CA . VAL B 1 52 ? 7.184 -13.188 14.328 1 98.62 52 VAL B CA 1
ATOM 3474 C C . VAL B 1 52 ? 7.637 -12.523 15.633 1 98.62 52 VAL B C 1
ATOM 3476 O O . VAL B 1 52 ? 7.254 -11.391 15.93 1 98.62 52 VAL B O 1
ATOM 3479 N N . LYS B 1 53 ? 8.469 -13.195 16.391 1 98.62 53 LYS B N 1
ATOM 3480 C CA . LYS B 1 53 ? 8.969 -12.68 17.656 1 98.62 53 LYS B CA 1
ATOM 3481 C C . LYS B 1 53 ? 9.766 -11.398 17.469 1 98.62 53 LYS B C 1
ATOM 3483 O O . LYS B 1 53 ? 9.633 -10.453 18.234 1 98.62 53 LYS B O 1
ATOM 3488 N N . THR B 1 54 ? 10.602 -11.406 16.453 1 98.69 54 THR B N 1
ATOM 3489 C CA . THR B 1 54 ? 11.375 -10.211 16.156 1 98.69 54 THR B CA 1
ATOM 3490 C C . THR B 1 54 ? 10.453 -9.031 15.844 1 98.69 54 THR B C 1
ATOM 3492 O O . THR B 1 54 ? 10.695 -7.914 16.297 1 98.69 54 THR B O 1
ATOM 3495 N N . MET B 1 55 ? 9.445 -9.258 15.086 1 98.69 55 MET B N 1
ATOM 3496 C CA . MET B 1 55 ? 8.484 -8.203 14.766 1 98.69 55 MET B CA 1
ATOM 3497 C C . MET B 1 55 ? 7.816 -7.668 16.031 1 98.69 55 MET B C 1
ATOM 3499 O O . MET B 1 55 ? 7.656 -6.457 16.188 1 98.69 55 MET B O 1
ATOM 3503 N N . GLN B 1 56 ? 7.375 -8.617 16.906 1 98.69 56 GLN B N 1
ATOM 3504 C CA . GLN B 1 56 ? 6.703 -8.25 18.141 1 98.69 56 GLN B CA 1
ATOM 3505 C C . GLN B 1 56 ? 7.586 -7.352 19 1 98.69 56 GLN B C 1
ATOM 3507 O O . GLN B 1 56 ? 7.125 -6.324 19.5 1 98.69 56 GLN B O 1
ATOM 3512 N N . ILE B 1 57 ? 8.844 -7.703 19.109 1 98.62 57 ILE B N 1
ATOM 3513 C CA . ILE B 1 57 ? 9.797 -6.926 19.891 1 98.62 57 ILE B CA 1
ATOM 3514 C C . ILE B 1 57 ? 10 -5.555 19.25 1 98.62 57 ILE B C 1
ATOM 3516 O O . ILE B 1 57 ? 9.953 -4.527 19.922 1 98.62 57 ILE B O 1
ATOM 3520 N N . ALA B 1 58 ? 10.148 -5.508 17.938 1 98.69 58 ALA B N 1
ATOM 3521 C CA . ALA B 1 58 ? 10.391 -4.266 17.203 1 98.69 58 ALA B CA 1
ATOM 3522 C C . ALA B 1 58 ? 9.188 -3.334 17.297 1 98.69 58 ALA B C 1
ATOM 3524 O O . ALA B 1 58 ? 9.344 -2.111 17.328 1 98.69 58 ALA B O 1
ATOM 3525 N N . ALA B 1 59 ? 7.996 -3.891 17.344 1 98.38 59 ALA B N 1
ATOM 3526 C CA . ALA B 1 59 ? 6.77 -3.098 17.344 1 98.38 59 ALA B CA 1
ATOM 3527 C C . ALA B 1 59 ? 6.621 -2.307 18.641 1 98.38 59 ALA B C 1
ATOM 3529 O O . ALA B 1 59 ? 5.906 -1.302 18.688 1 98.38 59 ALA B O 1
ATOM 3530 N N . ALA B 1 60 ? 7.25 -2.738 19.672 1 97.69 60 ALA B N 1
ATOM 3531 C CA . ALA B 1 60 ? 7.133 -2.09 20.984 1 97.69 60 ALA B CA 1
ATOM 3532 C C . ALA B 1 60 ? 8.078 -0.896 21.078 1 97.69 60 ALA B C 1
ATOM 3534 O O . ALA B 1 60 ? 7.992 -0.107 22.031 1 97.69 60 ALA B O 1
ATOM 3535 N N . VAL B 1 61 ? 8.992 -0.729 20.141 1 98.06 61 VAL B N 1
ATOM 3536 C CA . VAL B 1 61 ? 9.945 0.375 20.109 1 98.06 61 VAL B CA 1
ATOM 3537 C C . VAL B 1 61 ? 9.32 1.58 19.406 1 98.06 61 VAL B C 1
ATOM 3539 O O . VAL B 1 61 ? 8.961 1.504 18.234 1 98.06 61 VAL B O 1
ATOM 3542 N N . ASN B 1 62 ? 9.211 2.734 20.047 1 96.88 62 ASN B N 1
ATOM 3543 C CA . ASN B 1 62 ? 8.539 3.928 19.547 1 96.88 62 ASN B CA 1
ATOM 3544 C C . ASN B 1 62 ? 9.109 4.363 18.203 1 96.88 62 ASN B C 1
ATOM 3546 O O . ASN B 1 62 ? 8.352 4.715 17.281 1 96.88 62 ASN B O 1
ATOM 3550 N N . ASP B 1 63 ? 10.375 4.301 18 1 95.69 63 ASP B N 1
ATOM 3551 C CA . ASP B 1 63 ? 11.016 4.746 16.766 1 95.69 63 ASP B CA 1
ATOM 3552 C C . ASP B 1 63 ? 10.578 3.885 15.586 1 95.69 63 ASP B C 1
ATOM 3554 O O . ASP B 1 63 ? 10.648 4.32 14.438 1 95.69 63 ASP B O 1
ATOM 3558 N N . ASN B 1 64 ? 10.148 2.652 15.859 1 97.56 64 ASN B N 1
ATOM 3559 C CA . ASN B 1 64 ? 9.68 1.75 14.812 1 97.56 64 ASN B CA 1
ATOM 3560 C C . ASN B 1 64 ? 8.203 1.958 14.516 1 97.56 64 ASN B C 1
ATOM 3562 O O . ASN B 1 64 ? 7.637 1.281 13.648 1 97.56 64 ASN B O 1
ATOM 3566 N N . GLN B 1 65 ? 7.543 2.867 15.234 1 97.38 65 GLN B N 1
ATOM 3567 C CA . GLN B 1 65 ? 6.113 3.113 15.062 1 97.38 65 GLN B CA 1
ATOM 3568 C C . GLN B 1 65 ? 5.867 4.328 14.172 1 97.38 65 GLN B C 1
ATOM 3570 O O . GLN B 1 65 ? 4.727 4.766 14.016 1 97.38 65 GLN B O 1
ATOM 3575 N N . LYS B 1 66 ? 6.918 4.879 13.547 1 94.38 66 LYS B N 1
ATOM 3576 C CA . LYS B 1 66 ? 6.875 6.086 12.727 1 94.38 66 LYS B CA 1
ATOM 3577 C C . LYS B 1 66 ? 6.93 5.746 11.242 1 94.38 66 LYS B C 1
ATOM 3579 O O . LYS B 1 66 ? 6.992 4.574 10.875 1 94.38 66 LYS B O 1
ATOM 3584 N N . TYR B 1 67 ? 6.832 6.766 10.422 1 90.94 67 TYR B N 1
ATOM 3585 C CA . TYR B 1 67 ? 6.934 6.566 8.984 1 90.94 67 TYR B CA 1
ATOM 3586 C C . TYR B 1 67 ? 8.273 5.949 8.609 1 90.94 67 TYR B C 1
ATOM 3588 O O . TYR B 1 67 ? 9.305 6.305 9.18 1 90.94 67 TYR B O 1
ATOM 3596 N N . SER B 1 68 ? 8.219 5.02 7.695 1 90.31 68 SER B N 1
ATOM 3597 C CA . SER B 1 68 ? 9.422 4.633 6.961 1 90.31 68 SER B CA 1
ATOM 3598 C C . SER B 1 68 ? 9.609 5.5 5.719 1 90.31 68 SER B C 1
ATOM 3600 O O . SER B 1 68 ? 8.703 6.238 5.328 1 90.31 68 SER B O 1
ATOM 3602 N N . SER B 1 69 ? 10.781 5.508 5.188 1 82.44 69 SER B N 1
ATOM 3603 C CA . SER B 1 69 ? 10.961 6.16 3.896 1 82.44 69 SER B CA 1
ATOM 3604 C C . SER B 1 69 ? 10.336 5.34 2.771 1 82.44 69 SER B C 1
ATOM 3606 O O . SER B 1 69 ? 10.055 4.152 2.947 1 82.44 69 SER B O 1
ATOM 3608 N N . SER B 1 70 ? 10.117 5.961 1.626 1 82.5 70 SER B N 1
ATOM 3609 C CA . SER B 1 70 ? 9.562 5.27 0.462 1 82.5 70 SER B CA 1
ATOM 3610 C C . SER B 1 70 ? 10.531 4.215 -0.063 1 82.5 70 SER B C 1
ATOM 3612 O O . SER B 1 70 ? 10.117 3.24 -0.692 1 82.5 70 SER B O 1
ATOM 3614 N N . GLN B 1 71 ? 11.766 4.359 0.193 1 91.06 71 GLN B N 1
ATOM 3615 C CA . GLN B 1 71 ? 12.773 3.395 -0.237 1 91.06 71 GLN B CA 1
ATOM 3616 C C . GLN B 1 71 ? 12.875 2.236 0.751 1 91.06 71 GLN B C 1
ATOM 3618 O O . GLN B 1 71 ? 13.414 1.178 0.42 1 91.06 71 GLN B O 1
ATOM 3623 N N . GLY B 1 72 ? 12.359 2.428 1.941 1 95.19 72 GLY B N 1
ATOM 3624 C CA . GLY B 1 72 ? 12.5 1.443 3.002 1 95.19 72 GLY B CA 1
ATOM 3625 C C . GLY B 1 72 ? 13.711 1.69 3.887 1 95.19 72 GLY B C 1
ATOM 3626 O O . GLY B 1 72 ? 14.578 2.492 3.545 1 95.19 72 GLY B O 1
ATOM 3627 N N . GLU B 1 73 ? 13.758 1.046 5.004 1 97.31 73 GLU B N 1
ATOM 3628 C CA . GLU B 1 73 ? 14.82 1.224 5.98 1 97.31 73 GLU B CA 1
ATOM 3629 C C . GLU B 1 73 ? 16.156 0.738 5.434 1 97.31 73 GLU B C 1
ATOM 3631 O O . GLU B 1 73 ? 16.219 -0.287 4.75 1 97.31 73 GLU B O 1
ATOM 3636 N N . LYS B 1 74 ? 17.25 1.424 5.734 1 96.56 74 LYS B N 1
ATOM 3637 C CA . LYS B 1 74 ? 18.578 1.135 5.207 1 96.56 74 LYS B CA 1
ATOM 3638 C C . LYS B 1 74 ? 19.047 -0.257 5.625 1 96.56 74 LYS B C 1
ATOM 3640 O O . LYS B 1 74 ? 19.641 -0.981 4.828 1 96.56 74 LYS B O 1
ATOM 3645 N N . ASP B 1 75 ? 18.797 -0.615 6.855 1 98.12 75 ASP B N 1
ATOM 3646 C CA . ASP B 1 75 ? 19.281 -1.901 7.348 1 98.12 75 ASP B CA 1
ATOM 3647 C C . ASP B 1 75 ? 18.609 -3.059 6.609 1 98.12 75 ASP B C 1
ATOM 3649 O O . ASP B 1 75 ? 19.25 -4.07 6.324 1 98.12 75 ASP B O 1
ATOM 3653 N N . LEU B 1 76 ? 17.312 -2.951 6.25 1 98.69 76 LEU B N 1
ATOM 3654 C CA . LEU B 1 76 ? 16.688 -4.004 5.457 1 98.69 76 LEU B CA 1
ATOM 3655 C C . LEU B 1 76 ? 17.25 -4.023 4.039 1 98.69 76 LEU B C 1
ATOM 3657 O O . LEU B 1 76 ? 17.469 -5.09 3.469 1 98.69 76 LEU B O 1
ATOM 3661 N N . ARG B 1 77 ? 17.469 -2.85 3.428 1 98.69 77 ARG B N 1
ATOM 3662 C CA . ARG B 1 77 ? 18.062 -2.803 2.096 1 98.69 77 ARG B CA 1
ATOM 3663 C C . ARG B 1 77 ? 19.422 -3.467 2.084 1 98.69 77 ARG B C 1
ATOM 3665 O O . ARG B 1 77 ? 19.766 -4.191 1.146 1 98.69 77 ARG B O 1
ATOM 3672 N N . ILE B 1 78 ? 20.188 -3.221 3.139 1 98.62 78 ILE B N 1
ATOM 3673 C CA . ILE B 1 78 ? 21.5 -3.852 3.277 1 98.62 78 ILE B CA 1
ATOM 3674 C C . ILE B 1 78 ? 21.328 -5.367 3.396 1 98.62 78 ILE B C 1
ATOM 3676 O O . ILE B 1 78 ? 22.062 -6.129 2.773 1 98.62 78 ILE B O 1
ATOM 3680 N N . ALA B 1 79 ? 20.359 -5.812 4.188 1 98.5 79 ALA B N 1
ATOM 3681 C CA . ALA B 1 79 ? 20.109 -7.242 4.344 1 98.5 79 ALA B CA 1
ATOM 3682 C C . ALA B 1 79 ? 19.75 -7.887 3.01 1 98.5 79 ALA B C 1
ATOM 3684 O O . ALA B 1 79 ? 20.188 -8.992 2.705 1 98.5 79 ALA B O 1
ATOM 3685 N N . VAL B 1 80 ? 18.969 -7.211 2.203 1 98.62 80 VAL B N 1
ATOM 3686 C CA . VAL B 1 80 ? 18.594 -7.707 0.881 1 98.62 80 VAL B CA 1
ATOM 3687 C C . VAL B 1 80 ? 19.844 -7.824 0.007 1 98.62 80 VAL B C 1
ATOM 3689 O O . VAL B 1 80 ? 20.047 -8.844 -0.657 1 98.62 80 VAL B O 1
ATOM 3692 N N . ALA B 1 81 ? 20.625 -6.777 0.012 1 98.44 81 ALA B N 1
ATOM 3693 C CA . ALA B 1 81 ? 21.859 -6.789 -0.775 1 98.44 81 ALA B CA 1
ATOM 3694 C C . ALA B 1 81 ? 22.766 -7.953 -0.375 1 98.44 81 ALA B C 1
ATOM 3696 O O . ALA B 1 81 ? 23.297 -8.656 -1.235 1 98.44 81 ALA B O 1
ATOM 3697 N N . LYS B 1 82 ? 22.922 -8.141 0.903 1 97.69 82 LYS B N 1
ATOM 3698 C CA . LYS B 1 82 ? 23.734 -9.25 1.403 1 97.69 82 LYS B CA 1
ATOM 3699 C C . LYS B 1 82 ? 23.172 -10.594 0.949 1 97.69 82 LYS B C 1
ATOM 3701 O O . LYS B 1 82 ? 23.922 -11.508 0.609 1 97.69 82 LYS B O 1
ATOM 3706 N N . TRP B 1 83 ? 21.922 -10.758 0.994 1 96.88 83 TRP B N 1
ATOM 3707 C CA . TRP B 1 83 ? 21.281 -12.008 0.574 1 96.88 83 TRP B CA 1
ATOM 3708 C C . TRP B 1 83 ? 21.531 -12.273 -0.907 1 96.88 83 TRP B C 1
ATOM 3710 O O . TRP B 1 83 ? 21.797 -13.406 -1.308 1 96.88 83 TRP B O 1
ATOM 3720 N N . TYR B 1 84 ? 21.453 -11.227 -1.768 1 97.69 84 TYR B N 1
ATOM 3721 C CA . TYR B 1 84 ? 21.734 -11.383 -3.191 1 97.69 84 TYR B CA 1
ATOM 3722 C C . TYR B 1 84 ? 23.156 -11.859 -3.426 1 97.69 84 TYR B C 1
ATOM 3724 O O . TYR B 1 84 ? 23.406 -12.664 -4.328 1 97.69 84 TYR B O 1
ATOM 3732 N N . LYS B 1 85 ? 24.031 -11.32 -2.635 1 96.88 85 LYS B N 1
ATOM 3733 C CA . LYS B 1 85 ? 25.422 -11.773 -2.729 1 96.88 85 LYS B CA 1
ATOM 3734 C C . LYS B 1 85 ? 25.547 -13.25 -2.359 1 96.88 85 LYS B C 1
ATOM 3736 O O . LYS B 1 85 ? 26.188 -14.016 -3.076 1 96.88 85 LYS B O 1
ATOM 3741 N N . LYS B 1 86 ? 24.938 -13.617 -1.3 1 95.31 86 LYS B N 1
ATOM 3742 C CA . LYS B 1 86 ? 25.016 -14.984 -0.794 1 95.31 86 LYS B CA 1
ATOM 3743 C C . LYS B 1 86 ? 24.312 -15.961 -1.74 1 95.31 86 LYS B C 1
ATOM 3745 O O . LYS B 1 86 ? 24.844 -17.031 -2.02 1 95.31 86 LYS B O 1
ATOM 3750 N N . ARG B 1 87 ? 23.172 -15.609 -2.215 1 96.31 87 ARG B N 1
ATOM 3751 C CA . ARG B 1 87 ? 22.281 -16.516 -2.926 1 96.31 87 ARG B CA 1
ATOM 3752 C C . ARG B 1 87 ? 22.625 -16.578 -4.41 1 96.31 87 ARG B C 1
ATOM 3754 O O . ARG B 1 87 ? 22.547 -17.641 -5.027 1 96.31 87 ARG B O 1
ATOM 3761 N N . PHE B 1 88 ? 23 -15.367 -4.984 1 96.5 88 PHE B N 1
ATOM 3762 C CA . PHE B 1 88 ? 23.141 -15.297 -6.434 1 96.5 88 PHE B CA 1
ATOM 3763 C C . PHE B 1 88 ? 24.562 -14.867 -6.824 1 96.5 88 PHE B C 1
ATOM 3765 O O . PHE B 1 88 ? 24.906 -14.859 -8.008 1 96.5 88 PHE B O 1
ATOM 3772 N N . GLY B 1 89 ? 25.375 -14.445 -5.832 1 96.12 89 GLY B N 1
ATOM 3773 C CA . GLY B 1 89 ? 26.734 -13.984 -6.117 1 96.12 89 GLY B CA 1
ATOM 3774 C C . GLY B 1 89 ? 26.766 -12.602 -6.758 1 96.12 89 GLY B C 1
ATOM 3775 O O . GLY B 1 89 ? 27.672 -12.297 -7.531 1 96.12 89 GLY B O 1
ATOM 3776 N N . ILE B 1 90 ? 25.797 -11.828 -6.484 1 97.12 90 ILE B N 1
ATOM 3777 C CA . ILE B 1 90 ? 25.672 -10.523 -7.121 1 97.12 90 ILE B CA 1
ATOM 3778 C C . ILE B 1 90 ? 25.875 -9.422 -6.082 1 97.12 90 ILE B C 1
ATOM 3780 O O . ILE B 1 90 ? 25.281 -9.461 -5 1 97.12 90 ILE B O 1
ATOM 3784 N N . ASP B 1 91 ? 26.703 -8.469 -6.41 1 97.75 91 ASP B N 1
ATOM 3785 C CA . ASP B 1 91 ? 26.828 -7.27 -5.586 1 97.75 91 ASP B CA 1
ATOM 3786 C C . ASP B 1 91 ? 25.812 -6.203 -5.984 1 97.75 91 ASP B C 1
ATOM 3788 O O . ASP B 1 91 ? 25.734 -5.824 -7.152 1 97.75 91 ASP B O 1
ATOM 3792 N N . VAL B 1 92 ? 25.047 -5.836 -5.039 1 97.19 92 VAL B N 1
ATOM 3793 C CA . VAL B 1 92 ? 24.031 -4.809 -5.258 1 97.19 92 VAL B CA 1
ATOM 3794 C C . VAL B 1 92 ? 24.25 -3.654 -4.285 1 97.19 92 VAL B C 1
ATOM 3796 O O . VAL B 1 92 ? 24.562 -3.871 -3.115 1 97.19 92 VAL B O 1
ATOM 3799 N N . ASP B 1 93 ? 24.188 -2.404 -4.805 1 98.5 93 ASP B N 1
ATOM 3800 C CA . ASP B 1 93 ? 24.234 -1.22 -3.953 1 98.5 93 ASP B CA 1
ATOM 3801 C C . ASP B 1 93 ? 22.922 -1.014 -3.221 1 98.5 93 ASP B C 1
ATOM 3803 O O . ASP B 1 93 ? 21.906 -0.671 -3.838 1 98.5 93 ASP B O 1
ATOM 3807 N N . PRO B 1 94 ? 22.906 -1.169 -1.917 1 98.38 94 PRO B N 1
ATOM 3808 C CA . PRO B 1 94 ? 21.641 -1.058 -1.185 1 98.38 94 PRO B CA 1
ATOM 3809 C C . PRO B 1 94 ? 21 0.326 -1.309 1 98.38 94 PRO B C 1
ATOM 3811 O O . PRO B 1 94 ? 19.781 0.469 -1.157 1 98.38 94 PRO B O 1
ATOM 3814 N N . ASP B 1 95 ? 21.734 1.404 -1.599 1 96.56 95 ASP B N 1
ATOM 3815 C CA . ASP B 1 95 ? 21.219 2.77 -1.643 1 96.56 95 ASP B CA 1
ATOM 3816 C C . ASP B 1 95 ? 20.656 3.098 -3.02 1 96.56 95 ASP B C 1
ATOM 3818 O O . ASP B 1 95 ? 19.734 3.908 -3.137 1 96.56 95 ASP B O 1
ATOM 3822 N N . LYS B 1 96 ? 21.172 2.402 -4.039 1 97.44 96 LYS B N 1
ATOM 3823 C CA . LYS B 1 96 ? 20.812 2.811 -5.391 1 97.44 96 LYS B CA 1
ATOM 3824 C C . LYS B 1 96 ? 20.031 1.713 -6.105 1 97.44 96 LYS B C 1
ATOM 3826 O O . LYS B 1 96 ? 19.344 1.977 -7.094 1 97.44 96 LYS B O 1
ATOM 3831 N N . GLN B 1 97 ? 20.141 0.469 -5.566 1 98.5 97 GLN B N 1
ATOM 3832 C CA . GLN B 1 97 ? 19.641 -0.633 -6.387 1 98.5 97 GLN B CA 1
ATOM 3833 C C . GLN B 1 97 ? 18.594 -1.457 -5.633 1 98.5 97 GLN B C 1
ATOM 3835 O O . GLN B 1 97 ? 18.156 -2.504 -6.113 1 98.5 97 GLN B O 1
ATOM 3840 N N . VAL B 1 98 ? 18.25 -1.054 -4.438 1 98.75 98 VAL B N 1
ATOM 3841 C CA . VAL B 1 98 ? 17.281 -1.8 -3.645 1 98.75 98 VAL B CA 1
ATOM 3842 C C . VAL B 1 98 ? 16.156 -0.867 -3.188 1 98.75 98 VAL B C 1
ATOM 3844 O O . VAL B 1 98 ? 16.422 0.249 -2.73 1 98.75 98 VAL B O 1
ATOM 3847 N N . CYS B 1 99 ? 14.93 -1.297 -3.365 1 98.44 99 CYS B N 1
ATOM 3848 C CA . CYS B 1 99 ? 13.742 -0.607 -2.857 1 98.44 99 CYS B CA 1
ATOM 3849 C C . CYS B 1 99 ? 12.812 -1.578 -2.146 1 98.44 99 CYS B C 1
ATOM 3851 O O . CYS B 1 99 ? 12.422 -2.602 -2.711 1 98.44 99 CYS B O 1
ATOM 3853 N N . ILE B 1 100 ? 12.5 -1.251 -0.864 1 98.62 100 ILE B N 1
ATOM 3854 C CA . ILE B 1 100 ? 11.539 -2.062 -0.124 1 98.62 100 ILE B CA 1
ATOM 3855 C C . ILE B 1 100 ? 10.117 -1.703 -0.557 1 98.62 100 ILE B C 1
ATOM 3857 O O . ILE B 1 100 ? 9.805 -0.529 -0.766 1 98.62 100 ILE B O 1
ATOM 3861 N N . THR B 1 101 ? 9.305 -2.705 -0.722 1 97.94 101 THR B N 1
ATOM 3862 C CA . THR B 1 101 ? 7.977 -2.492 -1.275 1 97.94 101 THR B CA 1
ATOM 3863 C C . THR B 1 101 ? 6.91 -3.115 -0.378 1 97.94 101 THR B C 1
ATOM 3865 O O . THR B 1 101 ? 7.227 -3.914 0.506 1 97.94 101 THR B O 1
ATOM 3868 N N . ILE B 1 102 ? 5.641 -2.711 -0.505 1 96.25 102 ILE B N 1
ATOM 3869 C CA . ILE B 1 102 ? 4.5 -3.271 0.209 1 96.25 102 ILE B CA 1
ATOM 3870 C C . ILE B 1 102 ? 3.938 -4.461 -0.568 1 96.25 102 ILE B C 1
ATOM 3872 O O . ILE B 1 102 ? 2.854 -4.375 -1.15 1 96.25 102 ILE B O 1
ATOM 3876 N N . GLY B 1 103 ? 4.699 -5.523 -0.534 1 95.56 103 GLY B N 1
ATOM 3877 C CA . GLY B 1 103 ? 4.461 -6.648 -1.419 1 95.56 103 GLY B CA 1
ATOM 3878 C C . GLY B 1 103 ? 4.996 -6.434 -2.82 1 95.56 103 GLY B C 1
ATOM 3879 O O . GLY B 1 103 ? 5.242 -5.297 -3.229 1 95.56 103 GLY B O 1
ATOM 3880 N N . SER B 1 104 ? 5.188 -7.535 -3.539 1 95.56 104 SER B N 1
ATOM 3881 C CA . SER B 1 104 ? 5.707 -7.41 -4.898 1 95.56 104 SER B CA 1
ATOM 3882 C C . SER B 1 104 ? 4.641 -6.871 -5.848 1 95.56 104 SER B C 1
ATOM 3884 O O . SER B 1 104 ? 4.965 -6.238 -6.855 1 95.56 104 SER B O 1
ATOM 3886 N N . LYS B 1 105 ? 3.354 -7.117 -5.582 1 94.5 105 LYS B N 1
ATOM 3887 C CA . LYS B 1 105 ? 2.26 -6.625 -6.414 1 94.5 105 LYS B CA 1
ATOM 3888 C C . LYS B 1 105 ? 2.334 -5.109 -6.574 1 94.5 105 LYS B C 1
ATOM 3890 O O . LYS B 1 105 ? 2.166 -4.59 -7.68 1 94.5 105 LYS B O 1
ATOM 3895 N N . GLU B 1 106 ? 2.594 -4.445 -5.48 1 94.38 106 GLU B N 1
ATOM 3896 C CA . GLU B 1 106 ? 2.707 -2.988 -5.492 1 94.38 106 GLU B CA 1
ATOM 3897 C C . GLU B 1 106 ? 3.836 -2.529 -6.41 1 94.38 106 GLU B C 1
ATOM 3899 O O . GLU B 1 106 ? 3.676 -1.573 -7.172 1 94.38 106 GLU B O 1
ATOM 3904 N N . ALA B 1 107 ? 4.945 -3.184 -6.363 1 96.88 107 ALA B N 1
ATOM 3905 C CA . ALA B 1 107 ? 6.098 -2.834 -7.191 1 96.88 107 ALA B CA 1
ATOM 3906 C C . ALA B 1 107 ? 5.805 -3.066 -8.672 1 96.88 107 ALA B C 1
ATOM 3908 O O . ALA B 1 107 ? 6.172 -2.25 -9.516 1 96.88 107 ALA B O 1
ATOM 3909 N N . ILE B 1 108 ? 5.16 -4.18 -8.914 1 97.44 108 ILE B N 1
ATOM 3910 C CA . ILE B 1 108 ? 4.816 -4.547 -10.289 1 97.44 108 ILE B CA 1
ATOM 3911 C C . ILE B 1 108 ? 3.869 -3.51 -10.883 1 97.44 108 ILE B C 1
ATOM 3913 O O . ILE B 1 108 ? 4.016 -3.117 -12.039 1 97.44 108 ILE B O 1
ATOM 3917 N N . PHE B 1 109 ? 2.965 -3.041 -10.109 1 95.75 109 PHE B N 1
ATOM 3918 C CA . PHE B 1 109 ? 2.043 -1.994 -10.531 1 95.75 109 PHE B CA 1
ATOM 3919 C C . PHE B 1 109 ? 2.777 -0.672 -10.727 1 95.75 109 PHE B C 1
ATOM 3921 O O . PHE B 1 109 ? 2.654 -0.037 -11.773 1 95.75 109 PHE B O 1
ATOM 3928 N N . ASN B 1 110 ? 3.615 -0.247 -9.797 1 96.5 110 ASN B N 1
ATOM 3929 C CA . ASN B 1 110 ? 4.219 1.08 -9.742 1 96.5 110 ASN B CA 1
ATOM 3930 C C . ASN B 1 110 ? 5.301 1.243 -10.805 1 96.5 110 ASN B C 1
ATOM 3932 O O . ASN B 1 110 ? 5.516 2.344 -11.32 1 96.5 110 ASN B O 1
ATOM 3936 N N . ILE B 1 111 ? 5.984 0.168 -11.141 1 98 111 ILE B N 1
ATOM 3937 C CA . ILE B 1 111 ? 7.074 0.284 -12.109 1 98 111 ILE B CA 1
ATOM 3938 C C . ILE B 1 111 ? 6.52 0.711 -13.469 1 98 111 ILE B C 1
ATOM 3940 O O . ILE B 1 111 ? 7.16 1.471 -14.195 1 98 111 ILE B O 1
ATOM 3944 N N . SER B 1 112 ? 5.367 0.198 -13.812 1 97.12 112 SER B N 1
ATOM 3945 C CA . SER B 1 112 ? 4.75 0.616 -15.062 1 97.12 112 SER B CA 1
ATOM 3946 C C . SER B 1 112 ? 4.324 2.08 -15.008 1 97.12 112 SER B C 1
ATOM 3948 O O . SER B 1 112 ? 4.438 2.801 -16 1 97.12 112 SER B O 1
ATOM 3950 N N . GLN B 1 113 ? 3.812 2.549 -13.82 1 95.12 113 GLN B N 1
ATOM 3951 C CA . GLN B 1 113 ? 3.49 3.963 -13.656 1 95.12 113 GLN B CA 1
ATOM 3952 C C . GLN B 1 113 ? 4.723 4.836 -13.867 1 95.12 113 GLN B C 1
ATOM 3954 O O . GLN B 1 113 ? 4.629 5.934 -14.422 1 95.12 113 GLN B O 1
ATOM 3959 N N . ALA B 1 114 ? 5.809 4.379 -13.469 1 96.25 114 ALA B N 1
ATOM 3960 C CA . ALA B 1 114 ? 7.051 5.141 -13.445 1 96.25 114 ALA B CA 1
ATOM 3961 C C . ALA B 1 114 ? 7.633 5.281 -14.852 1 96.25 114 ALA B C 1
ATOM 3963 O O . ALA B 1 114 ? 8.32 6.262 -15.148 1 96.25 114 ALA B O 1
ATOM 3964 N N . PHE B 1 115 ? 7.324 4.34 -15.766 1 97.56 115 PHE B N 1
ATOM 3965 C CA . PHE B 1 115 ? 8.164 4.332 -16.953 1 97.56 115 PHE B CA 1
ATOM 3966 C C . PHE B 1 115 ? 7.312 4.254 -18.219 1 97.56 115 PHE B C 1
ATOM 3968 O O . PHE B 1 115 ? 7.801 4.516 -19.312 1 97.56 115 PHE B O 1
ATOM 3975 N N . VAL B 1 116 ? 6.102 3.881 -18.156 1 96.88 116 VAL B N 1
ATOM 3976 C CA . VAL B 1 116 ? 5.297 3.645 -19.344 1 96.88 116 VAL B CA 1
ATOM 3977 C C . VAL B 1 116 ? 4.363 4.828 -19.578 1 96.88 116 VAL B C 1
ATOM 3979 O O . VAL B 1 116 ? 3.654 5.262 -18.672 1 96.88 116 VAL B O 1
ATOM 3982 N N . ASN B 1 117 ? 4.348 5.367 -20.734 1 95.44 117 ASN B N 1
ATOM 3983 C CA . ASN B 1 117 ? 3.416 6.418 -21.141 1 95.44 117 ASN B CA 1
ATOM 3984 C C . ASN B 1 117 ? 2.17 5.84 -21.797 1 95.44 117 ASN B C 1
ATOM 3986 O O . ASN B 1 117 ? 2.197 4.715 -22.297 1 95.44 117 ASN B O 1
ATOM 3990 N N . PRO B 1 118 ? 1.016 6.629 -21.734 1 93.31 118 PRO B N 1
ATOM 3991 C CA . PRO B 1 118 ? -0.172 6.184 -22.469 1 93.31 118 PRO B CA 1
ATOM 3992 C C . PRO B 1 118 ? 0.132 5.82 -23.922 1 93.31 118 PRO B C 1
ATOM 3994 O O . PRO B 1 118 ? 0.882 6.535 -24.594 1 93.31 118 PRO B O 1
ATOM 3997 N N . GLY B 1 119 ? -0.356 4.672 -24.312 1 95.19 119 GLY B N 1
ATOM 3998 C CA . GLY B 1 119 ? -0.189 4.254 -25.688 1 95.19 119 GLY B CA 1
ATOM 3999 C C . GLY B 1 119 ? 1.036 3.385 -25.906 1 95.19 119 GLY B C 1
ATOM 4000 O O . GLY B 1 119 ? 1.142 2.691 -26.922 1 95.19 119 GLY B O 1
ATOM 4001 N N . GLU B 1 120 ? 2.018 3.4 -25.031 1 97.31 120 GLU B N 1
ATOM 4002 C CA . GLU B 1 120 ? 3.186 2.533 -25.141 1 97.31 120 GLU B CA 1
ATOM 4003 C C . GLU B 1 120 ? 2.83 1.083 -24.828 1 97.31 120 GLU B C 1
ATOM 4005 O O . GLU B 1 120 ? 1.791 0.811 -24.219 1 97.31 120 GLU B O 1
ATOM 4010 N N . THR B 1 121 ? 3.688 0.168 -25.25 1 98.12 121 THR B N 1
ATOM 4011 C CA . THR B 1 121 ? 3.334 -1.247 -25.25 1 98.12 121 THR B CA 1
ATOM 4012 C C . THR B 1 121 ? 3.982 -1.968 -24.062 1 98.12 121 THR B C 1
ATOM 4014 O O . THR B 1 121 ? 5.176 -1.799 -23.812 1 98.12 121 THR B O 1
ATOM 4017 N N . ILE B 1 122 ? 3.207 -2.721 -23.344 1 98.38 122 ILE B N 1
ATOM 4018 C CA . ILE B 1 122 ? 3.654 -3.678 -22.344 1 98.38 122 ILE B CA 1
ATOM 4019 C C . ILE B 1 122 ? 3.414 -5.102 -22.844 1 98.38 122 ILE B C 1
ATOM 4021 O O . ILE B 1 122 ? 2.33 -5.418 -23.344 1 98.38 122 ILE B O 1
ATOM 4025 N N . ILE B 1 123 ? 4.488 -5.934 -22.781 1 98.62 123 ILE B N 1
ATOM 4026 C CA . ILE B 1 123 ? 4.363 -7.352 -23.094 1 98.62 123 ILE B CA 1
ATOM 4027 C C . ILE B 1 123 ? 4.102 -8.148 -21.828 1 98.62 123 ILE B C 1
ATOM 4029 O O . ILE B 1 123 ? 4.797 -7.973 -20.812 1 98.62 123 ILE B O 1
ATOM 4033 N N . ALA B 1 124 ? 3.08 -8.961 -21.828 1 97.94 124 ALA B N 1
ATOM 4034 C CA . ALA B 1 124 ? 2.775 -9.875 -20.719 1 97.94 124 ALA B CA 1
ATOM 4035 C C . ALA B 1 124 ? 2.545 -11.297 -21.234 1 97.94 124 ALA B C 1
ATOM 4037 O O . ALA B 1 124 ? 1.997 -11.484 -22.328 1 97.94 124 ALA B O 1
ATOM 4038 N N . PRO B 1 125 ? 3.006 -12.266 -20.469 1 97.94 125 PRO B N 1
ATOM 4039 C CA . PRO B 1 125 ? 2.717 -13.648 -20.859 1 97.94 125 PRO B CA 1
ATOM 4040 C C . PRO B 1 125 ? 1.257 -14.031 -20.625 1 97.94 125 PRO B C 1
ATOM 4042 O O . PRO B 1 125 ? 0.584 -13.438 -19.781 1 97.94 125 PRO B O 1
ATOM 4045 N N . SER B 1 126 ? 0.808 -14.969 -21.391 1 96.81 126 SER B N 1
ATOM 4046 C CA . SER B 1 126 ? -0.486 -15.625 -21.234 1 96.81 126 SER B CA 1
ATOM 4047 C C . SER B 1 126 ? -0.348 -17.141 -21.328 1 96.81 126 SER B C 1
ATOM 4049 O O . SER B 1 126 ? -0.141 -17.688 -22.422 1 96.81 126 SER B O 1
ATOM 4051 N N . PRO B 1 127 ? -0.552 -17.906 -20.25 1 96.75 127 PRO B N 1
ATOM 4052 C CA . PRO B 1 127 ? -1.046 -17.422 -18.969 1 96.75 127 PRO B CA 1
ATOM 4053 C C . PRO B 1 127 ? 0.023 -16.672 -18.172 1 96.75 127 PRO B C 1
ATOM 4055 O O . PRO B 1 127 ? 1.219 -16.875 -18.406 1 96.75 127 PRO B O 1
ATOM 4058 N N . GLY B 1 128 ? -0.352 -15.82 -17.312 1 95.56 128 GLY B N 1
ATOM 4059 C CA . GLY B 1 128 ? 0.504 -15.094 -16.391 1 95.56 128 GLY B CA 1
ATOM 4060 C C . GLY B 1 128 ? -0.262 -14.43 -15.258 1 95.56 128 GLY B C 1
ATOM 4061 O O . GLY B 1 128 ? -1.494 -14.414 -15.266 1 95.56 128 GLY B O 1
ATOM 4062 N N . TYR B 1 129 ? 0.453 -14.016 -14.32 1 94.12 129 TYR B N 1
ATOM 4063 C CA . TYR B 1 129 ? -0.15 -13.273 -13.219 1 94.12 129 TYR B CA 1
ATOM 4064 C C . TYR B 1 129 ? -0.963 -12.094 -13.734 1 94.12 129 TYR B C 1
ATOM 4066 O O . TYR B 1 129 ? -0.451 -11.258 -14.484 1 94.12 129 TYR B O 1
ATOM 4074 N N . PRO B 1 130 ? -2.156 -11.891 -13.312 1 90.5 130 PRO B N 1
ATOM 4075 C CA . PRO B 1 130 ? -3.105 -10.961 -13.93 1 90.5 130 PRO B CA 1
ATOM 4076 C C . PRO B 1 130 ? -2.672 -9.508 -13.812 1 90.5 130 PRO B C 1
ATOM 4078 O O . PRO B 1 130 ? -3.047 -8.68 -14.648 1 90.5 130 PRO B O 1
ATOM 4081 N N . VAL B 1 131 ? -1.932 -9.109 -12.859 1 92.25 131 VAL B N 1
ATOM 4082 C CA . VAL B 1 131 ? -1.536 -7.727 -12.641 1 92.25 131 VAL B CA 1
ATOM 4083 C C . VAL B 1 131 ? -0.688 -7.234 -13.805 1 92.25 131 VAL B C 1
ATOM 4085 O O . VAL B 1 131 ? -0.735 -6.055 -14.164 1 92.25 131 VAL B O 1
ATOM 4088 N N . TYR B 1 132 ? 0.053 -8.133 -14.492 1 95.44 132 TYR B N 1
ATOM 4089 C CA . TYR B 1 132 ? 0.924 -7.75 -15.602 1 95.44 132 TYR B CA 1
ATOM 4090 C C . TYR B 1 132 ? 0.127 -7.086 -16.719 1 95.44 132 TYR B C 1
ATOM 4092 O O . TYR B 1 132 ? 0.502 -6.016 -17.203 1 95.44 132 TYR B O 1
ATOM 4100 N N . SER B 1 133 ? -0.982 -7.777 -17.094 1 92.25 133 SER B N 1
ATOM 4101 C CA . SER B 1 133 ? -1.772 -7.34 -18.234 1 92.25 133 SER B CA 1
ATOM 4102 C C . SER B 1 133 ? -2.959 -6.488 -17.797 1 92.25 133 SER B C 1
ATOM 4104 O O . SER B 1 133 ? -3.557 -5.777 -18.609 1 92.25 133 SER B O 1
ATOM 4106 N N . GLY B 1 134 ? -3.367 -6.594 -16.562 1 90.62 134 GLY B N 1
ATOM 4107 C CA . GLY B 1 134 ? -4.5 -5.848 -16.047 1 90.62 134 GLY B CA 1
ATOM 4108 C C . GLY B 1 134 ? -4.121 -4.477 -15.508 1 90.62 134 GLY B C 1
ATOM 4109 O O . GLY B 1 134 ? -4.004 -3.52 -16.281 1 90.62 134 GLY B O 1
ATOM 4110 N N . ALA B 1 135 ? -3.824 -4.445 -14.234 1 88.12 135 ALA B N 1
ATOM 4111 C CA . ALA B 1 135 ? -3.625 -3.182 -13.531 1 88.12 135 ALA B CA 1
ATOM 4112 C C . ALA B 1 135 ? -2.438 -2.414 -14.102 1 88.12 135 ALA B C 1
ATOM 4114 O O . ALA B 1 135 ? -2.516 -1.201 -14.312 1 88.12 135 ALA B O 1
ATOM 4115 N N . SER B 1 136 ? -1.37 -3.07 -14.375 1 91.31 136 SER B N 1
ATOM 4116 C CA . SER B 1 136 ? -0.154 -2.422 -14.852 1 91.31 136 SER B CA 1
ATOM 4117 C C . SER B 1 136 ? -0.378 -1.756 -16.203 1 91.31 136 SER B C 1
ATOM 4119 O O . SER B 1 136 ? 0.347 -0.831 -16.578 1 91.31 136 SER B O 1
ATOM 4121 N N . THR B 1 137 ? -1.354 -2.24 -16.938 1 91.31 137 THR B N 1
ATOM 4122 C CA . THR B 1 137 ? -1.641 -1.696 -18.266 1 91.31 137 THR B CA 1
ATOM 4123 C C . THR B 1 137 ? -2.781 -0.685 -18.188 1 91.31 137 THR B C 1
ATOM 4125 O O . THR B 1 137 ? -2.664 0.427 -18.719 1 91.31 137 THR B O 1
ATOM 4128 N N . LEU B 1 138 ? -3.799 -1.016 -17.531 1 88.56 138 LEU B N 1
ATOM 4129 C CA . LEU B 1 138 ? -5.055 -0.274 -17.562 1 88.56 138 LEU B CA 1
ATOM 4130 C C . LEU B 1 138 ? -4.895 1.089 -16.891 1 88.56 138 LEU B C 1
ATOM 4132 O O . LEU B 1 138 ? -5.414 2.092 -17.391 1 88.56 138 LEU B O 1
ATOM 4136 N N . PHE B 1 139 ? -4.215 1.158 -15.867 1 90.25 139 PHE B N 1
ATOM 4137 C CA . PHE B 1 139 ? -4.117 2.393 -15.102 1 90.25 139 PHE B CA 1
ATOM 4138 C C . PHE B 1 139 ? -3.127 3.355 -15.742 1 90.25 139 PHE B C 1
ATOM 4140 O O . PHE B 1 139 ? -3.029 4.516 -15.344 1 90.25 139 PHE B O 1
ATOM 4147 N N . ASN B 1 140 ? -2.393 2.879 -16.781 1 88.94 140 ASN B N 1
ATOM 4148 C CA . ASN B 1 140 ? -1.49 3.736 -17.547 1 88.94 140 ASN B CA 1
ATOM 4149 C C . ASN B 1 140 ? -1.998 3.959 -18.969 1 88.94 140 ASN B C 1
ATOM 4151 O O . ASN B 1 140 ? -1.303 4.555 -19.797 1 88.94 140 ASN B O 1
ATOM 4155 N N . GLU B 1 141 ? -3.086 3.377 -19.219 1 90.44 141 GLU B N 1
ATOM 4156 C CA . GLU B 1 141 ? -3.623 3.428 -20.578 1 90.44 141 GLU B CA 1
ATOM 4157 C C . GLU B 1 141 ? -2.613 2.898 -21.594 1 90.44 141 GLU B C 1
ATOM 4159 O O . GLU B 1 141 ? -2.439 3.48 -22.672 1 90.44 141 GLU B O 1
ATOM 4164 N N . ALA B 1 142 ? -1.874 1.918 -21.172 1 94.81 142 ALA B N 1
ATOM 4165 C CA . ALA B 1 142 ? -0.908 1.265 -22.047 1 94.81 142 ALA B CA 1
ATOM 4166 C C . ALA B 1 142 ? -1.594 0.25 -22.969 1 94.81 142 ALA B C 1
ATOM 4168 O O . ALA B 1 142 ? -2.744 -0.127 -22.734 1 94.81 142 ALA B O 1
ATOM 4169 N N . LYS B 1 143 ? -0.9 -0.046 -24.062 1 95.94 143 LYS B N 1
ATOM 4170 C CA . LYS B 1 143 ? -1.29 -1.191 -24.875 1 95.94 143 LYS B CA 1
ATOM 4171 C C . LYS B 1 143 ? -0.669 -2.48 -24.344 1 95.94 143 LYS B C 1
ATOM 4173 O O . LYS B 1 143 ? 0.533 -2.533 -24.078 1 95.94 143 LYS B O 1
ATOM 4178 N N . CYS B 1 144 ? -1.427 -3.479 -24.141 1 96.19 144 CYS B N 1
ATOM 4179 C CA . CYS B 1 144 ? -0.919 -4.766 -23.672 1 96.19 144 CYS B CA 1
ATOM 4180 C C . CYS B 1 144 ? -0.865 -5.777 -24.797 1 96.19 144 CYS B C 1
ATOM 4182 O O . CYS B 1 144 ? -1.855 -5.98 -25.516 1 96.19 144 CYS B O 1
ATOM 4184 N N . VAL B 1 145 ? 0.25 -6.324 -25.062 1 97.44 145 VAL B N 1
ATOM 4185 C CA . VAL B 1 145 ? 0.376 -7.469 -25.953 1 97.44 145 VAL B CA 1
ATOM 4186 C C . VAL B 1 145 ? 0.583 -8.742 -25.141 1 97.44 145 VAL B C 1
ATOM 4188 O O . VAL B 1 145 ? 1.588 -8.883 -24.438 1 97.44 145 VAL B O 1
ATOM 4191 N N . LEU B 1 146 ? -0.395 -9.617 -25.25 1 97.12 146 LEU B N 1
ATOM 4192 C CA . LEU B 1 146 ? -0.299 -10.922 -24.594 1 97.12 146 LEU B CA 1
ATOM 4193 C C . LEU B 1 146 ? 0.434 -11.914 -25.484 1 97.12 146 LEU B C 1
ATOM 4195 O O . LEU B 1 146 ? 0.027 -12.156 -26.625 1 97.12 146 LEU B O 1
ATOM 4199 N N . VAL B 1 147 ? 1.517 -12.469 -24.984 1 98.06 147 VAL B N 1
ATOM 4200 C CA . VAL B 1 147 ? 2.256 -13.5 -25.703 1 98.06 147 VAL B CA 1
ATOM 4201 C C . VAL B 1 147 ? 1.917 -14.875 -25.125 1 98.06 147 VAL B C 1
ATOM 4203 O O . VAL B 1 147 ? 2.148 -15.133 -23.938 1 98.06 147 VAL B O 1
ATOM 4206 N N . PRO B 1 148 ? 1.411 -15.766 -25.922 1 97.69 148 PRO B N 1
ATOM 4207 C CA . PRO B 1 148 ? 0.985 -17.062 -25.406 1 97.69 148 PRO B CA 1
ATOM 4208 C C . PRO B 1 148 ? 2.158 -17.938 -24.969 1 97.69 148 PRO B C 1
ATOM 4210 O O . PRO B 1 148 ? 3.162 -18.031 -25.688 1 97.69 148 PRO B O 1
ATOM 4213 N N . LEU B 1 149 ? 2.072 -18.438 -23.766 1 98.12 149 LEU B N 1
ATOM 4214 C CA . LEU B 1 149 ? 2.916 -19.547 -23.344 1 98.12 149 LEU B CA 1
ATOM 4215 C C . LEU B 1 149 ? 2.262 -20.875 -23.688 1 98.12 149 LEU B C 1
ATOM 4217 O O . LEU B 1 149 ? 1.041 -21.016 -23.594 1 98.12 149 LEU B O 1
ATOM 4221 N N . ARG B 1 150 ? 3.102 -21.859 -24.094 1 96.38 150 ARG B N 1
ATOM 4222 C CA . ARG B 1 150 ? 2.557 -23.125 -24.562 1 96.38 150 ARG B CA 1
ATOM 4223 C C . ARG B 1 150 ? 3.248 -24.297 -23.891 1 96.38 150 ARG B C 1
ATOM 4225 O O . ARG B 1 150 ? 4.449 -24.25 -23.625 1 96.38 150 ARG B O 1
ATOM 4232 N N . ALA B 1 151 ? 2.414 -25.344 -23.734 1 96 151 ALA B N 1
ATOM 4233 C CA . ALA B 1 151 ? 2.93 -26.578 -23.125 1 96 151 ALA B CA 1
ATOM 4234 C C . ALA B 1 151 ? 4.07 -27.156 -23.953 1 96 151 ALA B C 1
ATOM 4236 O O . ALA B 1 151 ? 5.047 -27.672 -23.406 1 96 151 ALA B O 1
ATOM 4237 N N . GLU B 1 152 ? 3.975 -27.062 -25.25 1 95.88 152 GLU B N 1
ATOM 4238 C CA . GLU B 1 152 ? 4.957 -27.641 -26.156 1 95.88 152 GLU B CA 1
ATOM 4239 C C . GLU B 1 152 ? 6.301 -26.938 -26.047 1 95.88 152 GLU B C 1
ATOM 4241 O O . GLU B 1 152 ? 7.324 -27.453 -26.5 1 95.88 152 GLU B O 1
ATOM 4246 N N . LYS B 1 153 ? 6.254 -25.734 -25.484 1 97.06 153 LYS B N 1
ATOM 4247 C CA . LYS B 1 153 ? 7.477 -24.969 -25.281 1 97.06 153 LYS B CA 1
ATOM 4248 C C . LYS B 1 153 ? 7.824 -24.859 -23.797 1 97.06 153 LYS B C 1
ATOM 4250 O O . LYS B 1 153 ? 8.422 -23.875 -23.359 1 97.06 153 LYS B O 1
ATOM 4255 N N . ASP B 1 154 ? 7.285 -25.766 -23.031 1 97.31 154 ASP B N 1
ATOM 4256 C CA . ASP B 1 154 ? 7.52 -25.875 -21.594 1 97.31 154 ASP B CA 1
ATOM 4257 C C . ASP B 1 154 ? 7.078 -24.594 -20.875 1 97.31 154 ASP B C 1
ATOM 4259 O O . ASP B 1 154 ? 7.688 -24.203 -19.875 1 97.31 154 ASP B O 1
ATOM 4263 N N . TRP B 1 155 ? 6.156 -23.875 -21.5 1 98.12 155 TRP B N 1
ATOM 4264 C CA . TRP B 1 155 ? 5.559 -22.672 -20.953 1 98.12 155 TRP B CA 1
ATOM 4265 C C . TRP B 1 155 ? 6.586 -21.547 -20.844 1 98.12 155 TRP B C 1
ATOM 4267 O O . TRP B 1 155 ? 6.441 -20.625 -20.031 1 98.12 155 TRP B O 1
ATOM 4277 N N . LEU B 1 156 ? 7.672 -21.625 -21.562 1 98.69 156 LEU B N 1
ATOM 4278 C CA . LEU B 1 156 ? 8.648 -20.547 -21.672 1 98.69 156 LEU B CA 1
ATOM 4279 C C . LEU B 1 156 ? 8.219 -19.516 -22.703 1 98.69 156 LEU B C 1
ATOM 4281 O O . LEU B 1 156 ? 7.68 -19.875 -23.766 1 98.69 156 LEU B O 1
ATOM 4285 N N . LEU B 1 157 ? 8.445 -18.281 -22.375 1 98.44 157 LEU B N 1
ATOM 4286 C CA . LEU B 1 157 ? 8.133 -17.219 -23.328 1 98.44 157 LEU B CA 1
ATOM 4287 C C . LEU B 1 157 ? 9.016 -17.312 -24.562 1 98.44 157 LEU B C 1
ATOM 4289 O O . LEU B 1 157 ? 10.227 -17.5 -24.453 1 98.44 157 LEU B O 1
ATOM 4293 N N . ASP B 1 158 ? 8.438 -17.25 -25.734 1 98 158 ASP B N 1
ATOM 4294 C CA . ASP B 1 158 ? 9.164 -17.203 -27 1 98 158 ASP B CA 1
ATOM 4295 C C . ASP B 1 158 ? 9.359 -15.766 -27.484 1 98 158 ASP B C 1
ATOM 4297 O O . ASP B 1 158 ? 8.43 -15.141 -27.984 1 98 158 ASP B O 1
ATOM 4301 N N . MET B 1 159 ? 10.555 -15.305 -27.391 1 97.5 159 MET B N 1
ATOM 4302 C CA . MET B 1 159 ? 10.852 -13.906 -27.719 1 97.5 159 MET B CA 1
ATOM 4303 C C . MET B 1 159 ? 10.539 -13.609 -29.172 1 97.5 159 MET B C 1
ATOM 4305 O O . MET B 1 159 ? 10.289 -12.461 -29.547 1 97.5 159 MET B O 1
ATOM 4309 N N . ASN B 1 160 ? 10.555 -14.641 -30 1 97.19 160 ASN B N 1
ATOM 4310 C CA . ASN B 1 160 ? 10.227 -14.445 -31.406 1 97.19 160 ASN B CA 1
ATOM 4311 C C . ASN B 1 160 ? 8.789 -13.969 -31.578 1 97.19 160 ASN B C 1
ATOM 4313 O O . ASN B 1 160 ? 8.438 -13.438 -32.625 1 97.19 160 ASN B O 1
ATOM 4317 N N . GLU B 1 161 ? 7.992 -14.109 -30.594 1 97.56 161 GLU B N 1
ATOM 4318 C CA . GLU B 1 161 ? 6.59 -13.711 -30.656 1 97.56 161 GLU B CA 1
ATOM 4319 C C . GLU B 1 161 ? 6.359 -12.359 -30 1 97.56 161 GLU B C 1
ATOM 4321 O O . GLU B 1 161 ? 5.238 -11.852 -29.984 1 97.56 161 GLU B O 1
ATOM 4326 N N . CYS B 1 162 ? 7.363 -11.836 -29.453 1 97.94 162 CYS B N 1
ATOM 4327 C CA . CYS B 1 162 ? 7.281 -10.531 -28.812 1 97.94 162 CYS B CA 1
ATOM 4328 C C . CYS B 1 162 ? 7.426 -9.406 -29.812 1 97.94 162 CYS B C 1
ATOM 4330 O O . CYS B 1 162 ? 8.281 -9.469 -30.703 1 97.94 162 CYS B O 1
ATOM 4332 N N . PRO B 1 163 ? 6.555 -8.438 -29.703 1 97.88 163 PRO B N 1
ATOM 4333 C CA . PRO B 1 163 ? 6.727 -7.285 -30.594 1 97.88 163 PRO B CA 1
ATOM 4334 C C . PRO B 1 163 ? 7.977 -6.469 -30.266 1 97.88 163 PRO B C 1
ATOM 4336 O O . PRO B 1 163 ? 8.32 -6.301 -29.078 1 97.88 163 PRO B O 1
ATOM 4339 N N . LYS B 1 164 ? 8.555 -5.969 -31.328 1 96.12 164 LYS B N 1
ATOM 4340 C CA . LYS B 1 164 ? 9.672 -5.047 -31.141 1 96.12 164 LYS B CA 1
ATOM 4341 C C . LYS B 1 164 ? 9.172 -3.66 -30.734 1 96.12 164 LYS B C 1
ATOM 4343 O O . LYS B 1 164 ? 8.008 -3.32 -30.969 1 96.12 164 LYS B O 1
ATOM 4348 N N . GLY B 1 165 ? 9.953 -2.938 -30.031 1 93.88 165 GLY B N 1
ATOM 4349 C CA . GLY B 1 165 ? 9.625 -1.572 -29.656 1 93.88 165 GLY B CA 1
ATOM 4350 C C . GLY B 1 165 ? 8.773 -1.485 -28.391 1 93.88 165 GLY B C 1
ATOM 4351 O O . GLY B 1 165 ? 8.352 -0.397 -28 1 93.88 165 GLY B O 1
ATOM 4352 N N . ALA B 1 166 ? 8.43 -2.607 -27.812 1 97.88 166 ALA B N 1
ATOM 4353 C CA . ALA B 1 166 ? 7.699 -2.582 -26.547 1 97.88 166 ALA B CA 1
ATOM 4354 C C . ALA B 1 166 ? 8.508 -1.876 -25.453 1 97.88 166 ALA B C 1
ATOM 4356 O O . ALA B 1 166 ? 9.727 -2.016 -25.391 1 97.88 166 ALA B O 1
ATOM 4357 N N . LYS B 1 167 ? 7.766 -1.148 -24.625 1 98.25 167 LYS B N 1
ATOM 4358 C CA . LYS B 1 167 ? 8.422 -0.396 -23.562 1 98.25 167 LYS B CA 1
ATOM 4359 C C . LYS B 1 167 ? 8.844 -1.317 -22.422 1 98.25 167 LYS B C 1
ATOM 4361 O O . LYS B 1 167 ? 9.883 -1.097 -21.797 1 98.25 167 LYS B O 1
ATOM 4366 N N . MET B 1 168 ? 8.102 -2.307 -22.109 1 98.44 168 MET B N 1
ATOM 4367 C CA . MET B 1 168 ? 8.289 -3.121 -20.922 1 98.44 168 MET B CA 1
ATOM 4368 C C . MET B 1 168 ? 7.844 -4.559 -21.156 1 98.44 168 MET B C 1
ATOM 4370 O O . MET B 1 168 ? 6.891 -4.801 -21.906 1 98.44 168 MET B O 1
ATOM 4374 N N . LEU B 1 169 ? 8.539 -5.539 -20.594 1 98.75 169 LEU B N 1
ATOM 4375 C CA . LEU B 1 169 ? 8.211 -6.961 -20.594 1 98.75 169 LEU B CA 1
ATOM 4376 C C . LEU B 1 169 ? 8.156 -7.512 -19.172 1 98.75 169 LEU B C 1
ATOM 4378 O O . LEU B 1 169 ? 9.133 -7.426 -18.438 1 98.75 169 LEU B O 1
ATOM 4382 N N . TYR B 1 170 ? 6.98 -8.047 -18.766 1 98.69 170 TYR B N 1
ATOM 4383 C CA . TYR B 1 170 ? 6.879 -8.828 -17.547 1 98.69 170 TYR B CA 1
ATOM 4384 C C . TYR B 1 170 ? 7.109 -10.305 -17.812 1 98.69 170 TYR B C 1
ATOM 4386 O O . TYR B 1 170 ? 6.605 -10.852 -18.797 1 98.69 170 TYR B O 1
ATOM 4394 N N . ILE B 1 171 ? 7.871 -10.945 -16.969 1 98.44 171 ILE B N 1
ATOM 4395 C CA . ILE B 1 171 ? 8.039 -12.391 -17.031 1 98.44 171 ILE B CA 1
ATOM 4396 C C . ILE B 1 171 ? 8.297 -12.945 -15.633 1 98.44 171 ILE B C 1
ATOM 4398 O O . ILE B 1 171 ? 8.734 -12.219 -14.742 1 98.44 171 ILE B O 1
ATOM 4402 N N . ASN B 1 172 ? 7.961 -14.164 -15.422 1 98.56 172 ASN B N 1
ATOM 4403 C CA . ASN B 1 172 ? 7.961 -14.773 -14.102 1 98.56 172 ASN B CA 1
ATOM 4404 C C . ASN B 1 172 ? 8.312 -16.25 -14.164 1 98.56 172 ASN B C 1
ATOM 4406 O O . ASN B 1 172 ? 7.582 -17.047 -14.758 1 98.56 172 ASN B O 1
ATOM 4410 N N . TYR B 1 173 ? 9.469 -16.688 -13.555 1 98.69 173 TYR B N 1
ATOM 4411 C CA . TYR B 1 173 ? 9.875 -18.062 -13.367 1 98.69 173 TYR B CA 1
ATOM 4412 C C . TYR B 1 173 ? 10.609 -18.25 -12.039 1 98.69 173 TYR B C 1
ATOM 4414 O O . TYR B 1 173 ? 11.594 -17.547 -11.773 1 98.69 173 TYR B O 1
ATOM 4422 N N . PRO B 1 174 ? 10.211 -19.203 -11.133 1 98.38 174 PRO B N 1
ATOM 4423 C CA . PRO B 1 174 ? 9.117 -20.156 -11.32 1 98.38 174 PRO B CA 1
ATOM 4424 C C . PRO B 1 174 ? 7.781 -19.469 -11.602 1 98.38 174 PRO B C 1
ATOM 4426 O O . PRO B 1 174 ? 7.5 -18.406 -11.047 1 98.38 174 PRO B O 1
ATOM 4429 N N . ASN B 1 175 ? 7.008 -20.125 -12.445 1 98.38 175 ASN B N 1
ATOM 4430 C CA . ASN B 1 175 ? 5.918 -19.422 -13.117 1 98.38 175 ASN B CA 1
ATOM 4431 C C . ASN B 1 175 ? 4.586 -19.656 -12.406 1 98.38 175 ASN B C 1
ATOM 4433 O O . ASN B 1 175 ? 4.266 -20.781 -12.008 1 98.38 175 ASN B O 1
ATOM 4437 N N . ASN B 1 176 ? 3.889 -18.672 -12.086 1 96.88 176 ASN B N 1
ATOM 4438 C CA . ASN B 1 176 ? 2.461 -18.688 -11.789 1 96.88 176 ASN B CA 1
ATOM 4439 C C . ASN B 1 176 ? 1.631 -18.406 -13.039 1 96.88 176 ASN B C 1
ATOM 4441 O O . ASN B 1 176 ? 1.719 -17.312 -13.617 1 96.88 176 ASN B O 1
ATOM 4445 N N . PRO B 1 177 ? 0.924 -19.297 -13.523 1 96.5 177 PRO B N 1
ATOM 4446 C CA . PRO B 1 177 ? 0.295 -20.391 -12.789 1 96.5 177 PRO B CA 1
ATOM 4447 C C . PRO B 1 177 ? 0.896 -21.766 -13.125 1 96.5 177 PRO B C 1
ATOM 4449 O O . PRO B 1 177 ? 0.544 -22.766 -12.508 1 96.5 177 PRO B O 1
ATOM 4452 N N . THR B 1 178 ? 1.838 -21.859 -14.008 1 97.75 178 THR B N 1
ATOM 4453 C CA . THR B 1 178 ? 2.125 -23.125 -14.672 1 97.75 178 THR B CA 1
ATOM 4454 C C . THR B 1 178 ? 3.098 -23.953 -13.844 1 97.75 178 THR B C 1
ATOM 4456 O O . THR B 1 178 ? 3.246 -25.156 -14.078 1 97.75 178 THR B O 1
ATOM 4459 N N . GLY B 1 179 ? 3.785 -23.281 -12.961 1 97.88 179 GLY B N 1
ATOM 4460 C CA . GLY B 1 179 ? 4.832 -23.984 -12.234 1 97.88 179 GLY B CA 1
ATOM 4461 C C . GLY B 1 179 ? 6.098 -24.172 -13.047 1 97.88 179 GLY B C 1
ATOM 4462 O O . GLY B 1 179 ? 7.074 -24.75 -12.555 1 97.88 179 GLY B O 1
ATOM 4463 N N . ALA B 1 180 ? 6.137 -23.656 -14.25 1 98.25 180 ALA B N 1
ATOM 4464 C CA . ALA B 1 180 ? 7.293 -23.812 -15.125 1 98.25 180 ALA B CA 1
ATOM 4465 C C . ALA B 1 180 ? 8.523 -23.125 -14.531 1 98.25 180 ALA B C 1
ATOM 4467 O O . ALA B 1 180 ? 8.398 -22.172 -13.773 1 98.25 180 ALA B O 1
ATOM 4468 N N . THR B 1 181 ? 9.672 -23.656 -14.836 1 98.5 181 THR B N 1
ATOM 4469 C CA . THR B 1 181 ? 10.953 -23.109 -14.398 1 98.5 181 THR B CA 1
ATOM 4470 C C . THR B 1 181 ? 11.844 -22.797 -15.594 1 98.5 181 THR B C 1
ATOM 4472 O O . THR B 1 181 ? 11.562 -23.234 -16.719 1 98.5 181 THR B O 1
ATOM 4475 N N . CYS B 1 182 ? 12.766 -21.984 -15.414 1 98.5 182 CYS B N 1
ATOM 4476 C CA . CYS B 1 182 ? 13.758 -21.703 -16.453 1 98.5 182 CYS B CA 1
ATOM 4477 C C . CYS B 1 182 ? 15.172 -21.766 -15.875 1 98.5 182 CYS B C 1
ATOM 4479 O O . CYS B 1 182 ? 15.352 -21.797 -14.656 1 98.5 182 CYS B O 1
ATOM 4481 N N . ASP B 1 183 ? 16.156 -21.891 -16.719 1 98.06 183 ASP B N 1
ATOM 4482 C CA . ASP B 1 183 ? 17.547 -21.812 -16.281 1 98.06 183 ASP B CA 1
ATOM 4483 C C . ASP B 1 183 ? 18.156 -20.453 -16.625 1 98.06 183 ASP B C 1
ATOM 4485 O O . ASP B 1 183 ? 17.484 -19.594 -17.188 1 98.06 183 ASP B O 1
ATOM 4489 N N . LEU B 1 184 ? 19.375 -20.25 -16.219 1 98.5 184 LEU B N 1
ATOM 4490 C CA . LEU B 1 184 ? 20.031 -18.953 -16.406 1 98.5 184 LEU B 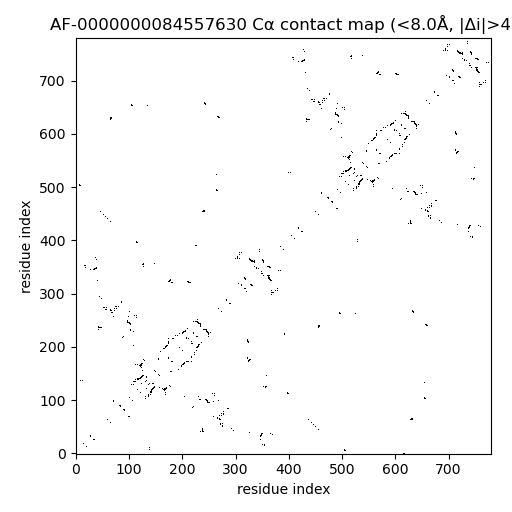CA 1
ATOM 4491 C C . LEU B 1 184 ? 20.266 -18.656 -17.875 1 98.5 184 LEU B C 1
ATOM 4493 O O . LEU B 1 184 ? 20.188 -17.5 -18.297 1 98.5 184 LEU B O 1
ATOM 4497 N N . GLN B 1 185 ? 20.547 -19.672 -18.656 1 98.56 185 GLN B N 1
ATOM 4498 C CA . GLN B 1 185 ? 20.781 -19.469 -20.094 1 98.56 185 GLN B CA 1
ATOM 4499 C C . GLN B 1 185 ? 19.531 -18.891 -20.766 1 98.56 185 GLN B C 1
ATOM 4501 O O . GLN B 1 185 ? 19.641 -18 -21.609 1 98.56 185 GLN B O 1
ATOM 4506 N N . TYR B 1 186 ? 18.422 -19.406 -20.453 1 98.56 186 TYR B N 1
ATOM 4507 C CA . TYR B 1 186 ? 17.172 -18.875 -20.969 1 98.56 186 TYR B CA 1
ATOM 4508 C C . TYR B 1 186 ? 17.016 -17.406 -20.594 1 98.56 186 TYR B C 1
ATOM 4510 O O . TYR B 1 186 ? 16.672 -16.578 -21.422 1 98.56 186 TYR B O 1
ATOM 4518 N N . LEU B 1 187 ? 17.25 -17 -19.328 1 98.56 187 LEU B N 1
ATOM 4519 C CA . LEU B 1 187 ? 17.094 -15.625 -18.859 1 98.56 187 LEU B CA 1
ATOM 4520 C C . LEU B 1 187 ? 18.078 -14.703 -19.578 1 98.56 187 LEU B C 1
ATOM 4522 O O . LEU B 1 187 ? 17.766 -13.539 -19.859 1 98.56 187 LEU B O 1
ATOM 4526 N N . LYS B 1 188 ? 19.25 -15.258 -19.812 1 98.75 188 LYS B N 1
ATOM 4527 C CA . LYS B 1 188 ? 20.219 -14.477 -20.578 1 98.75 188 LYS B CA 1
ATOM 4528 C C . LYS B 1 188 ? 19.688 -14.141 -21.969 1 98.75 188 LYS B C 1
ATOM 4530 O O . LYS B 1 188 ? 19.906 -13.031 -22.469 1 98.75 188 LYS B O 1
ATOM 4535 N N . LYS B 1 189 ? 19.047 -15.117 -22.578 1 98.69 189 LYS B N 1
ATOM 4536 C CA . LYS B 1 189 ? 18.438 -14.867 -23.891 1 98.69 189 LYS B CA 1
ATOM 4537 C C . LYS B 1 189 ? 17.359 -13.797 -23.797 1 98.69 189 LYS B C 1
ATOM 4539 O O . LYS B 1 189 ? 17.266 -12.922 -24.672 1 98.69 189 LYS B O 1
ATOM 4544 N N . VAL B 1 190 ? 16.516 -13.867 -22.812 1 98.75 190 VAL B N 1
ATOM 4545 C CA . VAL B 1 190 ? 15.469 -12.875 -22.609 1 98.75 190 VAL B CA 1
ATOM 4546 C C . VAL B 1 190 ? 16.094 -11.5 -22.391 1 98.75 190 VAL B C 1
ATOM 4548 O O . VAL B 1 190 ? 15.648 -10.508 -22.969 1 98.75 190 VAL B O 1
ATOM 4551 N N . TYR B 1 191 ? 17.109 -11.469 -21.516 1 98.38 191 TYR B N 1
ATOM 4552 C CA . TYR B 1 191 ? 17.828 -10.234 -21.203 1 98.38 191 TYR B CA 1
ATOM 4553 C C . TYR B 1 191 ? 18.391 -9.609 -22.469 1 98.38 191 TYR B C 1
ATOM 4555 O O . TYR B 1 191 ? 18.234 -8.406 -22.703 1 98.38 191 TYR B O 1
ATOM 4563 N N . GLU B 1 192 ? 19.016 -10.422 -23.25 1 98.19 192 GLU B N 1
ATOM 4564 C CA . GLU B 1 192 ? 19.641 -9.93 -24.484 1 98.19 192 GLU B CA 1
ATOM 4565 C C . GLU B 1 192 ? 18.578 -9.391 -25.438 1 98.19 192 GLU B C 1
ATOM 4567 O O . GLU B 1 192 ? 18.797 -8.359 -26.094 1 98.19 192 GLU B O 1
ATOM 4572 N N . TRP B 1 193 ? 17.531 -10.102 -25.562 1 98.44 193 TRP B N 1
ATOM 4573 C CA . TRP B 1 193 ? 16.438 -9.617 -26.406 1 98.44 193 TRP B CA 1
ATOM 4574 C C . TRP B 1 193 ? 15.961 -8.242 -25.938 1 98.44 193 TRP B C 1
ATOM 4576 O O . TRP B 1 193 ? 15.75 -7.344 -26.766 1 98.44 193 TRP B O 1
ATOM 4586 N N . CYS B 1 194 ? 15.766 -8.078 -24.641 1 98.38 194 CYS B N 1
ATOM 4587 C CA . CYS B 1 194 ? 15.305 -6.812 -24.094 1 98.38 194 CYS B CA 1
ATOM 4588 C C . CYS B 1 194 ? 16.312 -5.699 -24.375 1 98.38 194 CYS B C 1
ATOM 4590 O O . CYS B 1 194 ? 15.922 -4.582 -24.719 1 98.38 194 CYS B O 1
ATOM 4592 N N . GLN B 1 195 ? 17.609 -6 -24.234 1 97.25 195 GLN B N 1
ATOM 4593 C CA . GLN B 1 195 ? 18.656 -5.023 -24.516 1 97.25 195 GLN B CA 1
ATOM 4594 C C . GLN B 1 195 ? 18.609 -4.582 -25.969 1 97.25 195 GLN B C 1
ATOM 4596 O O . GLN B 1 195 ? 18.672 -3.387 -26.266 1 97.25 195 GLN B O 1
ATOM 4601 N N . THR B 1 196 ? 18.469 -5.559 -26.812 1 97.06 196 THR B N 1
ATOM 4602 C CA . THR B 1 196 ? 18.484 -5.293 -28.234 1 97.06 196 THR B CA 1
ATOM 4603 C C . THR B 1 196 ? 17.281 -4.453 -28.656 1 97.06 196 THR B C 1
ATOM 4605 O O . THR B 1 196 ? 17.375 -3.609 -29.547 1 97.06 196 THR B O 1
ATOM 4608 N N . ASN B 1 197 ? 16.188 -4.605 -28 1 97.31 197 ASN B N 1
ATOM 4609 C CA . ASN B 1 197 ? 14.953 -3.967 -28.406 1 97.31 197 ASN B CA 1
ATOM 4610 C C . ASN B 1 197 ? 14.602 -2.785 -27.516 1 97.31 197 ASN B C 1
ATOM 4612 O O . ASN B 1 197 ? 13.516 -2.211 -27.625 1 97.31 197 ASN B O 1
ATOM 4616 N N . ASN B 1 198 ? 15.484 -2.432 -26.578 1 96.62 198 ASN B N 1
ATOM 4617 C CA . ASN B 1 198 ? 15.281 -1.327 -25.641 1 96.62 198 ASN B CA 1
ATOM 4618 C C . ASN B 1 198 ? 13.992 -1.504 -24.844 1 96.62 198 ASN B C 1
ATOM 4620 O O . ASN B 1 198 ? 13.188 -0.576 -24.734 1 96.62 198 ASN B O 1
ATOM 4624 N N . THR B 1 199 ? 13.719 -2.709 -24.453 1 98.12 199 THR B N 1
ATOM 4625 C CA . THR B 1 199 ? 12.578 -3.076 -23.625 1 98.12 199 THR B CA 1
ATOM 4626 C C . THR B 1 199 ? 12.992 -3.281 -22.172 1 98.12 199 THR B C 1
ATOM 4628 O O . THR B 1 199 ? 13.984 -3.957 -21.891 1 98.12 199 THR B O 1
ATOM 4631 N N . ILE B 1 200 ? 12.344 -2.635 -21.219 1 98.62 200 ILE B N 1
ATOM 4632 C CA . ILE B 1 200 ? 12.633 -2.832 -19.812 1 98.62 200 ILE B CA 1
ATOM 4633 C C . ILE B 1 200 ? 12.25 -4.25 -19.391 1 98.62 200 ILE B C 1
ATOM 4635 O O . ILE B 1 200 ? 11.094 -4.656 -19.547 1 98.62 200 ILE B O 1
ATOM 4639 N N . LEU B 1 201 ? 13.18 -5.035 -18.953 1 98.75 201 LEU B N 1
ATOM 4640 C CA . LEU B 1 201 ? 12.906 -6.367 -18.422 1 98.75 201 LEU B CA 1
ATOM 4641 C C . LEU B 1 201 ? 12.469 -6.285 -16.969 1 98.75 201 LEU B C 1
ATOM 4643 O O . LEU B 1 201 ? 13.25 -5.891 -16.094 1 98.75 201 LEU B O 1
ATOM 4647 N N . CYS B 1 202 ? 11.242 -6.613 -16.703 1 98.88 202 CYS B N 1
ATOM 4648 C CA . CYS B 1 202 ? 10.672 -6.754 -15.367 1 98.88 202 CYS B CA 1
ATOM 4649 C C . CYS B 1 202 ? 10.508 -8.227 -14.992 1 98.88 202 CYS B C 1
ATOM 4651 O O . CYS B 1 202 ? 9.578 -8.883 -15.453 1 98.88 202 CYS B O 1
ATOM 4653 N N . TYR B 1 203 ? 11.344 -8.672 -14.102 1 98.88 203 TYR B N 1
ATOM 4654 C CA . TYR B 1 203 ? 11.367 -10.086 -13.742 1 98.88 203 TYR B CA 1
ATOM 4655 C C . TYR B 1 203 ? 10.742 -10.312 -12.375 1 98.88 203 TYR B C 1
ATOM 4657 O O . TYR B 1 203 ? 11.266 -9.836 -11.359 1 98.88 203 TYR B O 1
ATOM 4665 N N . ASP B 1 204 ? 9.594 -10.969 -12.328 1 98.69 204 ASP B N 1
ATOM 4666 C CA . ASP B 1 204 ? 8.898 -11.32 -11.102 1 98.69 204 ASP B CA 1
ATOM 4667 C C . ASP B 1 204 ? 9.414 -12.641 -10.523 1 98.69 204 ASP B C 1
ATOM 4669 O O . ASP B 1 204 ? 9.062 -13.711 -11.016 1 98.69 204 ASP B O 1
ATOM 4673 N N . ASN B 1 205 ? 10.172 -12.547 -9.484 1 98.56 205 ASN B N 1
ATOM 4674 C CA . ASN B 1 205 ? 10.844 -13.711 -8.906 1 98.56 205 ASN B CA 1
ATOM 4675 C C . ASN B 1 205 ? 10.297 -14.047 -7.523 1 98.56 205 ASN B C 1
ATOM 4677 O O . ASN B 1 205 ? 11.055 -14.422 -6.629 1 98.56 205 ASN B O 1
ATOM 4681 N N . ALA B 1 206 ? 9.008 -13.945 -7.367 1 97.44 206 ALA B N 1
ATOM 4682 C CA . ALA B 1 206 ? 8.328 -14.133 -6.086 1 97.44 206 ALA B CA 1
ATOM 4683 C C . ALA B 1 206 ? 8.547 -15.547 -5.555 1 97.44 206 ALA B C 1
ATOM 4685 O O . ALA B 1 206 ? 8.508 -15.773 -4.344 1 97.44 206 ALA B O 1
ATOM 4686 N N . TYR B 1 207 ? 8.852 -16.531 -6.398 1 97.81 207 TYR B N 1
ATOM 4687 C CA . TYR B 1 207 ? 8.922 -17.922 -6.008 1 97.81 207 TYR B CA 1
ATOM 4688 C C . TYR B 1 207 ? 10.352 -18.453 -6.074 1 97.81 207 TYR B C 1
ATOM 4690 O O . TYR B 1 207 ? 10.578 -19.656 -6.176 1 97.81 207 TYR B O 1
ATOM 4698 N N . SER B 1 208 ? 11.32 -17.578 -5.996 1 96.38 208 SER B N 1
ATOM 4699 C CA . SER B 1 208 ? 12.727 -17.891 -6.234 1 96.38 208 SER B CA 1
ATOM 4700 C C . SER B 1 208 ? 13.195 -19.047 -5.355 1 96.38 208 SER B C 1
ATOM 4702 O O . SER B 1 208 ? 14.086 -19.812 -5.746 1 96.38 208 SER B O 1
ATOM 4704 N N . GLU B 1 209 ? 12.562 -19.172 -4.184 1 95.94 209 GLU B N 1
ATOM 4705 C CA . GLU B 1 209 ? 13.062 -20.172 -3.246 1 95.94 209 GLU B CA 1
ATOM 4706 C C . GLU B 1 209 ? 12.062 -21.312 -3.076 1 95.94 209 GLU B C 1
ATOM 4708 O O . GLU B 1 209 ? 12.312 -22.25 -2.318 1 95.94 209 GLU B O 1
ATOM 4713 N N . MET B 1 210 ? 10.922 -21.219 -3.699 1 96.56 210 MET B N 1
ATOM 4714 C CA . MET B 1 210 ? 9.961 -22.312 -3.701 1 96.56 210 MET B CA 1
ATOM 4715 C C . MET B 1 210 ? 10.273 -23.312 -4.809 1 96.56 210 MET B C 1
ATOM 4717 O O . MET B 1 210 ? 9.547 -23.391 -5.801 1 96.56 210 MET B O 1
ATOM 4721 N N . CYS B 1 211 ? 11.344 -24.031 -4.594 1 97 211 CYS B N 1
ATOM 4722 C CA . CYS B 1 211 ? 11.875 -24.938 -5.617 1 97 211 CYS B CA 1
ATOM 4723 C C . CYS B 1 211 ? 12.062 -26.344 -5.066 1 97 211 CYS B C 1
ATOM 4725 O O . CYS B 1 211 ? 12.188 -26.531 -3.857 1 97 211 CYS B O 1
ATOM 4727 N N . TYR B 1 212 ? 12.047 -27.297 -5.945 1 96.88 212 TYR B N 1
ATOM 4728 C CA . TYR B 1 212 ? 12.117 -28.703 -5.594 1 96.88 212 TYR B CA 1
ATOM 4729 C C . TYR B 1 212 ? 13.133 -29.438 -6.461 1 96.88 212 TYR B C 1
ATOM 4731 O O . TYR B 1 212 ? 13.602 -28.891 -7.469 1 96.88 212 TYR B O 1
ATOM 4739 N N . ASP B 1 213 ? 13.5 -30.641 -6.016 1 95.75 213 ASP B N 1
ATOM 4740 C CA . ASP B 1 213 ? 14.312 -31.578 -6.781 1 95.75 213 ASP B CA 1
ATOM 4741 C C . ASP B 1 213 ? 15.609 -30.938 -7.25 1 95.75 213 ASP B C 1
ATOM 4743 O O . ASP B 1 213 ? 15.961 -31.016 -8.43 1 95.75 213 ASP B O 1
ATOM 4747 N N . ASP B 1 214 ? 16.234 -30.156 -6.5 1 93 214 ASP B N 1
ATOM 4748 C CA . ASP B 1 214 ? 17.562 -29.594 -6.648 1 93 214 ASP B CA 1
ATOM 4749 C C . ASP B 1 214 ? 17.562 -28.422 -7.633 1 93 214 ASP B C 1
ATOM 4751 O O . ASP B 1 214 ? 18.609 -27.906 -8 1 93 214 ASP B O 1
ATOM 4755 N N . TYR B 1 215 ? 16.375 -28.109 -8.086 1 96.5 215 TYR B N 1
ATOM 4756 C CA . TYR B 1 215 ? 16.281 -26.922 -8.914 1 96.5 215 TYR B CA 1
ATOM 4757 C C . TYR B 1 215 ? 16.516 -25.656 -8.086 1 96.5 215 TYR B C 1
ATOM 4759 O O . TYR B 1 215 ? 16 -25.531 -6.973 1 96.5 215 TYR B O 1
ATOM 4767 N N . ARG B 1 216 ? 17.328 -24.766 -8.602 1 95.38 216 ARG B N 1
ATOM 4768 C CA . ARG B 1 216 ? 17.547 -23.438 -8.023 1 95.38 216 ARG B CA 1
ATOM 4769 C C . ARG B 1 216 ? 17.219 -22.344 -9.031 1 95.38 216 ARG B C 1
ATOM 4771 O O . ARG B 1 216 ? 17.891 -22.219 -10.062 1 95.38 216 ARG B O 1
ATOM 4778 N N . ALA B 1 217 ? 16.25 -21.578 -8.773 1 97.62 217 ALA B N 1
ATOM 4779 C CA . ALA B 1 217 ? 15.789 -20.562 -9.711 1 97.62 217 ALA B CA 1
ATOM 4780 C C . ALA B 1 217 ? 16.828 -19.453 -9.867 1 97.62 217 ALA B C 1
ATOM 4782 O O . ALA B 1 217 ? 17.438 -19.016 -8.891 1 97.62 217 ALA B O 1
ATOM 4783 N N . PRO B 1 218 ? 17.062 -18.969 -11.07 1 98.5 218 PRO B N 1
ATOM 4784 C CA . PRO B 1 218 ? 18.016 -17.891 -11.297 1 98.5 218 PRO B CA 1
ATOM 4785 C C . PRO B 1 218 ? 17.406 -16.5 -11.047 1 98.5 218 PRO B C 1
ATOM 4787 O O . PRO B 1 218 ? 16.188 -16.375 -10.938 1 98.5 218 PRO B O 1
ATOM 4790 N N . SER B 1 219 ? 18.281 -15.539 -10.852 1 98.56 219 SER B N 1
ATOM 4791 C CA . SER B 1 219 ? 17.938 -14.125 -10.844 1 98.56 219 SER B CA 1
ATOM 4792 C C . SER B 1 219 ? 18.172 -13.492 -12.211 1 98.56 219 SER B C 1
ATOM 4794 O O . SER B 1 219 ? 19.141 -13.812 -12.891 1 98.56 219 SER B O 1
ATOM 4796 N N . ALA B 1 220 ? 17.297 -12.594 -12.602 1 98.5 220 ALA B N 1
ATOM 4797 C CA . ALA B 1 220 ? 17.516 -11.844 -13.844 1 98.5 220 ALA B CA 1
ATOM 4798 C C . ALA B 1 220 ? 18.797 -11.023 -13.773 1 98.5 220 ALA B C 1
ATOM 4800 O O . ALA B 1 220 ? 19.422 -10.758 -14.805 1 98.5 220 ALA B O 1
ATOM 4801 N N . LEU B 1 221 ? 19.203 -10.672 -12.562 1 98.56 221 LEU B N 1
ATOM 4802 C CA . LEU B 1 221 ? 20.391 -9.844 -12.375 1 98.56 221 LEU B CA 1
ATOM 4803 C C . LEU B 1 221 ? 21.656 -10.648 -12.648 1 98.56 221 LEU B C 1
ATOM 4805 O O . LEU B 1 221 ? 22.734 -10.078 -12.836 1 98.56 221 LEU B O 1
ATOM 4809 N N . GLN B 1 222 ? 21.562 -11.953 -12.648 1 98.56 222 GLN B N 1
ATOM 4810 C CA . GLN B 1 222 ? 22.672 -12.789 -13.078 1 98.56 222 GLN B CA 1
ATOM 4811 C C . GLN B 1 222 ? 22.875 -12.703 -14.586 1 98.56 222 GLN B C 1
ATOM 4813 O O . GLN B 1 222 ? 23.969 -12.953 -15.094 1 98.56 222 GLN B O 1
ATOM 4818 N N . ALA B 1 223 ? 21.797 -12.469 -15.305 1 98.12 223 ALA B N 1
ATOM 4819 C CA . ALA B 1 223 ? 21.891 -12.281 -16.75 1 98.12 223 ALA B CA 1
ATOM 4820 C C . ALA B 1 223 ? 22.5 -10.93 -17.094 1 98.12 223 ALA B C 1
ATOM 4822 O O . ALA B 1 223 ? 23.219 -10.805 -18.094 1 98.12 223 ALA B O 1
ATOM 4823 N N . GLY B 1 224 ? 22.203 -9.914 -16.281 1 97.44 224 GLY B N 1
ATOM 4824 C CA . GLY B 1 224 ? 22.75 -8.578 -16.469 1 97.44 224 GLY B CA 1
ATOM 4825 C C . GLY B 1 224 ? 22.109 -7.543 -15.547 1 97.44 224 GLY B C 1
ATOM 4826 O O . GLY B 1 224 ? 21.062 -7.793 -14.953 1 97.44 224 GLY B O 1
ATOM 4827 N N . PRO B 1 225 ? 22.719 -6.426 -15.445 1 96.62 225 PRO B N 1
ATOM 4828 C CA . PRO B 1 225 ? 22.312 -5.434 -14.445 1 96.62 225 PRO B CA 1
ATOM 4829 C C . PRO B 1 225 ? 21.188 -4.52 -14.945 1 96.62 225 PRO B C 1
ATOM 4831 O O . PRO B 1 225 ? 20.578 -3.809 -14.148 1 96.62 225 PRO B O 1
ATOM 4834 N N . ASP B 1 226 ? 20.906 -4.531 -16.266 1 97.94 226 ASP B N 1
ATOM 4835 C CA . ASP B 1 226 ? 20 -3.551 -16.828 1 97.94 226 ASP B CA 1
ATOM 4836 C C . ASP B 1 226 ? 18.562 -4.078 -16.828 1 97.94 226 ASP B C 1
ATOM 4838 O O . ASP B 1 226 ? 17.922 -4.148 -17.891 1 97.94 226 ASP B O 1
ATOM 4842 N N . CYS B 1 227 ? 18.078 -4.387 -15.719 1 98.62 227 CYS B N 1
ATOM 4843 C CA . CYS B 1 227 ? 16.719 -4.895 -15.5 1 98.62 227 CYS B CA 1
ATOM 4844 C C . CYS B 1 227 ? 16.266 -4.641 -14.07 1 98.62 227 CYS B C 1
ATOM 4846 O O . CYS B 1 227 ? 16.984 -4.008 -13.289 1 98.62 227 CYS B O 1
ATOM 4848 N N . ILE B 1 228 ? 15.039 -5.004 -13.797 1 98.81 228 ILE B N 1
ATOM 4849 C CA . ILE B 1 228 ? 14.539 -4.93 -12.43 1 98.81 228 ILE B CA 1
ATOM 4850 C C . ILE B 1 228 ? 13.859 -6.246 -12.062 1 98.81 228 ILE B C 1
ATOM 4852 O O . ILE B 1 228 ? 13.188 -6.859 -12.891 1 98.81 228 ILE B O 1
ATOM 4856 N N . GLU B 1 229 ? 14.141 -6.668 -10.844 1 98.88 229 GLU B N 1
ATOM 4857 C CA . GLU B 1 229 ? 13.625 -7.918 -10.305 1 98.88 229 GLU B CA 1
ATOM 4858 C C . GLU B 1 229 ? 12.812 -7.676 -9.039 1 98.88 229 GLU B C 1
ATOM 4860 O O . GLU B 1 229 ? 13.18 -6.848 -8.203 1 98.88 229 GLU B O 1
ATOM 4865 N N . PHE B 1 230 ? 11.68 -8.391 -8.938 1 98.75 230 PHE B N 1
ATOM 4866 C CA . PHE B 1 230 ? 10.797 -8.242 -7.789 1 98.75 230 PHE B CA 1
ATOM 4867 C C . PHE B 1 230 ? 10.812 -9.492 -6.93 1 98.75 230 PHE B C 1
ATOM 4869 O O . PHE B 1 230 ? 10.586 -10.602 -7.426 1 98.75 230 PHE B O 1
ATOM 4876 N N . GLY B 1 231 ? 11.086 -9.305 -5.637 1 98.19 231 GLY B N 1
ATOM 4877 C CA . GLY B 1 231 ? 11.039 -10.391 -4.672 1 98.19 231 GLY B CA 1
ATOM 4878 C C . GLY B 1 231 ? 9.969 -10.211 -3.617 1 98.19 231 GLY B C 1
ATOM 4879 O O . GLY B 1 231 ? 9.398 -9.125 -3.482 1 98.19 231 GLY B O 1
ATOM 4880 N N . SER B 1 232 ? 9.648 -11.281 -2.922 1 97.06 232 SER B N 1
ATOM 4881 C CA . SER B 1 232 ? 8.57 -11.289 -1.946 1 97.06 232 SER B CA 1
ATOM 4882 C C . SER B 1 232 ? 8.961 -12.047 -0.685 1 97.06 232 SER B C 1
ATOM 4884 O O . SER B 1 232 ? 9.703 -13.031 -0.753 1 97.06 232 SER B O 1
ATOM 4886 N N . PHE B 1 233 ? 8.461 -11.641 0.438 1 98.12 233 PHE B N 1
ATOM 4887 C CA . PHE B 1 233 ? 8.633 -12.375 1.685 1 98.12 233 PHE B CA 1
ATOM 4888 C C . PHE B 1 233 ? 7.438 -13.281 1.944 1 98.12 233 PHE B C 1
ATOM 4890 O O . PHE B 1 233 ? 7.438 -14.062 2.9 1 98.12 233 PHE B O 1
ATOM 4897 N N . SER B 1 234 ? 6.453 -13.227 1.1 1 96.94 234 SER B N 1
ATOM 4898 C CA . SER B 1 234 ? 5.168 -13.883 1.317 1 96.94 234 SER B CA 1
ATOM 4899 C C . SER B 1 234 ? 5.273 -15.391 1.142 1 96.94 234 SER B C 1
ATOM 4901 O O . SER B 1 234 ? 4.527 -16.156 1.763 1 96.94 234 SER B O 1
ATOM 4903 N N . LYS B 1 235 ? 6.176 -15.797 0.203 1 95.5 235 LYS B N 1
ATOM 4904 C CA . LYS B 1 235 ? 6.168 -17.203 -0.215 1 95.5 235 LYS B CA 1
ATOM 4905 C C . LYS B 1 235 ? 7.211 -18 0.553 1 95.5 235 LYS B C 1
ATOM 4907 O O . LYS B 1 235 ? 6.863 -18.828 1.397 1 95.5 235 LYS B O 1
ATOM 4912 N N . THR B 1 236 ? 8.414 -17.547 0.478 1 94.5 236 THR B N 1
ATOM 4913 C CA . THR B 1 236 ? 9.516 -18.266 1.105 1 94.5 236 THR B CA 1
ATOM 4914 C C . THR B 1 236 ? 9.352 -18.297 2.623 1 94.5 236 THR B C 1
ATOM 4916 O O . THR B 1 236 ? 9.602 -19.312 3.264 1 94.5 236 THR B O 1
ATOM 4919 N N . PHE B 1 237 ? 8.883 -17.234 3.188 1 97 237 PHE B N 1
ATOM 4920 C CA . PHE B 1 237 ? 8.898 -17.078 4.637 1 97 237 PHE B CA 1
ATOM 4921 C C . PHE B 1 237 ? 7.488 -17.125 5.207 1 97 237 PHE B C 1
ATOM 4923 O O . PHE B 1 237 ? 7.285 -16.891 6.398 1 97 237 PHE B O 1
ATOM 4930 N N . ASN B 1 238 ? 6.5 -17.359 4.355 1 97 238 ASN B N 1
ATOM 4931 C CA . ASN B 1 238 ? 5.098 -17.391 4.758 1 97 238 ASN B CA 1
ATOM 4932 C C . ASN B 1 238 ? 4.676 -16.094 5.426 1 97 238 ASN B C 1
ATOM 4934 O O . ASN B 1 238 ? 3.896 -16.094 6.379 1 97 238 ASN B O 1
ATOM 4938 N N . MET B 1 239 ? 5.211 -15.016 4.977 1 97.94 239 MET B N 1
ATOM 4939 C CA . MET B 1 239 ? 4.867 -13.688 5.484 1 97.94 239 MET B CA 1
ATOM 4940 C C . MET B 1 239 ? 3.82 -13.023 4.598 1 97.94 239 MET B C 1
ATOM 4942 O O . MET B 1 239 ? 3.922 -11.836 4.301 1 97.94 239 MET B O 1
ATOM 4946 N N . THR B 1 240 ? 2.859 -13.781 4.148 1 96.38 240 THR B N 1
ATOM 4947 C CA . THR B 1 240 ? 1.884 -13.312 3.172 1 96.38 240 THR B CA 1
ATOM 4948 C C . THR B 1 240 ? 1.154 -12.078 3.686 1 96.38 240 THR B C 1
ATOM 4950 O O . THR B 1 240 ? 1.101 -11.055 3 1 96.38 240 THR B O 1
ATOM 4953 N N . GLY B 1 241 ? 0.646 -12.156 4.887 1 96.19 241 GLY B N 1
ATOM 4954 C CA . GLY B 1 241 ? -0.154 -11.078 5.434 1 96.19 241 GLY B CA 1
ATOM 4955 C C . GLY B 1 241 ? 0.678 -9.898 5.906 1 96.19 241 GLY B C 1
ATOM 4956 O O . GLY B 1 241 ? 0.135 -8.852 6.258 1 96.19 241 GLY B O 1
ATOM 4957 N N . PHE B 1 242 ? 1.991 -10.031 5.926 1 97.81 242 PHE B N 1
ATOM 4958 C CA . PHE B 1 242 ? 2.875 -8.961 6.375 1 97.81 242 PHE B CA 1
ATOM 4959 C C . PHE B 1 242 ? 3.023 -7.891 5.297 1 97.81 242 PHE B C 1
ATOM 4961 O O . PHE B 1 242 ? 3.43 -6.762 5.586 1 97.81 242 PHE B O 1
ATOM 4968 N N . ARG B 1 243 ? 2.725 -8.281 4.043 1 96.5 243 ARG B N 1
ATOM 4969 C CA . ARG B 1 243 ? 2.713 -7.383 2.891 1 96.5 243 ARG B CA 1
ATOM 4970 C C . ARG B 1 243 ? 4.066 -6.703 2.713 1 96.5 243 ARG B C 1
ATOM 4972 O O . ARG B 1 243 ? 4.145 -5.473 2.67 1 96.5 243 ARG B O 1
ATOM 4979 N N . LEU B 1 244 ? 5.094 -7.48 2.543 1 98.31 244 LEU B N 1
ATOM 4980 C CA . LEU B 1 244 ? 6.441 -6.945 2.375 1 98.31 244 LEU B CA 1
ATOM 4981 C C . LEU B 1 244 ? 7.148 -7.613 1.201 1 98.31 244 LEU B C 1
ATOM 4983 O O . LEU B 1 244 ? 7.031 -8.828 1.009 1 98.31 244 LEU B O 1
ATOM 4987 N N . GLY B 1 245 ? 7.797 -6.879 0.395 1 98.12 245 GLY B N 1
ATOM 4988 C CA . GLY B 1 245 ? 8.633 -7.309 -0.714 1 98.12 245 GLY B CA 1
ATOM 4989 C C . GLY B 1 245 ? 9.797 -6.375 -0.985 1 98.12 245 GLY B C 1
ATOM 4990 O O . GLY B 1 245 ? 10.164 -5.57 -0.128 1 98.12 245 GLY B O 1
ATOM 4991 N N . TYR B 1 246 ? 10.43 -6.57 -2.094 1 98.75 246 TYR B N 1
ATOM 4992 C CA . TYR B 1 246 ? 11.531 -5.695 -2.5 1 98.75 246 TYR B CA 1
ATOM 4993 C C . TYR B 1 246 ? 11.719 -5.723 -4.012 1 98.75 246 TYR B C 1
ATOM 4995 O O . TYR B 1 246 ? 11.219 -6.629 -4.691 1 98.75 246 TYR B O 1
ATOM 5003 N N . ALA B 1 247 ? 12.273 -4.719 -4.5 1 98.81 247 ALA B N 1
ATOM 5004 C CA . ALA B 1 247 ? 12.766 -4.645 -5.875 1 98.81 247 ALA B CA 1
ATOM 5005 C C . ALA B 1 247 ? 14.273 -4.414 -5.91 1 98.81 247 ALA B C 1
ATOM 5007 O O . ALA B 1 247 ? 14.812 -3.652 -5.102 1 98.81 247 ALA B O 1
ATOM 5008 N N . VAL B 1 248 ? 14.914 -5.082 -6.738 1 98.81 248 VAL B N 1
ATOM 5009 C CA . VAL B 1 248 ? 16.359 -4.938 -6.953 1 98.81 248 VAL B CA 1
ATOM 5010 C C . VAL B 1 248 ? 16.641 -4.789 -8.445 1 98.81 248 VAL B C 1
ATOM 5012 O O . VAL B 1 248 ? 16.094 -5.535 -9.266 1 98.81 248 VAL B O 1
ATOM 5015 N N . GLY B 1 249 ? 17.453 -3.852 -8.805 1 98.5 249 GLY B N 1
ATOM 5016 C CA . GLY B 1 249 ? 17.766 -3.725 -10.219 1 98.5 249 GLY B CA 1
ATOM 5017 C C . GLY B 1 249 ? 18.531 -2.461 -10.555 1 98.5 249 GLY B C 1
ATOM 5018 O O . GLY B 1 249 ? 19.281 -1.941 -9.719 1 98.5 249 GLY B O 1
ATOM 5019 N N . HIS B 1 250 ? 18.469 -2.037 -11.859 1 98.44 250 HIS B N 1
ATOM 5020 C CA . HIS B 1 250 ? 19.156 -0.858 -12.367 1 98.44 250 HIS B CA 1
ATOM 5021 C C . HIS B 1 250 ? 18.797 0.382 -11.555 1 98.44 250 HIS B C 1
ATOM 5023 O O . HIS B 1 250 ? 17.625 0.611 -11.234 1 98.44 250 HIS B O 1
ATOM 5029 N N . PRO B 1 251 ? 19.828 1.237 -11.219 1 97.81 251 PRO B N 1
ATOM 5030 C CA . PRO B 1 251 ? 19.594 2.414 -10.383 1 97.81 251 PRO B CA 1
ATOM 5031 C C . PRO B 1 251 ? 18.5 3.324 -10.93 1 97.81 251 PRO B C 1
ATOM 5033 O O . PRO B 1 251 ? 17.672 3.842 -10.172 1 97.81 251 PRO B O 1
ATOM 5036 N N . ASP B 1 252 ? 18.438 3.459 -12.234 1 97.75 252 ASP B N 1
ATOM 5037 C CA . ASP B 1 252 ? 17.406 4.305 -12.836 1 97.75 252 ASP B CA 1
ATOM 5038 C C . ASP B 1 252 ? 16 3.754 -12.562 1 97.75 252 ASP B C 1
ATOM 5040 O O . ASP B 1 252 ? 15.078 4.512 -12.273 1 97.75 252 ASP B O 1
ATOM 5044 N N . LEU B 1 253 ? 15.875 2.457 -12.758 1 98.38 253 LEU B N 1
ATOM 5045 C CA . LEU B 1 253 ? 14.578 1.815 -12.57 1 98.38 253 LEU B CA 1
ATOM 5046 C C . LEU B 1 253 ? 14.148 1.879 -11.109 1 98.38 253 LEU B C 1
ATOM 5048 O O . LEU B 1 253 ? 12.992 2.199 -10.82 1 98.38 253 LEU B O 1
ATOM 5052 N N . VAL B 1 254 ? 15.086 1.644 -10.242 1 98.12 254 VAL B N 1
ATOM 5053 C CA . VAL B 1 254 ? 14.812 1.703 -8.805 1 98.12 254 VAL B CA 1
ATOM 5054 C C . VAL B 1 254 ? 14.469 3.135 -8.406 1 98.12 254 VAL B C 1
ATOM 5056 O O . VAL B 1 254 ? 13.562 3.361 -7.605 1 98.12 254 VAL B O 1
ATOM 5059 N N . ALA B 1 255 ? 15.141 4.102 -8.969 1 95.5 255 ALA B N 1
ATOM 5060 C CA . ALA B 1 255 ? 14.859 5.504 -8.672 1 95.5 255 ALA B CA 1
ATOM 5061 C C . ALA B 1 255 ? 13.445 5.887 -9.102 1 95.5 255 ALA B C 1
ATOM 5063 O O . ALA B 1 255 ? 12.75 6.602 -8.383 1 95.5 255 ALA B O 1
ATOM 5064 N N . GLY B 1 256 ? 13.055 5.453 -10.305 1 96.06 256 GLY B N 1
ATOM 5065 C CA . GLY B 1 256 ? 11.695 5.707 -10.75 1 96.06 256 GLY B CA 1
ATOM 5066 C C . GLY B 1 256 ? 10.648 5.062 -9.867 1 96.06 256 GLY B C 1
ATOM 5067 O O . GLY B 1 256 ? 9.625 5.684 -9.555 1 96.06 256 GLY B O 1
ATOM 5068 N N . LEU B 1 257 ? 10.922 3.838 -9.484 1 96.88 257 LEU B N 1
ATOM 5069 C CA . LEU B 1 257 ? 10.016 3.131 -8.594 1 96.88 257 LEU B CA 1
ATOM 5070 C C . LEU B 1 257 ? 9.859 3.875 -7.27 1 96.88 257 LEU B C 1
ATOM 5072 O O . LEU B 1 257 ? 8.742 4.082 -6.797 1 96.88 257 LEU B O 1
ATOM 5076 N N . LYS B 1 258 ? 10.984 4.27 -6.711 1 94.56 258 LYS B N 1
ATOM 5077 C CA . LYS B 1 258 ? 11 5.004 -5.449 1 94.56 258 LYS B CA 1
ATOM 5078 C C . LYS B 1 258 ? 10.195 6.297 -5.555 1 94.56 258 LYS B C 1
ATOM 5080 O O . LYS B 1 258 ? 9.43 6.633 -4.648 1 94.56 258 LYS B O 1
ATOM 5085 N N . LYS B 1 259 ? 10.43 7 -6.598 1 92 259 LYS B N 1
ATOM 5086 C CA . LYS B 1 259 ? 9.734 8.258 -6.824 1 92 259 LYS B CA 1
ATOM 5087 C C . LYS B 1 259 ? 8.219 8.047 -6.906 1 92 259 LYS B C 1
ATOM 5089 O O . LYS B 1 259 ? 7.449 8.82 -6.332 1 92 259 LYS B O 1
ATOM 5094 N N . CYS B 1 260 ? 7.836 7.039 -7.594 1 92.69 260 CYS B N 1
ATOM 5095 C CA . CYS B 1 260 ? 6.422 6.699 -7.703 1 92.69 260 CYS B CA 1
ATOM 5096 C C . CYS B 1 260 ? 5.84 6.34 -6.34 1 92.69 260 CYS B C 1
ATOM 5098 O O . CYS B 1 260 ? 4.785 6.844 -5.957 1 92.69 260 CYS B O 1
ATOM 5100 N N . LYS B 1 261 ? 6.531 5.516 -5.594 1 92.69 261 LYS B N 1
ATOM 5101 C CA . LYS B 1 261 ? 6.082 5.098 -4.27 1 92.69 261 LYS B CA 1
ATOM 5102 C C . LYS B 1 261 ? 5.914 6.297 -3.344 1 92.69 261 LYS B C 1
ATOM 5104 O O . LYS B 1 261 ? 4.957 6.359 -2.568 1 92.69 261 LYS B O 1
ATOM 5109 N N . GLY B 1 262 ? 6.793 7.238 -3.441 1 89.12 262 GLY B N 1
ATOM 5110 C CA . GLY B 1 262 ? 6.738 8.43 -2.607 1 89.12 262 GLY B CA 1
ATOM 5111 C C . GLY B 1 262 ? 5.461 9.227 -2.783 1 89.12 262 GLY B C 1
ATOM 5112 O O . GLY B 1 262 ? 5.062 9.977 -1.893 1 89.12 262 GLY B O 1
ATOM 5113 N N . GLN B 1 263 ? 4.758 8.984 -3.889 1 87.75 263 GLN B N 1
ATOM 5114 C CA . GLN B 1 263 ? 3.52 9.703 -4.188 1 87.75 263 GLN B CA 1
ATOM 5115 C C . GLN B 1 263 ? 2.301 8.906 -3.727 1 87.75 263 GLN B C 1
ATOM 5117 O O . GLN B 1 263 ? 1.23 9.477 -3.504 1 87.75 263 GLN B O 1
ATOM 5122 N N . ILE B 1 264 ? 2.471 7.609 -3.531 1 89.88 264 ILE B N 1
ATOM 5123 C CA . ILE B 1 264 ? 1.322 6.719 -3.391 1 89.88 264 ILE B CA 1
ATOM 5124 C C . ILE B 1 264 ? 1.243 6.199 -1.956 1 89.88 264 ILE B C 1
ATOM 5126 O O . ILE B 1 264 ? 0.15 6.031 -1.41 1 89.88 264 ILE B O 1
ATOM 5130 N N . ASP B 1 265 ? 2.408 5.965 -1.428 1 90.31 265 ASP B N 1
ATOM 5131 C CA . ASP B 1 265 ? 2.393 5.402 -0.08 1 90.31 265 ASP B CA 1
ATOM 5132 C C . ASP B 1 265 ? 3.463 6.051 0.797 1 90.31 265 ASP B C 1
ATOM 5134 O O . ASP B 1 265 ? 4.18 6.945 0.351 1 90.31 265 ASP B O 1
ATOM 5138 N N . SER B 1 266 ? 3.482 5.637 2.102 1 89.44 266 SER B N 1
ATOM 5139 C CA . SER B 1 266 ? 4.422 6.199 3.066 1 89.44 266 SER B CA 1
ATOM 5140 C C . SER B 1 266 ? 5.348 5.125 3.629 1 89.44 266 SER B C 1
ATOM 5142 O O . SER B 1 266 ? 5.746 5.191 4.793 1 89.44 266 SER B O 1
ATOM 5144 N N . GLY B 1 267 ? 5.574 4.121 2.771 1 92.62 267 GLY B N 1
ATOM 5145 C CA . GLY B 1 267 ? 6.523 3.096 3.17 1 92.62 267 GLY B CA 1
ATOM 5146 C C . GLY B 1 267 ? 5.891 1.968 3.961 1 92.62 267 GLY B C 1
ATOM 5147 O O . GLY B 1 267 ? 4.77 2.104 4.457 1 92.62 267 GLY B O 1
ATOM 5148 N N . ALA B 1 268 ? 6.613 0.849 4.062 1 96.56 268 ALA B N 1
ATOM 5149 C CA . ALA B 1 268 ? 6.172 -0.311 4.832 1 96.56 268 ALA B CA 1
ATOM 5150 C C . ALA B 1 268 ? 6.473 -0.135 6.316 1 96.56 268 ALA B C 1
ATOM 5152 O O . ALA B 1 268 ? 7.441 0.536 6.684 1 96.56 268 ALA B O 1
ATOM 5153 N N . PRO B 1 269 ? 5.66 -0.718 7.211 1 98 269 PRO B N 1
ATOM 5154 C CA . PRO B 1 269 ? 5.934 -0.604 8.648 1 98 269 PRO B CA 1
ATOM 5155 C C . PRO B 1 269 ? 7.359 -1.023 9.008 1 98 269 PRO B C 1
ATOM 5157 O O . PRO B 1 269 ? 7.82 -2.086 8.586 1 98 269 PRO B O 1
ATOM 5160 N N . ILE B 1 270 ? 7.992 -0.229 9.828 1 98.38 270 ILE B N 1
ATOM 5161 C CA . ILE B 1 270 ? 9.391 -0.453 10.172 1 98.38 270 ILE B CA 1
ATOM 5162 C C . ILE B 1 270 ? 9.523 -1.758 10.953 1 98.38 270 ILE B C 1
ATOM 5164 O O . ILE B 1 270 ? 10.469 -2.521 10.742 1 98.38 270 ILE B O 1
ATOM 5168 N N . PHE B 1 271 ? 8.5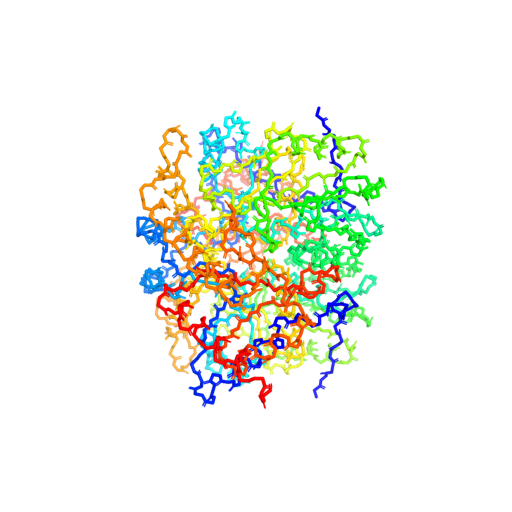78 -2.074 11.844 1 98.75 271 PHE B N 1
ATOM 5169 C CA . PHE B 1 271 ? 8.695 -3.273 12.672 1 98.75 271 PHE B CA 1
ATOM 5170 C C . PHE B 1 271 ? 8.547 -4.531 11.82 1 98.75 271 PHE B C 1
ATOM 5172 O O . PHE B 1 271 ? 9.102 -5.578 12.148 1 98.75 271 PHE B O 1
ATOM 5179 N N . ILE B 1 272 ? 7.824 -4.496 10.734 1 98.81 272 ILE B N 1
ATOM 5180 C CA . ILE B 1 272 ? 7.758 -5.621 9.812 1 98.81 272 ILE B CA 1
ATOM 5181 C C . ILE B 1 272 ? 9.086 -5.75 9.055 1 98.81 272 ILE B C 1
ATOM 5183 O O . ILE B 1 272 ? 9.555 -6.863 8.805 1 98.81 272 ILE B O 1
ATOM 5187 N N . GLN B 1 273 ? 9.664 -4.594 8.688 1 98.88 273 GLN B N 1
ATOM 5188 C CA . GLN B 1 273 ? 10.953 -4.605 8.008 1 98.88 273 GLN B CA 1
ATOM 5189 C C . GLN B 1 273 ? 12.031 -5.223 8.891 1 98.88 273 GLN B C 1
ATOM 5191 O O . GLN B 1 273 ? 12.906 -5.949 8.406 1 98.88 273 GLN B O 1
ATOM 5196 N N . LYS B 1 274 ? 11.977 -4.945 10.227 1 98.81 274 LYS B N 1
ATOM 5197 C CA . LYS B 1 274 ? 12.914 -5.57 11.156 1 98.81 274 LYS B CA 1
ATOM 5198 C C . LYS B 1 274 ? 12.766 -7.09 11.148 1 98.81 274 LYS B C 1
ATOM 5200 O O . LYS B 1 274 ? 13.758 -7.816 11.18 1 98.81 274 LYS B O 1
ATOM 5205 N N . ALA B 1 275 ? 11.547 -7.57 11.125 1 98.75 275 ALA B N 1
ATOM 5206 C CA . ALA B 1 275 ? 11.281 -9 11.031 1 98.75 275 ALA B CA 1
ATOM 5207 C C . ALA B 1 275 ? 11.875 -9.594 9.758 1 98.75 275 ALA B C 1
ATOM 5209 O O . ALA B 1 275 ? 12.398 -10.711 9.773 1 98.75 275 ALA B O 1
ATOM 5210 N N . ALA B 1 276 ? 11.797 -8.859 8.68 1 98.75 276 ALA B N 1
ATOM 5211 C CA . ALA B 1 276 ? 12.297 -9.32 7.387 1 98.75 276 ALA B CA 1
ATOM 5212 C C . ALA B 1 276 ? 13.812 -9.477 7.402 1 98.75 276 ALA B C 1
ATOM 5214 O O . ALA B 1 276 ? 14.359 -10.359 6.738 1 98.75 276 ALA B O 1
ATOM 5215 N N . ILE B 1 277 ? 14.508 -8.578 8.141 1 98.62 277 ILE B N 1
ATOM 5216 C CA . ILE B 1 277 ? 15.945 -8.727 8.305 1 98.62 277 ILE B CA 1
ATOM 5217 C C . ILE B 1 277 ? 16.266 -10.086 8.922 1 98.62 277 ILE B C 1
ATOM 5219 O O . ILE B 1 277 ? 17.125 -10.812 8.43 1 98.62 277 ILE B O 1
ATOM 5223 N N . THR B 1 278 ? 15.508 -10.43 9.961 1 98.06 278 THR B N 1
ATOM 5224 C CA . THR B 1 278 ? 15.688 -11.719 10.625 1 98.06 278 THR B CA 1
ATOM 5225 C C . THR B 1 278 ? 15.422 -12.867 9.648 1 98.06 278 THR B C 1
ATOM 5227 O O . THR B 1 278 ? 16.141 -13.859 9.648 1 98.06 278 THR B O 1
ATOM 5230 N N . ALA B 1 279 ? 14.438 -12.758 8.82 1 97.81 279 ALA B N 1
ATOM 5231 C CA . ALA B 1 279 ? 14.117 -13.781 7.828 1 97.81 279 ALA B CA 1
ATOM 5232 C C . ALA B 1 279 ? 15.312 -14.047 6.918 1 97.81 279 ALA B C 1
ATOM 5234 O O . ALA B 1 279 ? 15.688 -15.203 6.707 1 97.81 279 ALA B O 1
ATOM 5235 N N . LEU B 1 280 ? 15.898 -12.984 6.414 1 97.19 280 LEU B N 1
ATOM 5236 C CA . LEU B 1 280 ? 17.016 -13.117 5.477 1 97.19 280 LEU B CA 1
ATOM 5237 C C . LEU B 1 280 ? 18.266 -13.625 6.184 1 97.19 280 LEU B C 1
ATOM 5239 O O . LEU B 1 280 ? 19.078 -14.32 5.574 1 97.19 280 LEU B O 1
ATOM 5243 N N . GLU B 1 281 ? 18.344 -13.336 7.387 1 94.56 281 GLU B N 1
ATOM 5244 C CA . GLU B 1 281 ? 19.516 -13.727 8.164 1 94.56 281 GLU B CA 1
ATOM 5245 C C . GLU B 1 281 ? 19.453 -15.203 8.539 1 94.56 281 GLU B C 1
ATOM 5247 O O . GLU B 1 281 ? 20.469 -15.773 8.969 1 94.56 281 GLU B O 1
ATOM 5252 N N . LEU B 1 282 ? 18.328 -15.844 8.367 1 92.88 282 LEU B N 1
ATOM 5253 C CA . LEU B 1 282 ? 18.219 -17.281 8.617 1 92.88 282 LEU B CA 1
ATOM 5254 C C . LEU B 1 282 ? 19.125 -18.062 7.66 1 92.88 282 LEU B C 1
ATOM 5256 O O . LEU B 1 282 ? 19.5 -19.203 7.949 1 92.88 282 LEU B O 1
ATOM 5260 N N . TYR B 1 283 ? 19.391 -17.484 6.48 1 92.19 283 TYR B N 1
ATOM 5261 C CA . TYR B 1 283 ? 20.156 -18.188 5.461 1 92.19 283 TYR B CA 1
ATOM 5262 C C . TYR B 1 283 ? 21.609 -18.344 5.879 1 92.19 283 TYR B C 1
ATOM 5264 O O . TYR B 1 283 ? 22.188 -17.422 6.457 1 92.19 283 TYR B O 1
ATOM 5272 N N . ASN B 1 284 ? 22.047 -19.469 5.598 1 84.19 284 ASN B N 1
ATOM 5273 C CA . ASN B 1 284 ? 23.469 -19.719 5.789 1 84.19 284 ASN B CA 1
ATOM 5274 C C . ASN B 1 284 ? 24.312 -19.031 4.723 1 84.19 284 ASN B C 1
ATOM 5276 O O . ASN B 1 284 ? 23.781 -18.484 3.754 1 84.19 284 ASN B O 1
ATOM 5280 N N . ASP B 1 285 ? 25.609 -19.172 4.863 1 84.56 285 ASP B N 1
ATOM 5281 C CA . ASP B 1 285 ? 26.547 -18.469 3.992 1 84.56 285 ASP B CA 1
ATOM 5282 C C . ASP B 1 285 ? 26.516 -19.031 2.576 1 84.56 285 ASP B C 1
ATOM 5284 O O . ASP B 1 285 ? 26.906 -18.359 1.622 1 84.56 285 ASP B O 1
ATOM 5288 N N . ASP B 1 286 ? 25.984 -20.234 2.443 1 83.5 286 ASP B N 1
ATOM 5289 C CA . ASP B 1 286 ? 25.938 -20.828 1.115 1 83.5 286 ASP B CA 1
ATOM 5290 C C . ASP B 1 286 ? 24.641 -20.484 0.393 1 83.5 286 ASP B C 1
ATOM 5292 O O . ASP B 1 286 ? 24.406 -20.938 -0.729 1 83.5 286 ASP B O 1
ATOM 5296 N N . GLY B 1 287 ? 23.859 -19.719 1.062 1 85.31 287 GLY B N 1
ATOM 5297 C CA . GLY B 1 287 ? 22.641 -19.219 0.437 1 85.31 287 GLY B CA 1
ATOM 5298 C C . GLY B 1 287 ? 21.531 -20.266 0.364 1 85.31 287 GLY B C 1
ATOM 5299 O O . GLY B 1 287 ? 20.547 -20.078 -0.345 1 85.31 287 GLY B O 1
ATOM 5300 N N . LYS B 1 288 ? 21.781 -21.344 1.011 1 86.38 288 LYS B N 1
ATOM 5301 C CA . LYS B 1 288 ? 20.766 -22.391 0.987 1 86.38 288 LYS B CA 1
ATOM 5302 C C . LYS B 1 288 ? 19.703 -22.156 2.055 1 86.38 288 LYS B C 1
ATOM 5304 O O . LYS B 1 288 ? 19.938 -21.453 3.029 1 86.38 288 LYS B O 1
ATOM 5309 N N . LEU B 1 289 ? 18.531 -22.75 1.768 1 86.56 289 LEU B N 1
ATOM 5310 C CA . LEU B 1 289 ? 17.391 -22.594 2.67 1 86.56 289 LEU B CA 1
ATOM 5311 C C . LEU B 1 289 ? 17.703 -23.188 4.039 1 86.56 289 LEU B C 1
ATOM 5313 O O . LEU B 1 289 ? 18.188 -24.312 4.133 1 86.56 289 LEU B O 1
ATOM 5317 N N . PRO B 1 290 ? 17.516 -22.5 5.062 1 83.69 290 PRO B N 1
ATOM 5318 C CA . PRO B 1 290 ? 17.703 -23.062 6.402 1 83.69 290 PRO B CA 1
ATOM 5319 C C . PRO B 1 290 ? 16.719 -24.172 6.727 1 83.69 290 PRO B C 1
ATOM 5321 O O . PRO B 1 290 ? 15.789 -24.422 5.957 1 83.69 290 PRO B O 1
ATOM 5324 N N . GLY B 1 291 ? 16.969 -24.781 7.914 1 87.31 291 GLY B N 1
ATOM 5325 C CA . GLY B 1 291 ? 16.219 -25.969 8.281 1 87.31 291 GLY B CA 1
ATOM 5326 C C . GLY B 1 291 ? 14.719 -25.719 8.383 1 87.31 291 GLY B C 1
ATOM 5327 O O . GLY B 1 291 ? 13.922 -26.484 7.863 1 87.31 291 GLY B O 1
ATOM 5328 N N . VAL B 1 292 ? 14.289 -24.562 8.969 1 90.75 292 VAL B N 1
ATOM 5329 C CA . VAL B 1 292 ? 12.867 -24.297 9.164 1 90.75 292 VAL B CA 1
ATOM 5330 C C . VAL B 1 292 ? 12.195 -24.047 7.816 1 90.75 292 VAL B C 1
ATOM 5332 O O . VAL B 1 292 ? 11.07 -24.484 7.59 1 90.75 292 VAL B O 1
ATOM 5335 N N . LEU B 1 293 ? 12.867 -23.359 6.961 1 92.88 293 LEU B N 1
ATOM 5336 C CA . LEU B 1 293 ? 12.32 -23.078 5.637 1 92.88 293 LEU B CA 1
ATOM 5337 C C . LEU B 1 293 ? 12.391 -24.312 4.746 1 92.88 293 LEU B C 1
ATOM 5339 O O . LEU B 1 293 ? 11.508 -24.531 3.918 1 92.88 293 LEU B O 1
ATOM 5343 N N . LYS B 1 294 ? 13.477 -25.031 4.93 1 94 294 LYS B N 1
ATOM 5344 C CA . LYS B 1 294 ? 13.578 -26.297 4.199 1 94 294 LYS B CA 1
ATOM 5345 C C . LYS B 1 294 ? 12.445 -27.234 4.574 1 94 294 LYS B C 1
ATOM 5347 O O . LYS B 1 294 ? 11.883 -27.922 3.709 1 94 294 LYS B O 1
ATOM 5352 N N . ASN B 1 295 ? 12.141 -27.25 5.855 1 95.5 295 ASN B N 1
ATOM 5353 C CA . ASN B 1 295 ? 11.016 -28.062 6.309 1 95.5 295 ASN B CA 1
ATOM 5354 C C . ASN B 1 295 ? 9.719 -27.672 5.613 1 95.5 295 ASN B C 1
ATOM 5356 O O . ASN B 1 295 ? 8.93 -28.531 5.23 1 95.5 295 ASN B O 1
ATOM 5360 N N . ASN B 1 296 ? 9.484 -26.391 5.496 1 94.69 296 ASN B N 1
ATOM 5361 C CA . ASN B 1 296 ? 8.312 -25.922 4.773 1 94.69 296 ASN B CA 1
ATOM 5362 C C . ASN B 1 296 ? 8.312 -26.391 3.324 1 94.69 296 ASN B C 1
ATOM 5364 O O . ASN B 1 296 ? 7.285 -26.859 2.818 1 94.69 296 ASN B O 1
ATOM 5368 N N . MET B 1 297 ? 9.477 -26.297 2.686 1 95.19 297 MET B N 1
ATOM 5369 C CA . MET B 1 297 ? 9.586 -26.703 1.29 1 95.19 297 MET B CA 1
ATOM 5370 C C . MET B 1 297 ? 9.359 -28.203 1.148 1 95.19 297 MET B C 1
ATOM 5372 O O . MET B 1 297 ? 8.781 -28.656 0.159 1 95.19 297 MET B O 1
ATOM 5376 N N . ASP B 1 298 ? 9.797 -28.953 2.148 1 97 298 ASP B N 1
ATOM 5377 C CA . ASP B 1 298 ? 9.586 -30.406 2.135 1 97 298 ASP B CA 1
ATOM 5378 C C . ASP B 1 298 ? 8.102 -30.734 2.246 1 97 298 ASP B C 1
ATOM 5380 O O . ASP B 1 298 ? 7.621 -31.672 1.61 1 97 298 ASP B O 1
ATOM 5384 N N . ILE B 1 299 ? 7.43 -29.984 3.037 1 97.62 299 ILE B N 1
ATOM 5385 C CA . ILE B 1 299 ? 5.992 -30.172 3.191 1 97.62 299 ILE B CA 1
ATOM 5386 C C . ILE B 1 299 ? 5.289 -29.906 1.86 1 97.62 299 ILE B C 1
ATOM 5388 O O . ILE B 1 299 ? 4.477 -30.719 1.411 1 97.62 299 ILE B O 1
ATOM 5392 N N . TYR B 1 300 ? 5.637 -28.812 1.185 1 97.31 300 TYR B N 1
ATOM 5393 C CA . TYR B 1 300 ? 5.035 -28.5 -0.108 1 97.31 300 TYR B CA 1
ATOM 5394 C C . TYR B 1 300 ? 5.422 -29.547 -1.149 1 97.31 300 TYR B C 1
ATOM 5396 O O . TYR B 1 300 ? 4.621 -29.875 -2.029 1 97.31 300 TYR B O 1
ATOM 5404 N N . ALA B 1 301 ? 6.633 -30.047 -1.045 1 97.81 301 ALA B N 1
ATOM 5405 C CA . ALA B 1 301 ? 7.086 -31.094 -1.96 1 97.81 301 ALA B CA 1
ATOM 5406 C C . ALA B 1 301 ? 6.23 -32.344 -1.825 1 97.81 301 ALA B C 1
ATOM 5408 O O . ALA B 1 301 ? 5.852 -32.969 -2.826 1 97.81 301 ALA B O 1
ATOM 5409 N N . GLU B 1 302 ? 5.957 -32.75 -0.65 1 98.44 302 GLU B N 1
ATOM 5410 C CA . GLU B 1 302 ? 5.113 -33.906 -0.405 1 98.44 302 GLU B CA 1
ATOM 5411 C C . GLU B 1 302 ? 3.689 -33.656 -0.897 1 98.44 302 GLU B C 1
ATOM 5413 O O . GLU B 1 302 ? 3.102 -34.531 -1.546 1 98.44 302 GLU B O 1
ATOM 5418 N N . ARG B 1 303 ? 3.18 -32.531 -0.609 1 98.44 303 ARG B N 1
ATOM 5419 C CA . ARG B 1 303 ? 1.817 -32.188 -1.01 1 98.44 303 ARG B CA 1
ATOM 5420 C C . ARG B 1 303 ? 1.678 -32.188 -2.527 1 98.44 303 ARG B C 1
ATOM 5422 O O . ARG B 1 303 ? 0.694 -32.719 -3.066 1 98.44 303 ARG B O 1
ATOM 5429 N N . ARG B 1 304 ? 2.664 -31.578 -3.191 1 98.06 304 ARG B N 1
ATOM 5430 C CA . ARG B 1 304 ? 2.627 -31.562 -4.652 1 98.06 304 ARG B CA 1
ATOM 5431 C C . ARG B 1 304 ? 2.693 -32.969 -5.215 1 98.06 304 ARG B C 1
ATOM 5433 O O . ARG B 1 304 ? 2.02 -33.281 -6.199 1 98.06 304 ARG B O 1
ATOM 5440 N N . ARG B 1 305 ? 3.516 -33.875 -4.586 1 98.44 305 ARG B N 1
ATOM 5441 C CA . ARG B 1 305 ? 3.613 -35.25 -5.02 1 98.44 305 ARG B CA 1
ATOM 5442 C C . ARG B 1 305 ? 2.27 -35.969 -4.891 1 98.44 305 ARG B C 1
ATOM 5444 O O . ARG B 1 305 ? 1.829 -36.656 -5.816 1 98.44 305 ARG B O 1
ATOM 5451 N N . VAL B 1 306 ? 1.643 -35.781 -3.771 1 98.75 306 VAL B N 1
ATOM 5452 C CA . VAL B 1 306 ? 0.363 -36.438 -3.506 1 98.75 306 VAL B CA 1
ATOM 5453 C C . VAL B 1 306 ? -0.68 -35.969 -4.512 1 98.75 306 VAL B C 1
ATOM 5455 O O . VAL B 1 306 ? -1.423 -36.75 -5.078 1 98.75 306 VAL B O 1
ATOM 5458 N N . LEU B 1 307 ? -0.737 -34.688 -4.734 1 98.75 307 LEU B N 1
ATOM 5459 C CA . LEU B 1 307 ? -1.729 -34.125 -5.648 1 98.75 307 LEU B CA 1
ATOM 5460 C C . LEU B 1 307 ? -1.473 -34.594 -7.078 1 98.75 307 LEU B C 1
ATOM 5462 O O . LEU B 1 307 ? -2.395 -35.031 -7.77 1 98.75 307 LEU B O 1
ATOM 5466 N N . VAL B 1 308 ? -0.226 -34.5 -7.547 1 98.75 308 VAL B N 1
ATOM 5467 C CA . VAL B 1 308 ? 0.133 -34.844 -8.914 1 98.75 308 VAL B CA 1
ATOM 5468 C C . VAL B 1 308 ? -0.116 -36.344 -9.156 1 98.75 308 VAL B C 1
ATOM 5470 O O . VAL B 1 308 ? -0.732 -36.719 -10.156 1 98.75 308 VAL B O 1
ATOM 5473 N N . ASP B 1 309 ? 0.355 -37.156 -8.227 1 98.62 309 ASP B N 1
ATOM 5474 C CA . ASP B 1 309 ? 0.143 -38.594 -8.367 1 98.62 309 ASP B CA 1
ATOM 5475 C C . ASP B 1 309 ? -1.347 -38.938 -8.375 1 98.62 309 ASP B C 1
ATOM 5477 O O . ASP B 1 309 ? -1.796 -39.781 -9.164 1 98.62 309 ASP B O 1
ATOM 5481 N N . GLY B 1 310 ? -2.072 -38.312 -7.496 1 98.5 310 GLY B N 1
ATOM 5482 C CA . GLY B 1 310 ? -3.512 -38.5 -7.457 1 98.5 310 GLY B CA 1
ATOM 5483 C C . GLY B 1 310 ? -4.211 -38.094 -8.742 1 98.5 310 GLY B C 1
ATOM 5484 O O . GLY B 1 310 ? -5.094 -38.812 -9.227 1 98.5 310 GLY B O 1
ATOM 5485 N N . LEU B 1 311 ? -3.875 -36.938 -9.273 1 98.31 311 LEU B N 1
ATOM 5486 C CA . LEU B 1 311 ? -4.453 -36.469 -10.531 1 98.31 311 LEU B CA 1
ATOM 5487 C C . LEU B 1 311 ? -4.105 -37.438 -11.68 1 98.31 311 LEU B C 1
ATOM 5489 O O . LEU B 1 311 ? -4.941 -37.688 -12.547 1 98.31 311 LEU B O 1
ATOM 5493 N N . ARG B 1 312 ? -2.875 -37.938 -11.68 1 98.06 312 ARG B N 1
ATOM 5494 C CA . ARG B 1 312 ? -2.465 -38.906 -12.695 1 98.06 312 ARG B CA 1
ATOM 5495 C C . ARG B 1 312 ? -3.289 -40.188 -12.594 1 98.06 312 ARG B C 1
ATOM 5497 O O . ARG B 1 312 ? -3.689 -40.75 -13.617 1 98.06 312 ARG B O 1
ATOM 5504 N N . GLU B 1 313 ? -3.52 -40.562 -11.422 1 97.44 313 GLU B N 1
ATOM 5505 C CA . GLU B 1 313 ? -4.344 -41.75 -11.211 1 97.44 313 GLU B CA 1
ATOM 5506 C C . GLU B 1 313 ? -5.762 -41.562 -11.734 1 97.44 313 GLU B C 1
ATOM 5508 O O . GLU B 1 313 ? -6.41 -42.5 -12.188 1 97.44 313 GLU B O 1
ATOM 5513 N N . LEU B 1 314 ? -6.227 -40.344 -11.648 1 96.5 314 LEU B N 1
ATOM 5514 C CA . LEU B 1 314 ? -7.559 -40 -12.141 1 96.5 314 LEU B CA 1
ATOM 5515 C C . LEU B 1 314 ? -7.555 -39.875 -13.656 1 96.5 314 LEU B C 1
ATOM 5517 O O . LEU B 1 314 ? -8.602 -39.625 -14.266 1 96.5 314 LEU B O 1
ATOM 5521 N N . GLY B 1 315 ? -6.379 -39.906 -14.289 1 96 315 GLY B N 1
ATOM 5522 C CA . GLY B 1 315 ? -6.301 -39.938 -15.742 1 96 315 GLY B CA 1
ATOM 5523 C C . GLY B 1 315 ? -5.793 -38.625 -16.344 1 96 315 GLY B C 1
ATOM 5524 O O . GLY B 1 315 ? -5.723 -38.5 -17.562 1 96 315 GLY B O 1
ATOM 5525 N N . PHE B 1 316 ? -5.418 -37.688 -15.539 1 96.81 316 PHE B N 1
ATOM 5526 C CA . PHE B 1 316 ? -4.922 -36.406 -16.062 1 96.81 316 PHE B CA 1
ATOM 5527 C C . PHE B 1 316 ? -3.428 -36.5 -16.344 1 96.81 316 PHE B C 1
ATOM 5529 O O . PHE B 1 316 ? -2.697 -37.219 -15.672 1 96.81 316 PHE B O 1
ATOM 5536 N N . ASN B 1 317 ? -3.047 -35.875 -17.391 1 95.38 317 ASN B N 1
ATOM 5537 C CA . ASN B 1 317 ? -1.627 -35.688 -17.672 1 95.38 317 ASN B CA 1
ATOM 5538 C C . ASN B 1 317 ? -1.068 -34.469 -16.938 1 95.38 317 ASN B C 1
ATOM 5540 O O . ASN B 1 317 ? -1.363 -33.312 -17.312 1 95.38 317 ASN B O 1
ATOM 5544 N N . VAL B 1 318 ? -0.272 -34.688 -15.953 1 97.56 318 VAL B N 1
ATOM 5545 C CA . VAL B 1 318 ? 0.21 -33.625 -15.102 1 97.56 318 VAL B CA 1
ATOM 5546 C C . VAL B 1 318 ? 1.729 -33.688 -14.961 1 97.56 318 VAL B C 1
ATOM 5548 O O . VAL B 1 318 ? 2.264 -34.75 -14.602 1 97.56 318 VAL B O 1
ATOM 5551 N N . THR B 1 319 ? 2.412 -32.625 -15.305 1 96.88 319 THR B N 1
ATOM 5552 C CA . THR B 1 319 ? 3.85 -32.531 -15.078 1 96.88 319 THR B CA 1
ATOM 5553 C C . THR B 1 319 ? 4.145 -32.156 -13.625 1 96.88 319 THR B C 1
ATOM 5555 O O . THR B 1 319 ? 3.508 -31.266 -13.07 1 96.88 319 THR B O 1
ATOM 5558 N N . MET B 1 320 ? 5.047 -32.938 -13.008 1 98.06 320 MET B N 1
ATOM 5559 C CA . MET B 1 320 ? 5.48 -32.594 -11.656 1 98.06 320 MET B CA 1
ATOM 5560 C C . MET B 1 320 ? 6.223 -31.25 -11.664 1 98.06 320 MET B C 1
ATOM 5562 O O . MET B 1 320 ? 7.281 -31.125 -12.281 1 98.06 320 MET B O 1
ATOM 5566 N N . PRO B 1 321 ? 5.656 -30.234 -11.078 1 97.81 321 PRO B N 1
ATOM 5567 C CA . PRO B 1 321 ? 6.348 -28.938 -11.102 1 97.81 321 PRO B CA 1
ATOM 5568 C C . PRO B 1 321 ? 7.621 -28.938 -10.258 1 97.81 321 PRO B C 1
ATOM 5570 O O . PRO B 1 321 ? 7.668 -29.578 -9.203 1 97.81 321 PRO B O 1
ATOM 5573 N N . LYS B 1 322 ? 8.594 -28.156 -10.672 1 98 322 LYS B N 1
ATOM 5574 C CA . LYS B 1 322 ? 9.828 -28.016 -9.914 1 98 322 LYS B CA 1
ATOM 5575 C C . LYS B 1 322 ? 9.859 -26.688 -9.156 1 98 322 LYS B C 1
ATOM 5577 O O . LYS B 1 322 ? 10.797 -26.422 -8.406 1 98 322 LYS B O 1
ATOM 5582 N N . GLY B 1 323 ? 8.852 -25.875 -9.367 1 97.5 323 GLY B N 1
ATOM 5583 C CA . GLY B 1 323 ? 8.781 -24.594 -8.68 1 97.5 323 GLY B CA 1
ATOM 5584 C C . GLY B 1 323 ? 7.363 -24.203 -8.305 1 97.5 323 GLY B C 1
ATOM 5585 O O . GLY B 1 323 ? 6.398 -24.703 -8.875 1 97.5 323 GLY B O 1
ATOM 5586 N N . THR B 1 324 ? 7.297 -23.312 -7.34 1 97.5 324 THR B N 1
ATOM 5587 C CA . THR B 1 324 ? 6.059 -22.75 -6.812 1 97.5 324 THR B CA 1
ATOM 5588 C C . THR B 1 324 ? 5.289 -23.797 -6.016 1 97.5 324 THR B C 1
ATOM 5590 O O . THR B 1 324 ? 5.859 -24.797 -5.574 1 97.5 324 THR B O 1
ATOM 5593 N N . PHE B 1 325 ? 4.082 -23.562 -5.645 1 97.31 325 PHE B N 1
ATOM 5594 C CA . PHE B 1 325 ? 3.182 -24.547 -5.059 1 97.31 325 PHE B CA 1
ATOM 5595 C C . PHE B 1 325 ? 1.917 -24.688 -5.898 1 97.31 325 PHE B C 1
ATOM 5597 O O . PHE B 1 325 ? 0.823 -24.875 -5.355 1 97.31 325 PHE B O 1
ATOM 5604 N N . TYR B 1 326 ? 2.068 -24.516 -7.23 1 97.75 326 TYR B N 1
ATOM 5605 C CA . TYR B 1 326 ? 0.97 -24.641 -8.18 1 97.75 326 TYR B CA 1
ATOM 5606 C C . TYR B 1 326 ? 1.11 -25.906 -9.023 1 97.75 326 TYR B C 1
ATOM 5608 O O . TYR B 1 326 ? 2.207 -26.234 -9.484 1 97.75 326 TYR B O 1
ATOM 5616 N N . VAL B 1 327 ? 0.03 -26.562 -9.148 1 98.38 327 VAL B N 1
ATOM 5617 C CA . VAL B 1 327 ? -0.099 -27.672 -10.086 1 98.38 327 VAL B CA 1
ATOM 5618 C C . VAL B 1 327 ? -1.009 -27.266 -11.242 1 98.38 327 VAL B C 1
ATOM 5620 O O . VAL B 1 327 ? -2.131 -26.797 -11.023 1 98.38 327 VAL B O 1
ATOM 5623 N N . TRP B 1 328 ? -0.479 -27.359 -12.391 1 98.19 328 TRP B N 1
ATOM 5624 C CA . TRP B 1 328 ? -1.105 -26.891 -13.633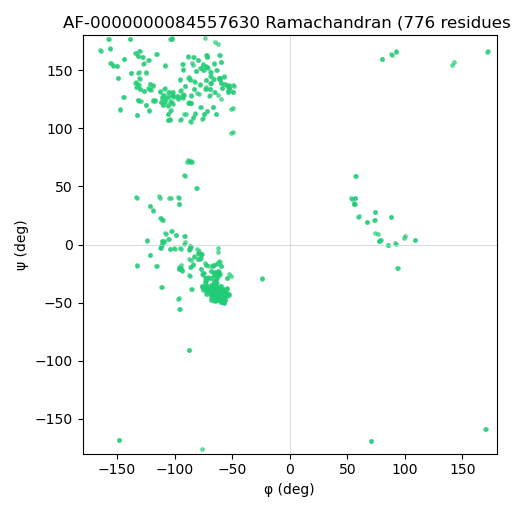 1 98.19 328 TRP B CA 1
ATOM 5625 C C . TRP B 1 328 ? -1.353 -28.062 -14.578 1 98.19 328 TRP B C 1
ATOM 5627 O O . TRP B 1 328 ? -0.427 -28.812 -14.914 1 98.19 328 TRP B O 1
ATOM 5637 N N . PHE B 1 329 ? -2.676 -28.25 -15.016 1 97.88 329 PHE B N 1
ATOM 5638 C CA . PHE B 1 329 ? -2.934 -29.406 -15.867 1 97.88 329 PHE B CA 1
ATOM 5639 C C . PHE B 1 329 ? -4.133 -29.156 -16.766 1 97.88 329 PHE B C 1
ATOM 5641 O O . PHE B 1 329 ? -4.969 -28.297 -16.484 1 97.88 329 PHE B O 1
ATOM 5648 N N . ASN B 1 330 ? -4.129 -29.844 -17.891 1 97.44 330 ASN B N 1
ATOM 5649 C CA . ASN B 1 330 ? -5.258 -29.844 -18.828 1 97.44 330 ASN B CA 1
ATOM 5650 C C . ASN B 1 330 ? -6.391 -30.75 -18.328 1 97.44 330 ASN B C 1
ATOM 5652 O O . ASN B 1 330 ? -6.207 -31.953 -18.156 1 97.44 330 ASN B O 1
ATOM 5656 N N . CYS B 1 331 ? -7.523 -30.141 -18.094 1 96.5 331 CYS B N 1
ATOM 5657 C CA . CYS B 1 331 ? -8.641 -30.891 -17.516 1 96.5 331 CYS B CA 1
ATOM 5658 C C . CYS B 1 331 ? -9.477 -31.547 -18.594 1 96.5 331 CYS B C 1
ATOM 5660 O O . CYS B 1 331 ? -10.477 -32.219 -18.312 1 96.5 331 CYS B O 1
ATOM 5662 N N . ARG B 1 332 ? -9.227 -31.344 -19.891 1 93.75 332 ARG B N 1
ATOM 5663 C CA . ARG B 1 332 ? -9.766 -32.031 -21.062 1 93.75 332 ARG B CA 1
ATOM 5664 C C . ARG B 1 332 ? -11.211 -31.609 -21.312 1 93.75 332 ARG B C 1
ATOM 5666 O O . ARG B 1 332 ? -11.984 -32.344 -21.922 1 93.75 332 ARG B O 1
ATOM 5673 N N . MET B 1 333 ? -11.664 -30.547 -20.859 1 95.25 333 MET B N 1
ATOM 5674 C CA . MET B 1 333 ? -12.953 -29.891 -21.078 1 95.25 333 MET B CA 1
ATOM 5675 C C . MET B 1 333 ? -12.852 -28.391 -20.812 1 95.25 333 MET B C 1
ATOM 5677 O O . MET B 1 333 ? -11.812 -27.906 -20.375 1 95.25 333 MET B O 1
ATOM 5681 N N . PRO B 1 334 ? -13.867 -27.672 -21.203 1 95.06 334 PRO B N 1
ATOM 5682 C CA . PRO B 1 334 ? -13.805 -26.25 -20.875 1 95.06 334 PRO B CA 1
ATOM 5683 C C . PRO B 1 334 ? -13.531 -26 -19.391 1 95.06 334 PRO B C 1
ATOM 5685 O O . PRO B 1 334 ? -14.141 -26.641 -18.531 1 95.06 334 PRO B O 1
ATOM 5688 N N . SER B 1 335 ? -12.57 -25.078 -19.125 1 94.88 335 SER B N 1
ATOM 5689 C CA . SER B 1 335 ? -12.125 -24.797 -17.766 1 94.88 335 SER B CA 1
ATOM 5690 C C . SER B 1 335 ? -13.305 -24.469 -16.844 1 94.88 335 SER B C 1
ATOM 5692 O O . SER B 1 335 ? -13.328 -24.891 -15.688 1 94.88 335 SER B O 1
ATOM 5694 N N . GLU B 1 336 ? -14.219 -23.672 -17.344 1 90.81 336 GLU B N 1
ATOM 5695 C CA . GLU B 1 336 ? -15.367 -23.25 -16.547 1 90.81 336 GLU B CA 1
ATOM 5696 C C . GLU B 1 336 ? -16.234 -24.453 -16.141 1 90.81 336 GLU B C 1
ATOM 5698 O O . GLU B 1 336 ? -16.719 -24.516 -15.016 1 90.81 336 GLU B O 1
ATOM 5703 N N . GLU B 1 337 ? -16.453 -25.328 -17.109 1 93 337 GLU B N 1
ATOM 5704 C CA . GLU B 1 337 ? -17.25 -26.531 -16.844 1 93 337 GLU B CA 1
ATOM 5705 C C . GLU B 1 337 ? -16.578 -27.391 -15.773 1 93 337 GLU B C 1
ATOM 5707 O O . GLU B 1 337 ? -17.234 -27.875 -14.852 1 93 337 GLU B O 1
ATOM 5712 N N . PHE B 1 338 ? -15.352 -27.594 -15.945 1 94.81 338 PHE B N 1
ATOM 5713 C CA . PHE B 1 338 ? -14.602 -28.359 -14.961 1 94.81 338 PHE B CA 1
ATOM 5714 C C . PHE B 1 338 ? -14.688 -27.719 -13.586 1 94.81 338 PHE B C 1
ATOM 5716 O O . PHE B 1 338 ? -14.891 -28.406 -12.586 1 94.81 338 PHE B O 1
ATOM 5723 N N . THR B 1 339 ? -14.484 -26.438 -13.492 1 93.94 339 THR B N 1
ATOM 5724 C CA . THR B 1 339 ? -14.516 -25.688 -12.242 1 93.94 339 THR B CA 1
ATOM 5725 C C . THR B 1 339 ? -15.859 -25.844 -11.547 1 93.94 339 THR B C 1
ATOM 5727 O O . THR B 1 339 ? -15.922 -26.031 -10.328 1 93.94 339 THR B O 1
ATOM 5730 N N . ARG B 1 340 ? -16.969 -25.781 -12.273 1 91.12 340 ARG B N 1
ATOM 5731 C CA . ARG B 1 340 ? -18.297 -25.984 -11.719 1 91.12 340 ARG B CA 1
ATOM 5732 C C . ARG B 1 340 ? -18.453 -27.391 -11.156 1 91.12 340 ARG B C 1
ATOM 5734 O O . ARG B 1 340 ? -19.031 -27.562 -10.078 1 91.12 340 ARG B O 1
ATOM 5741 N N . MET B 1 341 ? -17.969 -28.297 -11.93 1 93.31 341 MET B N 1
ATOM 5742 C CA . MET B 1 341 ? -18.016 -29.688 -11.469 1 93.31 341 MET B CA 1
ATOM 5743 C C . MET B 1 341 ? -17.281 -29.859 -10.148 1 93.31 341 MET B C 1
ATOM 5745 O O . MET B 1 341 ? -17.766 -30.547 -9.242 1 93.31 341 MET B O 1
ATOM 5749 N N . MET B 1 342 ? -16.141 -29.297 -10.055 1 95 342 MET B N 1
ATOM 5750 C CA . MET B 1 342 ? -15.336 -29.375 -8.836 1 95 342 MET B CA 1
ATOM 5751 C C . MET B 1 342 ? -16.062 -28.703 -7.668 1 95 342 MET B C 1
ATOM 5753 O O . MET B 1 342 ? -16.078 -29.234 -6.559 1 95 342 MET B O 1
ATOM 5757 N N . LEU B 1 343 ? -16.609 -27.547 -7.938 1 92.75 343 LEU B N 1
ATOM 5758 C CA . LEU B 1 343 ? -17.359 -26.828 -6.902 1 92.75 343 LEU B CA 1
ATOM 5759 C C . LEU B 1 343 ? -18.5 -27.688 -6.363 1 92.75 343 LEU B C 1
ATOM 5761 O O . LEU B 1 343 ? -18.781 -27.656 -5.164 1 92.75 343 LEU B O 1
ATOM 5765 N N . ASP B 1 344 ? -19.141 -28.391 -7.219 1 92.31 344 ASP B N 1
ATOM 5766 C CA . ASP B 1 344 ? -20.266 -29.234 -6.848 1 92.31 344 ASP B CA 1
ATOM 5767 C C . ASP B 1 344 ? -19.844 -30.312 -5.852 1 92.31 344 ASP B C 1
ATOM 5769 O O . ASP B 1 344 ? -20.688 -30.812 -5.09 1 92.31 344 ASP B O 1
ATOM 5773 N N . ILE B 1 345 ? -18.641 -30.625 -5.875 1 95.06 345 ILE B N 1
ATOM 5774 C CA . ILE B 1 345 ? -18.188 -31.672 -4.969 1 95.06 345 ILE B CA 1
ATOM 5775 C C . ILE B 1 345 ? -17.344 -31.062 -3.846 1 95.06 345 ILE B C 1
ATOM 5777 O O . ILE B 1 345 ? -16.594 -31.75 -3.164 1 95.06 345 ILE B O 1
ATOM 5781 N N . GLY B 1 346 ? -17.312 -29.766 -3.729 1 94.81 346 GLY B N 1
ATOM 5782 C CA . GLY B 1 346 ? -16.688 -29.078 -2.611 1 94.81 346 GLY B CA 1
ATOM 5783 C C . GLY B 1 346 ? -15.211 -28.812 -2.822 1 94.81 346 GLY B C 1
ATOM 5784 O O . GLY B 1 346 ? -14.438 -28.766 -1.859 1 94.81 346 GLY B O 1
ATOM 5785 N N . VAL B 1 347 ? -14.805 -28.766 -4.023 1 95.94 347 VAL B N 1
ATOM 5786 C CA . VAL B 1 347 ? -13.406 -28.5 -4.344 1 95.94 347 VAL B CA 1
ATOM 5787 C C . VAL B 1 347 ? -13.297 -27.219 -5.156 1 95.94 347 VAL B C 1
ATOM 5789 O O . VAL B 1 347 ? -13.938 -27.078 -6.199 1 95.94 347 VAL B O 1
ATOM 5792 N N . ILE B 1 348 ? -12.5 -26.281 -4.648 1 94.56 348 ILE B N 1
ATOM 5793 C CA . ILE B 1 348 ? -12.297 -25.016 -5.355 1 94.56 348 ILE B CA 1
ATOM 5794 C C . ILE B 1 348 ? -11.008 -25.078 -6.172 1 94.56 348 ILE B C 1
ATOM 5796 O O . ILE B 1 348 ? -9.953 -25.438 -5.645 1 94.56 348 ILE B O 1
ATOM 5800 N N . VAL B 1 349 ? -11.086 -24.812 -7.414 1 94.94 349 VAL B N 1
ATOM 5801 C CA . VAL B 1 349 ? -9.93 -24.781 -8.312 1 94.94 349 VAL B CA 1
ATOM 5802 C C . VAL B 1 349 ? -9.953 -23.484 -9.125 1 94.94 349 VAL B C 1
ATOM 5804 O O . VAL B 1 349 ? -10.953 -22.766 -9.133 1 94.94 349 VAL B O 1
ATOM 5807 N N . THR B 1 350 ? -8.875 -23.156 -9.766 1 93.56 350 THR B N 1
ATOM 5808 C CA . THR B 1 350 ? -8.797 -21.922 -10.547 1 93.56 350 THR B CA 1
ATOM 5809 C C . THR B 1 350 ? -8.703 -22.234 -12.039 1 93.56 350 THR B C 1
ATOM 5811 O O . THR B 1 350 ? -7.766 -22.891 -12.484 1 93.56 350 THR B O 1
ATOM 5814 N N . PRO B 1 351 ? -9.641 -21.703 -12.789 1 93.94 351 PRO B N 1
ATOM 5815 C CA . PRO B 1 351 ? -9.633 -21.938 -14.234 1 93.94 351 PRO B CA 1
ATOM 5816 C C . PRO B 1 351 ? -8.523 -21.172 -14.953 1 93.94 351 PRO B C 1
ATOM 5818 O O . PRO B 1 351 ? -8.266 -20.016 -14.625 1 93.94 351 PRO B O 1
ATOM 5821 N N . GLY B 1 352 ? -7.898 -21.766 -15.938 1 93.5 352 GLY B N 1
ATOM 5822 C CA . GLY B 1 352 ? -6.789 -21.219 -16.703 1 93.5 352 GLY B CA 1
ATOM 5823 C C . GLY B 1 352 ? -7.086 -19.859 -17.312 1 93.5 352 GLY B C 1
ATOM 5824 O O . GLY B 1 352 ? -6.254 -18.953 -17.25 1 93.5 352 GLY B O 1
ATOM 5825 N N . PRO B 1 353 ? -8.25 -19.641 -17.875 1 91.06 353 PRO B N 1
ATOM 5826 C CA . PRO B 1 353 ? -8.578 -18.359 -18.516 1 91.06 353 PRO B CA 1
ATOM 5827 C C . PRO B 1 353 ? -8.516 -17.188 -17.547 1 91.06 353 PRO B C 1
ATOM 5829 O O . PRO B 1 353 ? -8.461 -16.031 -17.984 1 91.06 353 PRO B O 1
ATOM 5832 N N . GLY B 1 354 ? -8.492 -17.438 -16.25 1 89 354 GLY B N 1
ATOM 5833 C CA . GLY B 1 354 ? -8.258 -16.391 -15.273 1 89 354 GLY B CA 1
ATOM 5834 C C . GLY B 1 354 ? -6.863 -15.797 -15.359 1 89 354 GLY B C 1
ATOM 5835 O O . GLY B 1 354 ? -6.621 -14.695 -14.852 1 89 354 GLY B O 1
ATOM 5836 N N . PHE B 1 355 ? -5.941 -16.484 -16 1 92.81 355 PHE B N 1
ATOM 5837 C CA . PHE B 1 355 ? -4.551 -16.062 -16.109 1 92.81 355 PHE B CA 1
ATOM 5838 C C . PHE B 1 355 ? -4.238 -15.625 -17.547 1 92.81 355 PHE B C 1
ATOM 5840 O O . PHE B 1 355 ? -3.09 -15.32 -17.859 1 92.81 355 PHE B O 1
ATOM 5847 N N . GLY B 1 356 ? -5.199 -15.633 -18.359 1 89.69 356 GLY B N 1
ATOM 5848 C CA . GLY B 1 356 ? -5.035 -15.281 -19.766 1 89.69 356 GLY B CA 1
ATOM 5849 C C . GLY B 1 356 ? -5.867 -16.156 -20.688 1 89.69 356 GLY B C 1
ATOM 5850 O O . GLY B 1 356 ? -6.129 -17.312 -20.391 1 89.69 356 GLY B O 1
ATOM 5851 N N . ASN B 1 357 ? -6.246 -15.789 -21.812 1 84.25 357 ASN B N 1
ATOM 5852 C CA . ASN B 1 357 ? -7.242 -16.406 -22.672 1 84.25 357 ASN B CA 1
ATOM 5853 C C . ASN B 1 357 ? -6.629 -17.516 -23.531 1 84.25 357 ASN B C 1
ATOM 5855 O O . ASN B 1 357 ? -7.352 -18.281 -24.172 1 84.25 357 ASN B O 1
ATOM 5859 N N . SER B 1 358 ? -5.371 -17.75 -23.453 1 87.25 358 SER B N 1
ATOM 5860 C CA . SER B 1 358 ? -4.703 -18.703 -24.328 1 87.25 358 SER B CA 1
ATOM 5861 C C . SER B 1 358 ? -4.672 -20.094 -23.688 1 87.25 358 SER B C 1
ATOM 5863 O O . SER B 1 358 ? -4.105 -21.031 -24.266 1 87.25 358 SER B O 1
ATOM 5865 N N . VAL B 1 359 ? -5.344 -20.203 -22.609 1 92.56 359 VAL B N 1
ATOM 5866 C CA . VAL B 1 359 ? -5.113 -21.453 -21.875 1 92.56 359 VAL B CA 1
ATOM 5867 C C . VAL B 1 359 ? -6.449 -22.062 -21.469 1 92.56 359 VAL B C 1
ATOM 5869 O O . VAL B 1 359 ? -6.605 -22.5 -20.328 1 92.56 359 VAL B O 1
ATOM 5872 N N . GLU B 1 360 ? -7.383 -21.984 -22.359 1 93.19 360 GLU B N 1
ATOM 5873 C CA . GLU B 1 360 ? -8.633 -22.719 -22.141 1 93.19 360 GLU B CA 1
ATOM 5874 C C . GLU B 1 360 ? -8.367 -24.203 -21.938 1 93.19 360 GLU B C 1
A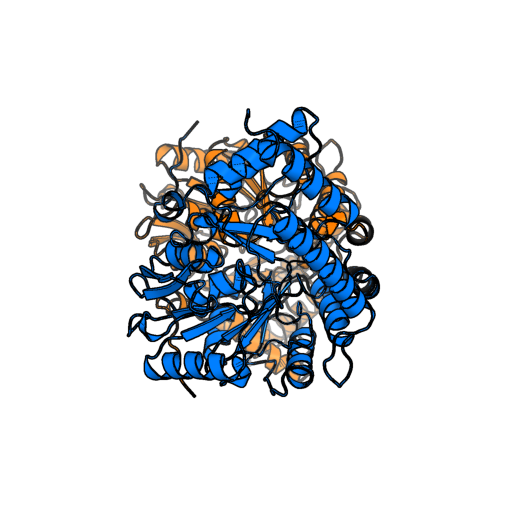TOM 5876 O O . GLU B 1 360 ? -7.5 -24.781 -22.594 1 93.19 360 GLU B O 1
ATOM 5881 N N . GLY B 1 361 ? -9.078 -24.766 -20.984 1 95.94 361 GLY B N 1
ATOM 5882 C CA . GLY B 1 361 ? -8.945 -26.188 -20.703 1 95.94 361 GLY B CA 1
ATOM 5883 C C . GLY B 1 361 ? -7.926 -26.5 -19.625 1 95.94 361 GLY B C 1
ATOM 5884 O O . GLY B 1 361 ? -7.746 -27.656 -19.234 1 95.94 361 GLY B O 1
ATOM 5885 N N . TYR B 1 362 ? -7.332 -25.5 -19.094 1 97.12 362 TYR B N 1
ATOM 5886 C CA . TYR B 1 362 ? -6.336 -25.703 -18.047 1 97.12 362 TYR B CA 1
ATOM 5887 C C . TYR B 1 362 ? -6.871 -25.266 -16.688 1 97.12 362 TYR B C 1
ATOM 5889 O O . TYR B 1 362 ? -7.777 -24.422 -16.609 1 97.12 362 TYR B O 1
ATOM 5897 N N . ILE B 1 363 ? -6.297 -25.891 -15.617 1 96.69 363 ILE B N 1
ATOM 5898 C CA . ILE B 1 363 ? -6.668 -25.641 -14.227 1 96.69 363 ILE B CA 1
ATOM 5899 C C . ILE B 1 363 ? -5.414 -25.484 -13.375 1 96.69 363 ILE B C 1
ATOM 5901 O O . ILE B 1 363 ? -4.43 -26.203 -13.57 1 96.69 363 ILE B O 1
ATOM 5905 N N . ARG B 1 364 ? -5.492 -24.547 -12.5 1 96.56 364 ARG B N 1
ATOM 5906 C CA . ARG B 1 364 ? -4.473 -24.453 -11.461 1 96.56 364 ARG B CA 1
ATOM 5907 C C . ARG B 1 364 ? -5.016 -24.938 -10.117 1 96.56 364 ARG B C 1
ATOM 5909 O O . ARG B 1 364 ? -6.098 -24.531 -9.695 1 96.56 364 ARG B O 1
ATOM 5916 N N . MET B 1 365 ? -4.281 -25.797 -9.461 1 97.19 365 MET B N 1
ATOM 5917 C CA . MET B 1 365 ? -4.527 -26.172 -8.078 1 97.19 365 MET B CA 1
ATOM 5918 C C . MET B 1 365 ? -3.316 -25.859 -7.203 1 97.19 365 MET B C 1
ATOM 5920 O O . MET B 1 365 ? -2.178 -26.125 -7.598 1 97.19 365 MET B O 1
ATOM 5924 N N . THR B 1 366 ? -3.525 -25.281 -6.105 1 96.75 366 THR B N 1
ATOM 5925 C CA . THR B 1 366 ? -2.451 -24.969 -5.168 1 96.75 366 THR B CA 1
ATOM 5926 C C . THR B 1 366 ? -2.289 -26.094 -4.141 1 96.75 366 THR B C 1
ATOM 5928 O O . THR B 1 366 ? -3.262 -26.75 -3.787 1 96.75 366 THR B O 1
ATOM 5931 N N . VAL B 1 367 ? -1.125 -26.281 -3.637 1 96.88 367 VAL B N 1
ATOM 5932 C CA . VAL B 1 367 ? -0.89 -27.344 -2.662 1 96.88 367 VAL B CA 1
ATOM 5933 C C . VAL B 1 367 ? -0.764 -26.75 -1.264 1 96.88 367 VAL B C 1
ATOM 5935 O O . VAL B 1 367 ? 0.11 -27.141 -0.488 1 96.88 367 VAL B O 1
ATOM 5938 N N . THR B 1 368 ? -1.594 -25.781 -1.011 1 95.56 368 THR B N 1
ATOM 5939 C CA . THR B 1 368 ? -1.581 -25.109 0.282 1 95.56 368 THR B CA 1
ATOM 5940 C C . THR B 1 368 ? -2.639 -25.703 1.211 1 95.56 368 THR B C 1
ATOM 5942 O O . THR B 1 368 ? -3.322 -24.953 1.928 1 95.56 368 THR B O 1
ATOM 5945 N N . GLU B 1 369 ? -2.879 -27 1.115 1 95.44 369 GLU B N 1
ATOM 5946 C CA . GLU B 1 369 ? -3.715 -27.828 1.98 1 95.44 369 GLU B CA 1
ATOM 5947 C C . GLU B 1 369 ? -2.93 -29.016 2.541 1 95.44 369 GLU B C 1
ATOM 5949 O O . GLU B 1 369 ? -2.039 -29.547 1.876 1 95.44 369 GLU B O 1
ATOM 5954 N N . PRO B 1 370 ? -3.297 -29.422 3.76 1 96.81 370 PRO B N 1
ATOM 5955 C CA . PRO B 1 370 ? -2.65 -30.625 4.285 1 96.81 370 PRO B CA 1
ATOM 5956 C C . PRO B 1 370 ? -2.879 -31.859 3.402 1 96.81 370 PRO B C 1
ATOM 5958 O O . PRO B 1 370 ? -3.871 -31.922 2.672 1 96.81 370 PRO B O 1
ATOM 5961 N N . VAL B 1 371 ? -2.004 -32.781 3.539 1 98.19 371 VAL B N 1
ATOM 5962 C CA . VAL B 1 371 ? -2.018 -34 2.715 1 98.19 371 VAL B CA 1
ATOM 5963 C C . VAL B 1 371 ? -3.369 -34.688 2.846 1 98.19 371 VAL B C 1
ATOM 5965 O O . VAL B 1 371 ? -3.926 -35.156 1.855 1 98.19 371 VAL B O 1
ATOM 5968 N N . GLU B 1 372 ? -3.932 -34.688 4.043 1 98.31 372 GLU B N 1
ATOM 5969 C CA . GLU B 1 372 ? -5.207 -35.375 4.289 1 98.31 372 GLU B CA 1
ATOM 5970 C C . GLU B 1 372 ? -6.336 -34.719 3.496 1 98.31 372 GLU B C 1
ATOM 5972 O O . GLU B 1 372 ? -7.215 -35.406 2.971 1 98.31 372 GLU B O 1
ATOM 5977 N N . ARG B 1 373 ? -6.301 -33.406 3.418 1 97.81 373 ARG B N 1
ATOM 5978 C CA . ARG B 1 373 ? -7.312 -32.656 2.672 1 97.81 373 ARG B CA 1
ATOM 5979 C C . ARG B 1 373 ? -7.133 -32.875 1.169 1 97.81 373 ARG B C 1
ATOM 5981 O O . ARG B 1 373 ? -8.109 -32.938 0.427 1 97.81 373 ARG B O 1
ATOM 5988 N N . ILE B 1 374 ? -5.906 -32.969 0.742 1 98.44 374 ILE B N 1
ATOM 5989 C CA . ILE B 1 374 ? -5.609 -33.219 -0.664 1 98.44 374 ILE B CA 1
ATOM 5990 C C . ILE B 1 374 ? -6.141 -34.594 -1.06 1 98.44 374 ILE B C 1
ATOM 5992 O O . ILE B 1 374 ? -6.805 -34.75 -2.09 1 98.44 374 ILE B O 1
ATOM 5996 N N . ARG B 1 375 ? -5.914 -35.562 -0.237 1 98.56 375 ARG B N 1
ATOM 5997 C CA . ARG B 1 375 ? -6.398 -36.906 -0.503 1 98.56 375 ARG B CA 1
ATOM 5998 C C . ARG B 1 375 ? -7.922 -36.938 -0.531 1 98.56 375 ARG B C 1
ATOM 6000 O O . ARG B 1 375 ? -8.516 -37.625 -1.356 1 98.56 375 ARG B O 1
ATOM 6007 N N . GLU B 1 376 ? -8.484 -36.188 0.379 1 98.31 376 GLU B N 1
ATOM 6008 C CA . GLU B 1 376 ? -9.938 -36.094 0.406 1 98.31 376 GLU B CA 1
ATOM 6009 C C . GLU B 1 376 ? -10.484 -35.5 -0.888 1 98.31 376 GLU B C 1
ATOM 6011 O O . GLU B 1 376 ? -11.469 -36 -1.443 1 98.31 376 GLU B O 1
ATOM 6016 N N . ALA B 1 377 ? -9.891 -34.469 -1.325 1 98 377 ALA B N 1
ATOM 6017 C CA . ALA B 1 377 ? -10.305 -33.844 -2.58 1 98 377 ALA B CA 1
ATOM 6018 C C . ALA B 1 377 ? -10.18 -34.812 -3.744 1 98 377 ALA B C 1
ATOM 6020 O O . ALA B 1 377 ? -11.078 -34.906 -4.586 1 98 377 ALA B O 1
ATOM 6021 N N . LEU B 1 378 ? -9.094 -35.562 -3.799 1 98.12 378 LEU B N 1
ATOM 6022 C CA . LEU B 1 378 ? -8.859 -36.531 -4.855 1 98.12 378 LEU B CA 1
ATOM 6023 C C . LEU B 1 378 ? -9.906 -37.656 -4.801 1 98.12 378 LEU B C 1
ATOM 6025 O O . LEU B 1 378 ? -10.359 -38.125 -5.844 1 98.12 378 LEU B O 1
ATOM 6029 N N . ALA B 1 379 ? -10.273 -38.031 -3.639 1 97.94 379 ALA B N 1
ATOM 6030 C CA . ALA B 1 379 ? -11.32 -39.031 -3.475 1 97.94 379 ALA B CA 1
ATOM 6031 C C . ALA B 1 379 ? -12.656 -38.531 -4.004 1 97.94 379 ALA B C 1
ATOM 6033 O O . ALA B 1 379 ? -13.391 -39.281 -4.66 1 97.94 379 ALA B O 1
ATOM 6034 N N . ARG B 1 380 ? -12.945 -37.312 -3.707 1 97.25 380 ARG B N 1
ATOM 6035 C CA . ARG B 1 380 ? -14.172 -36.719 -4.223 1 97.25 380 ARG B CA 1
ATOM 6036 C C . ARG B 1 380 ? -14.164 -36.656 -5.75 1 97.25 380 ARG B C 1
ATOM 6038 O O . ARG B 1 380 ? -15.18 -36.938 -6.391 1 97.25 380 ARG B O 1
ATOM 6045 N N . MET B 1 381 ? -13.07 -36.312 -6.266 1 96.81 381 MET B N 1
ATOM 6046 C CA . MET B 1 381 ? -12.914 -36.25 -7.715 1 96.81 381 MET B CA 1
ATOM 6047 C C . MET B 1 381 ? -13.094 -37.625 -8.359 1 96.81 381 MET B C 1
ATOM 6049 O O . MET B 1 381 ? -13.711 -37.719 -9.414 1 96.81 381 MET B O 1
ATOM 6053 N N . LYS B 1 382 ? -12.508 -38.562 -7.719 1 95.56 382 LYS B N 1
ATOM 6054 C CA . LYS B 1 382 ? -12.625 -39.906 -8.219 1 95.56 382 LYS B CA 1
ATOM 6055 C C . LYS B 1 382 ? -14.086 -40.344 -8.289 1 95.56 382 LYS B C 1
ATOM 6057 O O . LYS B 1 382 ? -14.516 -40.969 -9.273 1 95.56 382 LYS B O 1
ATOM 6062 N N . CYS B 1 383 ? -14.82 -40 -7.332 1 90.5 383 CYS B N 1
ATOM 6063 C CA . CYS B 1 383 ? -16.234 -40.375 -7.27 1 90.5 383 CYS B CA 1
ATOM 6064 C C . CYS B 1 383 ? -17.031 -39.656 -8.352 1 90.5 383 CYS B C 1
ATOM 6066 O O . CYS B 1 383 ? -17.953 -40.219 -8.93 1 90.5 383 CYS B O 1
ATOM 6068 N N . ARG B 1 384 ? -16.703 -38.438 -8.602 1 84.19 384 ARG B N 1
ATOM 6069 C CA . ARG B 1 384 ? -17.406 -37.656 -9.594 1 84.19 384 ARG B CA 1
ATOM 6070 C C . ARG B 1 384 ? -17.062 -38.125 -11.008 1 84.19 384 ARG B C 1
ATOM 6072 O O . ARG B 1 384 ? -17.922 -38.094 -11.891 1 84.19 384 ARG B O 1
ATOM 6079 N N . CYS B 1 385 ? -15.844 -38.406 -11.289 1 71.19 385 CYS B N 1
ATOM 6080 C CA . CYS B 1 385 ? -15.406 -38.844 -12.609 1 71.19 385 CYS B CA 1
ATOM 6081 C C . CYS B 1 385 ? -15.938 -40.219 -12.938 1 71.19 385 CYS B C 1
ATOM 6083 O O . CYS B 1 385 ? -16.203 -40.531 -14.102 1 71.19 385 CYS B O 1
ATOM 6085 N N . VAL B 1 386 ? -16.094 -41.188 -12 1 63.84 386 VAL B N 1
ATOM 6086 C CA . VAL B 1 386 ? -16.625 -42.531 -12.211 1 63.84 386 VAL B CA 1
ATOM 6087 C C . VAL B 1 386 ? -18.141 -42.438 -12.375 1 63.84 386 VAL B C 1
ATOM 6089 O O . VAL B 1 386 ? -18.734 -43.25 -13.094 1 63.84 386 VAL B O 1
ATOM 6092 N N . ASP B 1 387 ? -18.781 -41.625 -11.641 1 50.75 387 ASP B N 1
ATOM 6093 C CA . ASP B 1 387 ? -20.234 -41.562 -11.797 1 50.75 387 ASP B CA 1
ATOM 6094 C C . ASP B 1 387 ? -20.609 -40.531 -12.859 1 50.75 387 ASP B C 1
ATOM 6096 O O . ASP B 1 387 ? -20.75 -39.344 -12.555 1 50.75 387 ASP B O 1
ATOM 6100 N N . PRO B 1 388 ? -20.328 -40.844 -14.094 1 46.5 388 PRO B N 1
ATOM 6101 C CA . PRO B 1 388 ? -20.656 -39.844 -15.141 1 46.5 388 PRO B CA 1
ATOM 6102 C C . PRO B 1 388 ? -22.094 -39.375 -15.07 1 46.5 388 PRO B C 1
ATOM 6104 O O . PRO B 1 388 ? -22.516 -38.562 -15.891 1 46.5 388 PRO B O 1
ATOM 6107 N N . HIS B 1 389 ? -23.047 -40.156 -14.531 1 42.44 389 HIS B N 1
ATOM 6108 C CA . HIS B 1 389 ? -24.438 -39.75 -14.57 1 42.44 389 HIS B CA 1
ATOM 6109 C C . HIS B 1 389 ? -24.672 -38.469 -13.805 1 42.44 389 HIS B C 1
ATOM 6111 O O . HIS B 1 389 ? -25.812 -38 -13.664 1 42.44 389 HIS B O 1
ATOM 6117 N N . HIS B 1 390 ? -23.719 -37.875 -13.164 1 35.06 390 HIS B N 1
ATOM 6118 C CA . HIS B 1 390 ? -23.922 -36.438 -13.07 1 35.06 390 HIS B CA 1
ATOM 6119 C C . HIS B 1 390 ? -23.25 -35.719 -14.227 1 35.06 390 HIS B C 1
ATOM 6121 O O . HIS B 1 390 ? -22.156 -36.062 -14.633 1 35.06 390 HIS B O 1
#

pLDDT: mean 93.86, std 8.49, range [34.88, 98.88]